Protein AF-0000000084343371 (afdb_homodimer)

Organism: Pseudonocardia thermophila (NCBI:txid1848)

Foldseek 3Di:
DDDDDDDDDFFAPDFDADWAAEAAEAPLLLCVLVVVVVVVWAEEEEFAAPVLVVVVSVVSSQVSVVVNNHHYDYDRQFDDQAALVSLVVLLVVCQVPDDGQEYEFAEALSSLLSRLSNQQPNFDPDGPLCCWDPPRGVNDDRPDATHAYEYEYLALADLNQIAQWRWHAHQVVLAITIGGDPSSHHNYYYYHLVSNLPQALQSLLLRLLNLLQLLLQQLLWAELRRHTYDDPVRDDQQSAHDDQLNVLSLQLLLLLLVQSLVCSVNVNPCSPSSSSSNSSSNSSSSNCSRNNGAQLQLLLTLLFSVQDQFADPSDDRPDHGDRSSLSSLLLSLLLQLVLCVLPVVSLLSSLCSNHVPDDCDPDSSNSNSVSSVVSCVSSPRAFHSLSRPDALVCLLVSLVSSVVVCVRNVRHSDNDDSVNSSVSNNCSSGSD/DDDDDDDDDFFAPDFDADWAAEAAEAPLLLCVLVVVVVVVWAEEEEFAAPVLVVVVSVVSSQVSVVVNNHHYDYDRQFDDQAALVSLVVLLVVCQVPDDGQEYEFAEALSSLLSRLSNQQPNFDPDGPLCCWDPPRGVNDDRPDATHAYEYEYLALAQLNQIAQWRWHAHLVVLAITIGGDPSSHHNYYYYHLVSNLPQALQSLLLRLLNLLQLLLQQLLWAELRRHTHDDPVPDDQQSAHDPQLNVLSLLLLLLLLVQSLVCSVNVNPCSPSSSSSNSSSNSSSSNCSRNNGAQLQLLLTLLFSVQDQFDDPSDDRPDHGDRSSLSSLLLSLLLQLVLCVLPVVSLLSSLCSNHVPDDDDPDSSNSNSVSSVVSCVSSPRAFHSLSRPDALVCLLVSLVSSVVVCVRNVRHSDNDDSVNSSVSNNCSSGSD

Secondary structure (DSSP, 8-state):
-----PPP-SB---EEE----EEESTTGGGGHHHHHHTTT--EEEEE--HHHHHHTHHHHHHHHHHHTT-EEEEE--PPSS-BHHHHHHHHHHHHHH---SEEEEEESHHHHHHHHHHHHHHHSS--HHHHSPTTTS--PPPSSPPPPEEEEESSSS--GGG-SEEEEEEGGGTEEEEEE-GGGS-SEEEE-GGGGTT--HHHHHHHHHHHHHHHHHHHTSPBGGGSBPPPGGG--S---B-HHHHHHHHHHHHHHHHHHHHHHHHGGG-HHHHHHHHHHHHHHHHHHHHH---HHHHHHHHHHHT--S---TTS-SSS----HHHHHHTTHHHHHHHHGGG-HHHHHHHHHHH-TTPPPPSSGGGHHHHHHHHHHHHTT--SSGGGGT--GGGHHHHHHHHHT-HHHHTTSSS---HHHHHHHHHHTS---/-----PPP-SB---EEE----EEESTTGGGGHHHHHHTTT--EEEEE--HHHHHTTHHHHHHHHHHHTT-EEEEE--PPSS-BHHHHHHHHHHHHHH---SEEEEEESHHHHHHHHHHHHHHHSS--HHHHSPTTTS--PPPSSPPPPEEEEESSSS--GGG-SEEEEEEGGGTEEEEEE-GGGS-SEEEE-GGGGTT--HHHHHHHHHHHHHHHHHHHTSPBGGGSBPPPGGG--S---B-HHHHHHHHHHHHHHHHHHHHHHHHGGG-HHHHHHHHHHHHHHHHHHHHH---HHHHHHHHHHHT--S---TTS-SSS----HHHHHHTTHHHHHHHHGGG-HHHHHHHHHHH-TTPPPPSSGGGHHHHHHHHHHHHTT--SSGGGGT--GGGHHHHHHHHHT-HHHHTTSSS---HHHHHHHHHHTS---

InterPro domains:
  IPR001670 Alcohol dehydrogenase, iron-type/glycerol dehydrogenase GldA [PF00465] (23-193)
  IPR039697 Iron-type alcohol dehydrogenase-like [PTHR11496] (22-429)
  IPR042157 Hydroxyacid-oxoacid transhydrogenase [cd08190] (19-429)
  IPR056798 Fe-containing alcohol dehydrogenase-like, C-terminal [PF25137] (240-428)

Seq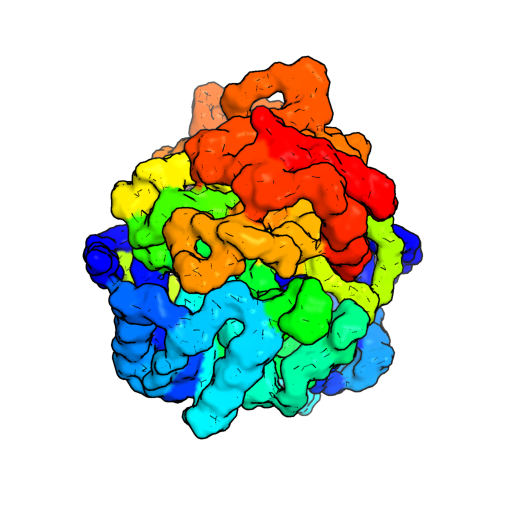uence (864 aa):
MTSFEVPEFTEETIFTWGAPPLKFGAGAVDEIGFELSGYGVKRVLIVTDPGVNALGAPQRLADTLRRYEIESEIFDGVHVEPTDDSMNKAVEYARVQGPWDGFVAIGGGSAIDTAKAINLLTTHPGELMDYVNKPIGRAMVPPGPLKPLVAVPTTAGTGSESTAMCVLDILSMKVKTGISHWRLRPTLAVVDPLLTMTLPPEVTAASGMDITCHALESYTARWYAHFDRKKPEERVTYCGSNPVSDLWCEKSLSLLARSFRRAVERGSEDLEARTDMMMAATFAGMGFGNSGVHIPHANAYPIAGMVKDYRPAGYPQDEPMVPHGQSVSLTAPEAFRYTFDAAPERHLRAAELLDPAADKENDPREQLPAVLTRLMRDIGIPNGIGGVGYTEADVPELVPGTMKQQRLLATCPKTPTEDDIARILANSIENWMTSFEVPEFTEETIFTWGAPPLKFGAGAVDEIGFELSGYGVKRVLIVTDPGVNALGAPQRLADTLRRYEIESEIFDGVHVEPTDDSMNKAVEYARVQGPWDGFVAIGGGSAIDTAKAINLLTTHPGELMDYVNKPIGRAMVPPGPLKPLVAVPTTAGTGSESTAMCVLDILSMKVKTGISHWRLRPTLAVVDPLLTMTLPPEVTAASGMDITCHALESYTARWYAHFDRKKPEERVTYCGSNPVSDLWCEKSLSLLARSFRRAVERGSEDLEARTDMMMAATFAGMGFGNSGVHIPHANAYPIAGMVKDYRPAGYPQDEPMVPHGQSVSLTAPEAFRYTFDAAPERHLRAAELLDPAADKENDPREQLPAVLTRLMRDIGIPNGIGGVGYTEADVPELVPGTMKQQRLLATCPKTPTEDDIARILANSIENW

Solvent-accessible surface area (backbone atoms only — not comparable to full-atom values): 42238 Å² total; per-residue (Å²): 130,82,63,76,72,78,79,90,70,68,46,22,55,63,52,56,45,57,50,40,32,36,36,39,19,62,63,38,64,68,40,48,22,64,60,45,51,73,71,70,43,52,34,31,43,35,27,17,24,56,72,52,48,72,39,40,55,57,58,53,43,46,53,34,21,45,77,59,70,23,47,68,48,82,44,46,75,45,41,80,75,28,31,52,67,49,43,50,52,53,32,51,51,50,59,70,70,40,86,67,50,26,37,35,16,44,23,42,46,35,16,37,24,45,38,41,51,32,42,52,54,68,68,41,91,72,54,75,55,43,33,21,36,68,88,80,26,64,43,48,74,77,90,61,85,56,59,54,28,37,20,28,47,38,53,39,18,71,17,46,41,30,17,29,57,28,65,32,28,37,70,97,69,67,40,70,50,36,32,75,44,76,70,52,32,29,59,28,21,38,39,23,36,66,58,41,33,79,55,46,40,52,48,43,34,24,23,41,35,31,21,51,49,34,18,51,31,11,57,56,20,22,51,36,56,76,38,68,47,67,56,76,88,65,62,59,61,56,46,14,16,44,79,66,29,38,52,29,13,53,52,17,33,41,33,42,46,73,17,46,67,52,26,33,74,43,24,70,78,28,66,67,26,33,38,33,43,40,49,18,8,46,27,11,13,43,8,23,48,20,10,25,40,13,61,30,58,26,47,16,43,29,54,32,66,63,48,74,73,31,58,53,74,80,51,76,75,90,51,60,42,46,58,66,20,46,32,24,45,30,34,33,42,46,41,50,45,70,48,24,83,70,43,49,69,56,44,51,50,50,29,40,40,42,39,72,81,59,80,84,48,93,53,70,61,45,36,37,29,49,52,48,48,52,49,36,58,75,54,68,51,62,48,13,44,34,56,53,71,44,54,73,85,46,33,76,68,38,37,60,46,25,67,66,33,47,80,27,44,66,22,28,55,51,85,78,47,70,65,52,49,35,50,32,52,52,60,11,34,51,69,116,130,81,62,76,72,79,79,92,69,68,47,23,52,62,52,57,43,57,50,42,31,38,35,39,19,61,63,37,64,68,39,48,23,63,58,45,52,76,70,69,43,49,35,31,41,35,28,18,25,56,71,51,48,73,39,39,55,57,58,53,44,46,53,34,21,46,76,59,67,22,47,68,47,81,44,45,76,44,43,80,75,28,29,52,64,48,43,50,53,51,33,50,51,51,58,71,71,41,88,66,49,28,36,35,16,44,23,43,47,35,16,37,22,44,38,40,52,32,41,49,52,69,69,39,91,72,54,73,55,43,34,21,36,69,88,80,26,64,44,48,75,77,93,60,85,58,59,53,29,38,21,28,48,37,55,42,18,71,16,45,41,30,16,29,57,29,66,32,29,35,71,94,70,67,42,70,50,35,31,75,43,76,69,53,33,26,61,28,21,37,40,23,36,68,59,41,33,78,56,46,39,51,48,44,33,25,24,41,35,32,21,51,50,34,19,52,31,12,55,56,20,23,50,35,55,75,38,69,46,66,57,76,90,66,63,59,62,56,46,13,17,45,81,67,29,38,54,28,13,52,52,16,32,40,32,42,47,72,16,46,68,52,24,34,76,42,24,70,77,27,66,67,27,34,38,33,41,38,50,20,9,46,27,11,11,42,8,23,49,20,11,24,41,14,62,30,58,24,46,14,44,31,54,33,66,63,48,74,73,33,57,53,74,80,51,74,76,88,50,60,42,46,57,66,20,45,31,24,47,31,34,31,42,47,42,49,46,71,47,25,83,70,44,49,67,55,43,51,49,50,29,39,41,43,38,74,82,60,79,83,48,93,51,69,63,46,36,37,30,51,52,47,49,52,50,35,57,75,55,67,50,62,49,12,44,35,56,53,71,45,54,74,86,46,32,77,70,38,36,62,48,25,66,65,34,48,80,28,44,68,21,29,54,53,84,78,46,70,66,53,48,35,50,32,52,52,62,12,34,51,68,117

Radius of gyration: 26.83 Å; Cα contacts (8 Å, |Δi|>4): 1958; chains: 2; bounding box: 57×77×72 Å

pLDDT: mean 95.07, std 5.91, range [36.44, 98.88]

Nearest PDB structures (foldseek):
  3bfj-assembly1_A  TM=9.399E-01  e=2.714E-31  Klebsiella pneumoniae
  7qnf-assembly1_AAA  TM=9.333E-01  e=1.988E-29  Escherichia coli str. K-12 substr. MG1655
  6scg-assembly1_B  TM=8.855E-01  e=3.977E-28  Escherichia coli K-12
  6sci-assembly1_B  TM=8.919E-01  e=1.027E-27  Escherichia coli K-12
  5yvm-assembly1_A  TM=8.683E-01  e=5.641E-28  candidate division MSBL1 archaeon SCGC-AAA259E19

Structure (mmCIF, N/CA/C/O backbone):
data_AF-0000000084343371-model_v1
#
loop_
_entity.id
_entity.type
_entity.pdbx_description
1 polymer 'hydroxyacid-oxoacid transhydrogenase'
#
loop_
_atom_site.group_PDB
_atom_site.id
_atom_site.type_symbol
_atom_site.label_atom_id
_atom_site.label_alt_id
_atom_site.label_comp_id
_atom_site.label_asym_id
_atom_site.label_entity_id
_atom_site.label_seq_id
_atom_site.pdbx_PDB_ins_code
_atom_site.Cartn_x
_atom_site.Cartn_y
_atom_site.Cartn_z
_atom_site.occupancy
_atom_site.B_iso_or_equiv
_atom_site.auth_seq_id
_atom_site.auth_comp_id
_atom_site.auth_asym_id
_atom_site.auth_atom_id
_atom_site.pdbx_PDB_model_num
ATOM 1 N N . MET A 1 1 ? 23.125 27.641 9.328 1 36.44 1 MET A N 1
ATOM 2 C CA . MET A 1 1 ? 22.109 27.094 8.438 1 36.44 1 MET A CA 1
ATOM 3 C C . MET A 1 1 ? 22.578 25.797 7.809 1 36.44 1 MET A C 1
ATOM 5 O O . MET A 1 1 ? 23.531 25.781 7.02 1 36.44 1 MET A O 1
ATOM 9 N N . THR A 1 2 ? 22.625 24.688 8.492 1 50.09 2 THR A N 1
ATOM 10 C CA . THR A 1 2 ? 23.375 23.5 8.055 1 50.09 2 THR A CA 1
ATOM 11 C C . THR A 1 2 ? 22.812 22.984 6.734 1 50.09 2 THR A C 1
ATOM 13 O O . THR A 1 2 ? 21.609 22.859 6.566 1 50.09 2 THR A O 1
ATOM 16 N N . SER A 1 3 ? 23.625 23.234 5.695 1 57.69 3 SER A N 1
ATOM 17 C CA . SER A 1 3 ? 23.375 22.828 4.316 1 57.69 3 SER A CA 1
ATOM 18 C C . SER A 1 3 ? 23.047 21.344 4.23 1 57.69 3 SER A C 1
ATOM 20 O O . SER A 1 3 ? 23.547 20.531 5.023 1 57.69 3 SER A O 1
ATOM 22 N N . PHE A 1 4 ? 22.047 21.109 3.551 1 67.38 4 PHE A N 1
ATOM 23 C CA . PHE A 1 4 ? 21.641 19.75 3.256 1 67.38 4 PHE A CA 1
ATOM 24 C C . PHE A 1 4 ? 22.781 19 2.555 1 67.38 4 PHE A C 1
ATOM 26 O O . PHE A 1 4 ? 23.297 19.453 1.539 1 67.38 4 PHE A O 1
ATOM 33 N N . GLU A 1 5 ? 23.531 18.203 3.305 1 68.81 5 GLU A N 1
ATOM 34 C CA . GLU A 1 5 ? 24.547 17.328 2.715 1 68.81 5 GLU A CA 1
ATOM 35 C C . GLU A 1 5 ? 24.109 15.875 2.715 1 68.81 5 GLU A C 1
ATOM 37 O O . GLU A 1 5 ? 23.5 15.406 3.676 1 68.81 5 GLU A O 1
ATOM 42 N N . VAL A 1 6 ? 24.344 15.234 1.629 1 72.31 6 VAL A N 1
ATOM 43 C CA . VAL A 1 6 ? 24.109 13.805 1.546 1 72.31 6 VAL A CA 1
ATOM 44 C C . VAL A 1 6 ? 25.422 13.047 1.704 1 72.31 6 VAL A C 1
ATOM 46 O O . VAL A 1 6 ? 26.344 13.211 0.897 1 72.31 6 VAL A O 1
ATOM 49 N N . PRO A 1 7 ? 25.469 12.281 2.742 1 80.62 7 PRO A N 1
ATOM 50 C CA . PRO A 1 7 ? 26.672 11.469 2.904 1 80.62 7 PRO A CA 1
ATOM 51 C C . PRO A 1 7 ? 26.828 10.422 1.807 1 80.62 7 PRO A C 1
ATOM 53 O O . PRO A 1 7 ? 25.875 10.141 1.077 1 80.62 7 PRO A O 1
ATOM 56 N N . GLU A 1 8 ? 28.031 9.977 1.616 1 82.88 8 GLU A N 1
ATOM 57 C CA . GLU A 1 8 ? 28.266 8.859 0.704 1 82.88 8 GLU A CA 1
ATOM 58 C C . GLU A 1 8 ? 27.906 7.531 1.356 1 82.88 8 GLU A C 1
ATOM 60 O O . GLU A 1 8 ? 28.359 7.23 2.463 1 82.88 8 GLU A O 1
ATOM 65 N N . PHE A 1 9 ? 26.984 6.828 0.708 1 87.88 9 PHE A N 1
ATOM 66 C CA . PHE A 1 9 ? 26.562 5.531 1.22 1 87.88 9 PHE A CA 1
ATOM 67 C C . PHE A 1 9 ? 27.141 4.402 0.376 1 87.88 9 PHE A C 1
ATOM 69 O O . PHE A 1 9 ? 27.172 4.492 -0.854 1 87.88 9 PHE A O 1
ATOM 76 N N . THR A 1 10 ? 27.656 3.324 1.035 1 88.31 10 THR A N 1
ATOM 77 C CA . THR A 1 10 ? 28.141 2.145 0.333 1 88.31 10 THR A CA 1
ATOM 78 C C . THR A 1 10 ? 27.094 1.038 0.334 1 88.31 10 THR A C 1
ATOM 80 O O . THR A 1 10 ? 27.016 0.252 -0.612 1 88.31 10 THR A O 1
ATOM 83 N N . GLU A 1 11 ? 26.328 0.995 1.34 1 92 11 GLU A N 1
ATOM 84 C CA . GLU A 1 11 ? 25.234 0.029 1.437 1 92 11 GLU A CA 1
ATOM 85 C C . GLU A 1 11 ? 23.906 0.643 0.986 1 92 11 GLU A C 1
ATOM 87 O O . GLU A 1 11 ? 23.766 1.867 0.945 1 92 11 GLU A O 1
ATOM 92 N N . GLU A 1 12 ? 23.062 -0.228 0.545 1 95.88 12 GLU A N 1
ATOM 93 C CA . GLU A 1 12 ? 21.75 0.228 0.11 1 95.88 12 GLU A CA 1
ATOM 94 C C . GLU A 1 12 ? 20.984 0.879 1.258 1 95.88 12 GLU A C 1
ATOM 96 O O . GLU A 1 12 ? 21 0.383 2.385 1 95.88 12 GLU A O 1
ATOM 101 N N . THR A 1 13 ? 20.406 2.074 1.023 1 96.38 13 THR A N 1
ATOM 102 C CA . THR A 1 13 ? 19.625 2.787 2.031 1 96.38 13 THR A CA 1
ATOM 103 C C . THR A 1 13 ? 18.188 2.979 1.565 1 96.38 13 THR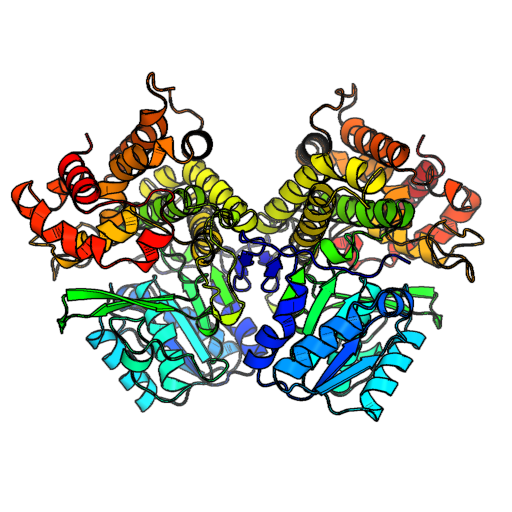 A C 1
ATOM 105 O O . THR A 1 13 ? 17.344 3.473 2.32 1 96.38 13 THR A O 1
ATOM 108 N N . ILE A 1 14 ? 17.938 2.602 0.279 1 97.25 14 ILE A N 1
ATOM 109 C CA . ILE A 1 14 ? 16.656 2.938 -0.334 1 97.25 14 ILE A CA 1
ATOM 110 C C . ILE A 1 14 ? 15.906 1.657 -0.708 1 97.25 14 ILE A C 1
ATOM 112 O O . ILE A 1 14 ? 16.5 0.723 -1.254 1 97.25 14 ILE A O 1
ATOM 116 N N . PHE A 1 15 ? 14.656 1.555 -0.376 1 97.12 15 PHE A N 1
ATOM 117 C CA . PHE A 1 15 ? 13.766 0.537 -0.931 1 97.12 15 PHE A CA 1
ATOM 118 C C . PHE A 1 15 ? 12.562 1.178 -1.608 1 97.12 15 PHE A C 1
ATOM 120 O O . PHE A 1 15 ? 12.234 2.336 -1.338 1 97.12 15 PHE A O 1
ATOM 127 N N . THR A 1 16 ? 12.008 0.515 -2.527 1 96.19 16 THR A N 1
ATOM 128 C CA . THR A 1 16 ? 10.82 0.965 -3.242 1 96.19 16 THR A CA 1
ATOM 129 C C . THR A 1 16 ? 9.641 0.029 -2.979 1 96.19 16 THR A C 1
ATOM 131 O O . THR A 1 16 ? 9.836 -1.128 -2.602 1 96.19 16 THR A O 1
ATOM 134 N N . TRP A 1 17 ? 8.469 0.578 -3.105 1 96.25 17 TRP A N 1
ATOM 135 C CA . TRP A 1 17 ? 7.246 -0.201 -2.947 1 96.25 17 TRP A CA 1
ATOM 136 C C . TRP A 1 17 ? 6.113 0.389 -3.779 1 96.25 17 TRP A C 1
ATOM 138 O O . TRP A 1 17 ? 6.004 1.609 -3.912 1 96.25 17 TRP A O 1
ATOM 148 N N . GLY A 1 18 ? 5.32 -0.496 -4.297 1 94.88 18 GLY A N 1
ATOM 149 C CA . GLY A 1 18 ? 4.113 -0.1 -5.004 1 94.88 18 GLY A CA 1
ATOM 150 C C . GLY A 1 18 ? 3.037 -1.169 -4.992 1 94.88 18 GLY A C 1
ATOM 151 O O . GLY A 1 18 ? 3.34 -2.361 -4.914 1 94.88 18 GLY A O 1
ATOM 152 N N . ALA A 1 19 ? 1.845 -0.812 -5.047 1 95.38 19 ALA A N 1
ATOM 153 C CA . ALA A 1 19 ? 0.669 -1.674 -5.137 1 95.38 19 ALA A CA 1
ATOM 154 C C . ALA A 1 19 ? -0.472 -0.974 -5.867 1 95.38 19 ALA A C 1
ATOM 156 O O . ALA A 1 19 ? -0.549 0.257 -5.879 1 95.38 19 ALA A O 1
ATOM 157 N N . PRO A 1 20 ? -1.296 -1.744 -6.531 1 95.94 20 PRO A N 1
ATOM 158 C CA . PRO A 1 20 ? -2.484 -1.104 -7.102 1 95.94 20 PRO A CA 1
ATOM 159 C C . PRO A 1 20 ? -3.508 -0.708 -6.039 1 95.94 20 PRO A C 1
ATOM 161 O O . PRO A 1 20 ? -3.516 -1.275 -4.941 1 95.94 20 PRO A O 1
ATOM 164 N N . PRO A 1 21 ? -4.363 0.34 -6.406 1 95.62 21 PRO A N 1
ATOM 165 C CA . PRO A 1 21 ? -5.539 0.537 -5.551 1 95.62 21 PRO A CA 1
ATOM 166 C C . PRO A 1 21 ? -6.387 -0.726 -5.418 1 95.62 21 PRO A C 1
ATOM 168 O O . PRO A 1 21 ? -6.391 -1.569 -6.316 1 95.62 21 PRO A O 1
ATOM 171 N N . LEU A 1 22 ? -7.008 -0.768 -4.305 1 97 22 LEU A N 1
ATOM 172 C CA . LEU A 1 22 ? -7.738 -1.972 -3.926 1 97 22 LEU A CA 1
ATOM 173 C C . LEU A 1 22 ? -9.211 -1.656 -3.672 1 97 22 LEU A C 1
ATOM 175 O O . LEU A 1 22 ? -9.531 -0.646 -3.043 1 97 22 LEU A O 1
ATOM 179 N N . LYS A 1 23 ? -10.141 -2.357 -4.266 1 97.38 23 LYS A N 1
ATOM 180 C CA . LYS A 1 23 ? -11.539 -2.508 -3.871 1 97.38 23 LYS A CA 1
ATOM 181 C C . LYS A 1 23 ? -11.82 -3.928 -3.389 1 97.38 23 LYS A C 1
ATOM 183 O O . LYS A 1 23 ? -11.734 -4.883 -4.164 1 97.38 23 LYS A O 1
ATOM 188 N N . PHE A 1 24 ? -12.203 -4.098 -2.049 1 98 24 PHE A N 1
ATOM 189 C CA . PHE A 1 24 ? -12.227 -5.414 -1.418 1 98 24 PHE A CA 1
ATOM 190 C C . PHE A 1 24 ? -13.562 -5.656 -0.72 1 98 24 PHE A C 1
ATOM 192 O O . PHE A 1 24 ? -14.016 -4.824 0.068 1 98 24 PHE A O 1
ATOM 199 N N . GLY A 1 25 ? -14.125 -6.805 -1.035 1 97.44 25 GLY A N 1
ATOM 200 C CA . GLY A 1 25 ? -15.281 -7.211 -0.254 1 97.44 25 GLY A CA 1
ATOM 201 C C . GLY A 1 25 ? -16.328 -7.945 -1.072 1 97.44 25 GLY A C 1
ATOM 202 O O . GLY A 1 25 ? -16.312 -7.891 -2.305 1 97.44 25 GLY A O 1
ATOM 203 N N . ALA A 1 26 ? -17.281 -8.625 -0.369 1 96.56 26 ALA A N 1
ATOM 204 C CA . ALA A 1 26 ? -18.344 -9.383 -1.018 1 96.56 26 ALA A CA 1
ATOM 205 C C . ALA A 1 26 ? -19.203 -8.484 -1.897 1 96.56 26 ALA A C 1
ATOM 207 O O . ALA A 1 26 ? -19.75 -7.488 -1.425 1 96.56 26 ALA A O 1
ATOM 208 N N . GLY A 1 27 ? -19.219 -8.781 -3.189 1 95.38 27 GLY A N 1
ATOM 209 C CA . GLY A 1 27 ? -20.031 -8.031 -4.137 1 95.38 27 GLY A CA 1
ATOM 210 C C . GLY A 1 27 ? -19.25 -6.973 -4.883 1 95.38 27 GLY A C 1
ATOM 211 O O . GLY A 1 27 ? -19.797 -6.289 -5.75 1 95.38 27 GLY A O 1
ATOM 212 N N . ALA A 1 28 ? -17.953 -6.867 -4.664 1 96.38 28 ALA A N 1
ATOM 213 C CA . ALA A 1 28 ? -17.125 -5.824 -5.258 1 96.38 28 ALA A CA 1
ATOM 214 C C . ALA A 1 28 ? -17.125 -5.922 -6.781 1 96.38 28 ALA A C 1
ATOM 216 O O . ALA A 1 28 ? -17.016 -4.91 -7.477 1 96.38 28 ALA A O 1
ATOM 217 N N . VAL A 1 29 ? -17.266 -7.102 -7.352 1 95.88 29 VAL A N 1
ATOM 218 C CA . VAL A 1 29 ? -17.203 -7.336 -8.789 1 95.88 29 VAL A CA 1
ATOM 219 C C . VAL A 1 29 ? -18.312 -6.551 -9.492 1 95.88 29 VAL A C 1
ATOM 221 O O . VAL A 1 29 ? -18.141 -6.105 -10.633 1 95.88 29 VAL A O 1
ATOM 224 N N . ASP A 1 30 ? -19.406 -6.281 -8.844 1 95.38 30 ASP A N 1
ATOM 225 C CA . ASP A 1 30 ? -20.578 -5.605 -9.414 1 95.38 30 ASP A CA 1
ATOM 226 C C . ASP A 1 30 ? -20.297 -4.117 -9.617 1 95.38 30 ASP A C 1
ATOM 228 O O . ASP A 1 30 ? -21.078 -3.424 -10.273 1 95.38 30 ASP A O 1
ATOM 232 N N . GLU A 1 31 ? -19.219 -3.65 -9.094 1 96 31 GLU A N 1
ATOM 233 C CA . GLU A 1 31 ? -18.953 -2.215 -9.133 1 96 31 GLU A CA 1
ATOM 234 C C . GLU A 1 31 ? -17.922 -1.867 -10.211 1 96 31 GLU A C 1
ATOM 236 O O . GLU A 1 31 ? -17.578 -0.698 -10.391 1 96 31 GLU A O 1
ATOM 241 N N . ILE A 1 32 ? -17.438 -2.848 -10.992 1 97.31 32 ILE A N 1
ATOM 242 C CA . ILE A 1 32 ? -16.375 -2.662 -11.961 1 97.31 32 ILE A CA 1
ATOM 243 C C . ILE A 1 32 ? -16.844 -1.742 -13.086 1 97.31 32 ILE A C 1
ATOM 245 O O . ILE A 1 32 ? -16.062 -0.929 -13.594 1 97.31 32 ILE A O 1
ATOM 249 N N . GLY A 1 33 ? -18.141 -1.862 -13.469 1 96.75 33 GLY A N 1
ATOM 250 C CA . GLY A 1 33 ? -18.656 -0.95 -14.477 1 96.75 33 GLY A CA 1
ATOM 251 C C . GLY A 1 33 ? -18.484 0.51 -14.102 1 96.75 33 GLY A C 1
ATOM 252 O O . GLY A 1 33 ? -18.031 1.315 -14.914 1 96.75 33 GLY A O 1
ATOM 253 N N . PHE A 1 34 ? -18.844 0.825 -12.875 1 95.56 34 PHE A N 1
ATOM 254 C CA . PHE A 1 34 ? -18.688 2.191 -12.391 1 95.56 34 PHE A CA 1
ATOM 255 C C . PHE A 1 34 ? -17.219 2.596 -12.391 1 95.56 34 PHE A C 1
ATOM 257 O O . PHE A 1 34 ? -16.875 3.689 -12.836 1 95.56 34 PHE A O 1
ATOM 264 N N . GLU A 1 35 ? -16.344 1.714 -11.898 1 95.06 35 GLU A N 1
ATOM 265 C CA . GLU A 1 35 ? -14.914 2.008 -11.805 1 95.06 35 GLU A CA 1
ATOM 266 C C . GLU A 1 35 ? -14.328 2.316 -13.18 1 95.06 35 GLU A C 1
ATOM 268 O O . GLU A 1 35 ? -13.594 3.297 -13.344 1 95.06 35 GLU A O 1
ATOM 273 N N . LEU A 1 36 ? -14.648 1.539 -14.148 1 96.5 36 LEU A N 1
ATOM 274 C CA . LEU A 1 36 ? -14.078 1.693 -15.484 1 96.5 36 LEU A CA 1
ATOM 275 C C . LEU A 1 36 ? -14.672 2.91 -16.188 1 96.5 36 LEU A C 1
ATOM 277 O O . LEU A 1 36 ? -14.031 3.508 -17.047 1 96.5 36 LEU A O 1
ATOM 281 N N . SER A 1 37 ? -15.922 3.281 -15.875 1 94.19 37 SER A N 1
ATOM 282 C CA . SER A 1 37 ? -16.516 4.477 -16.469 1 94.19 37 SER A CA 1
ATOM 283 C C . SER A 1 37 ? -15.703 5.723 -16.125 1 94.19 37 SER A C 1
ATOM 285 O O . SER A 1 37 ? -15.648 6.672 -16.906 1 94.19 37 SER A O 1
ATOM 287 N N . GLY A 1 38 ? -15.023 5.668 -15.008 1 91.06 38 GLY A N 1
ATOM 288 C CA . GLY A 1 38 ? -14.195 6.785 -14.578 1 91.06 38 GLY A CA 1
ATOM 289 C C . GLY A 1 38 ? -12.945 6.953 -15.422 1 91.06 38 GLY A C 1
ATOM 290 O O . GLY A 1 38 ? -12.305 8.008 -15.383 1 91.06 38 GLY A O 1
ATOM 291 N N . TYR A 1 39 ? -12.562 5.953 -16.156 1 92.88 39 TYR A N 1
ATOM 292 C CA . TYR A 1 39 ? -11.375 6.012 -17 1 92.88 39 TYR A CA 1
ATOM 293 C C . TYR A 1 39 ? -11.742 6.363 -18.438 1 92.88 39 TYR A C 1
ATOM 295 O O . TYR A 1 39 ? -10.867 6.43 -19.312 1 92.88 39 TYR A O 1
ATOM 303 N N . GLY A 1 40 ? -13 6.523 -18.766 1 90.5 40 GLY A N 1
ATOM 304 C CA . GLY A 1 40 ? -13.445 6.895 -20.094 1 90.5 40 GLY A CA 1
ATOM 305 C C . GLY A 1 40 ? -13.344 5.762 -21.094 1 90.5 40 GLY A C 1
ATOM 306 O O . GLY A 1 40 ? -13.227 5.996 -22.297 1 90.5 40 GLY A O 1
ATOM 307 N N . VAL A 1 41 ? -13.281 4.555 -20.625 1 94.94 41 VAL A N 1
ATOM 308 C CA . VAL A 1 41 ? -13.18 3.383 -21.484 1 94.94 41 VAL A CA 1
ATOM 309 C C . VAL A 1 41 ? -14.516 3.133 -22.172 1 94.94 41 VAL A C 1
ATOM 311 O O . VAL A 1 41 ? -15.578 3.303 -21.578 1 94.94 41 VAL A O 1
ATOM 314 N N . LYS A 1 42 ? -14.453 2.713 -23.406 1 96.69 42 LYS A N 1
ATOM 315 C CA . LYS A 1 42 ? -15.672 2.473 -24.172 1 96.69 42 LYS A CA 1
ATOM 316 C C . LYS A 1 42 ? -15.773 1.013 -24.594 1 96.69 42 LYS A C 1
ATOM 318 O O . LYS A 1 42 ? -16.875 0.494 -24.812 1 96.69 42 LYS A O 1
ATOM 323 N N . ARG A 1 43 ? -14.703 0.339 -24.828 1 98.25 43 ARG A N 1
ATOM 324 C CA . ARG A 1 43 ? -14.656 -1.058 -25.25 1 98.25 43 ARG A CA 1
ATOM 325 C C . ARG A 1 43 ? -13.609 -1.835 -24.453 1 98.25 43 ARG A C 1
ATOM 327 O O . ARG A 1 43 ? -12.43 -1.494 -24.469 1 98.25 43 ARG A O 1
ATOM 334 N N . VAL A 1 44 ? -14.078 -2.898 -23.828 1 98.56 44 VAL A N 1
ATOM 335 C CA . VAL A 1 44 ? -13.234 -3.625 -22.875 1 98.56 44 VAL A CA 1
ATOM 336 C C . VAL A 1 44 ? -13.195 -5.105 -23.25 1 98.56 44 VAL A C 1
ATOM 338 O O . VAL A 1 44 ? -14.211 -5.68 -23.656 1 98.56 44 VAL A O 1
ATOM 341 N N . LEU A 1 45 ? -12.008 -5.707 -23.234 1 98.88 45 LEU A N 1
ATOM 342 C CA . LEU A 1 45 ? -11.867 -7.152 -23.359 1 98.88 45 LEU A CA 1
ATOM 343 C C . LEU A 1 45 ? -11.82 -7.816 -21.984 1 98.88 45 LEU A C 1
ATOM 345 O O . LEU A 1 45 ? -10.984 -7.465 -21.156 1 98.88 45 LEU A O 1
ATOM 349 N N . ILE A 1 46 ? -12.766 -8.68 -21.734 1 98.81 46 ILE A N 1
ATOM 350 C CA . ILE A 1 46 ? -12.758 -9.508 -20.531 1 98.81 46 ILE A CA 1
ATOM 351 C C . ILE A 1 46 ? -11.969 -10.789 -20.781 1 98.81 46 ILE A C 1
ATOM 353 O O . ILE A 1 46 ? -12.32 -11.57 -21.672 1 98.81 46 ILE A O 1
ATOM 357 N N . VAL A 1 47 ? -10.898 -10.984 -20.062 1 98.88 47 VAL A N 1
ATOM 358 C CA . VAL A 1 47 ? -10 -12.117 -20.234 1 98.88 47 VAL A CA 1
ATOM 359 C C . VAL A 1 47 ? -10.211 -13.133 -19.109 1 98.88 47 VAL A C 1
ATOM 361 O O . VAL A 1 47 ? -10.109 -12.797 -17.938 1 98.88 47 VAL A O 1
ATOM 364 N N . THR A 1 48 ? -10.508 -14.352 -19.469 1 98.25 48 THR A N 1
ATOM 365 C CA . THR A 1 48 ? -10.805 -15.391 -18.484 1 98.25 48 THR A CA 1
ATOM 366 C C . THR A 1 48 ? -10.492 -16.781 -19.062 1 98.25 48 THR A C 1
ATOM 368 O O . THR A 1 48 ? -9.883 -16.891 -20.125 1 98.25 48 THR A O 1
ATOM 371 N N . ASP A 1 49 ? -10.688 -17.812 -18.297 1 94.69 49 ASP A N 1
ATOM 372 C CA . ASP A 1 49 ? -10.555 -19.188 -18.734 1 94.69 49 ASP A CA 1
ATOM 373 C C . ASP A 1 49 ? -11.922 -19.859 -18.828 1 94.69 49 ASP A C 1
ATOM 375 O O . ASP A 1 49 ? -12.914 -19.344 -18.312 1 94.69 49 ASP A O 1
ATOM 379 N N . PRO A 1 50 ? -12 -21 -19.5 1 93.5 50 PRO A N 1
ATOM 380 C CA . PRO A 1 50 ? -13.297 -21.656 -19.719 1 93.5 50 PRO A CA 1
ATOM 381 C C . PRO A 1 50 ? -13.992 -22.031 -18.406 1 93.5 50 PRO A C 1
ATOM 383 O O . PRO A 1 50 ? -15.219 -21.969 -18.312 1 93.5 50 PRO A O 1
ATOM 386 N N . GLY A 1 51 ? -13.242 -22.453 -17.453 1 89.62 51 GLY A N 1
ATOM 387 C CA . GLY A 1 51 ? -13.828 -22.844 -16.188 1 89.62 51 GLY A CA 1
ATOM 388 C C . GLY A 1 51 ? -14.547 -21.703 -15.477 1 89.62 51 GLY A C 1
ATOM 389 O O . GLY A 1 51 ? -15.695 -21.859 -15.055 1 89.62 51 GLY A O 1
ATOM 390 N N . VAL A 1 52 ? -13.883 -20.594 -15.398 1 92.5 52 VAL A N 1
ATOM 391 C CA . VAL A 1 52 ? -14.469 -19.422 -14.75 1 92.5 52 VAL A CA 1
ATOM 392 C C . VAL A 1 52 ? -15.633 -18.906 -15.586 1 92.5 52 VAL A C 1
ATOM 394 O O . VAL A 1 52 ? -16.656 -18.469 -15.039 1 92.5 52 VAL A O 1
ATOM 397 N N . ASN A 1 53 ? -15.492 -18.922 -16.875 1 95.25 53 ASN A N 1
ATOM 398 C CA . ASN A 1 53 ? -16.578 -18.484 -17.766 1 95.25 53 ASN A CA 1
ATOM 399 C C . ASN A 1 53 ? -17.844 -19.281 -17.516 1 95.25 53 ASN A C 1
ATOM 401 O O . ASN A 1 53 ? -18.953 -18.734 -17.516 1 95.25 53 ASN A O 1
ATOM 405 N N . ALA A 1 54 ? -17.688 -20.516 -17.297 1 92.25 54 ALA A N 1
ATOM 406 C CA . ALA A 1 54 ? -18.812 -21.422 -17.125 1 92.25 54 ALA A CA 1
ATOM 407 C C . ALA A 1 54 ? -19.578 -21.094 -15.852 1 92.25 54 ALA A C 1
ATOM 409 O O . ALA A 1 54 ? -20.766 -21.406 -15.742 1 92.25 54 ALA A O 1
ATOM 410 N N . LEU A 1 55 ? -18.938 -20.469 -14.922 1 90.25 55 LEU A N 1
ATOM 411 C CA . LEU A 1 55 ? -19.562 -20.141 -13.648 1 90.25 55 LEU A CA 1
ATOM 412 C C . LEU A 1 55 ? -20.453 -18.906 -13.773 1 90.25 55 LEU A C 1
ATOM 414 O O . LEU A 1 55 ? -21.266 -18.625 -12.883 1 90.25 55 LEU A O 1
ATOM 418 N N . GLY A 1 56 ? -20.266 -18.141 -14.891 1 93.38 56 GLY A N 1
ATOM 419 C CA . GLY A 1 56 ? -21.172 -17.031 -15.156 1 93.38 56 GLY A CA 1
ATOM 420 C C . GLY A 1 56 ? -20.641 -15.688 -14.688 1 93.38 56 GLY A C 1
ATOM 421 O O . GLY A 1 56 ? -21.188 -14.641 -15.031 1 93.38 56 GLY A O 1
ATOM 422 N N . ALA A 1 57 ? -19.516 -15.703 -14 1 92.75 57 ALA A N 1
ATOM 423 C CA . ALA A 1 57 ? -18.969 -14.469 -13.438 1 92.75 57 ALA A CA 1
ATOM 424 C C . ALA A 1 57 ? -18.594 -13.484 -14.539 1 92.75 57 ALA A C 1
ATOM 426 O O . ALA A 1 57 ? -18.891 -12.297 -14.453 1 92.75 57 ALA A O 1
ATOM 427 N N . PRO A 1 58 ? -17.953 -13.906 -15.656 1 96.75 58 PRO A N 1
ATOM 428 C CA . PRO A 1 58 ? -17.609 -12.961 -16.719 1 96.75 58 PRO A CA 1
ATOM 429 C C . PRO A 1 58 ? -18.844 -12.336 -17.375 1 96.75 58 PRO A C 1
ATOM 431 O O . PRO A 1 58 ? -18.828 -11.141 -17.703 1 96.75 58 PRO A O 1
ATOM 434 N N . GLN A 1 59 ? -19.875 -13.141 -17.531 1 95.75 59 GLN A N 1
ATOM 435 C CA . GLN A 1 59 ? -21.094 -12.586 -18.109 1 95.75 59 GLN A CA 1
ATOM 436 C C . GLN A 1 59 ? -21.719 -11.555 -17.172 1 95.75 59 GLN A C 1
ATOM 438 O O . GLN A 1 59 ? -22.234 -10.523 -17.625 1 95.75 59 GLN A O 1
ATOM 443 N N . ARG A 1 60 ? -21.734 -11.859 -15.961 1 93.75 60 ARG A N 1
ATOM 444 C CA . ARG A 1 60 ? -22.234 -10.906 -14.977 1 93.75 60 ARG A CA 1
ATOM 445 C C . ARG A 1 60 ? -21.453 -9.594 -15.031 1 93.75 60 ARG A C 1
ATOM 447 O O . ARG A 1 60 ? -22.047 -8.516 -14.984 1 93.75 60 ARG A O 1
ATOM 454 N N . LEU A 1 61 ? -20.203 -9.75 -15.07 1 96 61 LEU A N 1
ATOM 455 C CA . LEU A 1 61 ? -19.328 -8.586 -15.211 1 96 61 LEU A CA 1
ATOM 456 C C . LEU A 1 61 ? -19.672 -7.801 -16.469 1 96 61 LEU A C 1
ATOM 458 O O . LEU A 1 61 ? -19.766 -6.574 -16.438 1 96 61 LEU A O 1
ATOM 462 N N . ALA A 1 62 ? -19.828 -8.508 -17.562 1 97.38 62 ALA A N 1
ATOM 463 C CA . ALA A 1 62 ? -20.203 -7.867 -18.828 1 97.38 62 ALA A CA 1
ATOM 464 C C . ALA A 1 62 ? -21.5 -7.074 -18.688 1 97.38 62 ALA A C 1
ATOM 466 O O . ALA A 1 62 ? -21.641 -5.992 -19.25 1 97.38 62 ALA A O 1
ATOM 467 N N . ASP A 1 63 ? -22.406 -7.586 -17.938 1 95.19 63 ASP A N 1
ATOM 468 C CA . ASP A 1 63 ? -23.688 -6.922 -17.719 1 95.19 63 ASP A CA 1
ATOM 469 C C . ASP A 1 63 ? -23.5 -5.617 -16.953 1 95.19 63 ASP A C 1
ATOM 471 O O . ASP A 1 63 ? -24.188 -4.625 -17.219 1 95.19 63 ASP A O 1
ATOM 475 N N . THR A 1 64 ? -22.641 -5.664 -15.984 1 93.25 64 THR A N 1
ATOM 476 C CA . THR A 1 64 ? -22.359 -4.438 -15.234 1 93.25 64 THR A CA 1
ATOM 477 C C . THR A 1 64 ? -21.75 -3.375 -16.156 1 93.25 64 THR A C 1
ATOM 479 O O . THR A 1 64 ? -22.062 -2.189 -16.016 1 93.25 64 THR A O 1
ATOM 482 N N . LEU A 1 65 ? -20.844 -3.768 -17.047 1 97.56 65 LEU A N 1
ATOM 483 C CA . LEU A 1 65 ? -20.234 -2.842 -17.984 1 97.56 65 LEU A CA 1
ATOM 484 C C . LEU A 1 65 ? -21.297 -2.223 -18.891 1 97.56 65 LEU A C 1
ATOM 486 O O . LEU A 1 65 ? -21.266 -1.017 -19.156 1 97.56 65 LEU A O 1
ATOM 490 N N . ARG A 1 66 ? -22.188 -3.037 -19.281 1 97 66 ARG A N 1
ATOM 491 C CA . ARG A 1 66 ? -23.25 -2.58 -20.172 1 97 66 ARG A CA 1
ATOM 492 C C . ARG A 1 66 ? -24.094 -1.493 -19.516 1 97 66 ARG A C 1
ATOM 494 O O . ARG A 1 66 ? -24.547 -0.562 -20.172 1 97 66 ARG A O 1
ATOM 501 N N . ARG A 1 67 ? -24.328 -1.571 -18.25 1 95.5 67 ARG A N 1
ATOM 502 C CA . ARG A 1 67 ? -25.094 -0.581 -17.5 1 95.5 67 ARG A CA 1
ATOM 503 C C . ARG A 1 67 ? -24.438 0.793 -17.578 1 95.5 67 ARG A C 1
ATOM 505 O O . ARG A 1 67 ? -25.094 1.817 -17.422 1 95.5 67 ARG A O 1
ATOM 512 N N . TYR A 1 68 ? -23.219 0.84 -17.797 1 95.94 68 TYR A N 1
ATOM 513 C CA . TYR A 1 68 ? -22.484 2.098 -17.891 1 95.94 68 TYR A CA 1
ATOM 514 C C . TYR A 1 68 ? -22.094 2.389 -19.328 1 95.94 68 TYR A C 1
ATOM 516 O O . TYR A 1 68 ? -21.125 3.127 -19.578 1 95.94 68 TYR A O 1
ATOM 524 N N . GLU A 1 69 ? -22.672 1.71 -20.281 1 97.06 69 GLU A N 1
ATOM 525 C CA . GLU A 1 69 ? -22.531 1.924 -21.719 1 97.06 69 GLU A CA 1
ATOM 526 C C . GLU A 1 69 ? -21.109 1.603 -22.172 1 97.06 69 GLU A C 1
ATOM 528 O O . GLU A 1 69 ? -20.531 2.324 -23 1 97.06 69 GLU A O 1
ATOM 533 N N . ILE A 1 70 ? -20.531 0.59 -21.594 1 98.12 70 ILE A N 1
ATOM 534 C CA . ILE A 1 70 ? -19.234 0.066 -22.016 1 98.12 70 ILE A CA 1
ATOM 535 C C . ILE A 1 70 ? -19.422 -1.266 -22.734 1 98.12 70 ILE A C 1
ATOM 537 O O . ILE A 1 70 ? -19.969 -2.211 -22.172 1 98.12 70 ILE A O 1
ATOM 541 N N . GLU A 1 71 ? -19 -1.303 -23.938 1 98.25 71 GLU A N 1
ATOM 542 C CA . GLU A 1 71 ? -19.031 -2.553 -24.703 1 98.25 71 GLU A CA 1
ATOM 543 C C . GLU A 1 71 ? -17.953 -3.518 -24.219 1 98.25 71 GLU A C 1
ATOM 545 O O . GLU A 1 71 ? -16.891 -3.09 -23.781 1 98.25 71 GLU A O 1
ATOM 550 N N . SER A 1 72 ? -18.281 -4.801 -24.281 1 98.31 72 SER A N 1
ATOM 551 C CA . SER A 1 72 ? -17.281 -5.773 -23.844 1 98.31 72 SER A CA 1
ATOM 552 C C . SER A 1 72 ? -17.359 -7.055 -24.672 1 98.31 72 SER A C 1
ATOM 554 O O . SER A 1 72 ? -18.391 -7.328 -25.312 1 98.31 72 SER A O 1
ATOM 556 N N . GLU A 1 73 ? -16.297 -7.719 -24.766 1 98.44 73 GLU A N 1
ATOM 557 C CA . GLU A 1 73 ? -16.172 -9.062 -25.328 1 98.44 73 GLU A CA 1
ATOM 558 C C . GLU A 1 73 ? -15.445 -9.992 -24.375 1 98.44 73 GLU A C 1
ATOM 560 O O . GLU A 1 73 ? -14.492 -9.578 -23.703 1 98.44 73 GLU A O 1
ATOM 565 N N . ILE A 1 74 ? -15.93 -11.234 -24.312 1 98.5 74 ILE A N 1
ATOM 566 C CA . ILE A 1 74 ? -15.328 -12.219 -23.422 1 98.5 74 ILE A CA 1
ATOM 567 C C . ILE A 1 74 ? -14.391 -13.125 -24.219 1 98.5 74 ILE A C 1
ATOM 569 O O . ILE A 1 74 ? -14.805 -13.75 -25.203 1 98.5 74 ILE A O 1
ATOM 573 N N . PHE A 1 75 ? -13.141 -13.094 -23.891 1 98.69 75 PHE A N 1
ATOM 574 C CA . PHE A 1 75 ? -12.164 -14.078 -24.344 1 98.69 75 PHE A CA 1
ATOM 575 C C . PHE A 1 75 ? -11.914 -15.125 -23.25 1 98.69 75 PHE A C 1
ATOM 577 O O . PHE A 1 75 ? -11.281 -14.836 -22.234 1 98.69 75 PHE A O 1
ATOM 584 N N . ASP A 1 76 ? -12.289 -16.359 -23.422 1 97.75 76 ASP A N 1
ATOM 585 C CA . ASP A 1 76 ? -12.125 -17.391 -22.406 1 97.75 76 ASP A CA 1
ATOM 586 C C . ASP A 1 76 ? -11.062 -18.406 -22.812 1 97.75 76 ASP A C 1
ATOM 588 O O . ASP A 1 76 ? -11.086 -19.547 -22.375 1 97.75 76 ASP A O 1
ATOM 592 N N . GLY A 1 77 ? -10.156 -17.984 -23.656 1 96.44 77 GLY A N 1
ATOM 593 C CA . GLY A 1 77 ? -9.164 -18.891 -24.203 1 96.44 77 GLY A CA 1
ATOM 594 C C . GLY A 1 77 ? -7.887 -18.953 -23.391 1 96.44 77 GLY A C 1
ATOM 595 O O . GLY A 1 77 ? -6.852 -19.406 -23.875 1 96.44 77 GLY A O 1
ATOM 596 N N . VAL A 1 78 ? -7.914 -18.469 -22.188 1 95.5 78 VAL A N 1
ATOM 597 C CA . VAL A 1 78 ? -6.719 -18.484 -21.359 1 95.5 78 VAL A CA 1
ATOM 598 C C . VAL A 1 78 ? -6.344 -19.922 -21.016 1 95.5 78 VAL A C 1
ATOM 600 O O . VAL A 1 78 ? -7.207 -20.734 -20.672 1 95.5 78 VAL A O 1
ATOM 603 N N . HIS A 1 79 ? -5.141 -20.234 -21.188 1 90.62 79 HIS A N 1
ATOM 604 C CA . HIS A 1 79 ? -4.59 -21.516 -20.781 1 90.62 79 HIS A CA 1
ATOM 605 C C . HIS A 1 79 ? -4.078 -21.469 -19.344 1 90.62 79 HIS A C 1
ATOM 607 O O . HIS A 1 79 ? -3.336 -20.547 -18.984 1 90.62 79 HIS A O 1
ATOM 613 N N . VAL A 1 80 ? -4.543 -22.406 -18.5 1 84.94 80 VAL A N 1
ATOM 614 C CA . VAL A 1 80 ? -3.977 -22.5 -17.156 1 84.94 80 VAL A CA 1
ATOM 615 C C . VAL A 1 80 ? -2.477 -22.781 -17.25 1 84.94 80 VAL A C 1
ATOM 617 O O . VAL A 1 80 ? -2.037 -23.625 -18.031 1 84.94 80 VAL A O 1
ATOM 620 N N . GLU A 1 81 ? -1.729 -22.094 -16.453 1 85.19 81 GLU A N 1
ATOM 621 C CA . GLU A 1 81 ? -0.278 -22.109 -16.609 1 85.19 81 GLU A CA 1
ATOM 622 C C . GLU A 1 81 ? 0.139 -21.703 -18.016 1 85.19 81 GLU A C 1
ATOM 624 O O . GLU A 1 81 ? 0.581 -22.547 -18.797 1 85.19 81 GLU A O 1
ATOM 629 N N . PRO A 1 82 ? 0.058 -20.406 -18.25 1 91.12 82 PRO A N 1
ATOM 630 C CA . PRO A 1 82 ? 0.233 -19.922 -19.625 1 91.12 82 PRO A CA 1
ATOM 631 C C . PRO A 1 82 ? 1.607 -20.25 -20.188 1 91.12 82 PRO A C 1
ATOM 633 O O . PRO A 1 82 ? 2.598 -20.281 -19.453 1 91.12 82 PRO A O 1
ATOM 636 N N . THR A 1 83 ? 1.626 -20.5 -21.469 1 91.56 83 THR A N 1
ATOM 637 C CA . THR A 1 83 ? 2.838 -20.703 -22.266 1 91.56 83 THR A CA 1
ATOM 638 C C . THR A 1 83 ? 3.029 -19.578 -23.266 1 91.56 83 THR A C 1
ATOM 640 O O . THR A 1 83 ? 2.129 -18.75 -23.469 1 91.56 83 THR A O 1
ATOM 643 N N . ASP A 1 84 ? 4.238 -19.547 -23.828 1 94.69 84 ASP A N 1
ATOM 644 C CA . ASP A 1 84 ? 4.461 -18.562 -24.875 1 94.69 84 ASP A CA 1
ATOM 645 C C . ASP A 1 84 ? 3.463 -18.734 -26.016 1 94.69 84 ASP A C 1
ATOM 647 O O . ASP A 1 84 ? 2.914 -17.766 -26.531 1 94.69 84 ASP A O 1
ATOM 651 N N . ASP A 1 85 ? 3.145 -19.953 -26.312 1 95.75 85 ASP A N 1
ATOM 652 C CA . ASP A 1 85 ? 2.189 -20.25 -27.391 1 95.75 85 ASP A CA 1
ATOM 653 C C . ASP A 1 85 ? 0.793 -19.75 -27.016 1 95.75 85 ASP A C 1
ATOM 655 O O . ASP A 1 85 ? 0.142 -19.062 -27.828 1 95.75 85 ASP A O 1
ATOM 659 N N . SER A 1 86 ? 0.293 -20.125 -25.891 1 95.5 86 SER A N 1
ATOM 660 C CA . SER A 1 86 ? -1.045 -19.719 -25.469 1 95.5 86 SER A CA 1
ATOM 661 C C . SER A 1 86 ? -1.153 -18.188 -25.359 1 95.5 86 SER A C 1
ATOM 663 O O . SER A 1 86 ? -2.182 -17.609 -25.719 1 95.5 86 SER A O 1
ATOM 665 N N . MET A 1 87 ? -0.152 -17.531 -24.891 1 96.88 87 MET A N 1
ATOM 666 C CA . MET A 1 87 ? -0.155 -16.078 -24.766 1 96.88 87 MET A CA 1
ATOM 667 C C . MET A 1 87 ? -0.194 -15.414 -26.141 1 96.88 87 MET A C 1
ATOM 669 O O . MET A 1 87 ? -0.917 -14.438 -26.344 1 96.88 87 MET A O 1
ATOM 673 N N . ASN A 1 88 ? 0.629 -15.969 -27.031 1 97.5 88 ASN A N 1
ATOM 674 C CA . ASN A 1 88 ? 0.633 -15.438 -28.391 1 97.5 88 ASN A CA 1
ATOM 675 C C . ASN A 1 88 ? -0.739 -15.562 -29.047 1 97.5 88 ASN A C 1
ATOM 677 O O . ASN A 1 88 ? -1.189 -14.648 -29.734 1 97.5 88 ASN A O 1
ATOM 681 N N . LYS A 1 89 ? -1.357 -16.688 -28.828 1 97.81 89 LYS A N 1
ATOM 682 C CA . LYS A 1 89 ? -2.699 -16.891 -29.375 1 97.81 89 LYS A CA 1
ATOM 683 C C . LYS A 1 89 ? -3.682 -15.875 -28.797 1 97.81 89 LYS A C 1
ATOM 685 O O . LYS A 1 89 ? -4.52 -15.328 -29.516 1 97.81 89 LYS A O 1
ATOM 690 N N . ALA A 1 90 ? -3.609 -15.641 -27.531 1 98.38 90 ALA A N 1
ATOM 691 C CA . ALA A 1 90 ? -4.477 -14.672 -26.859 1 98.38 90 ALA A CA 1
ATOM 692 C C . ALA A 1 90 ? -4.234 -13.266 -27.391 1 98.38 90 ALA A C 1
ATOM 694 O O . ALA A 1 90 ? -5.18 -12.516 -27.641 1 98.38 90 ALA A O 1
ATOM 695 N N . VAL A 1 91 ? -2.982 -12.891 -27.531 1 98.38 91 VAL A N 1
ATOM 696 C CA . VAL A 1 91 ? -2.6 -11.57 -28.031 1 98.38 91 VAL A CA 1
ATOM 697 C C . VAL A 1 91 ? -3.105 -11.391 -29.453 1 98.38 91 VAL A C 1
ATOM 699 O O . VAL A 1 91 ? -3.623 -10.328 -29.812 1 98.38 91 VAL A O 1
ATOM 702 N N . GLU A 1 92 ? -2.908 -12.43 -30.281 1 98.12 92 GLU A N 1
ATOM 703 C CA . GLU A 1 92 ? -3.367 -12.367 -31.672 1 98.12 92 GLU A CA 1
ATOM 704 C C . GLU A 1 92 ? -4.879 -12.172 -31.734 1 98.12 92 GLU A C 1
ATOM 706 O O . GLU A 1 92 ? -5.375 -11.375 -32.531 1 98.12 92 GLU A O 1
ATOM 711 N N . TYR A 1 93 ? -5.551 -12.898 -30.953 1 98.25 93 TYR A N 1
ATOM 712 C CA . TYR A 1 93 ? -6.996 -12.711 -30.875 1 98.25 93 TYR A CA 1
ATOM 713 C C . TYR A 1 93 ? -7.34 -11.258 -30.562 1 98.25 93 TYR A C 1
ATOM 715 O O . TYR A 1 93 ? -8.188 -10.656 -31.219 1 98.25 93 TYR A O 1
ATOM 723 N N . ALA A 1 94 ? -6.742 -10.727 -29.531 1 98.56 94 ALA A N 1
ATOM 724 C CA . ALA A 1 94 ? -7.016 -9.367 -29.094 1 98.56 94 ALA A CA 1
ATOM 725 C C . ALA A 1 94 ? -6.676 -8.352 -30.172 1 98.56 94 ALA A C 1
ATOM 727 O O . ALA A 1 94 ? -7.371 -7.348 -30.344 1 98.56 94 ALA A O 1
ATOM 728 N N . ARG A 1 95 ? -5.574 -8.586 -30.906 1 97.94 95 ARG A N 1
ATOM 729 C CA . ARG A 1 95 ? -5.176 -7.695 -31.984 1 97.94 95 ARG A CA 1
ATOM 730 C C . ARG A 1 95 ? -6.234 -7.66 -33.094 1 97.94 95 ARG A C 1
ATOM 732 O O . ARG A 1 95 ? -6.578 -6.59 -33.594 1 97.94 95 ARG A O 1
ATOM 739 N N . VAL A 1 96 ? -6.711 -8.789 -33.406 1 97.81 96 VAL A N 1
ATOM 740 C CA . VAL A 1 96 ? -7.656 -8.922 -34.531 1 97.81 96 VAL A CA 1
ATOM 741 C C . VAL A 1 96 ? -9 -8.305 -34.125 1 97.81 96 VAL A C 1
ATOM 743 O O . VAL A 1 96 ? -9.641 -7.637 -34.938 1 97.81 96 VAL A O 1
ATOM 746 N N . GLN A 1 97 ? -9.414 -8.422 -32.906 1 97.38 97 GLN A N 1
ATOM 747 C CA . GLN A 1 97 ? -10.742 -8.008 -32.469 1 97.38 97 GLN A CA 1
ATOM 748 C C . GLN A 1 97 ? -10.734 -6.574 -31.953 1 97.38 97 GLN A C 1
ATOM 750 O O . GLN A 1 97 ? -11.789 -5.996 -31.703 1 97.38 97 GLN A O 1
ATOM 755 N N . GLY A 1 98 ? -9.555 -5.988 -31.859 1 94.69 98 GLY A N 1
ATOM 756 C CA . GLY A 1 98 ? -9.445 -4.656 -31.281 1 94.69 98 GLY A CA 1
ATOM 757 C C . GLY A 1 98 ? -9.883 -3.561 -32.25 1 94.69 98 GLY A C 1
ATOM 758 O O . GLY A 1 98 ? -10.5 -3.838 -33.281 1 94.69 98 GLY A O 1
ATOM 759 N N . PRO A 1 99 ? -9.656 -2.418 -31.844 1 96.75 99 PRO A N 1
ATOM 760 C CA . PRO A 1 99 ? -8.875 -1.929 -30.703 1 96.75 99 PRO A CA 1
ATOM 761 C C . PRO A 1 99 ? -9.656 -1.99 -29.391 1 96.75 99 PRO A C 1
ATOM 763 O O . PRO A 1 99 ? -10.883 -2.096 -29.406 1 96.75 99 PRO A O 1
ATOM 766 N N . TRP A 1 100 ? -8.969 -2.018 -28.266 1 98.19 100 TRP A N 1
ATOM 767 C CA . TRP A 1 100 ? -9.508 -2.041 -26.906 1 98.19 100 TRP A CA 1
ATOM 768 C C . TRP A 1 100 ? -9.086 -0.796 -26.141 1 98.19 100 TRP A C 1
ATOM 770 O O . TRP A 1 100 ? -7.961 -0.313 -26.281 1 98.19 100 TRP A O 1
ATOM 780 N N . ASP A 1 101 ? -9.977 -0.317 -25.234 1 97.69 101 ASP A N 1
ATOM 781 C CA . ASP A 1 101 ? -9.695 0.841 -24.406 1 97.69 101 ASP A CA 1
ATOM 782 C C . ASP A 1 101 ? -9.297 0.412 -22.984 1 97.69 101 ASP A C 1
ATOM 784 O O . ASP A 1 101 ? -8.805 1.225 -22.203 1 97.69 101 ASP A O 1
ATOM 788 N N . GLY A 1 102 ? -9.531 -0.818 -22.672 1 98.25 102 GLY A N 1
ATOM 789 C CA . GLY A 1 102 ? -9.234 -1.357 -21.344 1 98.25 102 GLY A CA 1
ATOM 790 C C . GLY A 1 102 ? -9.445 -2.855 -21.25 1 98.25 102 GLY A C 1
ATOM 791 O O . GLY A 1 102 ? -9.93 -3.48 -22.203 1 98.25 102 GLY A O 1
ATOM 792 N N . PHE A 1 103 ? -9.109 -3.41 -20.172 1 98.88 103 PHE A N 1
ATOM 793 C CA . PHE A 1 103 ? -9.156 -4.855 -19.984 1 98.88 103 PHE A CA 1
ATOM 794 C C . PHE A 1 103 ? -9.648 -5.195 -18.578 1 98.88 103 PHE A C 1
ATOM 796 O O . PHE A 1 103 ? -9.406 -4.441 -17.625 1 98.88 103 PHE A O 1
ATOM 803 N N . VAL A 1 104 ? -10.352 -6.25 -18.438 1 98.81 104 VAL A N 1
ATOM 804 C CA . VAL A 1 104 ? -10.672 -6.867 -17.156 1 98.81 104 VAL A CA 1
ATOM 805 C C . VAL A 1 104 ? -10.234 -8.328 -17.156 1 98.81 104 VAL A C 1
ATOM 807 O O . VAL A 1 104 ? -10.617 -9.094 -18.047 1 98.81 104 VAL A O 1
ATOM 810 N N . ALA A 1 105 ? -9.352 -8.68 -16.297 1 98.81 105 ALA A N 1
ATOM 811 C CA . ALA A 1 105 ? -8.969 -10.078 -16.094 1 98.81 105 ALA A CA 1
ATOM 812 C C . ALA A 1 105 ? -9.727 -10.695 -14.93 1 98.81 105 ALA A C 1
ATOM 814 O O . ALA A 1 105 ? -9.594 -10.242 -13.789 1 98.81 105 ALA A O 1
ATOM 815 N N . ILE A 1 106 ? -10.539 -11.633 -15.18 1 98.25 106 ILE A N 1
ATOM 816 C CA . ILE A 1 106 ? -11.281 -12.32 -14.125 1 98.25 106 ILE A CA 1
ATOM 817 C C . ILE A 1 106 ? -10.914 -13.805 -14.125 1 98.25 106 ILE A C 1
ATOM 819 O O . ILE A 1 106 ? -11.188 -14.523 -15.086 1 98.25 106 ILE A O 1
ATOM 823 N N . GLY A 1 107 ? -10.234 -14.266 -13.156 1 96.44 107 GLY A N 1
ATOM 824 C CA . GLY A 1 107 ? -9.711 -15.617 -13.055 1 96.44 107 GLY A CA 1
ATOM 825 C C . GLY A 1 107 ? -8.508 -15.727 -12.141 1 96.44 107 GLY A C 1
ATOM 826 O O . GLY A 1 107 ? -8.305 -14.883 -11.266 1 96.44 107 GLY A O 1
ATOM 827 N N . GLY A 1 108 ? -7.816 -16.812 -12.242 1 93.56 108 GLY A N 1
ATOM 828 C CA . GLY A 1 108 ? -6.586 -16.969 -11.484 1 93.56 108 GLY A CA 1
ATOM 829 C C . GLY A 1 108 ? -5.418 -16.203 -12.062 1 93.56 108 GLY A C 1
ATOM 830 O O . GLY A 1 108 ? -5.613 -15.281 -12.859 1 93.56 108 GLY A O 1
ATOM 831 N N . GLY A 1 109 ? -4.246 -16.516 -11.594 1 94.38 109 GLY A N 1
ATOM 832 C CA . GLY A 1 109 ? -3.035 -15.867 -12.062 1 94.38 109 GLY A CA 1
ATOM 833 C C . GLY A 1 109 ? -2.828 -16 -13.562 1 94.38 109 GLY A C 1
ATOM 834 O O . GLY A 1 109 ? -2.314 -15.086 -14.211 1 94.38 109 GLY A O 1
ATOM 835 N N . SER A 1 110 ? -3.23 -17.125 -14.078 1 94.56 110 SER A N 1
ATOM 836 C CA . SER A 1 110 ? -3.07 -17.359 -15.508 1 94.56 110 SER A CA 1
ATOM 837 C C . SER A 1 110 ? -3.861 -16.344 -16.328 1 94.56 110 SER A C 1
ATOM 839 O O . SER A 1 110 ? -3.357 -15.812 -17.328 1 94.56 110 SER A O 1
ATOM 841 N N . ALA A 1 111 ? -5.09 -16.094 -15.914 1 97.5 111 ALA A N 1
ATOM 842 C CA . ALA A 1 111 ? -5.93 -15.117 -16.609 1 97.5 111 ALA A CA 1
ATOM 843 C C . ALA A 1 111 ? -5.363 -13.711 -16.484 1 97.5 111 ALA A C 1
ATOM 845 O O . ALA A 1 111 ? -5.297 -12.969 -17.469 1 97.5 111 ALA A O 1
ATOM 846 N N . ILE A 1 112 ? -4.926 -13.352 -15.32 1 98.19 112 ILE A N 1
ATOM 847 C CA . ILE A 1 112 ? -4.434 -12 -15.062 1 98.19 112 ILE A CA 1
ATOM 848 C C . ILE A 1 112 ? -3.117 -11.781 -15.805 1 98.19 112 ILE A C 1
ATOM 850 O O . ILE A 1 112 ? -2.922 -10.742 -16.438 1 98.19 112 ILE A O 1
ATOM 854 N N . ASP A 1 113 ? -2.254 -12.75 -15.766 1 97.69 113 ASP A N 1
ATOM 855 C CA . ASP A 1 113 ? -0.983 -12.625 -16.469 1 97.69 113 ASP A CA 1
ATOM 856 C C . ASP A 1 113 ? -1.201 -12.555 -17.984 1 97.69 113 ASP A C 1
ATOM 858 O O . ASP A 1 113 ? -0.535 -11.781 -18.672 1 97.69 113 ASP A O 1
ATOM 862 N N . THR A 1 114 ? -2.107 -13.383 -18.469 1 98.31 114 THR A N 1
ATOM 863 C CA . THR A 1 114 ? -2.439 -13.32 -19.891 1 98.31 114 THR A CA 1
ATOM 864 C C . THR A 1 114 ? -2.967 -11.938 -20.266 1 98.31 114 THR A C 1
ATOM 866 O O . THR A 1 114 ? -2.6 -11.391 -21.297 1 98.31 114 THR A O 1
ATOM 869 N N . ALA A 1 115 ? -3.809 -11.375 -19.422 1 98.81 115 ALA A N 1
ATOM 870 C CA . ALA A 1 115 ? -4.355 -10.039 -19.672 1 98.81 115 ALA A CA 1
ATOM 871 C C . ALA A 1 115 ? -3.25 -8.992 -19.672 1 98.81 115 ALA A C 1
ATOM 873 O O . ALA A 1 115 ? -3.289 -8.047 -20.469 1 98.81 115 ALA A O 1
ATOM 874 N N . LYS A 1 116 ? -2.299 -9.102 -18.781 1 98.56 116 LYS A N 1
ATOM 875 C CA . LYS A 1 116 ? -1.152 -8.203 -18.781 1 98.56 116 LYS A CA 1
ATOM 876 C C . LYS A 1 116 ? -0.408 -8.242 -20.109 1 98.56 116 LYS A C 1
ATOM 878 O O . LYS A 1 116 ? -0.053 -7.199 -20.656 1 98.56 116 LYS A O 1
ATOM 883 N N . ALA A 1 117 ? -0.164 -9.414 -20.578 1 98.44 117 ALA A N 1
ATOM 884 C CA . ALA A 1 117 ? 0.537 -9.586 -21.859 1 98.44 117 ALA A CA 1
ATOM 885 C C . ALA A 1 117 ? -0.271 -9.008 -23.016 1 98.44 117 ALA A C 1
ATOM 887 O O . ALA A 1 117 ? 0.278 -8.32 -23.875 1 98.44 117 ALA A O 1
ATOM 888 N N . ILE A 1 118 ? -1.576 -9.312 -23.031 1 98.69 118 ILE A N 1
ATOM 889 C CA . ILE A 1 118 ? -2.459 -8.758 -24.047 1 98.69 118 ILE A CA 1
ATOM 890 C C . ILE A 1 118 ? -2.375 -7.234 -24.031 1 98.69 118 ILE A C 1
ATOM 892 O O . ILE A 1 118 ? -2.186 -6.605 -25.078 1 98.69 118 ILE A O 1
ATOM 896 N N . ASN A 1 119 ? -2.535 -6.652 -22.844 1 98.75 119 ASN A N 1
ATOM 897 C CA . ASN A 1 119 ? -2.49 -5.203 -22.703 1 98.75 119 ASN A CA 1
ATOM 898 C C . ASN A 1 119 ? -1.186 -4.621 -23.234 1 98.75 119 ASN A C 1
ATOM 900 O O . ASN A 1 119 ? -1.202 -3.729 -24.078 1 98.75 119 ASN A O 1
ATOM 904 N N . LEU A 1 120 ? -0.071 -5.219 -22.828 1 98.5 120 LEU A N 1
ATOM 905 C CA . LEU A 1 120 ? 1.25 -4.754 -23.234 1 98.5 120 LEU A CA 1
ATOM 906 C C . LEU A 1 120 ? 1.396 -4.797 -24.75 1 98.5 120 LEU A C 1
ATOM 908 O O . LEU A 1 120 ? 1.775 -3.801 -25.375 1 98.5 120 LEU A O 1
ATOM 912 N N . LEU A 1 121 ? 0.981 -5.883 -25.375 1 98.38 121 LEU A N 1
ATOM 913 C CA . LEU A 1 121 ? 1.33 -6.148 -26.766 1 98.38 121 LEU A CA 1
ATOM 914 C C . LEU A 1 121 ? 0.276 -5.578 -27.703 1 98.38 121 LEU A C 1
ATOM 916 O O . LEU A 1 121 ? 0.494 -5.508 -28.922 1 98.38 121 LEU A O 1
ATOM 920 N N . THR A 1 122 ? -0.877 -5.145 -27.203 1 98.38 122 THR A N 1
ATOM 921 C CA . THR A 1 122 ? -1.846 -4.441 -28.031 1 98.38 122 THR A CA 1
ATOM 922 C C . THR A 1 122 ? -1.72 -2.93 -27.844 1 98.38 122 THR A C 1
ATOM 924 O O . THR A 1 122 ? -2.246 -2.156 -28.656 1 98.38 122 THR A O 1
ATOM 927 N N . THR A 1 123 ? -1.097 -2.48 -26.797 1 97.62 123 THR A N 1
ATOM 928 C CA . THR A 1 123 ? -0.908 -1.059 -26.531 1 97.62 123 THR A CA 1
ATOM 929 C C . THR A 1 123 ? 0.388 -0.557 -27.156 1 97.62 123 THR A C 1
ATOM 931 O O . THR A 1 123 ? 0.451 0.575 -27.656 1 97.62 123 THR A O 1
ATOM 934 N N . HIS A 1 124 ? 1.412 -1.364 -27.156 1 97.19 124 HIS A N 1
ATOM 935 C CA . HIS A 1 124 ? 2.723 -0.977 -27.672 1 97.19 124 HIS A CA 1
ATOM 936 C C . HIS A 1 124 ? 3.248 -2 -28.672 1 97.19 124 HIS A C 1
ATOM 938 O O . HIS A 1 124 ? 2.867 -3.172 -28.625 1 97.19 124 HIS A O 1
ATOM 944 N N . PRO A 1 125 ? 4.164 -1.544 -29.578 1 96.62 125 PRO A N 1
ATOM 945 C CA . PRO A 1 125 ? 4.727 -2.477 -30.562 1 96.62 125 PRO A CA 1
ATOM 946 C C . PRO A 1 125 ? 5.66 -3.506 -29.938 1 96.62 125 PRO A C 1
ATOM 948 O O . PRO A 1 125 ? 6.184 -3.277 -28.844 1 96.62 125 PRO A O 1
ATOM 951 N N . GLY A 1 126 ? 5.75 -4.559 -30.656 1 96.62 126 GLY A N 1
ATOM 952 C CA . GLY A 1 126 ? 6.672 -5.594 -30.219 1 96.62 126 GLY A CA 1
ATOM 953 C C . GLY A 1 126 ? 6.035 -6.969 -30.125 1 96.62 126 GLY A C 1
ATOM 954 O O . GLY A 1 126 ? 4.84 -7.121 -30.391 1 96.62 126 GLY A O 1
ATOM 955 N N . GLU A 1 127 ? 6.941 -7.902 -29.812 1 97.38 127 GLU A N 1
ATOM 956 C CA . GLU A 1 127 ? 6.551 -9.297 -29.625 1 97.38 127 GLU A CA 1
ATOM 957 C C . GLU A 1 127 ? 6.855 -9.758 -28.203 1 97.38 127 GLU A C 1
ATOM 959 O O . GLU A 1 127 ? 7.578 -9.086 -27.453 1 97.38 127 GLU A O 1
ATOM 964 N N . LEU A 1 128 ? 6.23 -10.883 -27.844 1 97.25 128 LEU A N 1
ATOM 965 C CA . LEU A 1 128 ? 6.336 -11.406 -26.484 1 97.25 128 LEU A CA 1
ATOM 966 C C . LEU A 1 128 ? 7.793 -11.469 -26.031 1 97.25 128 LEU A C 1
ATOM 968 O O . LEU A 1 128 ? 8.141 -10.969 -24.969 1 97.25 128 LEU A O 1
ATOM 972 N N . MET A 1 129 ? 8.742 -11.906 -26.828 1 95.81 129 MET A N 1
ATOM 973 C CA . MET A 1 129 ? 10.141 -12.156 -26.484 1 95.81 129 MET A CA 1
ATOM 974 C C . MET A 1 129 ? 10.898 -10.836 -26.344 1 95.81 129 MET A C 1
ATOM 976 O O . MET A 1 129 ? 11.984 -10.805 -25.75 1 95.81 129 MET A O 1
ATOM 980 N N . ASP A 1 130 ? 10.367 -9.789 -26.891 1 97.5 130 ASP A N 1
ATOM 981 C CA . ASP A 1 130 ? 10.984 -8.477 -26.719 1 97.5 130 ASP A CA 1
ATOM 982 C C . ASP A 1 130 ? 10.953 -8.039 -25.266 1 97.5 130 ASP A C 1
ATOM 984 O O . ASP A 1 130 ? 11.844 -7.328 -24.797 1 97.5 130 ASP A O 1
ATOM 988 N N . TYR A 1 131 ? 9.922 -8.523 -24.625 1 97 131 TYR A N 1
ATOM 989 C CA . TYR A 1 131 ? 9.68 -7.988 -23.281 1 97 131 TYR A CA 1
ATOM 990 C C . TYR A 1 131 ? 10.023 -9.016 -22.219 1 97 131 TYR A C 1
ATOM 992 O O . TYR A 1 131 ? 10.195 -8.664 -21.047 1 97 131 TYR A O 1
ATOM 1000 N N . VAL A 1 132 ? 10.109 -10.289 -22.516 1 94.5 132 VAL A N 1
ATOM 1001 C CA . VAL A 1 132 ? 10.469 -11.344 -21.562 1 94.5 132 VAL A CA 1
ATOM 1002 C C . VAL A 1 132 ? 11.828 -11.031 -20.938 1 94.5 132 VAL A C 1
ATOM 1004 O O . VAL A 1 132 ? 12.727 -10.523 -21.609 1 94.5 132 VAL A O 1
ATOM 1007 N N . ASN A 1 133 ? 11.984 -11.344 -19.719 1 89.5 133 ASN A N 1
ATOM 1008 C CA . ASN A 1 133 ? 13.18 -11.039 -18.938 1 89.5 133 ASN A CA 1
ATOM 1009 C C . ASN A 1 133 ? 14.422 -11.672 -19.547 1 89.5 133 ASN A C 1
ATOM 1011 O O . ASN A 1 133 ? 14.352 -12.758 -20.125 1 89.5 133 ASN A O 1
ATOM 1015 N N . LYS A 1 134 ? 15.57 -10.93 -19.375 1 87.31 134 LYS A N 1
ATOM 1016 C CA . LYS A 1 134 ? 16.875 -11.516 -19.672 1 87.31 134 LYS A CA 1
ATOM 1017 C C . LYS A 1 134 ? 17.203 -12.641 -18.688 1 87.31 134 LYS A C 1
ATOM 1019 O O . LYS A 1 134 ? 16.781 -12.609 -17.531 1 87.31 134 LYS A O 1
ATOM 1024 N N . PRO A 1 135 ? 17.938 -13.602 -19.156 1 84.69 135 PRO A N 1
ATOM 1025 C CA . PRO A 1 135 ? 18.625 -13.758 -20.438 1 84.69 135 PRO A CA 1
ATOM 1026 C C . PRO A 1 135 ? 17.781 -14.453 -21.484 1 84.69 135 PRO A C 1
ATOM 1028 O O . PRO A 1 135 ? 18.25 -14.68 -22.609 1 84.69 135 PRO A O 1
ATOM 1031 N N . ILE A 1 136 ? 16.547 -14.727 -21.141 1 85.75 136 ILE A N 1
ATOM 1032 C CA . ILE A 1 136 ? 15.703 -15.469 -22.078 1 85.75 136 ILE A CA 1
ATOM 1033 C C . ILE A 1 136 ? 15.211 -14.547 -23.188 1 85.75 136 ILE A C 1
ATOM 1035 O O . ILE A 1 136 ? 15.297 -14.883 -24.359 1 85.75 136 ILE A O 1
ATOM 1039 N N . GLY A 1 137 ? 14.688 -13.477 -22.781 1 92.19 137 GLY A N 1
ATOM 1040 C CA . GLY A 1 137 ? 14.234 -12.477 -23.734 1 92.19 137 GLY A CA 1
ATOM 1041 C C . GLY A 1 137 ? 15.078 -11.219 -23.734 1 92.19 137 GLY A C 1
ATOM 1042 O O . GLY A 1 137 ? 16.25 -11.258 -23.359 1 92.19 137 GLY A O 1
ATOM 1043 N N . ARG A 1 138 ? 14.578 -10.047 -24.297 1 94.56 138 ARG A N 1
ATOM 1044 C CA . ARG A 1 138 ? 15.344 -8.812 -24.469 1 94.56 138 ARG A CA 1
ATOM 1045 C C . ARG A 1 138 ? 15.086 -7.844 -23.328 1 94.56 138 ARG A C 1
ATOM 1047 O O . ARG A 1 138 ? 15.781 -6.84 -23.172 1 94.56 138 ARG A O 1
ATOM 1054 N N . ALA A 1 139 ? 14.062 -8.148 -22.469 1 92.5 139 ALA A N 1
ATOM 1055 C CA . ALA A 1 139 ? 13.719 -7.332 -21.297 1 92.5 139 ALA A CA 1
ATOM 1056 C C . ALA A 1 139 ? 13.531 -5.871 -21.703 1 92.5 139 ALA A C 1
ATOM 1058 O O . ALA A 1 139 ? 14.039 -4.973 -21.016 1 92.5 139 ALA A O 1
ATOM 1059 N N . MET A 1 140 ? 12.883 -5.664 -22.812 1 95.06 140 MET A N 1
ATOM 1060 C CA . MET A 1 140 ? 12.586 -4.301 -23.25 1 95.06 140 MET A CA 1
ATOM 1061 C C . MET A 1 140 ? 11.633 -3.619 -22.266 1 95.06 140 MET A C 1
ATOM 1063 O O . MET A 1 140 ? 10.711 -4.25 -21.75 1 95.06 140 MET A O 1
ATOM 1067 N N . VAL A 1 141 ? 11.828 -2.334 -22.078 1 91.19 141 VAL A N 1
ATOM 1068 C CA . VAL A 1 141 ? 10.969 -1.522 -21.234 1 91.19 141 VAL A CA 1
ATOM 1069 C C . VAL A 1 141 ? 9.742 -1.058 -22.016 1 91.19 141 VAL A C 1
ATOM 1071 O O . VAL A 1 141 ? 9.867 -0.571 -23.141 1 91.19 141 VAL A O 1
ATOM 1074 N N . PRO A 1 142 ? 8.547 -1.286 -21.469 1 94.38 142 PRO A N 1
ATOM 1075 C CA . PRO A 1 142 ? 7.391 -0.686 -22.141 1 94.38 142 PRO A CA 1
ATOM 1076 C C . PRO A 1 142 ? 7.57 0.807 -22.406 1 94.38 142 PRO A C 1
ATOM 1078 O O . PRO A 1 142 ? 7.941 1.558 -21.5 1 94.38 142 PRO A O 1
ATOM 1081 N N . PRO A 1 143 ? 7.293 1.294 -23.562 1 92.19 143 PRO A N 1
ATOM 1082 C CA . PRO A 1 143 ? 7.586 2.674 -23.969 1 92.19 143 PRO A CA 1
ATOM 1083 C C . PRO A 1 143 ? 6.746 3.697 -23.203 1 92.19 143 PRO A C 1
ATOM 1085 O O . PRO A 1 143 ? 7.098 4.879 -23.156 1 92.19 143 PRO A O 1
ATOM 1088 N N . GLY A 1 144 ? 5.648 3.33 -22.703 1 91.19 144 GLY A N 1
ATOM 1089 C CA . GLY A 1 144 ? 4.738 4.23 -22.016 1 91.19 144 GLY A CA 1
ATOM 1090 C C . GLY A 1 144 ? 3.703 3.504 -21.172 1 91.19 144 GLY A C 1
ATOM 1091 O O . GLY A 1 144 ? 3.816 2.299 -20.953 1 91.19 144 GLY A O 1
ATOM 1092 N N . PRO A 1 145 ? 2.711 4.312 -20.688 1 92.44 145 PRO A N 1
ATOM 1093 C CA . PRO A 1 145 ? 1.645 3.711 -19.875 1 92.44 145 PRO A CA 1
ATOM 1094 C C . PRO A 1 145 ? 0.796 2.719 -20.672 1 92.44 145 PRO A C 1
ATOM 1096 O O . PRO A 1 145 ? 0.633 2.871 -21.891 1 92.44 145 PRO A O 1
ATOM 1099 N N . LEU A 1 146 ? 0.32 1.702 -19.984 1 97.06 146 LEU A N 1
ATOM 1100 C CA . LEU A 1 146 ? -0.602 0.741 -20.578 1 97.06 146 LEU A CA 1
ATOM 1101 C C . LEU A 1 146 ? -2.049 1.166 -20.359 1 97.06 146 LEU A C 1
ATOM 1103 O O . LEU A 1 146 ? -2.312 2.145 -19.656 1 97.06 146 LEU A O 1
ATOM 1107 N N . LYS A 1 147 ? -2.975 0.507 -21.031 1 97.81 147 LYS A N 1
ATOM 1108 C CA . LYS A 1 147 ? -4.398 0.776 -20.859 1 97.81 147 LYS A CA 1
ATOM 1109 C C . LYS A 1 147 ? -4.891 0.277 -19.5 1 97.81 147 LYS A C 1
ATOM 1111 O O . LYS A 1 147 ? -4.258 -0.582 -18.891 1 97.81 147 LYS A O 1
ATOM 1116 N N . PRO A 1 148 ? -6.012 0.878 -19.016 1 97.62 148 PRO A N 1
ATOM 1117 C CA . PRO A 1 148 ? -6.547 0.432 -17.734 1 97.62 148 PRO A CA 1
ATOM 1118 C C . PRO A 1 148 ? -6.805 -1.072 -17.688 1 97.62 148 PRO A C 1
ATOM 1120 O O . PRO A 1 148 ? -7.422 -1.623 -18.609 1 97.62 148 PRO A O 1
ATOM 1123 N N . LEU A 1 149 ? -6.262 -1.745 -16.703 1 98.69 149 LEU A N 1
ATOM 1124 C CA . LEU A 1 149 ? -6.469 -3.164 -16.438 1 98.69 149 LEU A CA 1
ATOM 1125 C C . LEU A 1 149 ? -7.023 -3.381 -15.039 1 98.69 149 LEU A C 1
ATOM 1127 O O . LEU A 1 149 ? -6.375 -3.031 -14.055 1 98.69 149 LEU A O 1
ATOM 1131 N N . VAL A 1 150 ? -8.258 -3.883 -14.938 1 98.69 150 VAL A N 1
ATOM 1132 C CA . VAL A 1 150 ? -8.836 -4.293 -13.656 1 98.69 150 VAL A CA 1
ATOM 1133 C C . VAL A 1 150 ? -8.609 -5.789 -13.453 1 98.69 150 VAL A C 1
ATOM 1135 O O . VAL A 1 150 ? -9 -6.605 -14.289 1 98.69 150 VAL A O 1
ATOM 1138 N N . ALA A 1 151 ? -7.945 -6.172 -12.398 1 98.81 151 ALA A N 1
ATOM 1139 C CA . ALA A 1 151 ? -7.699 -7.574 -12.07 1 98.81 151 ALA A CA 1
ATOM 1140 C C . ALA A 1 151 ? -8.688 -8.07 -11.016 1 98.81 151 ALA A C 1
ATOM 1142 O O . ALA A 1 151 ? -8.828 -7.461 -9.953 1 98.81 151 ALA A O 1
ATOM 1143 N N . VAL A 1 152 ? -9.383 -9.156 -11.328 1 98.56 152 VAL A N 1
ATOM 1144 C CA . VAL A 1 152 ? -10.391 -9.773 -10.461 1 98.56 152 VAL A CA 1
ATOM 1145 C C . VAL A 1 152 ? -10.008 -11.219 -10.164 1 98.56 152 VAL A C 1
ATOM 1147 O O . VAL A 1 152 ? -10.477 -12.141 -10.836 1 98.56 152 VAL A O 1
ATOM 1150 N N . PRO A 1 153 ? -9.273 -11.391 -9.117 1 98.06 153 PRO A N 1
ATOM 1151 C CA . PRO A 1 153 ? -8.836 -12.766 -8.836 1 98.06 153 PRO A CA 1
ATOM 1152 C C . PRO A 1 153 ? -9.992 -13.664 -8.391 1 98.06 153 PRO A C 1
ATOM 1154 O O . PRO A 1 153 ? -10.867 -13.227 -7.633 1 98.06 153 PRO A O 1
ATOM 1157 N N . THR A 1 154 ? -9.961 -14.883 -8.898 1 96.62 154 THR A N 1
ATOM 1158 C CA . THR A 1 154 ? -10.961 -15.867 -8.508 1 96.62 154 THR A CA 1
ATOM 1159 C C . THR A 1 154 ? -10.32 -17.016 -7.746 1 96.62 154 THR A C 1
ATOM 1161 O O . THR A 1 154 ? -10.984 -18.016 -7.438 1 96.62 154 THR A O 1
ATOM 1164 N N . THR A 1 155 ? -9.07 -16.969 -7.543 1 94.38 155 THR A N 1
ATOM 1165 C CA . THR A 1 155 ? -8.336 -17.844 -6.625 1 94.38 155 THR A CA 1
ATOM 1166 C C . THR A 1 155 ? -7.539 -17.016 -5.621 1 94.38 155 THR A C 1
ATOM 1168 O O . THR A 1 155 ? -7.18 -15.859 -5.898 1 94.38 155 THR A O 1
ATOM 1171 N N . ALA A 1 156 ? -7.387 -17.547 -4.461 1 94.38 156 ALA A N 1
ATOM 1172 C CA . ALA A 1 156 ? -6.516 -16.938 -3.463 1 94.38 156 ALA A CA 1
ATOM 1173 C C . ALA A 1 156 ? -5.121 -17.562 -3.504 1 94.38 156 ALA A C 1
ATOM 1175 O O . ALA A 1 156 ? -4.84 -18.531 -2.787 1 94.38 156 ALA A O 1
ATOM 1176 N N . GLY A 1 157 ? -4.207 -17 -4.34 1 91.94 157 GLY A N 1
ATOM 1177 C CA . GLY A 1 157 ? -2.922 -17.656 -4.445 1 91.94 157 GLY A CA 1
ATOM 1178 C C . GLY A 1 157 ? -1.828 -16.766 -5 1 91.94 157 GLY A C 1
ATOM 1179 O O . GLY A 1 157 ? -1.022 -16.219 -4.246 1 91.94 157 GLY A O 1
ATOM 1180 N N . THR A 1 158 ? -1.92 -16.375 -6.191 1 87.06 158 THR A N 1
ATOM 1181 C CA . THR A 1 158 ? -0.809 -15.805 -6.945 1 87.06 158 THR A CA 1
ATOM 1182 C C . THR A 1 158 ? -0.554 -14.359 -6.527 1 87.06 158 THR A C 1
ATOM 1184 O O . THR A 1 158 ? 0.565 -13.859 -6.656 1 87.06 158 THR A O 1
ATOM 1187 N N . GLY A 1 159 ? -1.603 -13.727 -6.102 1 92.88 159 GLY A N 1
ATOM 1188 C CA . GLY A 1 159 ? -1.446 -12.297 -5.844 1 92.88 159 GLY A CA 1
ATOM 1189 C C . GLY A 1 159 ? -1.204 -11.492 -7.105 1 92.88 159 GLY A C 1
ATOM 1190 O O . GLY A 1 159 ? -0.799 -10.328 -7.035 1 92.88 159 GLY A O 1
ATOM 1191 N N . SER A 1 160 ? -1.462 -12.023 -8.219 1 94.88 160 SER A N 1
ATOM 1192 C CA . SER A 1 160 ? -1.161 -11.414 -9.508 1 94.88 160 SER A CA 1
ATOM 1193 C C . SER A 1 160 ? -1.883 -10.078 -9.664 1 94.88 160 SER A C 1
ATOM 1195 O O . SER A 1 160 ? -1.41 -9.195 -10.383 1 94.88 160 SER A O 1
ATOM 1197 N N . GLU A 1 161 ? -2.957 -9.898 -8.984 1 97.31 161 GLU A N 1
ATOM 1198 C CA . GLU A 1 161 ? -3.699 -8.641 -9.023 1 97.31 161 GLU A CA 1
ATOM 1199 C C . GLU A 1 161 ? -2.891 -7.504 -8.414 1 97.31 161 GLU A C 1
ATOM 1201 O O . GLU A 1 161 ? -3.207 -6.328 -8.625 1 97.31 161 GLU A O 1
ATOM 1206 N N . SER A 1 162 ? -1.783 -7.898 -7.688 1 95.44 162 SER A N 1
ATOM 1207 C CA . SER A 1 162 ? -1.014 -6.871 -6.996 1 95.44 162 SER A CA 1
ATOM 1208 C C . SER A 1 162 ? 0.401 -6.77 -7.555 1 95.44 162 SER A C 1
ATOM 1210 O O . SER A 1 162 ? 1.187 -5.926 -7.117 1 95.44 162 SER A O 1
ATOM 1212 N N . THR A 1 163 ? 0.753 -7.602 -8.445 1 94.31 163 THR A N 1
ATOM 1213 C CA . THR A 1 163 ? 2.146 -7.668 -8.875 1 94.31 163 THR A CA 1
ATOM 1214 C C . THR A 1 163 ? 2.322 -7.051 -10.258 1 94.31 163 THR A C 1
ATOM 1216 O O . THR A 1 163 ? 1.349 -6.883 -10.992 1 94.31 163 THR A O 1
ATOM 1219 N N . ALA A 1 164 ? 3.535 -6.727 -10.539 1 93.12 164 ALA A N 1
ATOM 1220 C CA . ALA A 1 164 ? 3.916 -6.152 -11.828 1 93.12 164 ALA A CA 1
ATOM 1221 C C . ALA A 1 164 ? 4.613 -7.191 -12.703 1 93.12 164 ALA A C 1
ATOM 1223 O O . ALA A 1 164 ? 5.465 -6.848 -13.523 1 93.12 164 ALA A O 1
ATOM 1224 N N . MET A 1 165 ? 4.254 -8.445 -12.492 1 91.88 165 MET A N 1
ATOM 1225 C CA . MET A 1 165 ? 4.93 -9.539 -13.18 1 91.88 165 MET A CA 1
ATOM 1226 C C . MET A 1 165 ? 3.936 -10.375 -13.977 1 91.88 165 MET A C 1
ATOM 1228 O O . MET A 1 165 ? 2.783 -10.539 -13.57 1 91.88 165 MET A O 1
ATOM 1232 N N . CYS A 1 166 ? 4.344 -10.719 -15.047 1 92.94 166 CYS A N 1
ATOM 1233 C CA . CYS A 1 166 ? 3.672 -11.688 -15.906 1 92.94 166 CYS A CA 1
ATOM 1234 C C . CYS A 1 166 ? 4.508 -12.953 -16.062 1 92.94 166 CYS A C 1
ATOM 1236 O O . CYS A 1 166 ? 5.633 -12.898 -16.562 1 92.94 166 CYS A O 1
ATOM 1238 N N . VAL A 1 167 ? 3.977 -14.086 -15.664 1 89.5 167 VAL A N 1
ATOM 1239 C CA . VAL A 1 167 ? 4.738 -15.328 -15.672 1 89.5 167 VAL A CA 1
ATOM 1240 C C . VAL A 1 167 ? 4.211 -16.25 -16.766 1 89.5 167 VAL A C 1
ATOM 1242 O O . VAL A 1 167 ? 3 -16.344 -16.984 1 89.5 167 VAL A O 1
ATOM 1245 N N . LEU A 1 168 ? 5.109 -16.922 -17.453 1 90 168 LEU A N 1
ATOM 1246 C CA . LEU A 1 168 ? 4.742 -17.859 -18.516 1 90 168 LEU A CA 1
ATOM 1247 C C . LEU A 1 168 ? 5.816 -18.938 -18.688 1 90 168 LEU A C 1
ATOM 1249 O O . LEU A 1 168 ? 6.961 -18.75 -18.266 1 90 168 LEU A O 1
ATOM 1253 N N . ASP A 1 169 ? 5.398 -19.984 -19.281 1 87.38 169 ASP A N 1
ATOM 1254 C CA . ASP A 1 169 ? 6.32 -21.047 -19.672 1 87.38 169 ASP A CA 1
ATOM 1255 C C . ASP A 1 169 ? 6.762 -20.875 -21.125 1 87.38 169 ASP A C 1
ATOM 1257 O O . ASP A 1 169 ? 5.926 -20.719 -22.016 1 87.38 169 ASP A O 1
ATOM 1261 N N . ILE A 1 170 ? 8.062 -20.906 -21.281 1 87.94 170 ILE A N 1
ATOM 1262 C CA . ILE A 1 170 ? 8.594 -20.969 -22.641 1 87.94 170 ILE A CA 1
ATOM 1263 C C . ILE A 1 170 ? 8.766 -22.438 -23.047 1 87.94 170 ILE A C 1
ATOM 1265 O O . ILE A 1 170 ? 9.719 -23.094 -22.609 1 87.94 170 ILE A O 1
ATOM 1269 N N . LEU A 1 171 ? 7.945 -22.906 -23.922 1 85.44 171 LEU A N 1
ATOM 1270 C CA . LEU A 1 171 ? 7.844 -24.328 -24.219 1 85.44 171 LEU A CA 1
ATOM 1271 C C . LEU A 1 171 ? 9.125 -24.828 -24.875 1 85.44 171 LEU A C 1
ATOM 1273 O O . LEU A 1 171 ? 9.648 -25.875 -24.5 1 85.44 171 LEU A O 1
ATOM 1277 N N . SER A 1 172 ? 9.641 -24.109 -25.812 1 85.94 172 SER A N 1
ATOM 1278 C CA . SER A 1 172 ? 10.805 -24.547 -26.594 1 85.94 172 SER A CA 1
ATOM 1279 C C . SER A 1 172 ? 12.031 -24.719 -25.688 1 85.94 172 SER A C 1
ATOM 1281 O O . SER A 1 172 ? 12.922 -25.516 -26 1 85.94 172 SER A O 1
ATOM 1283 N N . MET A 1 173 ? 11.977 -24.016 -24.594 1 81.69 173 MET A N 1
ATOM 1284 C CA . MET A 1 173 ? 13.141 -24.016 -23.703 1 81.69 173 MET A CA 1
ATOM 1285 C C . MET A 1 173 ? 12.828 -24.75 -22.406 1 81.69 173 MET A C 1
ATOM 1287 O O . MET A 1 173 ? 13.727 -24.984 -21.594 1 81.69 173 MET A O 1
ATOM 1291 N N . LYS A 1 174 ? 11.602 -25.156 -22.312 1 77.69 174 LYS A N 1
ATOM 1292 C CA . LYS A 1 174 ? 11.156 -25.828 -21.094 1 77.69 174 LYS A CA 1
ATOM 1293 C C . LYS A 1 174 ? 11.57 -25.062 -19.844 1 77.69 174 LYS A C 1
ATOM 1295 O O . LYS A 1 174 ? 12.156 -25.625 -18.922 1 77.69 174 LYS A O 1
ATOM 1300 N N . VAL A 1 175 ? 11.297 -23.734 -19.859 1 78.62 175 VAL A N 1
ATOM 1301 C CA . VAL A 1 175 ? 11.656 -22.875 -18.734 1 78.62 175 VAL A CA 1
ATOM 1302 C C . VAL A 1 175 ? 10.484 -21.969 -18.391 1 78.62 175 VAL A C 1
ATOM 1304 O O . VAL A 1 175 ? 9.758 -21.5 -19.266 1 78.62 175 VAL A O 1
ATOM 1307 N N . LYS A 1 176 ? 10.273 -21.781 -17.141 1 83.5 176 LYS A N 1
ATOM 1308 C CA . LYS A 1 176 ? 9.328 -20.781 -16.656 1 83.5 176 LYS A CA 1
ATOM 1309 C C . LYS A 1 176 ? 10.008 -19.438 -16.422 1 83.5 176 LYS A C 1
ATOM 1311 O O . LYS A 1 176 ? 11.078 -19.359 -15.82 1 83.5 176 LYS A O 1
ATOM 1316 N N . THR A 1 177 ? 9.562 -18.328 -17 1 86.88 177 THR A N 1
ATOM 1317 C CA . THR A 1 177 ? 10.062 -16.969 -16.906 1 86.88 177 THR A CA 1
ATOM 1318 C C . THR A 1 177 ? 8.914 -15.969 -16.922 1 86.88 177 THR A C 1
ATOM 1320 O O . THR A 1 177 ? 7.773 -16.312 -16.609 1 86.88 177 THR A O 1
ATOM 1323 N N . GLY A 1 178 ? 9.258 -14.664 -17.125 1 89.5 178 GLY A N 1
ATOM 1324 C CA . GLY A 1 178 ? 8.188 -13.688 -17.141 1 89.5 178 GLY A CA 1
ATOM 1325 C C . GLY A 1 178 ? 8.633 -12.328 -17.656 1 89.5 178 GLY A C 1
ATOM 1326 O O . GLY A 1 178 ? 9.711 -12.203 -18.234 1 89.5 178 GLY A O 1
ATOM 1327 N N . ILE A 1 179 ? 7.711 -11.484 -17.688 1 93.75 179 ILE A N 1
ATOM 1328 C CA . ILE A 1 179 ? 7.918 -10.062 -17.969 1 93.75 179 ILE A CA 1
ATOM 1329 C C . ILE A 1 179 ? 7.742 -9.266 -16.672 1 93.75 179 ILE A C 1
ATOM 1331 O O . ILE A 1 179 ? 6.785 -9.477 -15.93 1 93.75 179 ILE A O 1
ATOM 1335 N N . SER A 1 180 ? 8.734 -8.445 -16.375 1 91.38 180 SER A N 1
ATOM 1336 C CA . SER A 1 180 ? 8.664 -7.676 -15.141 1 91.38 180 SER A CA 1
ATOM 1337 C C . SER A 1 180 ? 8.867 -6.188 -15.414 1 91.38 180 SER A C 1
ATOM 1339 O O . SER A 1 180 ? 9.93 -5.773 -15.891 1 91.38 180 SER A O 1
ATOM 1341 N N . HIS A 1 181 ? 7.895 -5.422 -15.117 1 92.19 181 HIS A N 1
ATOM 1342 C CA . HIS A 1 181 ? 7.965 -3.965 -15.172 1 92.19 181 HIS A CA 1
ATOM 1343 C C . HIS A 1 181 ? 6.805 -3.328 -14.414 1 92.19 181 HIS A C 1
ATOM 1345 O O . HIS A 1 181 ? 5.68 -3.836 -14.453 1 92.19 181 HIS A O 1
ATOM 1351 N N . TRP A 1 182 ? 7.047 -2.242 -13.781 1 90.81 182 TRP A N 1
ATOM 1352 C CA . TRP A 1 182 ? 6.039 -1.654 -12.898 1 90.81 182 TRP A CA 1
ATOM 1353 C C . TRP A 1 182 ? 4.797 -1.248 -13.688 1 90.81 182 TRP A C 1
ATOM 1355 O O . TRP A 1 182 ? 3.691 -1.22 -13.148 1 90.81 182 TRP A O 1
ATOM 1365 N N . ARG A 1 183 ? 4.863 -0.992 -14.961 1 94 183 ARG A N 1
ATOM 1366 C CA . ARG A 1 183 ? 3.746 -0.566 -15.797 1 94 183 ARG A CA 1
ATOM 1367 C C . ARG A 1 183 ? 2.766 -1.712 -16.016 1 94 183 ARG A C 1
ATOM 1369 O O . ARG A 1 183 ? 1.645 -1.493 -16.484 1 94 183 ARG A O 1
ATOM 1376 N N . LEU A 1 184 ? 3.203 -2.941 -15.719 1 96.5 184 LEU A N 1
ATOM 1377 C CA . LEU A 1 184 ? 2.338 -4.102 -15.906 1 96.5 184 LEU A CA 1
ATOM 1378 C C . LEU A 1 184 ? 1.396 -4.273 -14.727 1 96.5 184 LEU A C 1
ATOM 1380 O O . LEU A 1 184 ? 0.464 -5.078 -14.781 1 96.5 184 LEU A O 1
ATOM 1384 N N . ARG A 1 185 ? 1.612 -3.518 -13.664 1 96.38 185 ARG A N 1
ATOM 1385 C CA . ARG A 1 185 ? 0.731 -3.623 -12.508 1 96.38 185 ARG A CA 1
ATOM 1386 C C . ARG A 1 185 ? -0.697 -3.227 -12.867 1 96.38 185 ARG A C 1
ATOM 1388 O O . ARG A 1 185 ? -0.917 -2.215 -13.531 1 96.38 185 ARG A O 1
ATOM 1395 N N . PRO A 1 186 ? -1.676 -4.008 -12.406 1 98.19 186 PRO A N 1
ATOM 1396 C CA . PRO A 1 186 ? -3.064 -3.637 -12.688 1 98.19 186 PRO A CA 1
ATOM 1397 C C . PRO A 1 186 ? -3.418 -2.244 -12.164 1 98.19 186 PRO A C 1
ATOM 1399 O O . PRO A 1 186 ? -2.881 -1.808 -11.148 1 98.19 186 PRO A O 1
ATOM 1402 N N . THR A 1 187 ? -4.305 -1.589 -12.906 1 97.12 187 THR A N 1
ATOM 1403 C CA . THR A 1 187 ? -4.797 -0.271 -12.516 1 97.12 187 THR A CA 1
ATOM 1404 C C . THR A 1 187 ? -5.617 -0.357 -11.234 1 97.12 187 THR A C 1
ATOM 1406 O O . THR A 1 187 ? -5.617 0.576 -10.43 1 97.12 187 THR A O 1
ATOM 1409 N N . LEU A 1 188 ? -6.309 -1.407 -11.125 1 97.81 188 LEU A N 1
ATOM 1410 C CA . LEU A 1 188 ? -7.199 -1.637 -9.992 1 97.81 188 LEU A CA 1
ATOM 1411 C C . LEU A 1 188 ? -7.332 -3.127 -9.695 1 97.81 188 LEU A C 1
ATOM 1413 O O . LEU A 1 188 ? -7.477 -3.934 -10.617 1 97.81 188 LEU A O 1
ATOM 1417 N N . ALA A 1 189 ? -7.152 -3.484 -8.453 1 98.56 189 ALA A N 1
ATOM 1418 C CA . ALA A 1 189 ? -7.473 -4.832 -7.992 1 98.56 189 ALA A CA 1
ATOM 1419 C C . ALA A 1 189 ? -8.844 -4.879 -7.332 1 98.56 189 ALA A C 1
ATOM 1421 O O . ALA A 1 189 ? -9.086 -4.188 -6.34 1 98.56 189 ALA A O 1
ATOM 1422 N N . VAL A 1 190 ? -9.773 -5.609 -7.898 1 98.44 190 VAL A N 1
ATOM 1423 C CA . VAL A 1 190 ? -11.094 -5.832 -7.32 1 98.44 190 VAL A CA 1
ATOM 1424 C C . VAL A 1 190 ? -11.18 -7.246 -6.758 1 98.44 190 VAL A C 1
ATOM 1426 O O . VAL A 1 190 ? -11.281 -8.219 -7.512 1 98.44 190 VAL A O 1
ATOM 1429 N N . VAL A 1 191 ? -11.203 -7.371 -5.473 1 98.44 191 VAL A N 1
ATOM 1430 C CA . VAL A 1 191 ? -11.133 -8.656 -4.793 1 98.44 191 VAL A CA 1
ATOM 1431 C C . VAL A 1 191 ? -12.484 -8.977 -4.148 1 98.44 191 VAL A C 1
ATOM 1433 O O . VAL A 1 191 ? -12.875 -8.336 -3.172 1 98.44 191 VAL A O 1
ATOM 1436 N N . ASP A 1 192 ? -13.172 -9.914 -4.664 1 97.5 192 ASP A N 1
ATOM 1437 C CA . ASP A 1 192 ? -14.492 -10.352 -4.211 1 97.5 192 ASP A CA 1
ATOM 1438 C C . ASP A 1 192 ? -14.453 -11.805 -3.736 1 97.5 192 ASP A C 1
ATOM 1440 O O . ASP A 1 192 ? -14.422 -12.727 -4.551 1 97.5 192 ASP A O 1
ATOM 1444 N N . PRO A 1 193 ? -14.539 -12.008 -2.436 1 97 193 PRO A N 1
ATOM 1445 C CA . PRO A 1 193 ? -14.414 -13.375 -1.919 1 97 193 PRO A CA 1
ATOM 1446 C C . PRO A 1 193 ? -15.523 -14.297 -2.422 1 97 193 PRO A C 1
ATOM 1448 O O . PRO A 1 193 ? -15.352 -15.523 -2.432 1 97 193 PRO A O 1
ATOM 1451 N N . LEU A 1 194 ? -16.641 -13.773 -2.869 1 96 194 LEU A N 1
ATOM 1452 C CA . LEU A 1 194 ? -17.75 -14.594 -3.363 1 96 194 LEU A CA 1
ATOM 1453 C C . LEU A 1 194 ? -17.312 -15.406 -4.582 1 96 194 LEU A C 1
ATOM 1455 O O . LEU A 1 194 ? -17.859 -16.484 -4.84 1 96 194 LEU A O 1
ATOM 1459 N N . LEU A 1 195 ? -16.312 -14.945 -5.246 1 95.75 195 LEU A N 1
ATOM 1460 C CA . LEU A 1 195 ? -15.859 -15.578 -6.477 1 95.75 195 LEU A CA 1
ATOM 1461 C C . LEU A 1 195 ? -15.008 -16.812 -6.168 1 95.75 195 LEU A C 1
ATOM 1463 O O . LEU A 1 195 ? -14.641 -17.562 -7.078 1 95.75 195 LEU A O 1
ATOM 1467 N N . THR A 1 196 ? -14.75 -17.094 -4.906 1 95.5 196 THR A N 1
ATOM 1468 C CA . THR A 1 196 ? -13.906 -18.219 -4.543 1 95.5 196 THR A CA 1
ATOM 1469 C C . THR A 1 196 ? -14.719 -19.297 -3.828 1 95.5 196 THR A C 1
ATOM 1471 O O . THR A 1 196 ? -14.172 -20.328 -3.42 1 95.5 196 THR A O 1
ATOM 1474 N N . MET A 1 197 ? -16 -19.109 -3.736 1 94.31 197 MET A N 1
ATOM 1475 C CA . MET A 1 197 ? -16.844 -19.984 -2.926 1 94.31 197 MET A CA 1
ATOM 1476 C C . MET A 1 197 ? -16.953 -21.375 -3.555 1 94.31 197 MET A C 1
ATOM 1478 O O . MET A 1 197 ? -17.203 -22.359 -2.857 1 94.31 197 MET A O 1
ATOM 1482 N N . THR A 1 198 ? -16.703 -21.469 -4.82 1 90.75 198 THR A N 1
ATOM 1483 C CA . THR A 1 198 ? -16.906 -22.75 -5.512 1 90.75 198 THR A CA 1
ATOM 1484 C C . THR A 1 198 ? -15.578 -23.469 -5.695 1 90.75 198 THR A C 1
ATOM 1486 O O . THR A 1 198 ? -15.539 -24.562 -6.273 1 90.75 198 THR A O 1
ATOM 1489 N N . LEU A 1 199 ? -14.5 -22.906 -5.293 1 92.94 199 LEU A N 1
ATOM 1490 C CA . LEU A 1 199 ? -13.195 -23.531 -5.469 1 92.94 199 LEU A CA 1
ATOM 1491 C C . LEU A 1 199 ? -13.141 -24.875 -4.75 1 92.94 199 LEU A C 1
ATOM 1493 O O . LEU A 1 199 ? -13.539 -24.984 -3.59 1 92.94 199 LEU A O 1
ATOM 1497 N N . PRO A 1 200 ? -12.641 -25.891 -5.484 1 93.06 200 PRO A N 1
ATOM 1498 C CA . PRO A 1 200 ? -12.438 -27.172 -4.812 1 93.06 200 PRO A CA 1
ATOM 1499 C C . PRO A 1 200 ? -11.383 -27.109 -3.715 1 93.06 200 PRO A C 1
ATOM 1501 O O . PRO A 1 200 ? -10.516 -26.219 -3.738 1 93.06 200 PRO A O 1
ATOM 1504 N N . PRO A 1 201 ? -11.469 -28.016 -2.752 1 96.06 201 PRO A N 1
ATOM 1505 C CA . PRO A 1 201 ? -10.5 -28.031 -1.649 1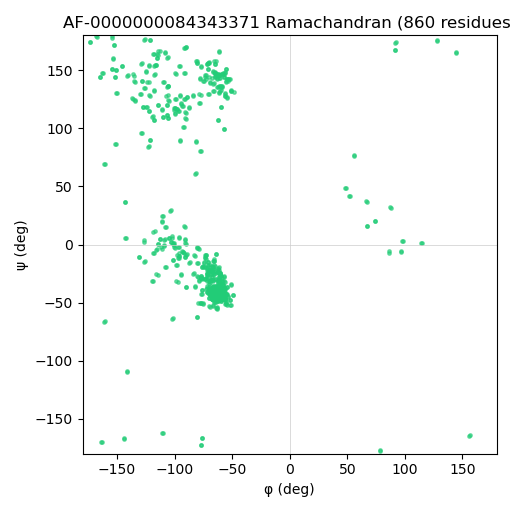 96.06 201 PRO A CA 1
ATOM 1506 C C . PRO A 1 201 ? -9.062 -28.156 -2.131 1 96.06 201 PRO A C 1
ATOM 1508 O O . PRO A 1 201 ? -8.156 -27.531 -1.562 1 96.06 201 PRO A O 1
ATOM 1511 N N . GLU A 1 202 ? -8.867 -28.969 -3.193 1 95.19 202 GLU A N 1
ATOM 1512 C CA . GLU A 1 202 ? -7.512 -29.203 -3.672 1 95.19 202 GLU A CA 1
ATOM 1513 C C . GLU A 1 202 ? -6.906 -27.938 -4.273 1 95.19 202 GLU A C 1
ATOM 1515 O O . GLU A 1 202 ? -5.719 -27.672 -4.09 1 95.19 202 GLU A O 1
ATOM 1520 N N . VAL A 1 203 ? -7.703 -27.172 -4.965 1 93.88 203 VAL A N 1
ATOM 1521 C CA . VAL A 1 203 ? -7.25 -25.906 -5.543 1 93.88 203 VAL A CA 1
ATOM 1522 C C . VAL A 1 203 ? -7.012 -24.891 -4.434 1 93.88 203 VAL A C 1
ATOM 1524 O O . VAL A 1 203 ? -6.047 -24.125 -4.48 1 93.88 203 VAL A O 1
ATOM 1527 N N . THR A 1 204 ? -7.91 -24.922 -3.426 1 97.06 204 THR A N 1
ATOM 1528 C CA . THR A 1 204 ? -7.762 -24.062 -2.26 1 97.06 204 THR A CA 1
ATOM 1529 C C . THR A 1 204 ? -6.453 -24.359 -1.531 1 97.06 204 THR A C 1
ATOM 1531 O O . THR A 1 204 ? -5.727 -23.438 -1.149 1 97.06 204 THR A O 1
ATOM 1534 N N . ALA A 1 205 ? -6.152 -25.625 -1.417 1 98.12 205 ALA A N 1
ATOM 1535 C CA . ALA A 1 205 ? -4.93 -26.047 -0.737 1 98.12 205 ALA A CA 1
ATOM 1536 C C . ALA A 1 205 ? -3.691 -25.609 -1.512 1 98.12 205 ALA A C 1
ATOM 1538 O O . ALA A 1 205 ? -2.762 -25.031 -0.939 1 98.12 205 ALA A O 1
ATOM 1539 N N . ALA A 1 206 ? -3.705 -25.859 -2.766 1 96.56 206 ALA A N 1
ATOM 1540 C CA . ALA A 1 206 ? -2.555 -25.516 -3.6 1 96.56 206 ALA A CA 1
ATOM 1541 C C . ALA A 1 206 ? -2.34 -24 -3.646 1 96.56 206 ALA A C 1
ATOM 1543 O O . ALA A 1 206 ? -1.224 -23.516 -3.441 1 96.56 206 ALA A O 1
ATOM 1544 N N . SER A 1 207 ? -3.387 -23.25 -3.918 1 96.12 207 SER A N 1
ATOM 1545 C CA . SER A 1 207 ? -3.275 -21.797 -4.008 1 96.12 207 SER A CA 1
ATOM 1546 C C . SER A 1 207 ? -2.881 -21.188 -2.664 1 96.12 207 SER A C 1
ATOM 1548 O O . SER A 1 207 ? -2.094 -20.234 -2.613 1 96.12 207 SER A O 1
ATOM 1550 N N . GLY A 1 208 ? -3.436 -21.75 -1.596 1 98.25 208 GLY A N 1
ATOM 1551 C CA . GLY A 1 208 ? -3.086 -21.266 -0.27 1 98.25 208 GLY A CA 1
ATOM 1552 C C . GLY A 1 208 ? -1.623 -21.469 0.075 1 98.25 208 GLY A C 1
ATOM 1553 O O . GLY A 1 208 ? -1.016 -20.641 0.752 1 98.25 208 GLY A O 1
ATOM 1554 N N . MET A 1 209 ? -1.064 -22.547 -0.371 1 98.5 209 MET A N 1
ATOM 1555 C CA . MET A 1 209 ? 0.35 -22.797 -0.112 1 98.5 209 MET A CA 1
ATOM 1556 C C . MET A 1 209 ? 1.228 -21.844 -0.914 1 98.5 209 MET A C 1
ATOM 1558 O O . MET A 1 209 ? 2.316 -21.484 -0.47 1 98.5 209 MET A O 1
ATOM 1562 N N . ASP A 1 210 ? 0.749 -21.453 -2.078 1 97.81 210 ASP A N 1
ATOM 1563 C CA . ASP A 1 210 ? 1.444 -20.406 -2.822 1 97.81 210 ASP A CA 1
ATOM 1564 C C . ASP A 1 210 ? 1.536 -19.125 -2.008 1 97.81 210 ASP A C 1
ATOM 1566 O O . ASP A 1 210 ? 2.604 -18.516 -1.917 1 97.81 210 ASP A O 1
ATOM 1570 N N . ILE A 1 211 ? 0.408 -18.734 -1.396 1 98.25 211 ILE A N 1
ATOM 1571 C CA . ILE A 1 211 ? 0.369 -17.547 -0.539 1 98.25 211 ILE A CA 1
ATOM 1572 C C . ILE A 1 211 ? 1.374 -17.719 0.6 1 98.25 211 ILE A C 1
ATOM 1574 O O . ILE A 1 211 ? 2.145 -16.797 0.887 1 98.25 211 ILE A O 1
ATOM 1578 N N . THR A 1 212 ? 1.339 -18.875 1.213 1 98.81 212 THR A N 1
ATOM 1579 C CA . THR A 1 212 ? 2.174 -19.156 2.375 1 98.81 212 THR A CA 1
ATOM 1580 C C . THR A 1 212 ? 3.652 -19 2.029 1 98.81 212 THR A C 1
ATOM 1582 O O . THR A 1 212 ? 4.398 -18.328 2.754 1 98.81 212 THR A O 1
ATOM 1585 N N . CYS A 1 213 ? 4.012 -19.547 0.947 1 98.69 213 CYS A N 1
ATOM 1586 C CA . CYS A 1 213 ? 5.414 -19.5 0.543 1 98.69 213 CYS A CA 1
ATOM 1587 C C . CYS A 1 213 ? 5.797 -18.094 0.086 1 98.69 213 CYS A C 1
ATOM 1589 O O . CYS A 1 213 ? 6.914 -17.641 0.341 1 98.69 213 CYS A O 1
ATOM 1591 N N . HIS A 1 214 ? 4.848 -17.406 -0.63 1 98.44 214 HIS A N 1
ATOM 1592 C CA . HIS A 1 214 ? 5.074 -16 -0.945 1 98.44 214 HIS A CA 1
ATOM 1593 C C . HIS A 1 214 ? 5.441 -15.211 0.305 1 98.44 214 HIS A C 1
ATOM 1595 O O . HIS A 1 214 ? 6.465 -14.523 0.331 1 98.44 214 HIS A O 1
ATOM 1601 N N . ALA A 1 215 ? 4.625 -15.336 1.312 1 98.69 215 ALA A N 1
ATOM 1602 C CA . ALA A 1 215 ? 4.793 -14.555 2.533 1 98.69 215 ALA A CA 1
ATOM 1603 C C . ALA A 1 215 ? 6.07 -14.945 3.27 1 98.69 215 ALA A C 1
ATOM 1605 O O . ALA A 1 215 ? 6.84 -14.086 3.695 1 98.69 215 ALA A O 1
ATOM 1606 N N . LEU A 1 216 ? 6.34 -16.25 3.393 1 98.81 216 LEU A N 1
ATOM 1607 C CA . LEU A 1 216 ? 7.492 -16.734 4.141 1 98.81 216 LEU A CA 1
ATOM 1608 C C . LEU A 1 216 ? 8.797 -16.359 3.441 1 98.81 216 LEU A C 1
ATOM 1610 O O . LEU A 1 216 ? 9.75 -15.93 4.086 1 98.81 216 LEU A O 1
ATOM 1614 N N . GLU A 1 217 ? 8.852 -16.594 2.121 1 98.69 217 GLU A N 1
ATOM 1615 C CA . GLU A 1 217 ? 10.062 -16.312 1.364 1 98.69 217 GLU A CA 1
ATOM 1616 C C . GLU A 1 217 ? 10.359 -14.805 1.352 1 98.69 217 GLU A C 1
ATOM 1618 O O . GLU A 1 217 ? 11.508 -14.398 1.527 1 98.69 217 GLU A O 1
ATOM 1623 N N . SER A 1 218 ? 9.32 -14.039 1.146 1 98 218 SER A N 1
ATOM 1624 C CA . SER A 1 218 ? 9.477 -12.586 1.145 1 98 218 SER A CA 1
ATOM 1625 C C . SER A 1 218 ? 9.945 -12.078 2.504 1 98 218 SER A C 1
ATOM 1627 O O . SER A 1 218 ? 10.836 -11.227 2.586 1 98 218 SER A O 1
ATOM 1629 N N . TYR A 1 219 ? 9.391 -12.57 3.576 1 98.5 219 TYR A N 1
ATOM 1630 C CA . TYR A 1 219 ? 9.688 -12.148 4.941 1 98.5 219 TYR A CA 1
ATOM 1631 C C . TYR A 1 219 ? 11.109 -12.555 5.332 1 98.5 219 TYR A C 1
ATOM 1633 O O . TYR A 1 219 ? 11.773 -11.844 6.094 1 98.5 219 TYR A O 1
ATOM 1641 N N . THR A 1 220 ? 11.594 -13.641 4.785 1 98.44 220 THR A N 1
ATOM 1642 C CA . THR A 1 220 ? 12.914 -14.156 5.152 1 98.44 220 THR A CA 1
ATOM 1643 C C . THR A 1 220 ? 13.93 -13.867 4.051 1 98.44 220 THR A C 1
ATOM 1645 O O . THR A 1 220 ? 15.047 -14.391 4.082 1 98.44 220 THR A O 1
ATOM 1648 N N . ALA A 1 221 ? 13.531 -13.109 2.994 1 98.12 221 ALA A N 1
ATOM 1649 C CA . ALA A 1 221 ? 14.461 -12.727 1.934 1 98.12 221 ALA A CA 1
ATOM 1650 C C . ALA A 1 221 ? 15.609 -11.891 2.484 1 98.12 221 ALA A C 1
ATOM 1652 O O . ALA A 1 221 ? 15.547 -11.414 3.623 1 98.12 221 ALA A O 1
ATOM 1653 N N . ARG A 1 222 ? 16.641 -11.727 1.693 1 97.19 222 ARG A N 1
ATOM 1654 C CA . ARG A 1 222 ? 17.75 -10.852 2.053 1 97.19 222 ARG A CA 1
ATOM 1655 C C . ARG A 1 222 ? 17.266 -9.438 2.34 1 97.19 222 ARG A C 1
ATOM 1657 O O . ARG A 1 222 ? 16.484 -8.875 1.567 1 97.19 222 ARG A O 1
ATOM 1664 N N . TRP A 1 223 ? 17.672 -8.945 3.533 1 96.88 223 TRP A N 1
ATOM 1665 C CA . TRP A 1 223 ? 17.297 -7.586 3.908 1 96.88 223 TRP A CA 1
ATOM 1666 C C . TRP A 1 223 ? 17.812 -6.582 2.885 1 96.88 223 TRP A C 1
ATOM 1668 O O . TRP A 1 223 ? 18.984 -6.641 2.475 1 96.88 223 TRP A O 1
ATOM 1678 N N . TYR A 1 224 ? 17.016 -5.594 2.471 1 96.88 224 TYR A N 1
ATOM 1679 C CA . TYR A 1 224 ? 17.328 -4.703 1.36 1 96.88 224 TYR A CA 1
ATOM 1680 C C . TYR A 1 224 ? 18.641 -3.957 1.611 1 96.88 224 TYR A C 1
ATOM 1682 O O . TYR A 1 224 ? 19.406 -3.713 0.681 1 96.88 224 TYR A O 1
ATOM 1690 N N . ALA A 1 225 ? 18.875 -3.641 2.865 1 95.88 225 ALA A N 1
ATOM 1691 C CA . ALA A 1 225 ? 20.016 -2.779 3.201 1 95.88 225 ALA A CA 1
ATOM 1692 C C . ALA A 1 225 ? 21.312 -3.572 3.225 1 95.88 225 ALA A C 1
ATOM 1694 O O . ALA A 1 225 ? 22.391 -3.006 3.432 1 95.88 225 ALA A O 1
ATOM 1695 N N . HIS A 1 226 ? 21.266 -4.883 3.004 1 94.88 226 HIS A N 1
ATOM 1696 C CA . HIS A 1 226 ? 22.469 -5.711 2.957 1 94.88 226 HIS A CA 1
ATOM 1697 C C . HIS A 1 226 ? 23.031 -5.785 1.542 1 94.88 226 HIS A C 1
ATOM 1699 O O . HIS A 1 226 ? 24.141 -6.285 1.336 1 94.88 226 HIS A O 1
ATOM 1705 N N . PHE A 1 227 ? 22.281 -5.273 0.612 1 94.88 227 PHE A N 1
ATOM 1706 C CA . PHE A 1 227 ? 22.781 -5.184 -0.754 1 94.88 227 PHE A CA 1
ATOM 1707 C C . PHE A 1 227 ? 23.703 -3.98 -0.915 1 94.88 227 PHE A C 1
ATOM 1709 O O . PHE A 1 227 ? 23.672 -3.047 -0.112 1 94.88 227 PHE A O 1
ATOM 1716 N N . ASP A 1 228 ? 24.609 -4.027 -1.922 1 94.31 228 ASP A N 1
ATOM 1717 C CA . ASP A 1 228 ? 25.375 -2.844 -2.289 1 94.31 228 ASP A CA 1
ATOM 1718 C C . ASP A 1 228 ? 24.469 -1.729 -2.797 1 94.31 228 ASP A C 1
ATOM 1720 O O . ASP A 1 228 ? 23.422 -1.996 -3.391 1 94.31 228 ASP A O 1
ATOM 1724 N N . ARG A 1 229 ? 24.859 -0.507 -2.51 1 94.88 229 ARG A N 1
ATOM 1725 C CA . ARG A 1 229 ? 24.078 0.639 -2.969 1 94.88 229 ARG A CA 1
ATOM 1726 C C . ARG A 1 229 ? 23.906 0.609 -4.484 1 94.88 229 ARG A C 1
ATOM 1728 O O . ARG A 1 229 ? 24.875 0.449 -5.223 1 94.88 229 ARG A O 1
ATOM 1735 N N . LYS A 1 230 ? 22.75 0.756 -4.891 1 94.25 230 LYS A N 1
ATOM 1736 C CA . LYS A 1 230 ? 22.438 0.747 -6.316 1 94.25 230 LYS A CA 1
ATOM 1737 C C . LYS A 1 230 ? 22.297 2.166 -6.859 1 94.25 230 LYS A C 1
ATOM 1739 O O . LYS A 1 230 ? 21.891 3.076 -6.133 1 94.25 230 LYS A O 1
ATOM 1744 N N . LYS A 1 231 ? 22.703 2.363 -8.188 1 93.88 231 LYS A N 1
ATOM 1745 C CA . LYS A 1 231 ? 22.25 3.531 -8.938 1 93.88 231 LYS A CA 1
ATOM 1746 C C . LYS A 1 231 ? 20.781 3.428 -9.289 1 93.88 231 LYS A C 1
ATOM 1748 O O . LYS A 1 231 ? 20.219 2.328 -9.32 1 93.88 231 LYS A O 1
ATOM 1753 N N . PRO A 1 232 ? 20.062 4.57 -9.43 1 92.81 232 PRO A N 1
ATOM 1754 C CA . PRO A 1 232 ? 18.625 4.535 -9.688 1 92.81 232 PRO A CA 1
ATOM 1755 C C . PRO A 1 232 ? 18.266 3.619 -10.852 1 92.81 232 PRO A C 1
ATOM 1757 O O . PRO A 1 232 ? 17.234 2.924 -10.797 1 92.81 232 PRO A O 1
ATOM 1760 N N . GLU A 1 233 ? 19.094 3.529 -11.859 1 89.88 233 GLU A N 1
ATOM 1761 C CA . GLU A 1 233 ? 18.828 2.746 -13.062 1 89.88 233 GLU A CA 1
ATOM 1762 C C . GLU A 1 233 ? 18.984 1.252 -12.797 1 89.88 233 GLU A C 1
ATOM 1764 O O . GLU A 1 233 ? 18.516 0.424 -13.578 1 89.88 233 GLU A O 1
ATOM 1769 N N . GLU A 1 234 ? 19.625 0.925 -11.672 1 90.62 234 GLU A N 1
ATOM 1770 C CA . GLU A 1 234 ? 19.938 -0.467 -11.359 1 90.62 234 GLU A CA 1
ATOM 1771 C C . GLU A 1 234 ? 18.891 -1.064 -10.43 1 90.62 234 GLU A C 1
ATOM 1773 O O . GLU A 1 234 ? 18.875 -2.273 -10.188 1 90.62 234 GLU A O 1
ATOM 1778 N N . ARG A 1 235 ? 18.062 -0.188 -9.898 1 90.5 235 ARG A N 1
ATOM 1779 C CA . ARG A 1 235 ? 17.094 -0.666 -8.906 1 90.5 235 ARG A CA 1
ATOM 1780 C C . ARG A 1 235 ? 16.078 -1.606 -9.547 1 90.5 235 ARG A C 1
ATOM 1782 O O . ARG A 1 235 ? 15.625 -1.37 -10.664 1 90.5 235 ARG A O 1
ATOM 1789 N N . VAL A 1 236 ? 15.781 -2.68 -8.797 1 84.44 236 VAL A N 1
ATOM 1790 C CA . VAL A 1 236 ? 14.844 -3.688 -9.281 1 84.44 236 VAL A CA 1
ATOM 1791 C C . VAL A 1 236 ? 13.602 -3.703 -8.391 1 84.44 236 VAL A C 1
ATOM 1793 O O . VAL A 1 236 ? 13.641 -3.238 -7.254 1 84.44 236 VAL A O 1
ATOM 1796 N N . THR A 1 237 ? 12.523 -4.25 -8.914 1 84.69 237 THR A N 1
ATOM 1797 C CA . THR A 1 237 ? 11.273 -4.352 -8.172 1 84.69 237 THR A CA 1
ATOM 1798 C C . THR A 1 237 ? 11.453 -5.211 -6.922 1 84.69 237 THR A C 1
ATOM 1800 O O . THR A 1 237 ? 11.031 -4.82 -5.832 1 84.69 237 THR A O 1
ATOM 1803 N N . TYR A 1 238 ? 12.078 -6.32 -7.066 1 90.88 238 TYR A N 1
ATOM 1804 C CA . TYR A 1 238 ? 12.352 -7.203 -5.938 1 90.88 238 TYR A CA 1
ATOM 1805 C C . TYR A 1 238 ? 13.578 -6.734 -5.164 1 90.88 238 TYR A C 1
ATOM 1807 O O . TYR A 1 238 ? 14.695 -7.191 -5.422 1 90.88 238 TYR A O 1
ATOM 1815 N N . CYS A 1 239 ? 13.383 -5.891 -4.219 1 93.88 239 CYS A N 1
ATOM 1816 C CA . CYS A 1 239 ? 14.508 -5.219 -3.574 1 93.88 239 CYS A CA 1
ATOM 1817 C C . CYS A 1 239 ? 14.914 -5.941 -2.297 1 93.88 239 CYS A C 1
ATOM 1819 O O . CYS A 1 239 ? 15.82 -5.496 -1.587 1 93.88 239 CYS A O 1
ATOM 1821 N N . GLY A 1 240 ? 14.305 -7.105 -2.016 1 96.38 240 GLY A N 1
ATOM 1822 C CA . GLY A 1 240 ? 14.555 -7.789 -0.754 1 96.38 240 GLY A CA 1
ATOM 1823 C C . GLY A 1 240 ? 13.578 -7.398 0.337 1 96.38 240 GLY A C 1
ATOM 1824 O O . GLY A 1 240 ? 12.75 -6.496 0.15 1 96.38 240 GLY A O 1
ATOM 1825 N N . SER A 1 241 ? 13.617 -8.188 1.393 1 97.75 241 SER A N 1
ATOM 1826 C CA . SER A 1 241 ? 12.742 -7.836 2.508 1 97.75 241 SER A CA 1
ATOM 1827 C C . SER A 1 241 ? 12.977 -6.398 2.959 1 97.75 241 SER A C 1
ATOM 1829 O O . SER A 1 241 ? 14.102 -5.895 2.893 1 97.75 241 SER A O 1
ATOM 1831 N N . ASN A 1 242 ? 11.977 -5.703 3.324 1 97.38 242 ASN A N 1
ATOM 1832 C CA . ASN A 1 242 ? 11.969 -4.309 3.758 1 97.38 242 ASN A CA 1
ATOM 1833 C C . ASN A 1 242 ? 10.82 -4.02 4.715 1 97.38 242 ASN A C 1
ATOM 1835 O O . ASN A 1 242 ? 9.93 -4.852 4.887 1 97.38 242 ASN A O 1
ATOM 1839 N N . PRO A 1 243 ? 10.758 -2.875 5.332 1 96.12 243 PRO A N 1
ATOM 1840 C CA . PRO A 1 243 ? 9.781 -2.605 6.383 1 96.12 243 PRO A CA 1
ATOM 1841 C C . PRO A 1 243 ? 8.336 -2.674 5.875 1 96.12 243 PRO A C 1
ATOM 1843 O O . PRO A 1 243 ? 7.441 -3.1 6.609 1 96.12 243 PRO A O 1
ATOM 1846 N N . VAL A 1 244 ? 8.117 -2.311 4.684 1 97 244 VAL A N 1
ATOM 1847 C CA . VAL A 1 244 ? 6.762 -2.281 4.141 1 97 244 VAL A CA 1
ATOM 1848 C C . VAL A 1 244 ? 6.32 -3.695 3.77 1 97 244 VAL A C 1
ATOM 1850 O O . VAL A 1 244 ? 5.242 -4.141 4.172 1 97 244 VAL A O 1
ATOM 1853 N N . SER A 1 245 ? 7.164 -4.383 3.025 1 97.31 245 SER A N 1
ATOM 1854 C CA . SER A 1 245 ? 6.828 -5.75 2.643 1 97.31 245 SER A CA 1
ATOM 1855 C C . SER A 1 245 ? 6.645 -6.637 3.869 1 97.31 245 SER A C 1
ATOM 1857 O O . SER A 1 245 ? 5.781 -7.52 3.879 1 97.31 245 SER A O 1
ATOM 1859 N N . ASP A 1 246 ? 7.461 -6.434 4.898 1 97.75 246 ASP A N 1
ATOM 1860 C CA . ASP A 1 246 ? 7.367 -7.223 6.121 1 97.75 246 ASP A CA 1
ATOM 1861 C C . ASP A 1 246 ? 5.98 -7.105 6.746 1 97.75 246 ASP A C 1
ATOM 1863 O O . ASP A 1 246 ? 5.422 -8.094 7.227 1 97.75 246 ASP A O 1
ATOM 1867 N N . LEU A 1 247 ? 5.441 -5.914 6.699 1 97.06 247 LEU A N 1
ATOM 1868 C CA . LEU A 1 247 ? 4.125 -5.676 7.289 1 97.06 247 LEU A CA 1
ATOM 1869 C C . LEU A 1 247 ? 3.061 -6.523 6.602 1 97.06 247 LEU A C 1
ATOM 1871 O O . LEU A 1 247 ? 2.258 -7.18 7.27 1 97.06 247 LEU A O 1
ATOM 1875 N N . TRP A 1 248 ? 3.086 -6.504 5.344 1 97.75 248 TRP A N 1
ATOM 1876 C CA . TRP A 1 248 ? 2.117 -7.25 4.551 1 97.75 248 TRP A CA 1
ATOM 1877 C C . TRP A 1 248 ? 2.273 -8.75 4.77 1 97.75 248 TRP A C 1
ATOM 1879 O O . TRP A 1 248 ? 1.283 -9.461 4.949 1 97.75 248 TRP A O 1
ATOM 1889 N N . CYS A 1 249 ? 3.496 -9.203 4.762 1 98.25 249 CYS A N 1
ATOM 1890 C CA . CYS A 1 249 ? 3.768 -10.633 4.902 1 98.25 249 CYS A CA 1
ATOM 1891 C C . CYS A 1 249 ? 3.336 -11.141 6.273 1 98.25 249 CYS A C 1
ATOM 1893 O O . CYS A 1 249 ? 2.729 -12.203 6.387 1 98.25 249 CYS A O 1
ATOM 1895 N N . GLU A 1 250 ? 3.65 -10.391 7.324 1 98.12 250 GLU A N 1
ATOM 1896 C CA . GLU A 1 250 ? 3.271 -10.797 8.672 1 98.12 250 GLU A CA 1
ATOM 1897 C C . GLU A 1 250 ? 1.756 -10.922 8.805 1 98.12 250 GLU A C 1
ATOM 1899 O O . GLU A 1 250 ? 1.255 -11.891 9.375 1 98.12 250 GLU A O 1
ATOM 1904 N N . LYS A 1 251 ? 1.058 -9.922 8.281 1 98.06 251 LYS A N 1
ATOM 1905 C CA . LYS A 1 251 ? -0.398 -9.984 8.375 1 98.06 251 LYS A CA 1
ATOM 1906 C C . LYS A 1 251 ? -0.958 -11.133 7.547 1 98.06 251 LYS A C 1
ATOM 1908 O O . LYS A 1 251 ? -1.926 -11.781 7.945 1 98.06 251 LYS A O 1
ATOM 1913 N N . SER A 1 252 ? -0.391 -11.352 6.395 1 98.44 252 SER A N 1
ATOM 1914 C CA . SER A 1 252 ? -0.803 -12.484 5.57 1 98.44 252 SER A CA 1
ATOM 1915 C C . SER A 1 252 ? -0.687 -13.797 6.332 1 98.44 252 SER A C 1
ATOM 1917 O O . SER A 1 252 ? -1.614 -14.609 6.32 1 98.44 252 SER A O 1
ATOM 1919 N N . LEU A 1 253 ? 0.451 -14.016 7.023 1 98.75 253 LEU A N 1
ATOM 1920 C CA . LEU A 1 253 ? 0.684 -15.242 7.773 1 98.75 253 LEU A CA 1
ATOM 1921 C C . LEU A 1 253 ? -0.341 -15.398 8.891 1 98.75 253 LEU A C 1
ATOM 1923 O O . LEU A 1 253 ? -0.833 -16.5 9.141 1 98.75 253 LEU A O 1
ATOM 1927 N N . SER A 1 254 ? -0.723 -14.32 9.555 1 98.44 254 SER A N 1
ATOM 1928 C CA . SER A 1 254 ? -1.714 -14.367 10.625 1 98.44 254 SER A CA 1
ATOM 1929 C C . SER A 1 254 ? -3.086 -14.766 10.086 1 98.44 254 SER A C 1
ATOM 1931 O O . SER A 1 254 ? -3.824 -15.508 10.742 1 98.44 254 SER A O 1
ATOM 1933 N N . LEU A 1 255 ? -3.463 -14.219 8.938 1 98.5 255 LEU A N 1
ATOM 1934 C CA . LEU A 1 255 ? -4.734 -14.555 8.312 1 98.5 255 LEU A CA 1
ATOM 1935 C C . LEU A 1 255 ? -4.766 -16.031 7.914 1 98.5 255 LEU A C 1
ATOM 1937 O O . LEU A 1 255 ? -5.789 -16.703 8.078 1 98.5 255 LEU A O 1
ATOM 1941 N N . LEU A 1 256 ? -3.621 -16.516 7.387 1 98.69 256 LEU A N 1
ATOM 1942 C CA . LEU A 1 256 ? -3.516 -17.922 7.012 1 98.69 256 LEU A CA 1
ATOM 1943 C C . LEU A 1 256 ? -3.676 -18.828 8.234 1 98.69 256 LEU A C 1
ATOM 1945 O O . LEU A 1 256 ? -4.344 -19.859 8.164 1 98.69 256 LEU A O 1
ATOM 1949 N N . ALA A 1 257 ? -3.02 -18.438 9.297 1 98.62 257 ALA A N 1
ATOM 1950 C CA . ALA A 1 257 ? -3.123 -19.203 10.539 1 98.62 257 ALA A CA 1
ATOM 1951 C C . ALA A 1 257 ? -4.582 -19.375 10.953 1 98.62 257 ALA A C 1
ATOM 1953 O O . ALA A 1 257 ? -4.973 -20.453 11.43 1 98.62 257 ALA A O 1
ATOM 1954 N N . ARG A 1 258 ? -5.359 -18.391 10.727 1 97.69 258 ARG A N 1
ATOM 1955 C CA . ARG A 1 258 ? -6.734 -18.344 11.203 1 97.69 258 ARG A CA 1
ATOM 1956 C C . ARG A 1 258 ? -7.664 -19.125 10.266 1 97.69 258 ARG A C 1
ATOM 1958 O O . ARG A 1 258 ? -8.602 -19.781 10.719 1 97.69 258 ARG A O 1
ATOM 1965 N N . SER A 1 259 ? -7.422 -19.094 8.93 1 98.44 259 SER A N 1
ATOM 1966 C CA . SER A 1 259 ? -8.539 -19.422 8.047 1 98.44 259 SER A CA 1
ATOM 1967 C C . SER A 1 259 ? -8.141 -20.453 7.008 1 98.44 259 SER A C 1
ATOM 1969 O O . SER A 1 259 ? -8.992 -21 6.309 1 98.44 259 SER A O 1
ATOM 1971 N N . PHE A 1 260 ? -6.863 -20.797 6.82 1 98.62 260 PHE A N 1
ATOM 1972 C CA . PHE A 1 260 ? -6.41 -21.641 5.715 1 98.62 260 PHE A CA 1
ATOM 1973 C C . PHE A 1 260 ? -7.012 -23.031 5.809 1 98.62 260 PHE A C 1
ATOM 1975 O O . PHE A 1 260 ? -7.672 -23.5 4.875 1 98.62 260 PHE A O 1
ATOM 1982 N N . ARG A 1 261 ? -6.836 -23.734 6.926 1 98.56 261 ARG A N 1
ATOM 1983 C CA . ARG A 1 261 ? -7.383 -25.062 7.121 1 98.56 261 ARG A CA 1
ATOM 1984 C C . ARG A 1 261 ? -8.898 -25.062 6.973 1 98.56 261 ARG A C 1
ATOM 1986 O O . ARG A 1 261 ? -9.469 -25.953 6.336 1 98.56 261 ARG A O 1
ATOM 1993 N N . ARG A 1 262 ? -9.539 -24 7.5 1 98.38 262 ARG A N 1
ATOM 1994 C CA . ARG A 1 262 ? -10.992 -23.875 7.41 1 98.38 262 ARG A CA 1
ATOM 1995 C C . ARG A 1 262 ? -11.445 -23.734 5.961 1 98.38 262 ARG A C 1
ATOM 1997 O O . ARG A 1 262 ? -12.445 -24.328 5.555 1 98.38 262 ARG A O 1
ATOM 2004 N N . ALA A 1 263 ? -10.734 -22.922 5.215 1 98.31 263 ALA A N 1
ATOM 2005 C CA . ALA A 1 263 ? -11.086 -22.672 3.82 1 98.31 263 ALA A CA 1
ATOM 2006 C C . ALA A 1 263 ? -10.961 -23.953 2.992 1 98.31 263 ALA A C 1
ATOM 2008 O O . ALA A 1 263 ? -11.734 -24.172 2.055 1 98.31 263 ALA A O 1
ATOM 2009 N N . VAL A 1 264 ? -9.961 -24.797 3.287 1 98.19 264 VAL A N 1
ATOM 2010 C CA . VAL A 1 264 ? -9.789 -26.047 2.574 1 98.19 264 VAL A CA 1
ATOM 2011 C C . VAL A 1 264 ? -10.898 -27.031 2.971 1 98.19 264 VAL A C 1
ATOM 2013 O O . VAL A 1 264 ? -11.484 -27.688 2.113 1 98.19 264 VAL A O 1
ATOM 2016 N N . GLU A 1 265 ? -11.234 -27.094 4.215 1 97.44 265 GLU A N 1
ATOM 2017 C CA . GLU A 1 265 ? -12.164 -28.078 4.75 1 97.44 265 GLU A CA 1
ATOM 2018 C C . GLU A 1 265 ? -13.609 -27.719 4.406 1 97.44 265 GLU A C 1
ATOM 2020 O O . GLU A 1 265 ? -14.406 -28.594 4.066 1 97.44 265 GLU A O 1
ATOM 2025 N N . ARG A 1 266 ? -13.945 -26.438 4.465 1 96.38 266 ARG A N 1
ATOM 2026 C CA . ARG A 1 266 ? -15.352 -26.047 4.348 1 96.38 266 ARG A CA 1
ATOM 2027 C C . ARG A 1 266 ? -15.492 -24.734 3.57 1 96.38 266 ARG A C 1
ATOM 2029 O O . ARG A 1 266 ? -16.312 -23.891 3.92 1 96.38 266 ARG A O 1
ATOM 2036 N N . GLY A 1 267 ? -14.688 -24.578 2.607 1 93.44 267 GLY A N 1
ATOM 2037 C CA . GLY A 1 267 ? -14.625 -23.328 1.876 1 93.44 267 GLY A CA 1
ATOM 2038 C C . GLY A 1 267 ? -15.945 -22.938 1.237 1 93.44 267 GLY A C 1
ATOM 2039 O O . GLY A 1 267 ? -16.297 -21.766 1.193 1 93.44 267 GLY A O 1
ATOM 2040 N N . SER A 1 268 ? -16.812 -23.844 0.818 1 92.31 268 SER A N 1
ATOM 2041 C CA . SER A 1 268 ? -18.047 -23.547 0.096 1 92.31 268 SER A CA 1
ATOM 2042 C C . SER A 1 268 ? -19.094 -22.953 1.02 1 92.31 268 SER A C 1
ATOM 2044 O O . SER A 1 268 ? -20.078 -22.359 0.552 1 92.31 268 SER A O 1
ATOM 2046 N N . GLU A 1 269 ? -18.859 -23 2.305 1 94.94 269 GLU A N 1
ATOM 2047 C CA . GLU A 1 269 ? -19.859 -22.531 3.252 1 94.94 269 GLU A CA 1
ATOM 2048 C C . GLU A 1 269 ? -19.281 -21.5 4.219 1 94.94 269 GLU A C 1
ATOM 2050 O O . GLU A 1 269 ? -19.922 -21.125 5.199 1 94.94 269 GLU A O 1
ATOM 2055 N N . ASP A 1 270 ? -18.094 -21.203 4.008 1 96.75 270 ASP A N 1
ATOM 2056 C CA . ASP A 1 270 ? -17.422 -20.344 4.973 1 96.75 270 ASP A CA 1
ATOM 2057 C C . ASP A 1 270 ? -16.891 -19.078 4.301 1 96.75 270 ASP A C 1
ATOM 2059 O O . ASP A 1 270 ? -15.68 -18.953 4.055 1 96.75 270 ASP A O 1
ATOM 2063 N N . LEU A 1 271 ? -17.766 -18.078 4.176 1 95.81 271 LEU A N 1
ATOM 2064 C CA . LEU A 1 271 ? -17.422 -16.828 3.496 1 95.81 271 LEU A CA 1
ATOM 2065 C C . LEU A 1 271 ? -16.312 -16.094 4.246 1 95.81 271 LEU A C 1
ATOM 2067 O O . LEU A 1 271 ? -15.453 -15.461 3.629 1 95.81 271 LEU A O 1
ATOM 2071 N N . GLU A 1 272 ? -16.344 -16.172 5.551 1 96.88 272 GLU A N 1
ATOM 2072 C CA . GLU A 1 272 ? -15.328 -15.516 6.352 1 96.88 272 GLU A CA 1
ATOM 2073 C C . GLU A 1 272 ? -13.938 -16.078 6.055 1 96.88 272 GLU A C 1
ATOM 2075 O O . GLU A 1 272 ? -12.984 -15.32 5.875 1 96.88 272 GLU A O 1
ATOM 2080 N N . ALA A 1 273 ? -13.836 -17.406 6.012 1 98.25 273 ALA A N 1
ATOM 2081 C CA . ALA A 1 273 ? -12.555 -18.047 5.703 1 98.25 273 ALA A CA 1
ATOM 2082 C C . ALA A 1 273 ? -12.078 -17.672 4.301 1 98.25 273 ALA A C 1
ATOM 2084 O O . ALA A 1 273 ? -10.898 -17.406 4.09 1 98.25 273 ALA A O 1
ATOM 2085 N N . ARG A 1 274 ? -13.062 -17.688 3.344 1 98.06 274 ARG A N 1
ATOM 2086 C CA . ARG A 1 274 ? -12.727 -17.297 1.977 1 98.06 274 ARG A CA 1
ATOM 2087 C C . ARG A 1 274 ? -12.258 -15.852 1.912 1 98.06 274 ARG A C 1
ATOM 2089 O O . ARG A 1 274 ? -11.32 -15.531 1.179 1 98.06 274 ARG A O 1
ATOM 2096 N N . THR A 1 275 ? -12.867 -14.992 2.691 1 97.81 275 THR A N 1
ATOM 2097 C CA . THR A 1 275 ? -12.484 -13.586 2.752 1 97.81 275 THR A CA 1
ATOM 2098 C C . THR A 1 275 ? -11.07 -13.438 3.297 1 97.81 275 THR A C 1
ATOM 2100 O O . THR A 1 275 ? -10.258 -12.703 2.729 1 97.81 275 THR A O 1
ATOM 2103 N N . ASP A 1 276 ? -10.789 -14.141 4.344 1 98.25 276 ASP A N 1
ATOM 2104 C CA . ASP A 1 276 ? -9.453 -14.102 4.938 1 98.25 276 ASP A CA 1
ATOM 2105 C C . ASP A 1 276 ? -8.398 -14.602 3.951 1 98.25 276 ASP A C 1
ATOM 2107 O O . ASP A 1 276 ? -7.312 -14.023 3.854 1 98.25 276 ASP A O 1
ATOM 2111 N N . MET A 1 277 ? -8.734 -15.656 3.229 1 98.62 277 MET A N 1
ATOM 2112 C CA . MET A 1 277 ? -7.781 -16.219 2.281 1 98.62 277 MET A CA 1
ATOM 2113 C C . MET A 1 277 ? -7.492 -15.242 1.149 1 98.62 277 MET A C 1
ATOM 2115 O O . MET A 1 277 ? -6.34 -15.086 0.736 1 98.62 277 MET A O 1
ATOM 2119 N N . MET A 1 278 ? -8.523 -14.594 0.651 1 98.38 278 MET A N 1
ATOM 2120 C CA . MET A 1 278 ? -8.32 -13.625 -0.426 1 98.38 278 MET A CA 1
ATOM 2121 C C . MET A 1 278 ? -7.516 -12.43 0.064 1 98.38 278 MET A C 1
ATOM 2123 O O . MET A 1 278 ? -6.676 -11.898 -0.665 1 98.38 278 MET A O 1
ATOM 2127 N N . MET A 1 279 ? -7.781 -12.008 1.259 1 98.12 279 MET A N 1
ATOM 2128 C CA . MET A 1 279 ? -7.016 -10.906 1.837 1 98.12 279 MET A CA 1
ATOM 2129 C C . MET A 1 279 ? -5.555 -11.305 2.029 1 98.12 279 MET A C 1
ATOM 2131 O O . MET A 1 279 ? -4.648 -10.523 1.724 1 98.12 279 MET A O 1
ATOM 2135 N N . A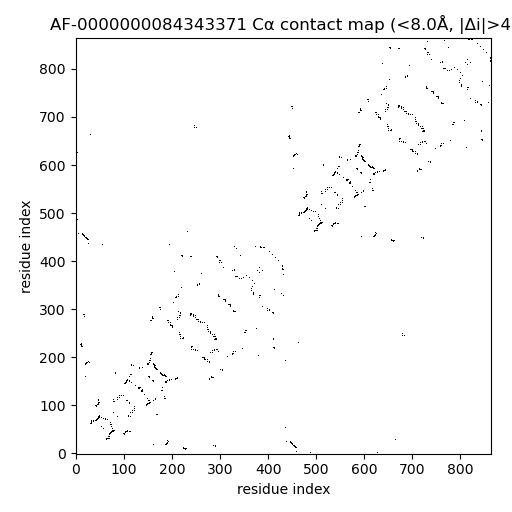LA A 1 280 ? -5.359 -12.516 2.539 1 98.62 280 ALA A N 1
ATOM 2136 C CA . ALA A 1 280 ? -4 -13.023 2.715 1 98.62 280 ALA A CA 1
ATOM 2137 C C . ALA A 1 280 ? -3.248 -13.047 1.389 1 98.62 280 ALA A C 1
ATOM 2139 O O . ALA A 1 280 ? -2.066 -12.695 1.332 1 98.62 280 ALA A O 1
ATOM 2140 N N . ALA A 1 281 ? -3.938 -13.477 0.339 1 98.31 281 ALA A N 1
ATOM 2141 C CA . ALA A 1 281 ? -3.32 -13.539 -0.983 1 98.31 281 ALA A CA 1
ATOM 2142 C C . ALA A 1 281 ? -2.926 -12.148 -1.47 1 98.31 281 ALA A C 1
ATOM 2144 O O . ALA A 1 281 ? -1.819 -11.953 -1.98 1 98.31 281 ALA A O 1
ATOM 2145 N N . THR A 1 282 ? -3.801 -11.211 -1.307 1 97.56 282 THR A N 1
ATOM 2146 C CA . THR A 1 282 ? -3.539 -9.828 -1.714 1 97.56 282 THR A CA 1
ATOM 2147 C C . THR A 1 282 ? -2.381 -9.242 -0.915 1 97.56 282 THR A C 1
ATOM 2149 O O . THR A 1 282 ? -1.49 -8.602 -1.481 1 97.56 282 THR A O 1
ATOM 2152 N N . PHE A 1 283 ? -2.377 -9.484 0.376 1 97.94 283 PHE A N 1
ATOM 2153 C CA . PHE A 1 283 ? -1.322 -8.969 1.239 1 97.94 283 PHE A CA 1
ATOM 2154 C C . PHE A 1 283 ? 0.02 -9.602 0.89 1 97.94 283 PHE A C 1
ATOM 2156 O O . PHE A 1 283 ? 1.029 -8.898 0.776 1 97.94 283 PHE A O 1
ATOM 2163 N N . ALA A 1 284 ? 0.017 -10.883 0.679 1 98 284 ALA A N 1
ATOM 2164 C CA . ALA A 1 284 ? 1.248 -11.539 0.25 1 98 284 ALA A CA 1
ATOM 2165 C C . ALA A 1 284 ? 1.735 -10.977 -1.082 1 98 284 ALA A C 1
ATOM 2167 O O . ALA A 1 284 ? 2.939 -10.812 -1.289 1 98 284 ALA A O 1
ATOM 2168 N N . GLY A 1 285 ? 0.811 -10.727 -1.974 1 97 285 GLY A N 1
ATOM 2169 C CA . GLY A 1 285 ? 1.147 -10.125 -3.254 1 97 285 GLY A CA 1
ATOM 2170 C C . GLY A 1 285 ? 1.772 -8.75 -3.117 1 97 285 GLY A C 1
ATOM 2171 O O . GLY A 1 285 ? 2.742 -8.43 -3.809 1 97 285 GLY A O 1
ATOM 2172 N N . MET A 1 286 ? 1.256 -7.973 -2.219 1 96.19 286 MET A N 1
ATOM 2173 C CA . MET A 1 286 ? 1.768 -6.625 -1.982 1 96.19 286 MET A CA 1
ATOM 2174 C C . MET A 1 286 ? 3.131 -6.672 -1.3 1 96.19 286 MET A C 1
ATOM 2176 O O . MET A 1 286 ? 3.928 -5.742 -1.429 1 96.19 286 MET A O 1
ATOM 2180 N N . GLY A 1 287 ? 3.379 -7.75 -0.595 1 96.56 287 GLY A N 1
ATOM 2181 C CA . GLY A 1 287 ? 4.684 -7.949 0.015 1 96.56 287 GLY A CA 1
ATOM 2182 C C . GLY A 1 287 ? 5.723 -8.477 -0.957 1 96.56 287 GLY A C 1
ATOM 2183 O O . GLY A 1 287 ? 6.625 -7.746 -1.37 1 96.56 287 GLY A O 1
ATOM 2184 N N . PHE A 1 288 ? 5.484 -9.664 -1.483 1 95.81 288 PHE A N 1
ATOM 2185 C CA . PHE A 1 288 ? 6.484 -10.344 -2.301 1 95.81 288 PHE A CA 1
ATOM 2186 C C . PHE A 1 288 ? 6.633 -9.656 -3.652 1 95.81 288 PHE A C 1
ATOM 2188 O O . PHE A 1 288 ? 7.691 -9.734 -4.281 1 95.81 288 PHE A O 1
ATOM 2195 N N . GLY A 1 289 ? 5.57 -8.969 -4.086 1 93.19 289 GLY A N 1
ATOM 2196 C CA . GLY A 1 289 ? 5.648 -8.242 -5.34 1 93.19 289 GLY A CA 1
ATOM 2197 C C . GLY A 1 289 ? 6.672 -7.117 -5.312 1 93.19 289 GLY A C 1
ATOM 2198 O O . GLY A 1 289 ? 7.023 -6.57 -6.359 1 93.19 289 GLY A O 1
ATOM 2199 N N . ASN A 1 290 ? 7.207 -6.863 -4.09 1 93.38 290 ASN A N 1
ATOM 2200 C CA . ASN A 1 290 ? 8.188 -5.797 -3.93 1 93.38 290 ASN A CA 1
ATOM 2201 C C . ASN A 1 290 ? 9.461 -6.305 -3.264 1 93.38 290 ASN A C 1
ATOM 2203 O O . ASN A 1 290 ? 10.484 -5.609 -3.25 1 93.38 290 ASN A O 1
ATOM 2207 N N . SER A 1 291 ? 9.438 -7.449 -2.68 1 95.19 291 SER A N 1
ATOM 2208 C CA . SER A 1 291 ? 10.586 -7.957 -1.945 1 95.19 291 SER A CA 1
ATOM 2209 C C . SER A 1 291 ? 11.164 -9.203 -2.611 1 95.19 291 SER A C 1
ATOM 2211 O O . SER A 1 291 ? 12.336 -9.531 -2.418 1 95.19 291 SER A O 1
ATOM 2213 N N . GLY A 1 292 ? 10.281 -9.914 -3.354 1 94.38 292 GLY A N 1
ATOM 2214 C CA . GLY A 1 292 ? 10.734 -11.109 -4.055 1 94.38 292 GLY A CA 1
ATOM 2215 C C . GLY A 1 292 ? 10.578 -12.375 -3.236 1 94.38 292 GLY A C 1
ATOM 2216 O O . GLY A 1 292 ? 10.062 -12.336 -2.115 1 94.38 292 GLY A O 1
ATOM 2217 N N . VAL A 1 293 ? 10.859 -13.445 -3.908 1 96.5 293 VAL A N 1
ATOM 2218 C CA . VAL A 1 293 ? 10.883 -14.781 -3.326 1 96.5 293 VAL A CA 1
ATOM 2219 C C . VAL A 1 293 ? 12.227 -15.445 -3.613 1 96.5 293 VAL A C 1
ATOM 2221 O O . VAL A 1 293 ? 13.117 -14.836 -4.207 1 96.5 293 VAL A O 1
ATOM 2224 N N . HIS A 1 294 ? 12.469 -16.672 -3.086 1 97.25 294 HIS A N 1
ATOM 2225 C CA . HIS A 1 294 ? 13.797 -17.25 -3.258 1 97.25 294 HIS A CA 1
ATOM 2226 C C . HIS A 1 294 ? 13.719 -18.75 -3.525 1 97.25 294 HIS A C 1
ATOM 2228 O O . HIS A 1 294 ? 13.203 -19.172 -4.562 1 97.25 294 HIS A O 1
ATOM 2234 N N . ILE A 1 295 ? 14.07 -19.609 -2.697 1 98.5 295 ILE A N 1
ATOM 2235 C CA . ILE A 1 295 ? 14.445 -20.984 -3.031 1 98.5 295 ILE A CA 1
ATOM 2236 C C . ILE A 1 295 ? 13.195 -21.797 -3.34 1 98.5 295 ILE A C 1
ATOM 2238 O O . ILE A 1 295 ? 13.133 -22.5 -4.355 1 98.5 295 ILE A O 1
ATOM 2242 N N . PRO A 1 296 ? 12.133 -21.812 -2.482 1 98.69 296 PRO A N 1
ATOM 2243 C CA . PRO A 1 296 ? 10.953 -22.625 -2.803 1 98.69 296 PRO A CA 1
ATOM 2244 C C . PRO A 1 296 ? 10.391 -22.328 -4.191 1 98.69 296 PRO A C 1
ATOM 2246 O O . PRO A 1 296 ? 10.117 -23.25 -4.961 1 98.69 296 PRO A O 1
ATOM 2249 N N . HIS A 1 297 ? 10.266 -21.078 -4.547 1 97 297 HIS A N 1
ATOM 2250 C CA . HIS A 1 297 ? 9.758 -20.719 -5.867 1 97 297 HIS A CA 1
ATOM 2251 C C . HIS A 1 297 ? 10.758 -21.078 -6.961 1 97 297 HIS A C 1
ATOM 2253 O O . HIS A 1 297 ? 10.367 -21.516 -8.047 1 97 297 HIS A O 1
ATOM 2259 N N . ALA A 1 298 ? 12.031 -20.844 -6.703 1 96.06 298 ALA A N 1
ATOM 2260 C CA . ALA A 1 298 ? 13.047 -21.219 -7.688 1 96.06 298 ALA A CA 1
ATOM 2261 C C . ALA A 1 298 ? 12.984 -22.719 -7.996 1 96.06 298 ALA A C 1
ATOM 2263 O O . ALA A 1 298 ? 13.133 -23.125 -9.148 1 96.06 298 ALA A O 1
ATOM 2264 N N . ASN A 1 299 ? 12.781 -23.531 -6.969 1 97.88 299 ASN A N 1
ATOM 2265 C CA . ASN A 1 299 ? 12.68 -24.984 -7.129 1 97.88 299 ASN A CA 1
ATOM 2266 C C . ASN A 1 299 ? 11.398 -25.375 -7.848 1 97.88 299 ASN A C 1
ATOM 2268 O O . ASN A 1 299 ? 11.352 -26.406 -8.531 1 97.88 299 ASN A O 1
ATOM 2272 N N . ALA A 1 300 ? 10.383 -24.578 -7.652 1 96.31 300 ALA A N 1
ATOM 2273 C CA . ALA A 1 300 ? 9.055 -24.906 -8.164 1 96.31 300 ALA A CA 1
ATOM 2274 C C . ALA A 1 300 ? 9.055 -25 -9.688 1 96.31 300 ALA A C 1
ATOM 2276 O O . ALA A 1 300 ? 8.32 -25.797 -10.273 1 96.31 300 ALA A O 1
ATOM 2277 N N . TYR A 1 301 ? 9.914 -24.219 -10.305 1 91.19 301 TYR A N 1
ATOM 2278 C CA . TYR A 1 301 ? 9.867 -24.094 -11.758 1 91.19 301 TYR A CA 1
ATOM 2279 C C . TYR A 1 301 ? 10.336 -25.391 -12.43 1 91.19 301 TYR A C 1
ATOM 2281 O O . TYR A 1 301 ? 9.594 -25.984 -13.219 1 91.19 301 TYR A O 1
ATOM 2289 N N . PRO A 1 302 ? 11.508 -25.906 -12.094 1 93.12 302 PRO A N 1
ATOM 2290 C CA . PRO A 1 302 ? 11.891 -27.188 -12.703 1 93.12 302 PRO A CA 1
ATOM 2291 C C . PRO A 1 302 ? 10.992 -28.344 -12.25 1 93.12 302 PRO A C 1
ATOM 2293 O O . PRO A 1 302 ? 10.758 -29.281 -13.016 1 93.12 302 PRO A O 1
ATOM 2296 N N . ILE A 1 303 ? 10.438 -28.344 -11.016 1 95.19 303 ILE A N 1
ATOM 2297 C CA . ILE A 1 303 ? 9.555 -29.391 -10.516 1 95.19 303 ILE A CA 1
ATOM 2298 C C . ILE A 1 303 ? 8.289 -29.453 -11.375 1 95.19 303 ILE A C 1
ATOM 2300 O O . ILE A 1 303 ? 7.871 -30.531 -11.797 1 95.19 303 ILE A O 1
ATOM 2304 N N . ALA A 1 304 ? 7.715 -28.312 -11.602 1 90.56 304 ALA A N 1
ATOM 2305 C CA . ALA A 1 304 ? 6.527 -28.25 -12.445 1 90.56 304 ALA A CA 1
ATOM 2306 C C . ALA A 1 304 ? 6.875 -28.562 -13.906 1 90.56 304 ALA A C 1
ATOM 2308 O O . ALA A 1 304 ? 6.137 -29.266 -14.586 1 90.56 304 ALA A O 1
ATOM 2309 N N . GLY A 1 305 ? 7.977 -28.047 -14.383 1 86.38 305 GLY A N 1
ATOM 2310 C CA . GLY A 1 305 ? 8.359 -28.156 -15.781 1 86.38 305 GLY A CA 1
ATOM 2311 C C . GLY A 1 305 ? 8.711 -29.578 -16.203 1 86.38 305 GLY A C 1
ATOM 2312 O O . GLY A 1 305 ? 8.547 -29.938 -17.359 1 86.38 305 GLY A O 1
ATOM 2313 N N . MET A 1 306 ? 9.141 -30.406 -15.258 1 89.88 306 MET A N 1
ATOM 2314 C CA . MET A 1 306 ? 9.625 -31.75 -15.602 1 89.88 306 MET A CA 1
ATOM 2315 C C . MET A 1 306 ? 8.664 -32.812 -15.102 1 89.88 306 MET A C 1
ATOM 2317 O O . MET A 1 306 ? 9.047 -33.969 -14.938 1 89.88 306 MET A O 1
ATOM 2321 N N . VAL A 1 307 ? 7.496 -32.406 -14.859 1 92.12 307 VAL A N 1
ATOM 2322 C CA . VAL A 1 307 ? 6.484 -33.312 -14.375 1 92.12 307 VAL A CA 1
ATOM 2323 C C . VAL A 1 307 ? 6.375 -34.531 -15.32 1 92.12 307 VAL A C 1
ATOM 2325 O O . VAL A 1 307 ? 6.473 -34.375 -16.547 1 92.12 307 VAL A O 1
ATOM 2328 N N . LYS A 1 308 ? 6.191 -35.719 -14.773 1 92.69 308 LYS A N 1
ATOM 2329 C CA . LYS A 1 308 ? 6.133 -36.938 -15.578 1 92.69 308 LYS A CA 1
ATOM 2330 C C . LYS A 1 308 ? 4.691 -37.375 -15.766 1 92.69 308 LYS A C 1
ATOM 2332 O O . LYS A 1 308 ? 4.098 -37.156 -16.828 1 92.69 308 LYS A O 1
ATOM 2337 N N . ASP A 1 309 ? 3.982 -37.719 -14.719 1 94.44 309 ASP A N 1
ATOM 2338 C CA . ASP A 1 309 ? 2.67 -38.344 -14.898 1 94.44 309 ASP A CA 1
ATOM 2339 C C . ASP A 1 309 ? 1.694 -37.875 -13.82 1 94.44 309 ASP A C 1
ATOM 2341 O O . ASP A 1 309 ? 0.555 -38.344 -13.758 1 94.44 309 ASP A O 1
ATOM 2345 N N . TYR A 1 310 ? 2.104 -37 -13.055 1 95.88 310 TYR A N 1
ATOM 2346 C CA . TYR A 1 310 ? 1.271 -36.562 -11.945 1 95.88 310 TYR A CA 1
ATOM 2347 C C . TYR A 1 310 ? 0.076 -35.75 -12.445 1 95.88 310 TYR A C 1
ATOM 2349 O O . TYR A 1 310 ? 0.23 -34.844 -13.266 1 95.88 310 TYR A O 1
ATOM 2357 N N . ARG A 1 311 ? -1.109 -36.062 -12.031 1 95.12 311 ARG A N 1
ATOM 2358 C CA . ARG A 1 311 ? -2.371 -35.406 -12.336 1 95.12 311 ARG A CA 1
ATOM 2359 C C . ARG A 1 311 ? -3.146 -35.094 -11.062 1 95.12 311 ARG A C 1
ATOM 2361 O O . ARG A 1 311 ? -3.838 -35.969 -10.523 1 95.12 311 ARG A O 1
ATOM 2368 N N . PRO A 1 312 ? -3.035 -33.938 -10.57 1 93.5 312 PRO A N 1
ATOM 2369 C CA . PRO A 1 312 ? -3.648 -33.562 -9.289 1 93.5 312 PRO A CA 1
ATOM 2370 C C . PRO A 1 312 ? -5.172 -33.531 -9.359 1 93.5 312 PRO A C 1
ATOM 2372 O O . PRO A 1 312 ? -5.734 -33.062 -10.367 1 93.5 312 PRO A O 1
ATOM 2375 N N . ALA A 1 313 ? -5.863 -33.938 -8.312 1 89.88 313 ALA A N 1
ATOM 2376 C CA . ALA A 1 313 ? -7.309 -33.812 -8.188 1 89.88 313 ALA A CA 1
ATOM 2377 C C . ALA A 1 313 ? -7.719 -32.344 -8.203 1 89.88 313 ALA A C 1
ATOM 2379 O O . ALA A 1 313 ? -6.992 -31.469 -7.703 1 89.88 313 ALA A O 1
ATOM 2380 N N . GLY A 1 314 ? -8.875 -32 -8.758 1 85.31 314 GLY A N 1
ATOM 2381 C CA . GLY A 1 314 ? -9.398 -30.641 -8.766 1 85.31 314 GLY A CA 1
ATOM 2382 C C . GLY A 1 314 ? -8.883 -29.812 -9.922 1 85.31 314 GLY A C 1
ATOM 2383 O O . GLY A 1 314 ? -9.32 -28.672 -10.117 1 85.31 314 GLY A O 1
ATOM 2384 N N . TYR A 1 315 ? -7.926 -30.344 -10.695 1 88.12 315 TYR A N 1
ATOM 2385 C CA . TYR A 1 315 ? -7.375 -29.703 -11.883 1 88.12 315 TYR A CA 1
ATOM 2386 C C . TYR A 1 315 ? -7.711 -30.5 -13.141 1 88.12 315 TYR A C 1
ATOM 2388 O O . TYR A 1 315 ? -8.148 -31.641 -13.062 1 88.12 315 TYR A O 1
ATOM 2396 N N . PRO A 1 316 ? -7.555 -29.797 -14.305 1 84 316 PRO A N 1
ATOM 2397 C CA . PRO A 1 316 ? -7.812 -30.547 -15.539 1 84 316 PRO A CA 1
ATOM 2398 C C . PRO A 1 316 ? -6.973 -31.812 -15.641 1 84 316 PRO A C 1
ATOM 2400 O O . PRO A 1 316 ? -5.793 -31.812 -15.281 1 84 316 PRO A O 1
ATOM 2403 N N . GLN A 1 317 ? -7.547 -32.938 -16.156 1 90.06 317 GLN A N 1
ATOM 2404 C CA . GLN A 1 317 ? -6.914 -34.25 -16.125 1 90.06 317 GLN A CA 1
ATOM 2405 C C . GLN A 1 317 ? -6.293 -34.594 -17.469 1 90.06 317 GLN A C 1
ATOM 2407 O O . GLN A 1 317 ? -5.652 -35.656 -17.609 1 90.06 317 GLN A O 1
ATOM 2412 N N . ASP A 1 318 ? -6.379 -33.719 -18.406 1 87.69 318 ASP A N 1
ATOM 2413 C CA . ASP A 1 318 ? -5.98 -34 -19.781 1 87.69 318 ASP A CA 1
ATOM 2414 C C . ASP A 1 318 ? -4.461 -34.094 -19.906 1 87.69 318 ASP A C 1
ATOM 2416 O O . ASP A 1 318 ? -3.943 -34.812 -20.75 1 87.69 318 ASP A O 1
ATOM 2420 N N . GLU A 1 319 ? -3.721 -33.344 -19.078 1 87.62 319 GLU A N 1
ATOM 2421 C CA . GLU A 1 319 ? -2.262 -33.344 -19.109 1 87.62 319 GLU A CA 1
ATOM 2422 C C . GLU A 1 319 ? -1.684 -33.406 -17.688 1 87.62 319 GLU A C 1
ATOM 2424 O O . GLU A 1 319 ? -2.295 -32.906 -16.75 1 87.62 319 GLU A O 1
ATOM 2429 N N . PRO A 1 320 ? -0.513 -34.094 -17.609 1 92.38 320 PRO A N 1
ATOM 2430 C CA . PRO A 1 320 ? 0.154 -34.031 -16.312 1 92.38 320 PRO A CA 1
ATOM 2431 C C . PRO A 1 320 ? 0.541 -32.625 -15.914 1 92.38 320 PRO A C 1
ATOM 2433 O O . PRO A 1 320 ? 0.905 -31.797 -16.766 1 92.38 320 PRO A O 1
ATOM 2436 N N . MET A 1 321 ? 0.435 -32.344 -14.672 1 90.81 321 MET A N 1
ATOM 2437 C CA . MET A 1 321 ? 0.852 -31.047 -14.164 1 90.81 321 MET A CA 1
ATOM 2438 C C . MET A 1 321 ? 1.047 -31.078 -12.656 1 90.81 321 MET A C 1
ATOM 2440 O O . MET A 1 321 ? 0.45 -31.906 -11.969 1 90.81 321 MET A O 1
ATOM 2444 N N . VAL A 1 322 ? 1.884 -30.375 -12.188 1 93.31 322 VAL A N 1
ATOM 2445 C CA . VAL A 1 322 ? 1.974 -30.031 -10.773 1 93.31 322 VAL A CA 1
ATOM 2446 C C . VAL A 1 322 ? 1.53 -28.578 -10.562 1 93.31 322 VAL A C 1
ATOM 2448 O O . VAL A 1 322 ? 2.207 -27.656 -11 1 93.31 322 VAL A O 1
ATOM 2451 N N . PRO A 1 323 ? 0.365 -28.375 -9.891 1 92.25 323 PRO A N 1
ATOM 2452 C CA . PRO A 1 323 ? -0.036 -26.984 -9.633 1 92.25 323 PRO A CA 1
ATOM 2453 C C . PRO A 1 323 ? 1.067 -26.172 -8.969 1 92.25 323 PRO A C 1
ATOM 2455 O O . PRO A 1 323 ? 1.793 -26.688 -8.117 1 92.25 323 PRO A O 1
ATOM 2458 N N . HIS A 1 324 ? 1.157 -24.953 -9.359 1 91.75 324 HIS A N 1
ATOM 2459 C CA . HIS A 1 324 ? 2.244 -24.078 -8.922 1 91.75 324 HIS A CA 1
ATOM 2460 C C . HIS A 1 324 ? 2.371 -24.078 -7.406 1 91.75 324 HIS A C 1
ATOM 2462 O O . HIS A 1 324 ? 3.469 -24.25 -6.871 1 91.75 324 HIS A O 1
ATOM 2468 N N . GLY A 1 325 ? 1.229 -23.906 -6.676 1 94.69 325 GLY A N 1
ATOM 2469 C CA . GLY A 1 325 ? 1.255 -23.875 -5.223 1 94.69 325 GLY A CA 1
ATOM 2470 C C . GLY A 1 325 ? 1.782 -25.156 -4.613 1 94.69 325 GLY A C 1
ATOM 2471 O O . GLY A 1 325 ? 2.42 -25.141 -3.557 1 94.69 325 GLY A O 1
ATOM 2472 N N . GLN A 1 326 ? 1.502 -26.297 -5.285 1 96.5 326 GLN A N 1
ATOM 2473 C CA . GLN A 1 326 ? 2.074 -27.562 -4.836 1 96.5 326 GLN A CA 1
ATOM 2474 C C . GLN A 1 326 ? 3.58 -27.609 -5.09 1 96.5 326 GLN A C 1
ATOM 2476 O O . GLN A 1 326 ? 4.355 -27.922 -4.188 1 96.5 326 GLN A O 1
ATOM 2481 N N . SER A 1 327 ? 3.967 -27.219 -6.273 1 96.38 327 SER A N 1
ATOM 2482 C CA . SER A 1 327 ? 5.383 -27.297 -6.621 1 96.38 327 SER A CA 1
ATOM 2483 C C . SER A 1 327 ? 6.223 -26.422 -5.695 1 96.38 327 SER A C 1
ATOM 2485 O O . SER A 1 327 ? 7.332 -26.797 -5.316 1 96.38 327 SER A O 1
ATOM 2487 N N . VAL A 1 328 ? 5.75 -25.281 -5.32 1 97.38 328 VAL A N 1
ATOM 2488 C CA . VAL A 1 328 ? 6.488 -24.344 -4.473 1 97.38 328 VAL A CA 1
ATOM 2489 C C . VAL A 1 328 ? 6.605 -24.906 -3.061 1 97.38 328 VAL A C 1
ATOM 2491 O O . VAL A 1 328 ? 7.629 -24.719 -2.395 1 97.38 328 VAL A O 1
ATOM 2494 N N . SER A 1 329 ? 5.617 -25.625 -2.607 1 97.88 329 SER A N 1
ATOM 2495 C CA . SER A 1 329 ? 5.504 -26.047 -1.215 1 97.88 329 SER A CA 1
ATOM 2496 C C . SER A 1 329 ? 6.387 -27.25 -0.93 1 97.88 329 SER A C 1
ATOM 2498 O O . SER A 1 329 ? 6.844 -27.453 0.2 1 97.88 329 SER A O 1
ATOM 2500 N N . LEU A 1 330 ? 6.664 -28.062 -1.904 1 98.69 330 LEU A N 1
ATOM 2501 C CA . LEU A 1 330 ? 7.203 -29.406 -1.705 1 98.69 330 LEU A CA 1
ATOM 2502 C C . LEU A 1 330 ? 8.617 -29.344 -1.144 1 98.69 330 LEU A C 1
ATOM 2504 O O . LEU A 1 330 ? 9.047 -30.25 -0.425 1 98.69 330 LEU A O 1
ATOM 2508 N N . THR A 1 331 ? 9.32 -28.297 -1.437 1 98.81 331 THR A N 1
ATOM 2509 C CA . THR A 1 331 ? 10.688 -28.203 -0.945 1 98.81 331 THR A CA 1
ATOM 2510 C C . THR A 1 331 ? 10.797 -27.141 0.146 1 98.81 331 THR A C 1
ATOM 2512 O O . THR A 1 331 ? 11.883 -26.938 0.703 1 98.81 331 THR A O 1
ATOM 2515 N N . ALA A 1 332 ? 9.719 -26.469 0.482 1 98.88 332 ALA A N 1
ATOM 2516 C CA . ALA A 1 332 ? 9.719 -25.312 1.37 1 98.88 332 ALA A CA 1
ATOM 2517 C C . ALA A 1 332 ? 10.273 -25.672 2.744 1 98.88 332 ALA A C 1
ATOM 2519 O O . ALA A 1 332 ? 11.133 -24.969 3.281 1 98.88 332 ALA A O 1
ATOM 2520 N N . PRO A 1 333 ? 9.867 -26.844 3.387 1 98.88 333 PRO A N 1
ATOM 2521 C CA . PRO A 1 333 ? 10.398 -27.156 4.715 1 98.88 333 PRO A CA 1
ATOM 2522 C C . PRO A 1 333 ? 11.922 -27.219 4.734 1 98.88 333 PRO A C 1
ATOM 2524 O O . PRO A 1 333 ? 12.562 -26.625 5.602 1 98.88 333 PRO A O 1
ATOM 2527 N N . GLU A 1 334 ? 12.508 -27.875 3.746 1 98.81 334 GLU A N 1
ATOM 2528 C CA . GLU A 1 334 ? 13.961 -28.016 3.707 1 98.81 334 GLU A CA 1
ATOM 2529 C C . GLU A 1 334 ? 14.633 -26.688 3.361 1 98.81 334 GLU A C 1
ATOM 2531 O O . GLU A 1 334 ? 15.734 -26.406 3.844 1 98.81 334 GLU A O 1
ATOM 2536 N N . ALA A 1 335 ? 14.047 -25.969 2.426 1 98.88 335 ALA A N 1
ATOM 2537 C CA . ALA A 1 335 ? 14.594 -24.656 2.064 1 98.88 335 ALA A CA 1
ATOM 2538 C C . ALA A 1 335 ? 14.703 -23.75 3.289 1 98.88 335 ALA A C 1
ATOM 2540 O O . ALA A 1 335 ? 15.711 -23.078 3.475 1 98.88 335 ALA A O 1
ATOM 2541 N N . PHE A 1 336 ? 13.672 -23.766 4.145 1 98.88 336 PHE A N 1
ATOM 2542 C CA . PHE A 1 336 ? 13.688 -22.891 5.312 1 98.88 336 PHE A CA 1
ATOM 2543 C C . PHE A 1 336 ? 14.609 -23.438 6.391 1 98.88 336 PHE A C 1
ATOM 2545 O O . PHE A 1 336 ? 15.18 -22.688 7.176 1 98.88 336 PHE A O 1
ATOM 2552 N N . ARG A 1 337 ? 14.805 -24.797 6.426 1 98.69 337 ARG A N 1
ATOM 2553 C CA . ARG A 1 337 ? 15.859 -25.359 7.27 1 98.69 337 ARG A CA 1
ATOM 2554 C C . ARG A 1 337 ? 17.234 -24.828 6.859 1 98.69 337 ARG A C 1
ATOM 2556 O O . ARG A 1 337 ? 18.031 -24.422 7.715 1 98.69 337 ARG A O 1
ATOM 2563 N N . TYR A 1 338 ? 17.453 -24.781 5.594 1 98.5 338 TYR A N 1
ATOM 2564 C CA . TYR A 1 338 ? 18.719 -24.344 5.027 1 98.5 338 TYR A CA 1
ATOM 2565 C C . TYR A 1 338 ? 18.953 -22.859 5.316 1 98.5 338 TYR A C 1
ATOM 2567 O O . TYR A 1 338 ? 20.078 -22.453 5.652 1 98.5 338 TYR A O 1
ATOM 2575 N N . THR A 1 339 ? 17.891 -21.984 5.234 1 98.56 339 THR A N 1
ATOM 2576 C CA . THR A 1 339 ? 18.078 -20.531 5.305 1 98.56 339 THR A CA 1
ATOM 2577 C C . THR A 1 339 ? 17.984 -20.047 6.75 1 98.56 339 THR A C 1
ATOM 2579 O O . THR A 1 339 ? 18.156 -18.859 7.023 1 98.56 339 THR A O 1
ATOM 2582 N N . PHE A 1 340 ? 17.766 -20.938 7.75 1 98.69 340 PHE A N 1
ATOM 2583 C CA . PHE A 1 340 ? 17.469 -20.578 9.133 1 98.69 340 PHE A CA 1
ATOM 2584 C C . PHE A 1 340 ? 18.578 -19.703 9.719 1 98.69 340 PHE A C 1
ATOM 2586 O O . PHE A 1 340 ? 18.297 -18.688 10.352 1 98.69 340 PHE A O 1
ATOM 2593 N N . ASP A 1 341 ? 19.797 -20 9.469 1 97.88 341 ASP A N 1
ATOM 2594 C CA . ASP A 1 341 ? 20.906 -19.359 10.141 1 97.88 341 ASP A CA 1
ATOM 2595 C C . ASP A 1 341 ? 21.109 -17.922 9.641 1 97.88 341 ASP A C 1
ATOM 2597 O O . ASP A 1 341 ? 21.75 -17.109 10.312 1 97.88 341 ASP A O 1
ATOM 2601 N N . ALA A 1 342 ? 20.562 -17.641 8.461 1 97.31 342 ALA A N 1
ATOM 2602 C CA . ALA A 1 342 ? 20.688 -16.281 7.93 1 97.31 342 ALA A CA 1
ATOM 2603 C C . ALA A 1 342 ? 19.828 -15.305 8.719 1 97.31 342 ALA A C 1
ATOM 2605 O O . ALA A 1 342 ? 20.141 -14.109 8.797 1 97.31 342 ALA A O 1
ATOM 2606 N N . ALA A 1 343 ? 18.734 -15.758 9.32 1 96.81 343 ALA A N 1
ATOM 2607 C CA . ALA A 1 343 ? 17.844 -14.898 10.109 1 96.81 343 ALA A CA 1
ATOM 2608 C C . ALA A 1 343 ? 16.984 -15.727 11.047 1 96.81 343 ALA A C 1
ATOM 2610 O O . ALA A 1 343 ? 15.758 -15.758 10.898 1 96.81 343 ALA A O 1
ATOM 2611 N N . PRO A 1 344 ? 17.547 -16.312 12.039 1 98.19 344 PRO A N 1
ATOM 2612 C CA . PRO A 1 344 ? 16.828 -17.234 12.922 1 98.19 344 PRO A CA 1
ATOM 2613 C C . PRO A 1 344 ? 15.57 -16.609 13.531 1 98.19 344 PRO A C 1
ATOM 2615 O O . PRO A 1 344 ? 14.508 -17.234 13.562 1 98.19 344 PRO A O 1
ATOM 2618 N N . GLU A 1 345 ? 15.641 -15.375 13.969 1 98 345 GLU A N 1
ATOM 2619 C CA . GLU A 1 345 ? 14.523 -14.719 14.641 1 98 345 GLU A CA 1
ATOM 2620 C C . GLU A 1 345 ? 13.336 -14.539 13.688 1 98 345 GLU A C 1
ATOM 2622 O O . GLU A 1 345 ? 12.188 -14.648 14.102 1 98 345 GLU A O 1
ATOM 2627 N N . ARG A 1 346 ? 13.617 -14.234 12.453 1 98.25 346 ARG A N 1
ATOM 2628 C CA . ARG A 1 346 ? 12.547 -14.055 11.477 1 98.25 346 ARG A CA 1
ATOM 2629 C C . ARG A 1 346 ? 11.859 -15.383 11.172 1 98.25 346 ARG A C 1
ATOM 2631 O O . ARG A 1 346 ? 10.641 -15.43 10.969 1 98.25 346 ARG A O 1
ATOM 2638 N N . HIS A 1 347 ? 12.68 -16.5 11.125 1 98.75 347 HIS A N 1
ATOM 2639 C CA . HIS A 1 347 ? 12.094 -17.828 10.93 1 98.75 347 HIS A CA 1
ATOM 2640 C C . HIS A 1 347 ? 11.172 -18.203 12.086 1 98.75 347 HIS A C 1
ATOM 2642 O O . HIS A 1 347 ? 10.078 -18.719 11.867 1 98.75 347 HIS A O 1
ATOM 2648 N N . LEU A 1 348 ? 11.625 -17.922 13.273 1 98.75 348 LEU A N 1
ATOM 2649 C CA . LEU A 1 348 ? 10.844 -18.25 14.461 1 98.75 348 LEU A CA 1
ATOM 2650 C C . LEU A 1 348 ? 9.586 -17.406 14.531 1 98.75 348 LEU A C 1
ATOM 2652 O O . LEU A 1 348 ? 8.508 -17.906 14.867 1 98.75 348 LEU A O 1
ATOM 2656 N N . ARG A 1 349 ? 9.703 -16.109 14.219 1 98.56 349 ARG A N 1
ATOM 2657 C CA . ARG A 1 349 ? 8.539 -15.227 14.195 1 98.56 349 ARG A CA 1
ATOM 2658 C C . ARG A 1 349 ? 7.523 -15.68 13.156 1 98.56 349 ARG A C 1
ATOM 2660 O O . ARG A 1 349 ? 6.32 -15.68 13.406 1 98.56 349 ARG A O 1
ATOM 2667 N N . ALA A 1 350 ? 7.984 -16.047 12 1 98.75 350 ALA A N 1
ATOM 2668 C CA . ALA A 1 350 ? 7.105 -16.531 10.945 1 98.75 350 ALA A CA 1
ATOM 2669 C C . ALA A 1 350 ? 6.352 -17.781 11.391 1 98.75 350 ALA A C 1
ATOM 2671 O O . ALA A 1 350 ? 5.156 -17.922 11.125 1 98.75 350 ALA A O 1
ATOM 2672 N N . ALA A 1 351 ? 7.078 -18.672 12.039 1 98.88 351 ALA A N 1
ATOM 2673 C CA . ALA A 1 351 ? 6.449 -19.891 12.555 1 98.88 351 ALA A CA 1
ATOM 2674 C C . ALA A 1 351 ? 5.359 -19.547 13.57 1 98.88 351 ALA A C 1
ATOM 2676 O O . ALA A 1 351 ? 4.281 -20.141 13.555 1 98.88 351 ALA A O 1
ATOM 2677 N N . GLU A 1 352 ? 5.645 -18.609 14.414 1 98.69 352 GLU A N 1
ATOM 2678 C CA . GLU A 1 352 ? 4.695 -18.172 15.438 1 98.69 352 GLU A CA 1
ATOM 2679 C C . GLU A 1 352 ? 3.443 -17.578 14.812 1 98.69 352 GLU A C 1
ATOM 2681 O O . GLU A 1 352 ? 2.326 -17.828 15.266 1 98.69 352 GLU A O 1
ATOM 2686 N N . LEU A 1 353 ? 3.592 -16.766 13.805 1 98.62 353 LEU A N 1
ATOM 2687 C CA . LEU A 1 353 ? 2.467 -16.125 13.125 1 98.62 353 LEU A CA 1
ATOM 2688 C C . LEU A 1 353 ? 1.608 -17.172 12.406 1 98.62 353 LEU A C 1
ATOM 2690 O O . LEU A 1 353 ? 0.378 -17.078 12.43 1 98.62 353 LEU A O 1
ATOM 2694 N N . LEU A 1 354 ? 2.262 -18.141 11.789 1 98.62 354 LEU A N 1
ATOM 2695 C CA . LEU A 1 354 ? 1.571 -19.125 10.969 1 98.62 354 LEU A CA 1
ATOM 2696 C C . LEU A 1 354 ? 0.847 -20.156 11.828 1 98.62 354 LEU A C 1
ATOM 2698 O O . LEU A 1 354 ? -0.178 -20.703 11.422 1 98.62 354 LEU A O 1
ATOM 2702 N N . ASP A 1 355 ? 1.397 -20.391 13.016 1 98.44 355 ASP A N 1
ATOM 2703 C CA . ASP A 1 355 ? 0.766 -21.312 13.969 1 98.44 355 ASP A CA 1
ATOM 2704 C C . ASP A 1 355 ? 1.108 -20.922 15.406 1 98.44 355 ASP A C 1
ATOM 2706 O O . ASP A 1 355 ? 1.98 -21.547 16.031 1 98.44 355 ASP A O 1
ATOM 2710 N N . PRO A 1 356 ? 0.341 -20.031 15.992 1 97 356 PRO A N 1
ATOM 2711 C CA . PRO A 1 356 ? 0.642 -19.547 17.344 1 97 356 PRO A CA 1
ATOM 2712 C C . PRO A 1 356 ? 0.534 -20.625 18.406 1 97 356 PRO A C 1
ATOM 2714 O O . PRO A 1 356 ? 1.12 -20.5 19.484 1 97 356 PRO A O 1
ATOM 2717 N N . ALA A 1 357 ? -0.119 -21.688 18.141 1 96.81 357 ALA A N 1
ATOM 2718 C CA . ALA A 1 357 ? -0.359 -22.719 19.141 1 96.81 357 ALA A CA 1
ATOM 2719 C C . ALA A 1 357 ? 0.617 -23.875 18.969 1 96.81 357 ALA A C 1
ATOM 2721 O O . ALA A 1 357 ? 0.583 -24.844 19.734 1 96.81 357 ALA A O 1
ATOM 2722 N N . ALA A 1 358 ? 1.493 -23.812 18 1 97.25 358 ALA A N 1
ATOM 2723 C CA . ALA A 1 358 ? 2.402 -24.922 17.719 1 97.25 358 ALA A CA 1
ATOM 2724 C C . ALA A 1 358 ? 3.33 -25.172 18.906 1 97.25 358 ALA A C 1
ATOM 2726 O O . ALA A 1 358 ? 3.797 -24.234 19.547 1 97.25 358 ALA A O 1
ATOM 2727 N N . ASP A 1 359 ? 3.646 -26.422 19.188 1 96.81 359 ASP A N 1
ATOM 2728 C CA . ASP A 1 359 ? 4.641 -26.781 20.203 1 96.81 359 ASP A CA 1
ATOM 2729 C C . ASP A 1 359 ? 6.031 -26.297 19.797 1 96.81 359 ASP A C 1
ATOM 2731 O O . ASP A 1 359 ? 6.359 -26.25 18.609 1 96.81 359 ASP A O 1
ATOM 2735 N N . LYS A 1 360 ? 6.82 -25.969 20.812 1 96.88 360 LYS A N 1
ATOM 2736 C CA . LYS A 1 360 ? 8.195 -25.562 20.547 1 96.88 360 LYS A CA 1
ATOM 2737 C C . LYS A 1 360 ? 9.086 -26.781 20.281 1 96.88 360 LYS A C 1
ATOM 2739 O O . LYS A 1 360 ? 9.031 -27.766 21 1 96.88 360 LYS A O 1
ATOM 2744 N N . GLU A 1 361 ? 9.766 -26.656 19.219 1 97.81 361 GLU A N 1
ATOM 2745 C CA . GLU A 1 361 ? 10.734 -27.703 18.906 1 97.81 361 GLU A CA 1
ATOM 2746 C C . GLU A 1 361 ? 12 -27.562 19.75 1 97.81 361 GLU A C 1
ATOM 2748 O O . GLU A 1 361 ? 12.383 -26.438 20.094 1 97.81 361 GLU A O 1
ATOM 2753 N N . ASN A 1 362 ? 12.695 -28.688 19.969 1 97.62 362 ASN A N 1
ATOM 2754 C CA . ASN A 1 362 ? 13.969 -28.641 20.703 1 97.62 362 ASN A CA 1
ATOM 2755 C C . ASN A 1 362 ? 15.023 -27.844 19.922 1 97.62 362 ASN A C 1
ATOM 2757 O O . ASN A 1 362 ? 15.742 -27.031 20.5 1 97.62 362 ASN A O 1
ATOM 2761 N N . ASP A 1 363 ? 15.125 -28.203 18.688 1 98.19 363 ASP A N 1
ATOM 2762 C CA . ASP A 1 363 ? 15.977 -27.453 17.766 1 98.19 363 ASP A CA 1
ATOM 2763 C C . ASP A 1 363 ? 15.188 -26.328 17.078 1 98.19 363 ASP A C 1
ATOM 2765 O O . ASP A 1 363 ? 14.328 -26.609 16.25 1 98.19 363 ASP A O 1
ATOM 2769 N N . PRO A 1 364 ? 15.547 -25.031 17.391 1 98.31 364 PRO A N 1
ATOM 2770 C CA . PRO A 1 364 ? 14.805 -23.922 16.797 1 98.31 364 PRO A CA 1
ATOM 2771 C C . PRO A 1 364 ? 14.805 -23.953 15.266 1 98.31 364 PRO A C 1
ATOM 2773 O O . PRO A 1 364 ? 13.852 -23.484 14.633 1 98.31 364 PRO A O 1
ATOM 2776 N N . ARG A 1 365 ? 15.781 -24.516 14.711 1 98.38 365 ARG A N 1
ATOM 2777 C CA . ARG A 1 365 ? 15.914 -24.625 13.266 1 98.38 365 ARG A CA 1
ATOM 2778 C C . ARG A 1 365 ? 14.758 -25.438 12.672 1 98.38 365 ARG A C 1
ATOM 2780 O O . ARG A 1 365 ? 14.398 -25.25 11.508 1 98.38 365 ARG A O 1
ATOM 2787 N N . GLU A 1 366 ? 14.109 -26.25 13.469 1 98.56 366 GLU A N 1
ATOM 2788 C CA . GLU A 1 366 ? 13.07 -27.172 13.008 1 98.56 366 GLU A CA 1
ATOM 2789 C C . GLU A 1 366 ? 11.68 -26.578 13.188 1 98.56 366 GLU A C 1
ATOM 2791 O O . GLU A 1 366 ? 10.695 -27.109 12.672 1 98.56 366 GLU A O 1
ATOM 2796 N N . GLN A 1 367 ? 11.539 -25.422 13.844 1 98.81 367 GLN A N 1
ATOM 2797 C CA . GLN A 1 367 ? 10.242 -24.891 14.234 1 98.81 367 GLN A CA 1
ATOM 2798 C C . GLN A 1 367 ? 9.383 -24.578 13.008 1 98.81 367 GLN A C 1
ATOM 2800 O O . GLN A 1 367 ? 8.258 -25.078 12.891 1 98.81 367 GLN A O 1
ATOM 2805 N N . LEU A 1 368 ? 9.945 -23.766 12.094 1 98.81 368 LEU A N 1
ATOM 2806 C CA . LEU A 1 368 ? 9.172 -23.375 10.914 1 98.81 368 LEU A CA 1
ATOM 2807 C C . LEU A 1 368 ? 8.93 -24.562 10 1 98.81 368 LEU A C 1
ATOM 2809 O O . LEU A 1 368 ? 7.805 -24.781 9.547 1 98.81 368 LEU A O 1
ATOM 2813 N N . PRO A 1 369 ? 9.914 -25.422 9.727 1 98.75 369 PRO A N 1
ATOM 2814 C CA . PRO A 1 369 ? 9.656 -26.625 8.93 1 98.75 369 PRO A CA 1
ATOM 2815 C C . PRO A 1 369 ? 8.578 -27.531 9.539 1 98.75 369 PRO A C 1
ATOM 2817 O O . PRO A 1 369 ? 7.754 -28.078 8.812 1 98.75 369 PRO A O 1
ATOM 2820 N N . ALA A 1 370 ? 8.57 -27.641 10.836 1 98.62 370 ALA A N 1
ATOM 2821 C CA . ALA A 1 370 ? 7.57 -28.469 11.508 1 98.62 370 ALA A CA 1
ATOM 2822 C C . ALA A 1 370 ? 6.168 -27.891 11.328 1 98.62 370 ALA A C 1
ATOM 2824 O O . ALA A 1 370 ? 5.219 -28.641 11.039 1 98.62 370 ALA A O 1
ATOM 2825 N N . VAL A 1 371 ? 6.066 -26.609 11.531 1 98.75 371 VAL A N 1
ATOM 2826 C CA . VAL A 1 371 ? 4.785 -25.922 11.359 1 98.75 371 VAL A CA 1
ATOM 2827 C C . VAL A 1 371 ? 4.297 -26.109 9.922 1 98.75 371 VAL A C 1
ATOM 2829 O O . VAL A 1 371 ? 3.121 -26.406 9.695 1 98.75 371 VAL A O 1
ATOM 2832 N N . LEU A 1 372 ? 5.18 -26 8.969 1 98.56 372 LEU A N 1
ATOM 2833 C CA . LEU A 1 372 ? 4.844 -26.109 7.555 1 98.56 372 LEU A CA 1
ATOM 2834 C C . LEU A 1 372 ? 4.406 -27.516 7.203 1 98.56 372 LEU A C 1
ATOM 2836 O O . LEU A 1 372 ? 3.412 -27.719 6.5 1 98.56 372 LEU A O 1
ATOM 2840 N N . THR A 1 373 ? 5.164 -28.453 7.668 1 98.31 373 THR A N 1
ATOM 2841 C CA . THR A 1 373 ? 4.863 -29.844 7.352 1 98.31 373 THR A CA 1
ATOM 2842 C C . THR A 1 373 ? 3.514 -30.25 7.934 1 98.31 373 THR A C 1
ATOM 2844 O O . THR A 1 373 ? 2.746 -30.969 7.289 1 98.31 373 THR A O 1
ATOM 2847 N N . ARG A 1 374 ? 3.232 -29.812 9.133 1 98.31 374 ARG A N 1
ATOM 2848 C CA . ARG A 1 374 ? 1.934 -30.109 9.734 1 98.31 374 ARG A CA 1
ATOM 2849 C C . ARG A 1 374 ? 0.804 -29.484 8.914 1 98.31 374 ARG A C 1
ATOM 2851 O O . ARG A 1 374 ? -0.231 -30.109 8.695 1 98.31 374 ARG A O 1
ATOM 2858 N N . LEU A 1 375 ? 1.01 -28.266 8.531 1 98.56 375 LEU A N 1
ATOM 2859 C CA . LEU A 1 375 ? 0.02 -27.594 7.699 1 98.56 375 LEU A CA 1
ATOM 2860 C C . LEU A 1 375 ? -0.202 -28.344 6.395 1 98.56 375 LEU A C 1
ATOM 2862 O O . LEU A 1 375 ? -1.345 -28.609 6.008 1 98.56 375 LEU A O 1
ATOM 2866 N N . MET A 1 376 ? 0.871 -28.703 5.703 1 98.62 376 MET A N 1
ATOM 2867 C CA . MET A 1 376 ? 0.805 -29.422 4.43 1 98.62 376 MET A CA 1
ATOM 2868 C C . MET A 1 376 ? 0.054 -30.734 4.582 1 98.62 376 MET A C 1
ATOM 2870 O O . MET A 1 376 ? -0.79 -31.078 3.75 1 98.62 376 MET A O 1
ATOM 2874 N N . ARG A 1 3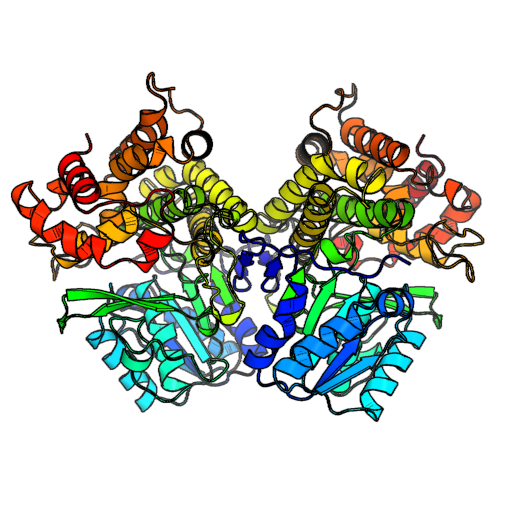77 ? 0.339 -31.406 5.621 1 97.88 377 ARG A N 1
ATOM 2875 C CA . ARG A 1 377 ? -0.338 -32.656 5.902 1 97.88 377 ARG A CA 1
ATOM 2876 C C . ARG A 1 377 ? -1.83 -32.438 6.133 1 97.88 377 ARG A C 1
ATOM 2878 O O . ARG A 1 377 ? -2.66 -33.156 5.574 1 97.88 377 ARG A O 1
ATOM 2885 N N . ASP A 1 378 ? -2.123 -31.5 6.902 1 97.94 378 ASP A N 1
ATOM 2886 C CA . ASP A 1 378 ? -3.508 -31.219 7.277 1 97.94 378 ASP A CA 1
ATOM 2887 C C . ASP A 1 378 ? -4.352 -30.891 6.051 1 97.94 378 ASP A C 1
ATOM 2889 O O . ASP A 1 378 ? -5.547 -31.188 6.012 1 97.94 378 ASP A O 1
ATOM 2893 N N . ILE A 1 379 ? -3.754 -30.281 5.035 1 98.12 379 ILE A N 1
ATOM 2894 C CA . ILE A 1 379 ? -4.566 -29.766 3.939 1 98.12 379 ILE A CA 1
ATOM 2895 C C . ILE A 1 379 ? -4.355 -30.625 2.693 1 98.12 379 ILE A C 1
ATOM 2897 O O . ILE A 1 379 ? -4.785 -30.266 1.599 1 98.12 379 ILE A O 1
ATOM 2901 N N . GLY A 1 380 ? -3.635 -31.641 2.793 1 97.44 380 GLY A N 1
ATOM 2902 C CA . GLY A 1 380 ? -3.592 -32.688 1.762 1 97.44 380 GLY A CA 1
ATOM 2903 C C . GLY A 1 380 ? -2.57 -32.375 0.678 1 97.44 380 GLY A C 1
ATOM 2904 O O . GLY A 1 380 ? -2.764 -32.781 -0.479 1 97.44 380 GLY A O 1
ATOM 2905 N N . ILE A 1 381 ? -1.486 -31.734 0.976 1 98.19 381 ILE A N 1
ATOM 2906 C CA . ILE A 1 381 ? -0.393 -31.516 0.034 1 98.19 381 ILE A CA 1
ATOM 2907 C C . ILE A 1 381 ? 0.436 -32.812 -0.091 1 98.19 381 ILE A C 1
ATOM 2909 O O . ILE A 1 381 ? 0.667 -33.5 0.9 1 98.19 381 ILE A O 1
ATOM 2913 N N . PRO A 1 382 ? 0.914 -33.125 -1.3 1 98.06 382 PRO A N 1
ATOM 2914 C CA . PRO A 1 382 ? 1.761 -34.312 -1.452 1 98.06 382 PRO A CA 1
ATOM 2915 C C . PRO A 1 382 ? 2.98 -34.281 -0.534 1 98.06 382 PRO A C 1
ATOM 2917 O O . PRO A 1 382 ? 3.514 -33.188 -0.239 1 98.06 382 PRO A O 1
ATOM 2920 N N . ASN A 1 383 ? 3.416 -35.469 -0.093 1 98.19 383 ASN A N 1
ATOM 2921 C CA . ASN A 1 383 ? 4.551 -35.625 0.813 1 98.19 383 ASN A CA 1
ATOM 2922 C C . ASN A 1 383 ? 5.879 -35.469 0.074 1 98.19 383 ASN A C 1
ATOM 2924 O O . ASN A 1 383 ? 6.57 -36.469 -0.149 1 98.19 383 ASN A O 1
ATOM 2928 N N . GLY A 1 384 ? 6.273 -34.188 -0.166 1 98.31 384 GLY A N 1
ATOM 2929 C CA . GLY A 1 384 ? 7.543 -33.938 -0.834 1 98.31 384 GLY A CA 1
ATOM 2930 C C . GLY A 1 384 ? 7.477 -34.156 -2.334 1 98.31 384 GLY A C 1
ATOM 2931 O O . GLY A 1 384 ? 6.402 -34.406 -2.885 1 98.31 384 GLY A O 1
ATOM 2932 N N . ILE A 1 385 ? 8.68 -34 -3.016 1 98.62 385 ILE A N 1
ATOM 2933 C CA . ILE A 1 385 ? 8.703 -34.094 -4.473 1 98.62 385 ILE A CA 1
ATOM 2934 C C . ILE A 1 385 ? 8.484 -35.562 -4.895 1 98.62 385 ILE A C 1
ATOM 2936 O O . ILE A 1 385 ? 8.062 -35.812 -6.023 1 98.62 385 ILE A O 1
ATOM 2940 N N . GLY A 1 386 ? 8.766 -36.5 -3.967 1 98.44 386 GLY A N 1
ATOM 2941 C CA . GLY A 1 386 ? 8.414 -37.906 -4.234 1 98.44 386 GLY A CA 1
ATOM 2942 C C . GLY A 1 386 ? 6.926 -38.094 -4.445 1 98.44 386 GLY A C 1
ATOM 2943 O O . GLY A 1 386 ? 6.516 -38.969 -5.207 1 98.44 386 GLY A O 1
ATOM 2944 N N . GLY A 1 387 ? 6.121 -37.344 -3.748 1 97.88 387 GLY A N 1
ATOM 2945 C CA . GLY A 1 387 ? 4.672 -37.438 -3.844 1 97.88 387 GLY A CA 1
ATOM 2946 C C . GLY A 1 387 ? 4.137 -37.031 -5.207 1 97.88 387 GLY A C 1
ATOM 2947 O O . GLY A 1 387 ? 2.982 -37.312 -5.531 1 97.88 387 GLY A O 1
ATOM 2948 N N . VAL A 1 388 ? 4.969 -36.406 -6.035 1 97.88 388 VAL A N 1
ATOM 2949 C CA . VAL A 1 388 ? 4.516 -36 -7.371 1 97.88 388 VAL A CA 1
ATOM 2950 C C . VAL A 1 388 ? 5.363 -36.719 -8.422 1 97.88 388 VAL A C 1
ATOM 2952 O O . VAL A 1 388 ? 5.41 -36.281 -9.578 1 97.88 388 VAL A O 1
ATOM 2955 N N . GLY A 1 389 ? 6.172 -37.719 -7.992 1 97.56 389 GLY A N 1
ATOM 2956 C CA . GLY A 1 389 ? 6.719 -38.656 -8.961 1 97.56 389 GLY A CA 1
ATOM 2957 C C . GLY A 1 389 ? 8.227 -38.562 -9.094 1 97.56 389 GLY A C 1
ATOM 2958 O O . GLY A 1 389 ? 8.828 -39.281 -9.875 1 97.56 389 GLY A O 1
ATOM 2959 N N . TYR A 1 390 ? 8.906 -37.719 -8.359 1 98.25 390 TYR A N 1
ATOM 2960 C CA . TYR A 1 390 ? 10.359 -37.594 -8.477 1 98.25 390 TYR A CA 1
ATOM 2961 C C . TYR A 1 390 ? 11.062 -38.531 -7.496 1 98.25 390 TYR A C 1
ATOM 2963 O O . TYR A 1 390 ? 10.555 -38.812 -6.406 1 98.25 390 TYR A O 1
ATOM 2971 N N . THR A 1 391 ? 12.188 -39 -7.891 1 97.94 391 THR A N 1
ATOM 2972 C CA . THR A 1 391 ? 13.078 -39.812 -7.055 1 97.94 391 THR A CA 1
ATOM 2973 C C . THR A 1 391 ? 14.445 -39.125 -6.945 1 97.94 391 THR A C 1
ATOM 2975 O O . THR A 1 391 ? 14.688 -38.094 -7.551 1 97.94 391 THR A O 1
ATOM 2978 N N . GLU A 1 392 ? 15.297 -39.719 -6.16 1 97.62 392 GLU A N 1
ATOM 2979 C CA . GLU A 1 392 ? 16.656 -39.188 -6.008 1 97.62 392 GLU A CA 1
ATOM 2980 C C . GLU A 1 392 ? 17.375 -39.094 -7.352 1 97.62 392 GLU A C 1
ATOM 2982 O O . GLU A 1 392 ? 18.203 -38.219 -7.566 1 97.62 392 GLU A O 1
ATOM 2987 N N . ALA A 1 393 ? 17.062 -39.969 -8.227 1 97.88 393 ALA A N 1
ATOM 2988 C CA . ALA A 1 393 ? 17.703 -40.031 -9.531 1 97.88 393 ALA A CA 1
ATOM 2989 C C . ALA A 1 393 ? 17.375 -38.812 -10.375 1 97.88 393 ALA A C 1
ATOM 2991 O O . ALA A 1 393 ? 18.062 -38.5 -11.344 1 97.88 393 ALA A O 1
ATOM 2992 N N . ASP A 1 394 ? 16.297 -38.125 -10.062 1 97.75 394 ASP A N 1
ATOM 2993 C CA . ASP A 1 394 ? 15.844 -36.969 -10.828 1 97.75 394 ASP A CA 1
ATOM 2994 C C . ASP A 1 394 ? 16.516 -35.688 -10.359 1 97.75 394 ASP A C 1
ATOM 2996 O O . ASP A 1 394 ? 16.484 -34.656 -11.055 1 97.75 394 ASP A O 1
ATOM 3000 N N . VAL A 1 395 ? 17.141 -35.688 -9.195 1 98.19 395 VAL A N 1
ATOM 3001 C CA . VAL A 1 395 ? 17.625 -34.469 -8.516 1 98.19 395 VAL A CA 1
ATOM 3002 C C . VAL A 1 395 ? 18.656 -33.781 -9.391 1 98.19 395 VAL A C 1
ATOM 3004 O O . VAL A 1 395 ? 18.594 -32.562 -9.586 1 98.19 395 VAL A O 1
ATOM 3007 N N . PRO A 1 396 ? 19.641 -34.5 -9.992 1 97.75 396 PRO A N 1
ATOM 3008 C CA . PRO A 1 396 ? 20.641 -33.812 -10.82 1 97.75 396 PRO A CA 1
ATOM 3009 C C . PRO A 1 396 ? 20.031 -33.062 -11.992 1 97.75 396 PRO A C 1
ATOM 3011 O O . PRO A 1 396 ? 20.562 -32.031 -12.414 1 97.75 396 PRO A O 1
ATOM 3014 N N . GLU A 1 397 ? 18.891 -33.5 -12.461 1 95.56 397 GLU A N 1
ATOM 3015 C CA . GLU A 1 397 ? 18.266 -32.844 -13.602 1 95.56 397 GLU A CA 1
ATOM 3016 C C . GLU A 1 397 ? 17.453 -31.641 -13.156 1 95.56 397 GLU A C 1
ATOM 3018 O O . GLU A 1 397 ? 17.219 -30.719 -13.945 1 95.56 397 GLU A O 1
ATOM 3023 N N . LEU A 1 398 ? 17 -31.625 -11.938 1 96.69 398 LEU A N 1
ATOM 3024 C CA . LEU A 1 398 ? 16.188 -30.531 -11.414 1 96.69 398 LEU A CA 1
ATOM 3025 C C . LEU A 1 398 ? 17.062 -29.328 -11.047 1 96.69 398 LEU A C 1
ATOM 3027 O O . LEU A 1 398 ? 16.656 -28.188 -11.172 1 96.69 398 LEU A O 1
ATOM 3031 N N . VAL A 1 399 ? 18.281 -29.562 -10.641 1 97.69 399 VAL A N 1
ATOM 3032 C CA . VAL A 1 399 ? 19.172 -28.562 -10.055 1 97.69 399 VAL A CA 1
ATOM 3033 C C . VAL A 1 399 ? 19.453 -27.469 -11.07 1 97.69 399 VAL A C 1
ATOM 3035 O O . VAL A 1 399 ? 19.328 -26.281 -10.758 1 97.69 399 VAL A O 1
ATOM 3038 N N . PRO A 1 400 ? 19.812 -27.766 -12.375 1 94.38 400 PRO A N 1
ATOM 3039 C CA . PRO A 1 400 ? 20.094 -26.703 -13.336 1 94.38 400 PRO A CA 1
ATOM 3040 C C . PRO A 1 400 ? 18.906 -25.766 -13.547 1 94.38 400 PRO A C 1
ATOM 3042 O O . PRO A 1 400 ? 19.078 -24.562 -13.734 1 94.38 400 PRO A O 1
ATOM 3045 N N . GLY A 1 401 ? 17.703 -26.344 -13.539 1 91.25 401 GLY A N 1
ATOM 3046 C CA . GLY A 1 401 ? 16.516 -25.5 -13.672 1 91.25 401 GLY A CA 1
ATOM 3047 C C . GLY A 1 401 ? 16.359 -24.484 -12.555 1 91.25 401 GLY A C 1
ATOM 3048 O O . GLY A 1 401 ? 15.977 -23.344 -12.797 1 91.25 401 GLY A O 1
ATOM 3049 N N . THR A 1 402 ? 16.641 -24.906 -11.328 1 95.12 402 THR A N 1
ATOM 3050 C CA . THR A 1 402 ? 16.578 -24.016 -10.18 1 95.12 402 THR A CA 1
ATOM 3051 C C . THR A 1 402 ? 17.656 -22.922 -10.289 1 95.12 402 THR A C 1
ATOM 3053 O O . THR A 1 402 ? 17.375 -21.75 -10.055 1 95.12 402 THR A O 1
ATOM 3056 N N . MET A 1 403 ? 18.859 -23.344 -10.695 1 94 403 MET A N 1
ATOM 3057 C CA . MET A 1 403 ? 20 -22.438 -10.719 1 94 403 MET A CA 1
ATOM 3058 C C . MET A 1 403 ? 19.828 -21.375 -11.805 1 94 403 MET A C 1
ATOM 3060 O O . MET A 1 403 ? 20.453 -20.312 -11.742 1 94 403 MET A O 1
ATOM 3064 N N . LYS A 1 404 ? 18.953 -21.625 -12.734 1 88 404 LYS A N 1
ATOM 3065 C CA . LYS A 1 404 ? 18.672 -20.656 -13.781 1 88 404 LYS A CA 1
ATOM 3066 C C . LYS A 1 404 ? 17.797 -19.516 -13.258 1 88 404 LYS A C 1
ATOM 3068 O O . LYS A 1 404 ? 17.719 -18.453 -13.867 1 88 404 LYS A O 1
ATOM 3073 N N . GLN A 1 405 ? 17.125 -19.75 -12.141 1 89.94 405 GLN A N 1
ATOM 3074 C CA . GLN A 1 405 ? 16.234 -18.75 -11.562 1 89.94 405 GLN A CA 1
ATOM 3075 C C . GLN A 1 405 ? 17 -17.734 -10.742 1 89.94 405 GLN A C 1
ATOM 3077 O O . GLN A 1 405 ? 16.688 -17.484 -9.578 1 89.94 405 GLN A O 1
ATOM 3082 N N . GLN A 1 406 ? 17.906 -17.031 -11.367 1 87.44 406 GLN A N 1
ATOM 3083 C CA . GLN A 1 406 ? 18.844 -16.141 -10.688 1 87.44 406 GLN A CA 1
ATOM 3084 C C . GLN A 1 406 ? 18.125 -14.953 -10.055 1 87.44 406 GLN A C 1
ATOM 3086 O O . GLN A 1 406 ? 18.516 -14.484 -8.984 1 87.44 406 GLN A O 1
ATOM 3091 N N . ARG A 1 407 ? 17.156 -14.492 -10.695 1 84.56 407 ARG A N 1
ATOM 3092 C CA . ARG A 1 407 ? 16.406 -13.359 -10.164 1 84.56 407 ARG A CA 1
ATOM 3093 C C . ARG A 1 407 ? 15.805 -13.688 -8.797 1 84.56 407 ARG A C 1
ATOM 3095 O O . ARG A 1 407 ? 15.758 -12.836 -7.914 1 84.56 407 ARG A O 1
ATOM 3102 N N . LEU A 1 408 ? 15.328 -14.906 -8.641 1 91.62 408 LEU A N 1
ATOM 3103 C CA . LEU A 1 408 ? 14.742 -15.352 -7.379 1 91.62 408 LEU A CA 1
ATOM 3104 C C . LEU A 1 408 ? 15.836 -15.656 -6.355 1 91.62 408 LEU A C 1
ATOM 3106 O O . LEU A 1 408 ? 15.727 -15.258 -5.195 1 91.62 408 LEU A O 1
ATOM 3110 N N . LEU A 1 409 ? 16.859 -16.312 -6.852 1 94.81 409 LEU A N 1
ATOM 3111 C CA . LEU A 1 409 ? 17.922 -16.734 -5.945 1 94.81 409 LEU A CA 1
ATOM 3112 C C . LEU A 1 409 ? 18.719 -15.547 -5.426 1 94.81 409 LEU A C 1
ATOM 3114 O O . LEU A 1 409 ? 19.312 -15.617 -4.348 1 94.81 409 LEU A O 1
ATOM 3118 N N . ALA A 1 410 ? 18.672 -14.445 -6.16 1 92.19 410 ALA A N 1
ATOM 3119 C CA . ALA A 1 410 ? 19.391 -13.242 -5.77 1 92.19 410 ALA A CA 1
ATOM 3120 C C . ALA A 1 410 ? 18.828 -12.656 -4.48 1 92.19 410 ALA A C 1
ATOM 3122 O O . ALA A 1 410 ? 19.516 -11.953 -3.748 1 92.19 410 ALA A O 1
ATOM 3123 N N . THR A 1 411 ? 17.594 -12.922 -4.188 1 95.44 411 THR A N 1
ATOM 3124 C CA . THR A 1 411 ? 16.953 -12.367 -3 1 95.44 411 THR A CA 1
ATOM 3125 C C . THR A 1 411 ? 17.062 -13.32 -1.819 1 95.44 411 THR A C 1
ATOM 3127 O O . THR A 1 411 ? 16.672 -12.992 -0.701 1 95.44 411 THR A O 1
ATOM 3130 N N . CYS A 1 412 ? 17.594 -14.5 -2.082 1 97.62 412 CYS A N 1
ATOM 3131 C CA . CYS A 1 412 ? 17.797 -15.453 -0.999 1 97.62 412 CYS A CA 1
ATOM 3132 C C . CYS A 1 412 ? 18.734 -14.898 0.059 1 97.62 412 CYS A C 1
ATOM 3134 O O . CYS A 1 412 ? 19.75 -14.273 -0.272 1 97.62 412 CYS A O 1
ATOM 3136 N N . PRO A 1 413 ? 18.438 -15.062 1.324 1 97.31 413 PRO A N 1
ATOM 3137 C CA . PRO A 1 413 ? 19.297 -14.508 2.373 1 97.31 413 PRO A CA 1
ATOM 3138 C C . PRO A 1 413 ? 20.656 -15.195 2.434 1 97.31 413 PRO A C 1
ATOM 3140 O O . PRO A 1 413 ? 21.594 -14.656 3.039 1 97.31 413 PRO A O 1
ATOM 3143 N N . LYS A 1 414 ? 20.75 -16.406 1.849 1 96.94 414 LYS A N 1
ATOM 3144 C CA . LYS A 1 414 ? 22 -17.109 1.605 1 96.94 414 LYS A CA 1
ATOM 3145 C C . LYS A 1 414 ? 22.234 -17.328 0.113 1 96.94 414 LYS A C 1
ATOM 3147 O O . LYS A 1 414 ? 21.281 -17.359 -0.666 1 96.94 414 LYS A O 1
ATOM 3152 N N . THR A 1 415 ? 23.469 -17.438 -0.24 1 95.62 415 THR A N 1
ATOM 3153 C CA . THR A 1 415 ? 23.766 -17.766 -1.631 1 95.62 415 THR A CA 1
ATOM 3154 C C . THR A 1 415 ? 23.891 -19.281 -1.815 1 95.62 415 THR A C 1
ATOM 3156 O O . THR A 1 415 ? 24.922 -19.859 -1.525 1 95.62 415 THR A O 1
ATOM 3159 N N . PRO A 1 416 ? 22.859 -19.859 -2.332 1 97.56 416 PRO A N 1
ATOM 3160 C CA . PRO A 1 416 ? 22.922 -21.312 -2.463 1 97.56 416 PRO A CA 1
ATOM 3161 C C . PRO A 1 416 ? 23.828 -21.766 -3.605 1 97.56 416 PRO A C 1
ATOM 3163 O O . PRO A 1 416 ? 23.859 -21.125 -4.66 1 97.56 416 PRO A O 1
ATOM 3166 N N . THR A 1 417 ? 24.578 -22.844 -3.367 1 97.88 417 THR A N 1
ATOM 3167 C CA . THR A 1 417 ? 25.328 -23.516 -4.414 1 97.88 417 THR A CA 1
ATOM 3168 C C . THR A 1 417 ? 24.5 -24.609 -5.07 1 97.88 417 THR A C 1
ATOM 3170 O O . THR A 1 417 ? 23.406 -24.922 -4.602 1 97.88 417 THR A O 1
ATOM 3173 N N . GLU A 1 418 ? 25.031 -25.125 -6.152 1 98.12 418 GLU A N 1
ATOM 3174 C CA . GLU A 1 418 ? 24.375 -26.266 -6.785 1 98.12 418 GLU A CA 1
ATOM 3175 C C . GLU A 1 418 ? 24.234 -27.438 -5.812 1 98.12 418 GLU A C 1
ATOM 3177 O O . GLU A 1 418 ? 23.219 -28.125 -5.801 1 98.12 418 GLU A O 1
ATOM 3182 N N . ASP A 1 419 ? 25.25 -27.609 -5.023 1 98.44 419 ASP A N 1
ATOM 3183 C CA . ASP A 1 419 ? 25.234 -28.688 -4.043 1 98.44 419 ASP A CA 1
ATOM 3184 C C . ASP A 1 419 ? 24.156 -28.438 -2.984 1 98.44 419 ASP A C 1
ATOM 3186 O O . ASP A 1 419 ? 23.516 -29.375 -2.521 1 98.44 419 ASP A O 1
ATOM 3190 N N . ASP A 1 420 ? 24.047 -27.219 -2.549 1 98.62 420 ASP A N 1
ATOM 3191 C CA . ASP A 1 420 ? 23.016 -26.875 -1.579 1 98.62 420 ASP A CA 1
ATOM 3192 C C . ASP A 1 420 ? 21.625 -27.172 -2.133 1 98.62 420 ASP A C 1
ATOM 3194 O O . ASP A 1 420 ? 20.781 -27.766 -1.441 1 98.62 420 ASP A O 1
ATOM 3198 N N . ILE A 1 421 ? 21.359 -26.766 -3.385 1 98.75 421 ILE A N 1
ATOM 3199 C CA . ILE A 1 421 ? 20.078 -26.984 -4.027 1 98.75 421 ILE A CA 1
ATOM 3200 C C . ILE A 1 421 ? 19.812 -28.484 -4.195 1 98.75 421 ILE A C 1
ATOM 3202 O O . ILE A 1 421 ? 18.703 -28.969 -3.957 1 98.75 421 ILE A O 1
ATOM 3206 N N . ALA A 1 422 ? 20.859 -29.203 -4.574 1 98.75 422 ALA A N 1
ATOM 3207 C CA . ALA A 1 422 ? 20.734 -30.656 -4.707 1 98.75 422 ALA A CA 1
ATOM 3208 C C . ALA A 1 422 ? 20.344 -31.297 -3.381 1 98.75 422 ALA A C 1
ATOM 3210 O O . ALA A 1 422 ? 19.484 -32.188 -3.346 1 98.75 422 ALA A O 1
ATOM 3211 N N . ARG A 1 423 ? 20.953 -30.891 -2.361 1 98.62 423 ARG A N 1
ATOM 3212 C CA . ARG A 1 423 ? 20.656 -31.438 -1.037 1 98.62 423 ARG A CA 1
ATOM 3213 C C . ARG A 1 423 ? 19.234 -31.094 -0.623 1 98.62 423 ARG A C 1
ATOM 3215 O O . ARG A 1 423 ? 18.531 -31.938 -0.059 1 98.62 423 ARG A O 1
ATOM 3222 N N . ILE A 1 424 ? 18.812 -29.859 -0.856 1 98.81 424 ILE A N 1
ATOM 3223 C CA . ILE A 1 424 ? 17.453 -29.438 -0.522 1 98.81 424 ILE A CA 1
ATOM 3224 C C . ILE A 1 424 ? 16.438 -30.312 -1.274 1 98.81 424 ILE A C 1
ATOM 3226 O O . ILE A 1 424 ? 15.469 -30.797 -0.688 1 98.81 424 ILE A O 1
ATOM 3230 N N . LEU A 1 425 ? 16.672 -30.531 -2.574 1 98.81 425 LEU A N 1
ATOM 3231 C CA . LEU A 1 425 ? 15.781 -31.359 -3.395 1 98.81 425 LEU A CA 1
ATOM 3232 C C . LEU A 1 425 ? 15.781 -32.812 -2.92 1 98.81 425 LEU A C 1
ATOM 3234 O O . LEU A 1 425 ? 14.719 -33.406 -2.773 1 98.81 425 LEU A O 1
ATOM 3238 N N . ALA A 1 426 ? 16.984 -33.312 -2.611 1 98.75 426 ALA A N 1
ATOM 3239 C CA . ALA A 1 426 ? 17.094 -34.688 -2.17 1 98.75 426 ALA A CA 1
ATOM 3240 C C . ALA A 1 426 ? 16.406 -34.906 -0.831 1 98.75 426 ALA A C 1
ATOM 3242 O O . ALA A 1 426 ? 15.688 -35.906 -0.644 1 98.75 426 ALA A O 1
ATOM 3243 N N . ASN A 1 427 ? 16.578 -34 0.054 1 98.69 427 ASN A N 1
ATOM 3244 C CA . ASN A 1 427 ? 15.984 -34.094 1.38 1 98.69 427 ASN A CA 1
ATOM 3245 C C . ASN A 1 427 ? 14.477 -33.844 1.329 1 98.69 427 ASN A C 1
ATOM 3247 O O . ASN A 1 427 ? 13.773 -34.094 2.314 1 98.69 427 ASN A O 1
ATOM 3251 N N . SER A 1 428 ? 13.938 -33.406 0.194 1 98.81 428 SER A N 1
ATOM 3252 C CA . SER A 1 428 ? 12.523 -33.094 0.05 1 98.81 428 SER A CA 1
ATOM 3253 C C . SER A 1 428 ? 11.781 -34.219 -0.684 1 98.81 428 SER A C 1
ATOM 3255 O O . SER A 1 428 ? 10.625 -34.031 -1.072 1 98.81 428 SER A O 1
ATOM 3257 N N . ILE A 1 429 ? 12.484 -35.312 -0.956 1 98.62 429 ILE A N 1
ATOM 3258 C CA . ILE A 1 429 ? 11.812 -36.469 -1.558 1 98.62 429 ILE A CA 1
ATOM 3259 C C . ILE A 1 429 ? 10.664 -36.906 -0.655 1 98.62 429 ILE A C 1
ATOM 3261 O O . ILE A 1 429 ? 9.578 -37.25 -1.137 1 98.62 429 ILE A O 1
ATOM 3265 N N . GLU A 1 430 ? 10.953 -36.844 0.58 1 98.25 430 GLU A N 1
ATOM 3266 C CA . GLU A 1 430 ? 9.93 -37.094 1.602 1 98.25 430 GLU A CA 1
ATOM 3267 C C . GLU A 1 430 ? 10.031 -36.062 2.721 1 98.25 430 GLU A C 1
ATOM 3269 O O . GLU A 1 430 ? 11.086 -35.875 3.336 1 98.25 430 GLU A O 1
ATOM 3274 N N . ASN A 1 431 ? 8.914 -35.375 3.008 1 97.56 431 ASN A N 1
ATOM 3275 C CA . ASN A 1 431 ? 8.906 -34.344 4.051 1 97.56 431 ASN A CA 1
ATOM 3276 C C . ASN A 1 431 ? 8.445 -34.906 5.387 1 97.56 431 ASN A C 1
ATOM 3278 O O . ASN A 1 431 ? 8.727 -34.344 6.441 1 97.56 431 ASN A O 1
ATOM 3282 N N . TRP A 1 432 ? 7.656 -35.969 5.34 1 95.38 432 TRP A N 1
ATOM 3283 C CA . TRP A 1 432 ? 7.215 -36.656 6.547 1 95.38 432 TRP A CA 1
ATOM 3284 C C . TRP A 1 432 ? 6.961 -38.156 6.258 1 95.38 432 TRP A C 1
ATOM 3286 O O . TRP A 1 432 ? 6.777 -38.531 5.102 1 95.38 432 TRP A O 1
ATOM 3296 N N . MET B 1 1 ? -23.141 -27.281 -10.523 1 36.81 1 MET B N 1
ATOM 3297 C CA . MET B 1 1 ? -22.297 -26.156 -10.875 1 36.81 1 MET B CA 1
ATOM 3298 C C . MET B 1 1 ? -22.797 -24.875 -10.227 1 36.81 1 MET B C 1
ATOM 3300 O O . MET B 1 1 ? -23.891 -24.391 -10.555 1 36.81 1 MET B O 1
ATOM 3304 N N . THR B 1 2 ? -22.656 -24.641 -8.945 1 50.41 2 THR B N 1
ATOM 3305 C CA . THR B 1 2 ? -23.391 -23.609 -8.227 1 50.41 2 THR B CA 1
ATOM 3306 C C . THR B 1 2 ? -23.062 -22.219 -8.773 1 50.41 2 THR B C 1
ATOM 3308 O O . THR B 1 2 ? -21.891 -21.906 -9.008 1 50.41 2 THR B O 1
ATOM 3311 N N . SER B 1 3 ? -24.047 -21.703 -9.484 1 57.16 3 SER B N 1
ATOM 3312 C CA . SER B 1 3 ? -24.047 -20.375 -10.094 1 57.16 3 SER B CA 1
ATOM 3313 C C . SER B 1 3 ? -23.609 -19.312 -9.102 1 57.16 3 SER B C 1
ATOM 3315 O O . SER B 1 3 ? -23.859 -19.422 -7.898 1 57.16 3 SER B O 1
ATOM 3317 N N . PHE B 1 4 ? -22.75 -18.562 -9.547 1 67.31 4 PHE B N 1
ATOM 3318 C CA . PHE B 1 4 ? -22.297 -17.406 -8.773 1 67.31 4 PHE B CA 1
ATOM 3319 C C . PHE B 1 4 ? -23.484 -16.5 -8.422 1 67.31 4 PHE B C 1
ATOM 3321 O O . PHE B 1 4 ? -24.25 -16.094 -9.297 1 67.31 4 PHE B O 1
ATOM 3328 N N . GLU B 1 5 ? -23.984 -16.625 -7.195 1 68.44 5 GLU B N 1
ATOM 3329 C CA . GLU B 1 5 ? -25.031 -15.727 -6.703 1 68.44 5 GLU B CA 1
ATOM 3330 C C . GLU B 1 5 ? -24.484 -14.727 -5.695 1 68.44 5 GLU B C 1
ATOM 3332 O O . GLU B 1 5 ? -23.625 -15.07 -4.871 1 68.44 5 GLU B O 1
ATOM 3337 N N . VAL B 1 6 ? -24.891 -13.516 -5.855 1 71.38 6 VAL B N 1
ATOM 3338 C CA . VAL B 1 6 ? -24.547 -12.492 -4.879 1 71.38 6 VAL B CA 1
ATOM 3339 C C . VAL B 1 6 ? -25.734 -12.242 -3.953 1 71.38 6 VAL B C 1
ATOM 3341 O O . VAL B 1 6 ? -26.812 -11.828 -4.406 1 71.38 6 VAL B O 1
ATOM 3344 N N . PRO B 1 7 ? -25.516 -12.547 -2.705 1 79.75 7 PRO B N 1
ATOM 3345 C CA . PRO B 1 7 ? -26.578 -12.25 -1.755 1 79.75 7 PRO B CA 1
ATOM 3346 C C . PRO B 1 7 ? -26.859 -10.75 -1.624 1 79.75 7 PRO B C 1
ATOM 3348 O O . PRO B 1 7 ? -26.031 -9.93 -2.057 1 79.75 7 PRO B O 1
ATOM 3351 N N . GLU B 1 8 ? -28.016 -10.422 -1.181 1 82.31 8 GLU B N 1
ATOM 3352 C CA . GLU B 1 8 ? -28.312 -9.031 -0.867 1 82.31 8 GLU B CA 1
ATOM 3353 C C . GLU B 1 8 ? -27.719 -8.625 0.479 1 82.31 8 GLU B C 1
ATOM 3355 O O . GLU B 1 8 ? -27.938 -9.297 1.487 1 82.31 8 GLU B O 1
ATOM 3360 N N . PHE B 1 9 ? -26.875 -7.605 0.42 1 87.19 9 PHE B N 1
ATOM 3361 C CA . PHE B 1 9 ? -26.266 -7.105 1.645 1 87.19 9 PHE B CA 1
ATOM 3362 C C . PHE B 1 9 ? -26.891 -5.785 2.068 1 87.19 9 PHE B C 1
ATOM 3364 O O . PHE B 1 9 ? -27.156 -4.918 1.232 1 87.19 9 PHE B O 1
ATOM 3371 N N . THR B 1 10 ? -27.188 -5.617 3.375 1 87.44 10 THR B N 1
ATOM 3372 C CA . THR B 1 10 ? -27.688 -4.359 3.914 1 87.44 10 THR B CA 1
ATOM 3373 C C . THR B 1 10 ? -26.562 -3.541 4.531 1 87.44 10 THR B C 1
ATOM 3375 O O . THR B 1 10 ? -26.578 -2.309 4.488 1 87.44 10 THR B O 1
ATOM 3378 N N . GLU B 1 11 ? -25.625 -4.203 5.066 1 91.44 11 GLU B N 1
ATOM 3379 C CA . GLU B 1 11 ? -24.453 -3.545 5.641 1 91.44 11 GLU B CA 1
ATOM 3380 C C . GLU B 1 11 ? -23.297 -3.486 4.637 1 91.44 11 GLU B C 1
ATOM 3382 O O . GLU B 1 11 ? -23.281 -4.242 3.662 1 91.44 11 GLU B O 1
ATOM 3387 N N . GLU B 1 12 ? -22.484 -2.508 4.852 1 95.69 12 GLU B N 1
ATOM 3388 C CA . GLU B 1 12 ? -21.328 -2.357 3.979 1 95.69 12 GLU B CA 1
ATOM 3389 C C . GLU B 1 12 ? -20.406 -3.578 4.059 1 95.69 12 GLU B C 1
ATOM 3391 O O . GLU B 1 12 ? -20.172 -4.109 5.145 1 95.69 12 GLU B O 1
ATOM 3396 N N . THR B 1 13 ? -20.016 -4.129 2.904 1 96.25 13 THR B N 1
ATOM 3397 C CA . THR B 1 13 ? -19.125 -5.285 2.85 1 96.25 13 THR B CA 1
ATOM 3398 C C . THR B 1 13 ? -17.828 -4.93 2.139 1 96.25 13 THR B C 1
ATOM 3400 O O . THR B 1 13 ? -16.906 -5.746 2.07 1 96.25 13 THR B O 1
ATOM 3403 N N . ILE B 1 14 ? -17.781 -3.684 1.56 1 97.19 14 ILE B N 1
ATOM 3404 C CA . ILE B 1 14 ? -16.672 -3.324 0.678 1 97.19 14 ILE B CA 1
ATOM 3405 C C . ILE B 1 14 ? -15.898 -2.145 1.268 1 97.19 14 ILE B C 1
ATOM 3407 O O . ILE B 1 14 ? -16.5 -1.178 1.742 1 97.19 14 ILE B O 1
ATOM 3411 N N . PHE B 1 15 ? -14.602 -2.217 1.315 1 97.12 15 PHE B N 1
ATOM 3412 C CA . PHE B 1 15 ? -13.75 -1.059 1.566 1 97.12 15 PHE B CA 1
ATOM 3413 C C . PHE B 1 15 ? -12.766 -0.853 0.424 1 97.12 15 PHE B C 1
ATOM 3415 O O . PHE B 1 15 ? -12.5 -1.775 -0.35 1 97.12 15 PHE B O 1
ATOM 3422 N N . THR B 1 16 ? -12.336 0.321 0.247 1 96.19 16 THR B N 1
ATOM 3423 C CA . THR B 1 16 ? -11.352 0.675 -0.77 1 96.19 16 THR B CA 1
ATOM 3424 C C . THR B 1 16 ? -10.07 1.188 -0.124 1 96.19 16 THR B C 1
ATOM 3426 O O . THR B 1 16 ? -10.078 1.634 1.025 1 96.19 16 THR B O 1
ATOM 3429 N N . TRP B 1 17 ? -8.992 1.038 -0.839 1 96.19 17 TRP B N 1
ATOM 3430 C CA . TRP B 1 17 ? -7.695 1.53 -0.385 1 96.19 17 TRP B CA 1
ATOM 3431 C C . TRP B 1 17 ? -6.801 1.879 -1.57 1 96.19 17 TRP B C 1
ATOM 3433 O O . TRP B 1 17 ? -6.836 1.205 -2.602 1 96.19 17 TRP B O 1
ATOM 3443 N N . GLY B 1 18 ? -6.039 2.912 -1.372 1 94.88 18 GLY B N 1
ATOM 3444 C CA . GLY B 1 18 ? -5.031 3.297 -2.346 1 94.88 18 GLY B CA 1
ATOM 3445 C C . GLY B 1 18 ? -3.881 4.078 -1.738 1 94.88 18 GLY B C 1
ATOM 3446 O O . GLY B 1 18 ? -4.055 4.766 -0.729 1 94.88 18 GLY B O 1
ATOM 3447 N N . ALA B 1 19 ? -2.756 3.992 -2.273 1 95.38 19 ALA B N 1
ATOM 3448 C CA . ALA B 1 19 ? -1.548 4.723 -1.898 1 95.38 19 ALA B CA 1
ATOM 3449 C C . ALA B 1 19 ? -0.632 4.922 -3.104 1 95.38 19 ALA B C 1
ATOM 3451 O O . ALA B 1 19 ? -0.665 4.137 -4.051 1 95.38 19 ALA B O 1
ATOM 3452 N N . PRO B 1 20 ? 0.117 6 -3.1 1 95.88 20 PRO B N 1
ATOM 3453 C CA . PRO B 1 20 ? 1.113 6.121 -4.168 1 95.88 20 PRO B CA 1
ATOM 3454 C C . PRO B 1 20 ? 2.283 5.156 -3.994 1 95.88 20 PRO B C 1
ATOM 3456 O O . PRO B 1 20 ? 2.553 4.699 -2.881 1 95.88 20 PRO B O 1
ATOM 3459 N N . PRO B 1 21 ? 2.955 4.832 -5.172 1 95.62 21 PRO B N 1
ATOM 3460 C CA . PRO B 1 21 ? 4.25 4.164 -5.012 1 95.62 21 PRO B CA 1
ATOM 3461 C C . PRO B 1 21 ? 5.219 4.957 -4.141 1 95.62 21 PRO B C 1
ATOM 3463 O O . PRO B 1 21 ? 5.133 6.184 -4.074 1 95.62 21 PRO B O 1
ATOM 3466 N N . LEU B 1 22 ? 6.035 4.199 -3.527 1 97 22 LEU B N 1
ATOM 3467 C CA . LEU B 1 22 ? 6.93 4.758 -2.52 1 97 22 LEU B CA 1
ATOM 3468 C C . LEU B 1 22 ? 8.391 4.492 -2.883 1 97 22 LEU B C 1
ATOM 3470 O O . LEU B 1 22 ? 8.734 3.393 -3.314 1 97 22 LEU B O 1
ATOM 3474 N N . LYS B 1 23 ? 9.25 5.48 -2.908 1 97.38 23 LYS B N 1
ATOM 3475 C CA . LYS B 1 23 ? 10.703 5.402 -2.818 1 97.38 23 LYS B CA 1
ATOM 3476 C C . LYS B 1 23 ? 11.203 5.984 -1.498 1 97.38 23 LYS B C 1
ATOM 3478 O O . LYS B 1 23 ? 11.07 7.184 -1.252 1 97.38 23 LYS B O 1
ATOM 3483 N N . PHE B 1 24 ? 11.844 5.109 -0.605 1 98 24 PHE B N 1
ATOM 3484 C CA . PHE B 1 24 ? 12.102 5.488 0.779 1 98 24 PHE B CA 1
ATOM 3485 C C . PHE B 1 24 ? 13.562 5.234 1.145 1 98 24 PHE B C 1
ATOM 3487 O O . PHE B 1 24 ? 14.078 4.137 0.923 1 98 24 PHE B O 1
ATOM 3494 N N . GLY B 1 25 ? 14.164 6.273 1.71 1 97.5 25 GLY B N 1
ATOM 3495 C CA . GLY B 1 25 ? 15.477 6.047 2.285 1 97.5 25 GLY B CA 1
ATOM 3496 C C . GLY B 1 25 ? 16.406 7.234 2.129 1 97.5 25 GLY B C 1
ATOM 3497 O O . GLY B 1 25 ? 16.156 8.133 1.323 1 97.5 25 GLY B O 1
ATOM 3498 N N . ALA B 1 26 ? 17.531 7.227 2.898 1 96.62 26 ALA B N 1
ATOM 3499 C CA . ALA B 1 26 ? 18.516 8.305 2.865 1 96.62 26 ALA B CA 1
ATOM 3500 C C . ALA B 1 26 ? 19.109 8.469 1.47 1 96.62 26 ALA B C 1
ATOM 3502 O O . ALA B 1 26 ? 19.656 7.516 0.909 1 96.62 26 ALA B O 1
ATOM 3503 N N . GLY B 1 27 ? 18.906 9.641 0.885 1 95.5 27 GLY B N 1
ATOM 3504 C CA . GLY B 1 27 ? 19.453 9.945 -0.428 1 95.5 27 GLY B CA 1
ATOM 3505 C C . GLY B 1 27 ? 18.453 9.75 -1.551 1 95.5 27 GLY B C 1
ATOM 3506 O O . GLY B 1 27 ? 18.75 10.008 -2.717 1 95.5 27 GLY B O 1
ATOM 3507 N N . ALA B 1 28 ? 17.219 9.398 -1.247 1 96.44 28 ALA B N 1
ATOM 3508 C CA . ALA B 1 28 ? 16.203 9.102 -2.25 1 96.44 28 ALA B CA 1
ATOM 3509 C C . ALA B 1 28 ? 15.914 10.312 -3.127 1 96.44 28 ALA B C 1
ATOM 3511 O O . ALA B 1 28 ? 15.578 10.172 -4.305 1 96.44 28 ALA B O 1
ATOM 3512 N N . VAL B 1 29 ? 16.047 11.523 -2.609 1 95.94 29 VAL B N 1
ATOM 3513 C CA . VAL B 1 29 ? 15.727 12.758 -3.318 1 95.94 29 VAL B CA 1
ATOM 3514 C C . VAL B 1 29 ? 16.609 12.875 -4.562 1 95.94 29 VAL B C 1
ATOM 3516 O O . VAL B 1 29 ? 16.172 13.438 -5.578 1 95.94 29 VAL B O 1
ATOM 3519 N N . ASP B 1 30 ? 17.781 12.305 -4.574 1 95.5 30 ASP B N 1
ATOM 3520 C CA . ASP B 1 30 ? 18.734 12.406 -5.664 1 95.5 30 ASP B CA 1
ATOM 3521 C C . ASP B 1 30 ? 18.312 11.57 -6.863 1 95.5 30 ASP B C 1
ATOM 3523 O O . ASP B 1 30 ? 18.875 11.688 -7.949 1 95.5 30 ASP B O 1
ATOM 3527 N N . GLU B 1 31 ? 17.297 10.773 -6.68 1 96.12 31 GLU B N 1
ATOM 3528 C CA . GLU B 1 31 ? 16.906 9.844 -7.738 1 96.12 31 GLU B CA 1
ATOM 3529 C C . GLU B 1 31 ? 15.672 10.344 -8.484 1 96.12 31 GLU B C 1
ATOM 3531 O O . GLU B 1 31 ? 15.195 9.688 -9.414 1 96.12 31 GLU B O 1
ATOM 3536 N N . ILE B 1 32 ? 15.141 11.523 -8.141 1 97.31 32 ILE B N 1
ATOM 3537 C CA . ILE B 1 32 ? 13.891 12.039 -8.688 1 97.31 32 ILE B CA 1
ATOM 3538 C C . ILE B 1 32 ? 14.055 12.328 -10.172 1 97.31 32 ILE B C 1
ATOM 3540 O O . ILE B 1 32 ? 13.133 12.117 -10.961 1 97.31 32 ILE B O 1
ATOM 3544 N N . GLY B 1 33 ? 15.258 12.82 -10.578 1 96.81 33 GLY B N 1
ATOM 3545 C CA . GLY B 1 33 ? 15.484 13.039 -11.992 1 96.81 33 GLY B CA 1
ATOM 3546 C C . GLY B 1 33 ? 15.266 11.789 -12.828 1 96.81 33 GLY B C 1
ATOM 3547 O O . GLY B 1 33 ? 14.586 11.844 -13.859 1 96.81 33 GLY B O 1
ATOM 3548 N N . PHE B 1 34 ? 15.828 10.688 -12.367 1 95.5 34 PHE B N 1
ATOM 3549 C CA . PHE B 1 34 ? 15.648 9.422 -13.07 1 95.5 34 PHE B CA 1
ATOM 3550 C C . PHE B 1 34 ? 14.172 9.023 -13.086 1 95.5 34 PHE B C 1
ATOM 3552 O O . PHE B 1 34 ? 13.648 8.617 -14.125 1 95.5 34 PHE B O 1
ATOM 3559 N N . GLU B 1 35 ? 13.484 9.148 -11.953 1 95 35 GLU B N 1
ATOM 3560 C CA . GLU B 1 35 ? 12.078 8.758 -11.844 1 95 35 GLU B CA 1
ATOM 3561 C C . GLU B 1 35 ? 11.219 9.547 -12.828 1 95 35 GLU B C 1
ATOM 3563 O O . GLU B 1 35 ? 10.391 8.969 -13.531 1 95 35 GLU B O 1
ATOM 3568 N N . LEU B 1 36 ? 11.422 10.812 -12.898 1 96.5 36 LEU B N 1
ATOM 3569 C CA . LEU B 1 36 ? 10.602 11.672 -13.75 1 96.5 36 LEU B CA 1
ATOM 3570 C C . LEU B 1 36 ? 10.938 11.469 -15.219 1 96.5 36 LEU B C 1
ATOM 3572 O O . LEU B 1 36 ? 10.094 11.672 -16.094 1 96.5 36 LEU B O 1
ATOM 3576 N N . SER B 1 37 ? 12.188 11.094 -15.539 1 94.19 37 SER B N 1
ATOM 3577 C CA . SER B 1 37 ? 12.547 10.82 -16.922 1 94.19 37 SER B CA 1
ATOM 3578 C C . SER B 1 37 ? 11.711 9.68 -17.5 1 94.19 37 SER B C 1
ATOM 3580 O O . SER B 1 37 ? 11.422 9.648 -18.703 1 94.19 37 SER B O 1
ATOM 3582 N N . GLY B 1 38 ? 11.266 8.812 -16.641 1 91.06 38 GLY B N 1
ATOM 3583 C CA . GLY B 1 38 ? 10.438 7.691 -17.047 1 91.06 38 GLY B CA 1
ATOM 3584 C C . GLY B 1 38 ? 9.031 8.109 -17.469 1 91.06 38 GLY B C 1
ATOM 3585 O O . GLY B 1 38 ? 8.32 7.34 -18.109 1 91.06 38 GLY B O 1
ATOM 3586 N N . TYR B 1 39 ? 8.602 9.281 -17.094 1 92.88 39 TYR B N 1
ATOM 3587 C CA . TYR B 1 39 ? 7.277 9.773 -17.438 1 92.88 39 TYR B CA 1
ATOM 3588 C C . TYR B 1 39 ? 7.324 10.664 -18.672 1 92.88 39 TYR B C 1
ATOM 3590 O O . TYR B 1 39 ? 6.297 11.203 -19.094 1 92.88 39 TYR B O 1
ATOM 3598 N N . GLY B 1 40 ? 8.484 10.922 -19.234 1 90.38 40 GLY B N 1
ATOM 3599 C CA . GLY B 1 40 ? 8.625 11.727 -20.438 1 90.38 40 GLY B CA 1
ATOM 3600 C C . GLY B 1 40 ? 8.43 13.211 -20.188 1 90.38 40 GLY B C 1
ATOM 3601 O O . GLY B 1 40 ? 8.055 13.953 -21.109 1 90.38 40 GLY B O 1
ATOM 3602 N N . VAL B 1 41 ? 8.57 13.625 -18.984 1 95.06 41 VAL B N 1
ATOM 3603 C CA . VAL B 1 41 ? 8.406 15.031 -18.625 1 95.06 41 VAL B CA 1
ATOM 3604 C C . VAL B 1 41 ? 9.609 15.836 -19.125 1 95.06 41 VAL B C 1
ATOM 3606 O O . VAL B 1 41 ? 10.742 15.359 -19.078 1 95.06 41 VAL B O 1
ATOM 3609 N N . LYS B 1 42 ? 9.344 17.031 -19.547 1 96.75 42 LYS B N 1
ATOM 3610 C CA . LYS B 1 42 ? 10.414 17.875 -20.078 1 96.75 42 LYS B CA 1
ATOM 3611 C C . LYS B 1 42 ? 10.555 19.156 -19.266 1 96.75 42 LYS B C 1
ATOM 3613 O O . LYS B 1 42 ? 11.641 19.75 -19.219 1 96.75 42 LYS B O 1
ATOM 3618 N N . ARG B 1 43 ? 9.523 19.672 -18.703 1 98.31 43 ARG B N 1
ATOM 3619 C CA . ARG B 1 43 ? 9.523 20.891 -17.906 1 98.31 43 ARG B CA 1
ATOM 3620 C C . ARG B 1 43 ? 8.727 20.703 -16.625 1 98.31 43 ARG B C 1
ATOM 3622 O O . ARG B 1 43 ? 7.535 20.391 -16.672 1 98.31 43 ARG B O 1
ATOM 3629 N N . VAL B 1 44 ? 9.398 20.953 -15.516 1 98.56 44 VAL B N 1
ATOM 3630 C CA . VAL B 1 44 ? 8.828 20.641 -14.211 1 98.56 44 VAL B CA 1
ATOM 3631 C C . VAL B 1 44 ? 8.844 21.875 -13.32 1 98.56 44 VAL B C 1
ATOM 3633 O O . VAL B 1 44 ? 9.812 22.641 -13.328 1 98.56 44 VAL B O 1
ATOM 3636 N N . LEU B 1 45 ? 7.742 22.156 -12.625 1 98.88 45 LEU B N 1
ATOM 3637 C CA . LEU B 1 45 ? 7.703 23.172 -11.586 1 98.88 45 LEU B CA 1
ATOM 3638 C C . LEU B 1 45 ? 7.98 22.562 -10.211 1 98.88 45 LEU B C 1
ATOM 3640 O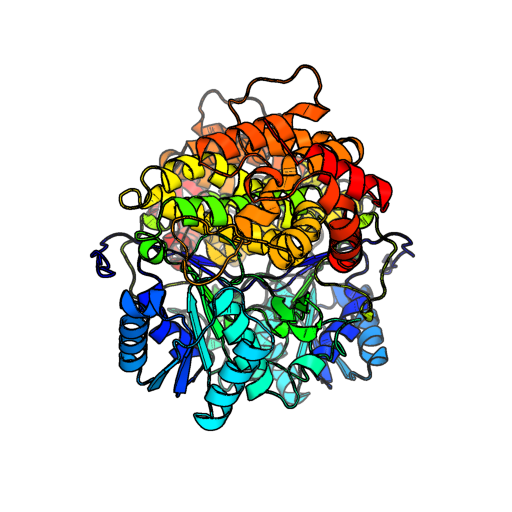 O . LEU B 1 45 ? 7.293 21.641 -9.789 1 98.88 45 LEU B O 1
ATOM 3644 N N . ILE B 1 46 ? 9.031 23.016 -9.586 1 98.81 46 ILE B N 1
ATOM 3645 C CA . ILE B 1 46 ? 9.328 22.641 -8.211 1 98.81 46 ILE B CA 1
ATOM 3646 C C . ILE B 1 46 ? 8.625 23.594 -7.246 1 98.81 46 ILE B C 1
ATOM 3648 O O . ILE B 1 46 ? 8.867 24.797 -7.281 1 98.81 46 ILE B O 1
ATOM 3652 N N . VAL B 1 47 ? 7.742 23.078 -6.434 1 98.88 47 VAL B N 1
ATOM 3653 C CA . VAL B 1 47 ? 6.93 23.875 -5.516 1 98.88 47 VAL B CA 1
ATOM 3654 C C . VAL B 1 47 ? 7.441 23.703 -4.09 1 98.88 47 VAL B C 1
ATOM 3656 O O . VAL B 1 47 ? 7.543 22.578 -3.586 1 98.88 47 VAL B O 1
ATOM 3659 N N . THR B 1 48 ? 7.762 24.781 -3.451 1 98.25 48 THR B N 1
ATOM 3660 C CA . THR B 1 48 ? 8.336 24.75 -2.109 1 98.25 48 THR B CA 1
ATOM 3661 C C . THR B 1 48 ? 8.039 26.047 -1.362 1 98.25 48 THR B C 1
ATOM 3663 O O . THR B 1 48 ? 7.254 26.875 -1.827 1 98.25 48 THR B O 1
ATOM 3666 N N . ASP B 1 49 ? 8.453 26.156 -0.135 1 94.62 49 ASP B N 1
ATOM 3667 C CA . ASP B 1 49 ? 8.367 27.391 0.649 1 94.62 49 ASP B CA 1
ATOM 3668 C C . ASP B 1 49 ? 9.75 28.016 0.841 1 94.62 49 ASP B C 1
ATOM 3670 O O . ASP B 1 49 ? 10.766 27.375 0.585 1 94.62 49 ASP B O 1
ATOM 3674 N N . PRO B 1 50 ? 9.805 29.266 1.266 1 93.44 50 PRO B N 1
ATOM 3675 C CA . PRO B 1 50 ? 11.094 29.969 1.373 1 93.44 50 PRO B CA 1
ATOM 3676 C C . PRO B 1 50 ? 12.055 29.281 2.348 1 93.44 50 PRO B C 1
ATOM 3678 O O . PRO B 1 50 ? 13.266 29.297 2.125 1 93.44 50 PRO B O 1
ATOM 3681 N N . GLY B 1 51 ? 11.547 28.766 3.406 1 89.56 51 GLY B N 1
ATOM 3682 C CA . GLY B 1 51 ? 12.398 28.125 4.391 1 89.56 51 GLY B CA 1
ATOM 3683 C C . GLY B 1 51 ? 13.133 26.906 3.834 1 89.56 51 GLY B C 1
ATOM 3684 O O . GLY B 1 51 ? 14.344 26.781 4 1 89.56 51 GLY B O 1
ATOM 3685 N N . VAL B 1 52 ? 12.391 26.062 3.182 1 92.5 52 VAL B N 1
ATOM 3686 C CA . VAL B 1 52 ? 12.984 24.875 2.586 1 92.5 52 VAL B CA 1
ATOM 3687 C C . VAL B 1 52 ? 13.922 25.266 1.446 1 92.5 52 VAL B C 1
ATOM 3689 O O . VAL B 1 52 ? 14.977 24.656 1.26 1 92.5 52 VAL B O 1
ATOM 3692 N N . ASN B 1 53 ? 13.531 26.25 0.668 1 95.19 53 ASN B N 1
ATOM 3693 C CA . ASN B 1 53 ? 14.383 26.719 -0.417 1 95.19 53 ASN B CA 1
ATOM 3694 C C . ASN B 1 53 ? 15.742 27.188 0.096 1 95.19 53 ASN B C 1
ATOM 3696 O O . ASN B 1 53 ? 16.766 26.922 -0.536 1 95.19 53 ASN B O 1
ATOM 3700 N N . ALA B 1 54 ? 15.742 27.797 1.197 1 92.19 54 ALA B N 1
ATOM 3701 C CA . ALA B 1 54 ? 16.969 28.344 1.774 1 92.19 54 ALA B CA 1
ATOM 3702 C C . ALA B 1 54 ? 17.922 27.25 2.182 1 92.19 54 ALA B C 1
ATOM 3704 O O . ALA B 1 54 ? 19.141 27.469 2.248 1 92.19 54 ALA B O 1
ATOM 3705 N N . LEU B 1 55 ? 17.422 26.062 2.406 1 90.25 55 LEU B N 1
ATOM 3706 C CA . LEU B 1 55 ? 18.25 24.953 2.838 1 90.25 55 LEU B CA 1
ATOM 3707 C C . LEU B 1 55 ? 18.984 24.328 1.654 1 90.25 55 LEU B C 1
ATOM 3709 O O . LEU B 1 55 ? 19.922 23.547 1.842 1 90.25 55 LEU B O 1
ATOM 3713 N N . GLY B 1 56 ? 18.516 24.656 0.41 1 93.38 56 GLY B N 1
ATOM 3714 C CA . GLY B 1 56 ? 19.25 24.219 -0.768 1 93.38 56 GLY B CA 1
ATOM 3715 C C . GLY B 1 56 ? 18.703 22.953 -1.382 1 93.38 56 GLY B C 1
ATOM 3716 O O . GLY B 1 56 ? 19.078 22.578 -2.492 1 93.38 56 GLY B O 1
ATOM 3717 N N . ALA B 1 57 ? 17.734 22.344 -0.736 1 92.75 57 ALA B N 1
ATOM 3718 C CA . ALA B 1 57 ? 17.203 21.062 -1.208 1 92.75 57 ALA B CA 1
ATOM 3719 C C . ALA B 1 57 ? 16.531 21.234 -2.57 1 92.75 57 ALA B C 1
ATOM 3721 O O . ALA B 1 57 ? 16.734 20.406 -3.471 1 92.75 57 ALA B O 1
ATOM 3722 N N . PRO B 1 58 ? 15.734 22.281 -2.828 1 96.75 58 PRO B N 1
ATOM 3723 C CA . PRO B 1 58 ? 15.109 22.453 -4.145 1 96.75 58 PRO B CA 1
ATOM 3724 C C . PRO B 1 58 ? 16.125 22.641 -5.262 1 96.75 58 PRO B C 1
ATOM 3726 O O . PRO B 1 58 ? 15.953 22.109 -6.359 1 96.75 58 PRO B O 1
ATOM 3729 N N . GLN B 1 59 ? 17.188 23.375 -4.949 1 95.75 59 GLN B N 1
ATOM 3730 C CA . GLN B 1 59 ? 18.219 23.562 -5.961 1 95.75 59 GLN B CA 1
ATOM 3731 C C . GLN B 1 59 ? 18.922 22.25 -6.273 1 95.75 59 GLN B C 1
ATOM 3733 O O . GLN B 1 59 ? 19.25 21.969 -7.434 1 95.75 59 GLN B O 1
ATOM 3738 N N . ARG B 1 60 ? 19.203 21.516 -5.281 1 93.81 60 ARG B N 1
ATOM 3739 C CA . ARG B 1 60 ? 19.797 20.203 -5.488 1 93.81 60 ARG B CA 1
ATOM 3740 C C . ARG B 1 60 ? 18.906 19.328 -6.363 1 93.81 60 ARG B C 1
ATOM 3742 O O . ARG B 1 60 ? 19.391 18.641 -7.262 1 93.81 60 ARG B O 1
ATOM 3749 N N . LEU B 1 61 ? 17.688 19.344 -6.035 1 96.06 61 LEU B N 1
ATOM 3750 C CA . LEU B 1 61 ? 16.703 18.609 -6.832 1 96.06 61 LEU B CA 1
ATOM 3751 C C . LEU B 1 61 ? 16.719 19.094 -8.281 1 96.06 61 LEU B C 1
ATOM 3753 O O . LEU B 1 61 ? 16.703 18.281 -9.211 1 96.06 61 LEU B O 1
ATOM 3757 N N . ALA B 1 62 ? 16.734 20.375 -8.461 1 97.38 62 ALA B N 1
ATOM 3758 C CA . ALA B 1 62 ? 16.797 20.953 -9.805 1 97.38 62 ALA B CA 1
ATOM 3759 C C . ALA B 1 62 ? 18.016 20.453 -10.555 1 97.38 62 ALA B C 1
ATOM 3761 O O . ALA B 1 62 ? 17.953 20.203 -11.766 1 97.38 62 ALA B O 1
ATOM 3762 N N . ASP B 1 63 ? 19.094 20.312 -9.891 1 95.19 63 ASP B N 1
ATOM 3763 C CA . ASP B 1 63 ? 20.328 19.812 -10.492 1 95.19 63 ASP B CA 1
ATOM 3764 C C . ASP B 1 63 ? 20.188 18.375 -10.961 1 95.19 63 ASP B C 1
ATOM 3766 O O . ASP B 1 63 ? 20.703 18 -12.016 1 95.19 63 ASP B O 1
ATOM 3770 N N . THR B 1 64 ? 19.516 17.594 -10.164 1 93.19 64 THR B N 1
ATOM 3771 C CA . THR B 1 64 ? 19.281 16.203 -10.562 1 93.19 64 THR B CA 1
ATOM 3772 C C . THR B 1 64 ? 18.422 16.156 -11.82 1 93.19 64 THR B C 1
ATOM 3774 O O . THR B 1 64 ? 18.625 15.305 -12.688 1 93.19 64 THR B O 1
ATOM 3777 N N . LEU B 1 65 ? 17.406 17 -11.898 1 97.56 65 LEU B N 1
ATOM 3778 C CA . LEU B 1 65 ? 16.531 17.062 -13.078 1 97.56 65 LEU B CA 1
ATOM 3779 C C . LEU B 1 65 ? 17.344 17.438 -14.32 1 97.56 65 LEU B C 1
ATOM 3781 O O . LEU B 1 65 ? 17.156 16.844 -15.383 1 97.56 65 LEU B O 1
ATOM 3785 N N . ARG B 1 66 ? 18.203 18.344 -14.117 1 97 66 ARG B N 1
ATOM 3786 C CA . ARG B 1 66 ? 19.031 18.812 -15.227 1 97 66 ARG B CA 1
ATOM 3787 C C . ARG B 1 66 ? 19.875 17.688 -15.797 1 97 66 ARG B C 1
ATOM 3789 O O . ARG B 1 66 ? 20.109 17.625 -17 1 97 66 ARG B O 1
ATOM 3796 N N . ARG B 1 67 ? 20.359 16.797 -14.992 1 95.56 67 ARG B N 1
ATOM 3797 C CA . ARG B 1 67 ? 21.172 15.664 -15.414 1 95.56 67 ARG B CA 1
ATOM 3798 C C . ARG B 1 67 ? 20.391 14.766 -16.375 1 95.56 67 ARG B C 1
ATOM 3800 O O . ARG B 1 67 ? 20.984 14.047 -17.188 1 95.56 67 ARG B O 1
ATOM 3807 N N . TYR B 1 68 ? 19.156 14.789 -16.312 1 96 68 TYR B N 1
ATOM 3808 C CA . TYR B 1 68 ? 18.312 13.977 -17.172 1 96 68 TYR B CA 1
ATOM 3809 C C . TYR B 1 68 ? 17.609 14.844 -18.219 1 96 68 TYR B C 1
ATOM 3811 O O . TYR B 1 68 ? 16.562 14.461 -18.75 1 96 68 TYR B O 1
ATOM 3819 N N . GLU B 1 69 ? 18.062 16.047 -18.406 1 97.06 69 GLU B N 1
ATOM 3820 C CA . GLU B 1 69 ? 17.625 16.969 -19.453 1 97.06 69 GLU B CA 1
ATOM 3821 C C . GLU B 1 69 ? 16.172 17.406 -19.219 1 97.06 69 GLU B C 1
ATOM 3823 O O . GLU B 1 69 ? 15.398 17.5 -20.172 1 97.06 69 GLU B O 1
ATOM 3828 N N . ILE B 1 70 ? 15.812 17.578 -17.984 1 98.12 70 ILE B N 1
ATOM 3829 C CA . ILE B 1 70 ? 14.516 18.109 -17.609 1 98.12 70 ILE B CA 1
ATOM 3830 C C . ILE B 1 70 ? 14.672 19.547 -17.094 1 98.12 70 ILE B C 1
ATOM 3832 O O . ILE B 1 70 ? 15.414 19.781 -16.141 1 98.12 70 ILE B O 1
ATOM 3836 N N . GLU B 1 71 ? 14.047 20.453 -17.734 1 98.25 71 GLU B N 1
ATOM 3837 C CA . GLU B 1 71 ? 14.047 21.844 -17.281 1 98.25 71 GLU B CA 1
ATOM 3838 C C . GLU B 1 71 ? 13.172 22 -16.031 1 98.25 71 GLU B C 1
ATOM 3840 O O . GLU B 1 71 ? 12.164 21.312 -15.883 1 98.25 71 GLU B O 1
ATOM 3845 N N . SER B 1 72 ? 13.602 22.906 -15.172 1 98.31 72 SER B N 1
ATOM 3846 C CA . SER B 1 72 ? 12.797 23.125 -13.977 1 98.31 72 SER B CA 1
ATOM 3847 C C . SER B 1 72 ? 12.828 24.578 -13.539 1 98.31 72 SER B C 1
ATOM 3849 O O . SER B 1 72 ? 13.727 25.328 -13.93 1 98.31 72 SER B O 1
ATOM 3851 N N . GLU B 1 73 ? 11.82 24.984 -12.891 1 98.44 73 GLU B N 1
ATOM 3852 C CA . GLU B 1 73 ? 11.703 26.281 -12.211 1 98.44 73 GLU B CA 1
ATOM 3853 C C . GLU B 1 73 ? 11.258 26.094 -10.766 1 98.44 73 GLU B C 1
ATOM 3855 O O . GLU B 1 73 ? 10.414 25.234 -10.469 1 98.44 73 GLU B O 1
ATOM 3860 N N . ILE B 1 74 ? 11.852 26.906 -9.891 1 98.5 74 ILE B N 1
ATOM 3861 C CA . ILE B 1 74 ? 11.523 26.828 -8.469 1 98.5 74 ILE B CA 1
ATOM 3862 C C . ILE B 1 74 ? 10.531 27.922 -8.102 1 98.5 74 ILE B C 1
ATOM 3864 O O . ILE B 1 74 ? 10.805 29.109 -8.328 1 98.5 74 ILE B O 1
ATOM 3868 N N . PHE B 1 75 ? 9.375 27.547 -7.676 1 98.69 75 PHE B N 1
ATOM 3869 C CA . PHE B 1 75 ? 8.422 28.438 -7.027 1 98.69 75 PHE B CA 1
ATOM 3870 C C . PHE B 1 75 ? 8.484 28.281 -5.512 1 98.69 75 PHE B C 1
ATOM 3872 O O . PHE B 1 75 ? 8.031 27.266 -4.973 1 98.69 75 PHE B O 1
ATOM 3879 N N . ASP B 1 76 ? 8.914 29.234 -4.762 1 97.69 76 ASP B N 1
ATOM 3880 C CA . ASP B 1 76 ? 9.047 29.125 -3.311 1 97.69 76 ASP B CA 1
ATOM 3881 C C . ASP B 1 76 ? 8.023 30 -2.596 1 97.69 76 ASP B C 1
ATOM 3883 O O . ASP B 1 76 ? 8.234 30.406 -1.453 1 97.69 76 ASP B O 1
ATOM 3887 N N . GLY B 1 77 ? 6.934 30.281 -3.266 1 96.38 77 GLY B N 1
ATOM 3888 C CA . GLY B 1 77 ? 5.941 31.203 -2.729 1 96.38 77 GLY B CA 1
ATOM 3889 C C . GLY B 1 77 ? 4.855 30.5 -1.93 1 96.38 77 GLY B C 1
ATOM 3890 O O . GLY B 1 77 ? 3.783 31.062 -1.702 1 96.38 77 GLY B O 1
ATOM 3891 N N . VAL B 1 78 ? 5.07 29.281 -1.548 1 95.5 78 VAL B N 1
ATOM 3892 C CA . VAL B 1 78 ? 4.062 28.547 -0.784 1 95.5 78 VAL B CA 1
ATOM 3893 C C . VAL B 1 78 ? 3.887 29.203 0.589 1 95.5 78 VAL B C 1
ATOM 3895 O O . VAL B 1 78 ? 4.871 29.531 1.254 1 95.5 78 VAL B O 1
ATOM 3898 N N . HIS B 1 79 ? 2.711 29.422 0.948 1 90.56 79 HIS B N 1
ATOM 3899 C CA . HIS B 1 79 ? 2.365 29.906 2.283 1 90.56 79 HIS B CA 1
ATOM 3900 C C . HIS B 1 79 ? 2.137 28.734 3.24 1 90.56 79 HIS B C 1
ATOM 3902 O O . HIS B 1 79 ? 1.401 27.797 2.922 1 90.56 79 HIS B O 1
ATOM 3908 N N . VAL B 1 80 ? 2.83 28.75 4.387 1 84.94 80 VAL B N 1
ATOM 3909 C CA . VAL B 1 80 ? 2.543 27.75 5.414 1 84.94 80 VAL B CA 1
ATOM 3910 C C . VAL B 1 80 ? 1.083 27.859 5.844 1 84.94 80 VAL B C 1
ATOM 3912 O O . VAL B 1 80 ? 0.578 28.953 6.078 1 84.94 80 VAL B O 1
ATOM 3915 N N . GLU B 1 81 ? 0.445 26.75 5.965 1 85.06 81 GLU B N 1
ATOM 3916 C CA . GLU B 1 81 ? -1.002 26.734 6.164 1 85.06 81 GLU B CA 1
ATOM 3917 C C . GLU B 1 81 ? -1.714 27.5 5.051 1 85.06 81 GLU B C 1
ATOM 3919 O O . GLU B 1 81 ? -2.225 28.609 5.277 1 85.06 81 GLU B O 1
ATOM 3924 N N . PRO B 1 82 ? -1.797 26.844 3.908 1 91.12 82 PRO B N 1
ATOM 3925 C CA . PRO B 1 82 ? -2.275 27.547 2.715 1 91.12 82 PRO B CA 1
ATOM 3926 C C . PRO B 1 82 ? -3.697 28.078 2.873 1 91.12 82 PRO B C 1
ATOM 3928 O O . PRO B 1 82 ? -4.523 27.453 3.547 1 91.12 82 PRO B O 1
ATOM 3931 N N . THR B 1 83 ? -3.938 29.203 2.256 1 91.56 83 THR B N 1
ATOM 3932 C CA . THR B 1 83 ? -5.254 29.828 2.156 1 91.56 83 THR B CA 1
ATOM 3933 C C . THR B 1 83 ? -5.734 29.844 0.708 1 91.56 83 THR B C 1
ATOM 3935 O O . THR B 1 83 ? -4.969 29.547 -0.211 1 91.56 83 THR B O 1
ATOM 3938 N N . ASP B 1 84 ? -7.023 30.141 0.573 1 94.62 84 ASP B N 1
ATOM 3939 C CA . ASP B 1 84 ? -7.535 30.266 -0.787 1 94.62 84 ASP B CA 1
ATOM 3940 C C . ASP B 1 84 ? -6.762 31.328 -1.562 1 94.62 84 ASP B C 1
ATOM 3942 O O . ASP B 1 84 ? -6.41 31.125 -2.725 1 94.62 84 ASP B O 1
ATOM 3946 N N . ASP B 1 85 ? -6.398 32.375 -0.89 1 95.69 85 ASP B N 1
ATOM 3947 C CA . ASP B 1 85 ? -5.645 33.469 -1.525 1 95.69 85 ASP B CA 1
ATOM 3948 C C . ASP B 1 85 ? -4.254 33 -1.941 1 95.69 85 ASP B C 1
ATOM 3950 O O . ASP B 1 85 ? -3.832 33.219 -3.078 1 95.69 85 ASP B O 1
ATOM 3954 N N . SER B 1 86 ? -3.516 32.406 -1.043 1 95.44 86 SER B N 1
ATOM 3955 C CA . SER B 1 86 ? -2.164 31.953 -1.347 1 95.44 86 SER B CA 1
ATOM 3956 C C . SER B 1 86 ? -2.174 30.891 -2.447 1 95.44 86 SER B C 1
ATOM 3958 O O . SER B 1 86 ? -1.289 30.875 -3.307 1 95.44 86 SER B O 1
ATOM 3960 N N . MET B 1 87 ? -3.121 30.016 -2.459 1 96.81 87 MET B N 1
ATOM 3961 C CA . MET B 1 87 ? -3.227 28.984 -3.48 1 96.81 87 MET B CA 1
ATOM 3962 C C . MET B 1 87 ? -3.51 29.594 -4.848 1 96.81 87 MET B C 1
ATOM 3964 O O . MET B 1 87 ? -2.932 29.172 -5.852 1 96.81 87 MET B O 1
ATOM 3968 N N . ASN B 1 88 ? -4.438 30.547 -4.828 1 97.44 88 ASN B N 1
ATOM 3969 C CA . ASN B 1 88 ? -4.746 31.219 -6.082 1 97.44 88 ASN B CA 1
ATOM 3970 C C . ASN B 1 88 ? -3.521 31.922 -6.66 1 97.44 88 ASN B C 1
ATOM 3972 O O . ASN B 1 88 ? -3.293 31.891 -7.871 1 97.44 88 ASN B O 1
ATOM 3976 N N . LYS B 1 89 ? -2.781 32.562 -5.801 1 97.81 89 LYS B N 1
ATOM 3977 C CA . LYS B 1 89 ? -1.555 33.219 -6.242 1 97.81 89 LYS B CA 1
ATOM 3978 C C . LYS B 1 89 ? -0.573 32.188 -6.832 1 97.81 89 LYS B C 1
ATOM 3980 O O . LYS B 1 89 ? 0.057 32.469 -7.859 1 97.81 89 LYS B O 1
ATOM 3985 N N . ALA B 1 90 ? -0.421 31.094 -6.195 1 98.38 90 ALA B N 1
ATOM 3986 C CA . ALA B 1 90 ? 0.47 30.031 -6.676 1 98.38 90 ALA B CA 1
ATOM 3987 C C . ALA B 1 90 ? 0.003 29.5 -8.023 1 98.38 90 ALA B C 1
ATOM 3989 O O . ALA B 1 90 ? 0.814 29.281 -8.93 1 98.38 90 ALA B O 1
ATOM 3990 N N . VAL B 1 91 ? -1.275 29.25 -8.156 1 98.38 91 VAL B N 1
ATOM 3991 C CA . VAL B 1 91 ? -1.86 28.734 -9.391 1 98.38 91 VAL B CA 1
ATOM 3992 C C . VAL B 1 91 ? -1.656 29.734 -10.523 1 98.38 91 VAL B C 1
ATOM 3994 O O . VAL B 1 91 ? -1.31 29.359 -11.641 1 98.38 91 VAL B O 1
ATOM 3997 N N . GLU B 1 92 ? -1.922 31.031 -10.219 1 98.12 92 GLU B N 1
ATOM 3998 C CA . GLU B 1 92 ? -1.743 32.062 -11.219 1 98.12 92 GLU B CA 1
ATOM 3999 C C . GLU B 1 92 ? -0.295 32.125 -11.703 1 98.12 92 GLU B C 1
ATOM 4001 O O . GLU B 1 92 ? -0.036 32.25 -12.898 1 98.12 92 GLU B O 1
ATOM 4006 N N . TYR B 1 93 ? 0.583 32.062 -10.781 1 98.25 93 TYR B N 1
ATOM 4007 C CA . TYR B 1 93 ? 1.992 32.031 -11.156 1 98.25 93 TYR B CA 1
ATOM 4008 C C . TYR B 1 93 ? 2.26 30.875 -12.117 1 98.25 93 TYR B C 1
ATOM 4010 O O . TYR B 1 93 ? 2.914 31.062 -13.148 1 98.25 93 TYR B O 1
ATOM 4018 N N . ALA B 1 94 ? 1.821 29.703 -11.766 1 98.56 94 ALA B N 1
ATOM 4019 C CA . ALA B 1 94 ? 2.053 28.5 -12.57 1 98.56 94 ALA B CA 1
ATOM 4020 C C . ALA B 1 94 ? 1.421 28.641 -13.945 1 98.56 94 ALA B C 1
ATOM 4022 O O . ALA B 1 94 ? 1.983 28.172 -14.945 1 98.56 94 ALA B O 1
ATOM 4023 N N . ARG B 1 95 ? 0.227 29.234 -14.016 1 97.94 95 ARG B N 1
ATOM 4024 C CA . ARG B 1 95 ? -0.448 29.438 -15.297 1 97.94 95 ARG B CA 1
ATOM 4025 C C . ARG B 1 95 ? 0.371 30.344 -16.219 1 97.94 95 ARG B C 1
ATOM 4027 O O . ARG B 1 95 ? 0.519 30.062 -17.406 1 97.94 95 ARG B O 1
ATOM 4034 N N . VAL B 1 96 ? 0.866 31.375 -15.656 1 97.81 96 VAL B N 1
ATOM 4035 C CA . VAL B 1 96 ? 1.592 32.375 -16.438 1 97.81 96 VAL B CA 1
ATOM 4036 C C . VAL B 1 96 ? 2.92 31.797 -16.906 1 97.81 96 VAL B C 1
ATOM 4038 O O . VAL B 1 96 ? 3.332 32.031 -18.047 1 97.81 96 VAL B O 1
ATOM 4041 N N . GLN B 1 97 ? 3.586 31 -16.141 1 97.44 97 GLN B N 1
ATOM 4042 C CA . GLN B 1 97 ? 4.934 30.516 -16.422 1 97.44 97 GLN B CA 1
ATOM 4043 C C . GLN B 1 97 ? 4.895 29.188 -17.188 1 97.44 97 GLN B C 1
ATOM 4045 O O . GLN B 1 97 ? 5.926 28.719 -17.656 1 97.44 97 GLN B O 1
ATOM 4050 N N . GLY B 1 98 ? 3.693 28.625 -17.344 1 94.62 98 GLY B N 1
ATOM 4051 C CA . GLY B 1 98 ? 3.578 27.328 -17.969 1 94.62 98 GLY B CA 1
ATOM 4052 C C . GLY B 1 98 ? 3.725 27.375 -19.469 1 94.62 98 GLY B C 1
ATOM 4053 O O . GLY B 1 98 ? 4.145 28.391 -20.031 1 94.62 98 GLY B O 1
ATOM 4054 N N . PRO B 1 99 ? 3.49 26.312 -20.047 1 96.69 99 PRO B N 1
ATOM 4055 C CA . PRO B 1 99 ? 2.908 25.062 -19.562 1 96.69 99 PRO B CA 1
ATOM 4056 C C . PRO B 1 99 ? 3.924 24.188 -18.828 1 96.69 99 PRO B C 1
ATOM 4058 O O . PRO B 1 99 ? 5.133 24.375 -18.984 1 96.69 99 PRO B O 1
ATOM 4061 N N . TRP B 1 100 ? 3.475 23.281 -17.984 1 98.19 100 TRP B N 1
ATOM 4062 C CA . TRP B 1 100 ? 4.262 22.312 -17.219 1 98.19 100 TRP B CA 1
ATOM 4063 C C . TRP B 1 100 ? 3.893 20.891 -17.594 1 98.19 100 TRP B C 1
ATOM 4065 O O . TRP B 1 100 ? 2.725 20.594 -17.859 1 98.19 100 TRP B O 1
ATOM 4075 N N . ASP B 1 101 ? 4.895 19.984 -17.562 1 97.75 101 ASP B N 1
ATOM 4076 C CA . ASP B 1 101 ? 4.672 18.562 -17.859 1 97.75 101 ASP B CA 1
ATOM 4077 C C . ASP B 1 101 ? 4.602 17.75 -16.578 1 97.75 101 ASP B C 1
ATOM 4079 O O . ASP B 1 101 ? 4.207 16.578 -16.609 1 97.75 101 ASP B O 1
ATOM 4083 N N . GLY B 1 102 ? 4.996 18.328 -15.484 1 98.25 102 GLY B N 1
ATOM 4084 C CA . GLY B 1 102 ? 5.008 17.656 -14.195 1 98.25 102 GLY B CA 1
ATOM 4085 C C . GLY B 1 102 ? 5.367 18.578 -13.047 1 98.25 102 GLY B C 1
ATOM 4086 O O . GLY B 1 102 ? 5.707 19.734 -13.266 1 98.25 102 GLY B O 1
ATOM 4087 N N . PHE B 1 103 ? 5.297 18.094 -11.883 1 98.88 103 PHE B N 1
ATOM 4088 C CA . PHE B 1 103 ? 5.5 18.891 -10.68 1 98.88 103 PHE B CA 1
ATOM 4089 C C . PHE B 1 103 ? 6.277 18.094 -9.633 1 98.88 103 PHE B C 1
ATOM 4091 O O . PHE B 1 103 ? 6.156 16.875 -9.562 1 98.88 103 PHE B O 1
ATOM 4098 N N . VAL B 1 104 ? 7.09 18.719 -8.891 1 98.81 104 VAL B N 1
ATOM 4099 C CA . VAL B 1 104 ? 7.703 18.188 -7.68 1 98.81 104 VAL B CA 1
ATOM 4100 C C . VAL B 1 104 ? 7.402 19.109 -6.496 1 98.81 104 VAL B C 1
ATOM 4102 O O . VAL B 1 104 ? 7.672 20.297 -6.547 1 98.81 104 VAL B O 1
ATOM 4105 N N . ALA B 1 105 ? 6.738 18.609 -5.527 1 98.81 105 ALA B N 1
ATOM 4106 C CA . ALA B 1 105 ? 6.52 19.328 -4.277 1 98.81 105 ALA B CA 1
ATOM 4107 C C . ALA B 1 105 ? 7.535 18.906 -3.219 1 98.81 105 ALA B C 1
ATOM 4109 O O . ALA B 1 105 ? 7.582 17.75 -2.811 1 98.81 105 ALA B O 1
ATOM 4110 N N . ILE B 1 106 ? 8.367 19.781 -2.811 1 98.25 106 ILE B N 1
ATOM 4111 C CA . ILE B 1 106 ? 9.352 19.5 -1.773 1 98.25 106 ILE B CA 1
ATOM 4112 C C . ILE B 1 106 ? 9.133 20.422 -0.583 1 98.25 106 ILE B C 1
ATOM 4114 O O . ILE B 1 106 ? 9.273 21.641 -0.703 1 98.25 106 ILE B O 1
ATOM 4118 N N . GLY B 1 107 ? 8.688 19.938 0.496 1 96.38 107 GLY B N 1
ATOM 4119 C CA . GLY B 1 107 ? 8.328 20.703 1.684 1 96.38 107 GLY B CA 1
ATOM 4120 C C . GLY B 1 107 ? 7.332 19.969 2.572 1 96.38 107 GLY B C 1
ATOM 4121 O O . GLY B 1 107 ? 7.238 18.75 2.533 1 96.38 107 GLY B O 1
ATOM 4122 N N . GLY B 1 108 ? 6.727 20.703 3.453 1 93.44 108 GLY B N 1
ATOM 4123 C CA . GLY B 1 108 ? 5.688 20.125 4.289 1 93.44 108 GLY B CA 1
ATOM 4124 C C . GLY B 1 108 ? 4.367 19.938 3.562 1 93.44 108 GLY B C 1
ATOM 4125 O O . GLY B 1 108 ? 4.324 19.969 2.33 1 93.44 108 GLY B O 1
ATOM 4126 N N . GLY B 1 109 ? 3.338 19.688 4.328 1 94.38 109 GLY B N 1
ATOM 4127 C CA . GLY B 1 109 ? 2.008 19.516 3.77 1 94.38 109 GLY B CA 1
ATOM 4128 C C . GLY B 1 109 ? 1.526 20.703 2.973 1 94.38 109 GLY B C 1
ATOM 4129 O O . GLY B 1 109 ? 0.82 20.547 1.974 1 94.38 109 GLY B O 1
ATOM 4130 N N . SER B 1 110 ? 1.924 21.859 3.422 1 94.56 110 SER B N 1
ATOM 4131 C CA . SER B 1 110 ? 1.512 23.078 2.732 1 94.56 110 SER B CA 1
ATOM 4132 C C . SER B 1 110 ? 2.039 23.109 1.301 1 94.56 110 SER B C 1
ATOM 4134 O O . SER B 1 110 ? 1.312 23.469 0.374 1 94.56 110 SER B O 1
ATOM 4136 N N . ALA B 1 111 ? 3.297 22.734 1.131 1 97.44 111 ALA B N 1
ATOM 4137 C CA . ALA B 1 111 ? 3.902 22.719 -0.199 1 97.44 111 ALA B CA 1
ATOM 4138 C C . ALA B 1 111 ? 3.244 21.656 -1.078 1 97.44 111 ALA B C 1
ATOM 4140 O O . ALA B 1 111 ? 2.928 21.906 -2.242 1 97.44 111 ALA B O 1
ATOM 4141 N N . ILE B 1 112 ? 3.008 20.5 -0.539 1 98.19 112 ILE B N 1
ATOM 4142 C CA . ILE B 1 112 ? 2.457 19.391 -1.302 1 98.19 112 ILE B CA 1
ATOM 4143 C C . ILE B 1 112 ? 1.009 19.688 -1.68 1 98.19 112 ILE B C 1
ATOM 4145 O O . ILE B 1 112 ? 0.603 19.469 -2.826 1 98.19 112 ILE B O 1
ATOM 4149 N N . ASP B 1 113 ? 0.252 20.203 -0.757 1 97.62 113 ASP B N 1
ATOM 4150 C CA . ASP B 1 113 ? -1.136 20.547 -1.052 1 97.62 113 ASP B CA 1
ATOM 4151 C C . ASP B 1 113 ? -1.219 21.656 -2.096 1 97.62 113 ASP B C 1
ATOM 4153 O O . ASP B 1 113 ? -2.07 21.625 -2.986 1 97.62 113 ASP B O 1
ATOM 4157 N N . THR B 1 114 ? -0.347 22.656 -1.94 1 98.31 114 THR B N 1
ATOM 4158 C CA . THR B 1 114 ? -0.301 23.719 -2.941 1 98.31 114 THR B CA 1
ATOM 4159 C C . THR B 1 114 ? 0.022 23.141 -4.32 1 98.31 114 THR B C 1
ATOM 4161 O O . THR B 1 114 ? -0.584 23.531 -5.32 1 98.31 114 THR B O 1
ATOM 4164 N N . ALA B 1 115 ? 0.956 22.219 -4.387 1 98.81 115 ALA B N 1
ATOM 4165 C CA . ALA B 1 115 ? 1.325 21.594 -5.652 1 98.81 115 ALA B CA 1
ATOM 4166 C C . ALA B 1 115 ? 0.151 20.812 -6.242 1 98.81 115 ALA B C 1
ATOM 4168 O O . ALA B 1 115 ? -0.047 20.797 -7.461 1 98.81 115 ALA B O 1
ATOM 4169 N N . LYS B 1 116 ? -0.599 20.125 -5.414 1 98.56 116 LYS B N 1
ATOM 4170 C CA . LYS B 1 116 ? -1.798 19.422 -5.871 1 98.56 116 LYS B CA 1
ATOM 4171 C C . LYS B 1 116 ? -2.777 20.391 -6.531 1 98.56 116 LYS B C 1
ATOM 4173 O O . LYS B 1 116 ? -3.322 20.094 -7.598 1 98.56 116 LYS B O 1
ATOM 4178 N N . ALA B 1 117 ? -3 21.5 -5.891 1 98.38 117 ALA B N 1
ATOM 4179 C CA . ALA B 1 117 ? -3.914 22.5 -6.422 1 98.38 117 ALA B CA 1
ATOM 4180 C C . ALA B 1 117 ? -3.398 23.078 -7.742 1 98.38 117 ALA B C 1
ATOM 4182 O O . ALA B 1 117 ? -4.164 23.234 -8.695 1 98.38 117 ALA B O 1
ATOM 4183 N N . ILE B 1 118 ? -2.098 23.406 -7.777 1 98.69 118 ILE B N 1
ATOM 4184 C CA . ILE B 1 118 ? -1.48 23.906 -9 1 98.69 118 ILE B CA 1
ATOM 4185 C C . ILE B 1 118 ? -1.694 22.891 -10.125 1 98.69 118 ILE B C 1
ATOM 4187 O O . ILE B 1 118 ? -2.135 23.25 -11.219 1 98.69 118 ILE B O 1
ATOM 4191 N N . ASN B 1 119 ? -1.361 21.625 -9.859 1 98.75 119 ASN B N 1
ATOM 4192 C CA . ASN B 1 119 ? -1.503 20.562 -10.852 1 98.75 119 ASN B CA 1
ATOM 4193 C C . ASN B 1 119 ? -2.932 20.484 -11.383 1 98.75 119 ASN B C 1
ATOM 4195 O O . ASN B 1 119 ? -3.156 20.547 -12.586 1 98.75 119 ASN B O 1
ATOM 4199 N N . LEU B 1 120 ? -3.891 20.453 -10.461 1 98.44 120 LEU B N 1
ATOM 4200 C CA . LEU B 1 120 ? -5.301 20.344 -10.82 1 98.44 120 LEU B CA 1
ATOM 4201 C C . LEU B 1 120 ? -5.73 21.516 -11.703 1 98.44 120 LEU B C 1
ATOM 4203 O O . LEU B 1 120 ? -6.305 21.297 -12.773 1 98.44 120 LEU B O 1
ATOM 4207 N N . LEU B 1 121 ? -5.352 22.719 -11.352 1 98.38 121 LEU B N 1
ATOM 4208 C CA . LEU B 1 121 ? -5.934 23.906 -11.961 1 98.38 121 LEU B CA 1
ATOM 4209 C C . LEU B 1 121 ? -5.133 24.344 -13.18 1 98.38 121 LEU B C 1
ATOM 4211 O O . LEU B 1 121 ? -5.582 25.203 -13.945 1 98.38 121 LEU B O 1
ATOM 4215 N N . THR B 1 122 ? -3.949 23.781 -13.414 1 98.38 122 THR B N 1
ATOM 4216 C CA . THR B 1 122 ? -3.223 24.047 -14.648 1 98.38 122 THR B CA 1
ATOM 4217 C C . THR B 1 122 ? -3.445 22.906 -15.648 1 98.38 122 THR B C 1
ATOM 4219 O O . THR B 1 122 ? -3.15 23.062 -16.844 1 98.38 122 THR B O 1
ATOM 4222 N N . THR B 1 123 ? -3.898 21.766 -15.211 1 97.56 123 THR B N 1
ATOM 4223 C CA . THR B 1 123 ? -4.156 20.625 -16.078 1 97.56 123 THR B CA 1
ATOM 4224 C C . THR B 1 123 ? -5.59 20.656 -16.609 1 97.56 123 THR B C 1
ATOM 4226 O O . THR B 1 123 ? -5.844 20.281 -17.75 1 97.56 123 THR B O 1
ATOM 4229 N N . HIS B 1 124 ? -6.523 21.094 -15.805 1 97.19 124 HIS B N 1
ATOM 4230 C CA . HIS B 1 124 ? -7.934 21.109 -16.172 1 97.19 124 HIS B CA 1
ATOM 4231 C C . HIS B 1 124 ? -8.547 22.484 -15.914 1 97.19 124 HIS B C 1
ATOM 4233 O O . HIS B 1 124 ? -8.062 23.234 -15.078 1 97.19 124 HIS B O 1
ATOM 4239 N N . PRO B 1 125 ? -9.656 22.797 -16.656 1 96.56 125 PRO B N 1
ATOM 4240 C CA . PRO B 1 125 ? -10.305 24.094 -16.453 1 96.56 125 PRO B CA 1
ATOM 4241 C C . PRO B 1 125 ? -11.008 24.203 -15.109 1 96.56 125 PRO B C 1
ATOM 4243 O O . PRO B 1 125 ? -11.328 23.172 -14.492 1 96.56 125 PRO B O 1
ATOM 4246 N N . GLY B 1 126 ? -11.148 25.422 -14.758 1 96.56 126 GLY B N 1
ATOM 4247 C CA . GLY B 1 126 ? -11.875 25.672 -13.523 1 96.56 126 GLY B CA 1
ATOM 4248 C C . GLY B 1 126 ? -11.109 26.562 -12.555 1 96.56 126 GLY B C 1
ATOM 4249 O O . GLY B 1 126 ? -9.977 26.953 -12.828 1 96.56 126 GLY B O 1
ATOM 4250 N N . GLU B 1 127 ? -11.852 26.859 -11.477 1 97.31 127 GLU B N 1
ATOM 4251 C CA . GLU B 1 127 ? -11.312 27.656 -10.375 1 97.31 127 GLU B CA 1
ATOM 4252 C C . GLU B 1 127 ? -11.297 26.844 -9.078 1 97.31 127 GLU B C 1
ATOM 4254 O O . GLU B 1 127 ? -11.922 25.797 -8.984 1 97.31 127 GLU B O 1
ATOM 4259 N N . LEU B 1 128 ? -10.523 27.359 -8.125 1 97.19 128 LEU B N 1
ATOM 4260 C CA . LEU B 1 128 ? -10.32 26.672 -6.855 1 97.19 128 LEU B CA 1
ATOM 4261 C C . LEU B 1 128 ? -11.656 26.25 -6.25 1 97.19 128 LEU B C 1
ATOM 4263 O O . LEU B 1 128 ? -11.836 25.078 -5.891 1 97.19 128 LEU B O 1
ATOM 4267 N N . MET B 1 129 ? -12.695 27.047 -6.238 1 95.75 129 MET B N 1
ATOM 4268 C CA . MET B 1 129 ? -13.969 26.812 -5.566 1 95.75 129 MET B CA 1
ATOM 4269 C C . MET B 1 129 ? -14.805 25.781 -6.328 1 95.75 129 MET B C 1
ATOM 4271 O O . MET B 1 129 ? -15.75 25.219 -5.781 1 95.75 129 MET B O 1
ATOM 4275 N N . ASP B 1 130 ? -14.477 25.578 -7.566 1 97.44 130 ASP B N 1
ATOM 4276 C CA . ASP B 1 130 ? -15.164 24.531 -8.336 1 97.44 130 ASP B CA 1
ATOM 4277 C C . ASP B 1 130 ? -14.883 23.156 -7.754 1 97.44 130 ASP B C 1
ATOM 4279 O O . ASP B 1 130 ? -15.734 22.266 -7.828 1 97.44 130 ASP B O 1
ATOM 4283 N N . TYR B 1 131 ? -13.719 23.062 -7.176 1 96.94 131 TYR B N 1
ATOM 4284 C CA . TYR B 1 131 ? -13.273 21.734 -6.789 1 96.94 131 TYR B CA 1
ATOM 4285 C C . TYR B 1 131 ? -13.312 21.562 -5.277 1 96.94 131 TYR B C 1
ATOM 4287 O O . TYR B 1 131 ? -13.289 20.438 -4.77 1 96.94 131 TYR B O 1
ATOM 4295 N N . VAL B 1 132 ? -13.344 22.609 -4.484 1 94.5 132 VAL B N 1
ATOM 4296 C CA . VAL B 1 132 ? -13.414 22.547 -3.029 1 94.5 132 VAL B CA 1
ATOM 4297 C C . VAL B 1 132 ? -14.648 21.75 -2.609 1 94.5 132 VAL B C 1
ATOM 4299 O O . VAL B 1 132 ? -15.703 21.844 -3.244 1 94.5 132 VAL B O 1
ATOM 4302 N N . ASN B 1 133 ? -14.547 21.016 -1.584 1 89.44 133 ASN B N 1
ATOM 4303 C CA . ASN B 1 133 ? -15.586 20.125 -1.092 1 89.44 133 ASN B CA 1
ATOM 4304 C C . ASN B 1 133 ? -16.875 20.891 -0.759 1 89.44 133 ASN B C 1
ATOM 4306 O O . ASN B 1 133 ? -16.812 22.047 -0.324 1 89.44 133 ASN B O 1
ATOM 4310 N N . LYS B 1 134 ? -18.031 20.172 -0.99 1 87.25 134 LYS B N 1
ATOM 4311 C CA . LYS B 1 134 ? -19.312 20.656 -0.485 1 87.25 134 LYS B CA 1
ATOM 4312 C C . LYS B 1 134 ? -19.344 20.625 1.04 1 87.25 134 LYS B C 1
ATOM 4314 O O . LYS B 1 134 ? -18.703 19.766 1.662 1 87.25 134 LYS B O 1
ATOM 4319 N N . PRO B 1 135 ? -20.047 21.531 1.609 1 84.69 135 PRO B N 1
ATOM 4320 C CA . PRO B 1 135 ? -20.969 22.547 1.058 1 84.69 135 PRO B CA 1
ATOM 4321 C C . PRO B 1 135 ? -20.266 23.859 0.755 1 84.69 135 PRO B C 1
ATOM 4323 O O . PRO B 1 135 ? -20.922 24.812 0.307 1 84.69 135 PRO B O 1
ATOM 4326 N N . ILE B 1 136 ? -18.984 23.891 0.94 1 85.75 136 ILE B N 1
ATOM 4327 C CA . ILE B 1 136 ? -18.266 25.156 0.764 1 85.75 136 ILE B CA 1
ATOM 4328 C C . ILE B 1 136 ? -18.078 25.438 -0.724 1 85.75 136 ILE B C 1
ATOM 4330 O O . ILE B 1 136 ? -18.344 26.531 -1.197 1 85.75 136 ILE B O 1
ATOM 4334 N N . GLY B 1 137 ? -17.594 24.469 -1.386 1 92.12 137 GLY B N 1
ATOM 4335 C CA . GLY B 1 137 ? -17.422 24.578 -2.826 1 92.12 137 GLY B CA 1
ATOM 4336 C C . GLY B 1 137 ? -18.359 23.688 -3.609 1 92.12 137 GLY B C 1
ATOM 4337 O O . GLY B 1 137 ? -19.422 23.312 -3.119 1 92.12 137 GLY B O 1
ATOM 4338 N N . ARG B 1 138 ? -18.078 23.406 -4.945 1 94.5 138 ARG B N 1
ATOM 4339 C CA . ARG B 1 138 ? -18.969 22.672 -5.836 1 94.5 138 ARG B CA 1
ATOM 4340 C C . ARG B 1 138 ? -18.578 21.188 -5.895 1 94.5 138 ARG B C 1
ATOM 4342 O O . ARG B 1 138 ? -19.328 20.375 -6.426 1 94.5 138 ARG B O 1
ATOM 4349 N N . ALA B 1 139 ? -17.391 20.828 -5.32 1 92.38 139 ALA B N 1
ATOM 4350 C CA . ALA B 1 139 ? -16.906 19.453 -5.27 1 92.38 139 ALA B CA 1
ATOM 4351 C C . ALA B 1 139 ? -16.938 18.812 -6.656 1 92.38 139 ALA B C 1
ATOM 4353 O O . ALA B 1 139 ? -17.375 17.672 -6.809 1 92.38 139 ALA B O 1
ATOM 4354 N N . MET B 1 140 ? -16.531 19.578 -7.633 1 95.06 140 MET B N 1
ATOM 4355 C CA . MET B 1 140 ? -16.438 19.047 -8.984 1 95.06 140 MET B CA 1
ATOM 4356 C C . MET B 1 140 ? -15.375 17.953 -9.062 1 95.06 140 MET B C 1
ATOM 4358 O O . MET B 1 140 ? -14.32 18.047 -8.438 1 95.06 140 MET B O 1
ATOM 4362 N N . VAL B 1 141 ? -15.641 16.953 -9.883 1 91.25 141 VAL B N 1
ATOM 4363 C CA . VAL B 1 141 ? -14.703 15.859 -10.125 1 91.25 141 VAL B CA 1
ATOM 4364 C C . VAL B 1 141 ? -13.703 16.266 -11.203 1 91.25 141 VAL B C 1
ATOM 4366 O O . VAL B 1 141 ? -14.086 16.797 -12.25 1 91.25 141 VAL B O 1
ATOM 4369 N N . PRO B 1 142 ? -12.406 16.109 -10.914 1 94.31 142 PRO B N 1
ATOM 4370 C CA . PRO B 1 142 ? -11.453 16.328 -12 1 94.31 142 PRO B CA 1
ATOM 4371 C C . PRO B 1 142 ? -11.812 15.539 -13.266 1 94.31 142 PRO B C 1
ATOM 4373 O O . PRO B 1 142 ? -12.062 14.336 -13.195 1 94.31 142 PRO B O 1
ATOM 4376 N N . PRO B 1 143 ? -11.812 16.125 -14.414 1 92.19 143 PRO B N 1
ATOM 4377 C CA . PRO B 1 143 ? -12.297 15.508 -15.648 1 92.19 143 PRO B CA 1
ATOM 4378 C C . PRO B 1 143 ? -11.422 14.344 -16.094 1 92.19 143 PRO B C 1
ATOM 4380 O O . PRO B 1 143 ? -11.867 13.508 -16.891 1 92.19 143 PRO B O 1
ATOM 4383 N N . GLY B 1 144 ? -10.227 14.297 -15.727 1 91.19 144 GLY B N 1
ATOM 4384 C CA . GLY B 1 144 ? -9.289 13.273 -16.141 1 91.19 144 GLY B CA 1
ATOM 4385 C C . GLY B 1 144 ? -8.047 13.203 -15.273 1 91.19 144 GLY B C 1
ATOM 4386 O O . GLY B 1 144 ? -8.008 13.805 -14.195 1 91.19 144 GLY B O 1
ATOM 4387 N N . PRO B 1 145 ? -7.051 12.398 -15.773 1 92.38 145 PRO B N 1
ATOM 4388 C CA . PRO B 1 145 ? -5.801 12.281 -15.016 1 92.38 145 PRO B CA 1
ATOM 4389 C C . PRO B 1 145 ? -5.035 13.602 -14.93 1 92.38 145 PRO B C 1
ATOM 4391 O O . PRO B 1 145 ? -5.125 14.43 -15.828 1 92.38 145 PRO B O 1
ATOM 4394 N N . LEU B 1 146 ? -4.34 13.789 -13.828 1 97 146 LEU B N 1
ATOM 4395 C CA . LEU B 1 146 ? -3.469 14.945 -13.648 1 97 146 LEU B CA 1
ATOM 4396 C C . LEU B 1 146 ? -2.049 14.625 -14.109 1 97 146 LEU B C 1
ATOM 4398 O O . LEU B 1 146 ? -1.745 13.484 -14.461 1 97 146 LEU B O 1
ATOM 4402 N N . LYS B 1 147 ? -1.218 15.641 -14.211 1 97.81 147 LYS B N 1
ATOM 4403 C CA . LYS B 1 147 ? 0.184 15.461 -14.578 1 97.81 147 LYS B CA 1
ATOM 4404 C C . LYS B 1 147 ? 0.971 14.812 -13.445 1 97.81 147 LYS B C 1
ATOM 4406 O O . LYS B 1 147 ? 0.549 14.844 -12.289 1 97.81 147 LYS B O 1
ATOM 4411 N N . PRO B 1 148 ? 2.105 14.156 -13.812 1 97.62 148 PRO B N 1
ATOM 4412 C CA . PRO B 1 148 ? 2.914 13.523 -12.766 1 97.62 148 PRO B CA 1
ATOM 4413 C C . PRO B 1 148 ? 3.307 14.492 -11.656 1 97.62 148 PRO B C 1
ATOM 4415 O O . PRO B 1 148 ? 3.789 15.594 -11.93 1 97.62 148 PRO B O 1
ATOM 4418 N N . LEU B 1 149 ? 3.035 14.141 -10.43 1 98.69 149 LEU B N 1
ATOM 4419 C CA . LEU B 1 149 ? 3.412 14.875 -9.227 1 98.69 149 LEU B CA 1
ATOM 4420 C C . LEU B 1 149 ? 4.238 14.008 -8.289 1 98.69 149 LEU B C 1
ATOM 4422 O O . LEU B 1 149 ? 3.764 12.977 -7.812 1 98.69 149 LEU B O 1
ATOM 4426 N N . VAL B 1 150 ? 5.5 14.359 -8.078 1 98.69 150 VAL B N 1
ATOM 4427 C CA . VAL B 1 150 ? 6.344 13.719 -7.082 1 98.69 150 VAL B CA 1
ATOM 4428 C C . VAL B 1 150 ? 6.301 14.508 -5.777 1 98.69 150 VAL B C 1
ATOM 4430 O O . VAL B 1 150 ? 6.598 15.703 -5.762 1 98.69 150 VAL B O 1
ATOM 4433 N N . ALA B 1 151 ? 5.883 13.898 -4.703 1 98.81 151 ALA B N 1
ATOM 4434 C CA . ALA B 1 151 ? 5.828 14.539 -3.391 1 98.81 151 ALA B CA 1
ATOM 4435 C C . ALA B 1 151 ? 7.035 14.156 -2.545 1 98.81 151 ALA B C 1
ATOM 4437 O O . ALA B 1 151 ? 7.328 12.969 -2.371 1 98.81 151 ALA B O 1
ATOM 4438 N N . VAL B 1 152 ? 7.758 15.164 -2.049 1 98.56 152 VAL B N 1
ATOM 4439 C CA . VAL B 1 152 ? 8.961 15 -1.238 1 98.56 152 VAL B CA 1
ATOM 4440 C C . VAL B 1 152 ? 8.766 15.68 0.114 1 98.56 152 VAL B C 1
ATOM 4442 O O . VAL B 1 152 ? 9.188 16.828 0.302 1 98.56 152 VAL B O 1
ATOM 4445 N N . PRO B 1 153 ? 8.266 14.93 1.041 1 98.06 153 PRO B N 1
ATOM 4446 C CA . PRO B 1 153 ? 8.023 15.57 2.338 1 98.06 153 PRO B CA 1
ATOM 4447 C C . PRO B 1 153 ? 9.312 15.922 3.076 1 98.06 153 PRO B C 1
ATOM 4449 O O . PRO B 1 153 ? 10.273 15.148 3.051 1 98.06 153 PRO B O 1
ATOM 4452 N N . THR B 1 154 ? 9.297 17.094 3.686 1 96.62 154 THR B N 1
ATOM 4453 C CA . THR B 1 154 ? 10.445 17.531 4.477 1 96.62 154 THR B CA 1
ATOM 4454 C C . THR B 1 154 ? 10.07 17.641 5.953 1 96.62 154 THR B C 1
ATOM 4456 O O . THR B 1 154 ? 10.867 18.109 6.766 1 96.62 154 THR B O 1
ATOM 4459 N N . THR B 1 155 ? 8.883 17.344 6.289 1 94.38 155 THR B N 1
ATOM 4460 C CA . THR B 1 155 ? 8.414 17.141 7.66 1 94.38 155 THR B CA 1
ATOM 4461 C C . THR B 1 155 ? 7.758 15.781 7.816 1 94.38 155 THR B C 1
ATOM 4463 O O . THR B 1 155 ? 7.25 15.219 6.844 1 94.38 155 THR B O 1
ATOM 4466 N N . ALA B 1 156 ? 7.871 15.242 8.977 1 94.44 156 ALA B N 1
ATOM 4467 C CA . ALA B 1 156 ? 7.148 14.016 9.305 1 94.44 156 ALA B CA 1
ATOM 4468 C C . ALA B 1 156 ? 5.832 14.328 10.016 1 94.44 156 ALA B C 1
ATOM 4470 O O . ALA B 1 156 ? 5.781 14.398 11.242 1 94.44 156 ALA B O 1
ATOM 4471 N N . GLY B 1 157 ? 4.734 14.5 9.234 1 92.12 157 GLY B N 1
ATOM 4472 C CA . GLY B 1 157 ? 3.514 14.906 9.914 1 92.12 157 GLY B CA 1
ATOM 4473 C C . GLY B 1 157 ? 2.26 14.641 9.102 1 92.12 157 GLY B C 1
ATOM 4474 O O . GLY B 1 157 ? 1.589 13.625 9.297 1 92.12 157 GLY B O 1
ATOM 4475 N N . THR B 1 158 ? 2.084 15.305 8.039 1 86.81 158 THR B N 1
ATOM 4476 C CA . THR B 1 158 ? 0.8 15.398 7.348 1 86.81 158 THR B CA 1
ATOM 4477 C C . THR B 1 158 ? 0.506 14.125 6.566 1 86.81 158 THR B C 1
ATOM 4479 O O . THR B 1 158 ? -0.656 13.797 6.316 1 86.81 158 THR B O 1
ATOM 4482 N N . GLY B 1 159 ? 1.562 13.484 6.16 1 92.94 159 GLY B N 1
ATOM 4483 C CA . GLY B 1 159 ? 1.334 12.352 5.273 1 92.94 159 GLY B CA 1
ATOM 4484 C C . GLY B 1 159 ? 0.782 12.758 3.92 1 92.94 159 GLY B C 1
ATOM 4485 O O . GLY B 1 159 ? 0.295 11.914 3.164 1 92.94 159 GLY B O 1
ATOM 4486 N N . SER B 1 160 ? 0.869 13.961 3.58 1 94.88 160 SER B N 1
ATOM 4487 C CA . SER B 1 160 ? 0.272 14.516 2.367 1 94.88 160 SER B CA 1
ATOM 4488 C C . SER B 1 160 ? 0.827 13.836 1.12 1 94.88 160 SER B C 1
ATOM 4490 O O . SER B 1 160 ? 0.15 13.758 0.093 1 94.88 160 SER B O 1
ATOM 4492 N N . GLU B 1 161 ? 1.993 13.297 1.207 1 97.25 161 GLU B N 1
ATOM 4493 C CA . GLU B 1 161 ? 2.598 12.586 0.087 1 97.25 161 GLU B CA 1
ATOM 4494 C C . GLU B 1 161 ? 1.822 11.312 -0.236 1 97.25 161 GLU B C 1
ATOM 4496 O O . GLU B 1 161 ? 1.989 10.734 -1.312 1 97.25 161 GLU B O 1
ATOM 4501 N N . SER B 1 162 ? 0.924 10.914 0.725 1 95.38 162 SER B N 1
ATOM 4502 C CA . SER B 1 162 ? 0.213 9.656 0.529 1 95.38 162 SER B CA 1
ATOM 4503 C C . SER B 1 162 ? -1.287 9.891 0.374 1 95.38 162 SER B C 1
ATOM 4505 O O . SER B 1 162 ? -2.047 8.938 0.166 1 95.38 162 SER B O 1
ATOM 4507 N N . THR B 1 163 ? -1.73 11.07 0.509 1 94.19 163 THR B N 1
ATOM 4508 C CA . THR B 1 163 ? -3.168 11.312 0.563 1 94.19 163 THR B CA 1
ATOM 4509 C C . THR B 1 163 ? -3.658 11.945 -0.737 1 94.19 163 THR B C 1
ATOM 4511 O O . THR B 1 163 ? -2.865 12.484 -1.512 1 94.19 163 THR B O 1
ATOM 4514 N N . ALA B 1 164 ? -4.93 11.828 -0.936 1 93.06 164 ALA B N 1
ATOM 4515 C CA . ALA B 1 164 ? -5.602 12.398 -2.102 1 93.06 164 ALA B CA 1
ATOM 4516 C C . ALA B 1 164 ? -6.359 13.672 -1.733 1 93.06 164 ALA B C 1
ATOM 4518 O O . ALA B 1 164 ? -7.391 13.984 -2.334 1 93.06 164 ALA B O 1
ATOM 4519 N N . MET B 1 165 ? -5.844 14.367 -0.741 1 91.75 165 MET B N 1
ATOM 4520 C CA . MET B 1 165 ? -6.543 15.539 -0.21 1 91.75 165 MET B CA 1
ATOM 4521 C C . MET B 1 165 ? -5.648 16.766 -0.263 1 91.75 165 MET B C 1
ATOM 4523 O O . MET B 1 165 ? -4.43 16.672 -0.111 1 91.75 165 MET B O 1
ATOM 4527 N N . CYS B 1 166 ? -6.234 17.766 -0.594 1 92.88 166 CYS B N 1
ATOM 4528 C CA . CYS B 1 166 ? -5.66 19.094 -0.529 1 92.88 166 CYS B CA 1
ATOM 4529 C C . CYS B 1 166 ? -6.395 19.969 0.492 1 92.88 166 CYS B C 1
ATOM 4531 O O . CYS B 1 166 ? -7.598 20.203 0.36 1 92.88 166 CYS B O 1
ATOM 4533 N N . VAL B 1 167 ? -5.691 20.453 1.501 1 89.5 167 VAL B N 1
ATOM 4534 C CA . VAL B 1 167 ? -6.332 21.188 2.58 1 89.5 167 VAL B CA 1
ATOM 4535 C C . VAL B 1 167 ? -5.941 22.672 2.494 1 89.5 167 VAL B C 1
ATOM 4537 O O . VAL B 1 167 ? -4.785 23 2.203 1 89.5 167 VAL B O 1
ATOM 4540 N N . LEU B 1 168 ? -6.895 23.531 2.74 1 90.06 168 LEU B N 1
ATOM 4541 C CA . LEU B 1 168 ? -6.652 24.969 2.727 1 90.06 168 LEU B CA 1
ATOM 4542 C C . LEU B 1 168 ? -7.641 25.703 3.635 1 90.06 168 LEU B C 1
ATOM 4544 O O . LEU B 1 168 ? -8.688 25.156 3.98 1 90.06 168 LEU B O 1
ATOM 4548 N N . ASP B 1 169 ? -7.246 26.875 3.98 1 87.31 169 ASP B N 1
ATOM 4549 C CA . ASP B 1 169 ? -8.133 27.781 4.711 1 87.31 169 ASP B CA 1
ATOM 4550 C C . ASP B 1 169 ? -8.859 28.734 3.762 1 87.31 169 ASP B C 1
ATOM 4552 O O . ASP B 1 169 ? -8.227 29.359 2.912 1 87.31 169 ASP B O 1
ATOM 4556 N N . ILE B 1 170 ? -10.156 28.75 3.93 1 87.88 170 ILE B N 1
ATOM 4557 C CA . ILE B 1 170 ? -10.93 29.781 3.24 1 87.88 170 ILE B CA 1
ATOM 4558 C C . ILE B 1 170 ? -11.047 31.016 4.129 1 87.88 170 ILE B C 1
ATOM 4560 O O . ILE B 1 170 ? -11.836 31.031 5.074 1 87.88 170 ILE B O 1
ATOM 4564 N N . LEU B 1 171 ? -10.367 32.031 3.766 1 85.25 171 LEU B N 1
ATOM 4565 C CA . LEU B 1 171 ? -10.195 33.219 4.629 1 85.25 171 LEU B CA 1
ATOM 4566 C C . LEU B 1 171 ? -11.531 33.906 4.848 1 85.25 171 LEU B C 1
ATOM 4568 O O . LEU B 1 171 ? -11.875 34.25 5.98 1 85.25 171 LEU B O 1
ATOM 4572 N N . SER B 1 172 ? -12.281 34.094 3.814 1 85.75 172 SER B N 1
ATOM 4573 C CA . SER B 1 172 ? -13.523 34.875 3.887 1 85.75 172 SER B CA 1
ATOM 4574 C C . SER B 1 172 ? -14.531 34.188 4.809 1 85.75 172 SER B C 1
ATOM 4576 O O . SER B 1 172 ? -15.391 34.844 5.387 1 85.75 172 SER B O 1
ATOM 4578 N N . MET B 1 173 ? -14.336 32.906 4.957 1 81.56 173 MET B N 1
ATOM 4579 C CA . MET B 1 173 ? -15.305 32.156 5.742 1 81.56 173 MET B CA 1
ATOM 4580 C C . MET B 1 173 ? -14.688 31.672 7.051 1 81.56 173 MET B C 1
ATOM 4582 O O . MET B 1 173 ? -15.383 31.125 7.91 1 81.56 173 MET B O 1
ATOM 4586 N N . LYS B 1 174 ? -13.438 31.969 7.195 1 77.62 174 LYS B N 1
ATOM 4587 C CA . LYS B 1 174 ? -12.703 31.531 8.383 1 77.62 174 LYS B CA 1
ATOM 4588 C C . LYS B 1 174 ? -12.938 30.047 8.648 1 77.62 174 LYS B C 1
ATOM 4590 O O . LYS B 1 174 ? -13.281 29.656 9.766 1 77.62 174 LYS B O 1
ATOM 4595 N N . VAL B 1 175 ? -12.781 29.219 7.59 1 78.5 175 VAL B N 1
ATOM 4596 C CA . VAL B 1 175 ? -13 27.781 7.7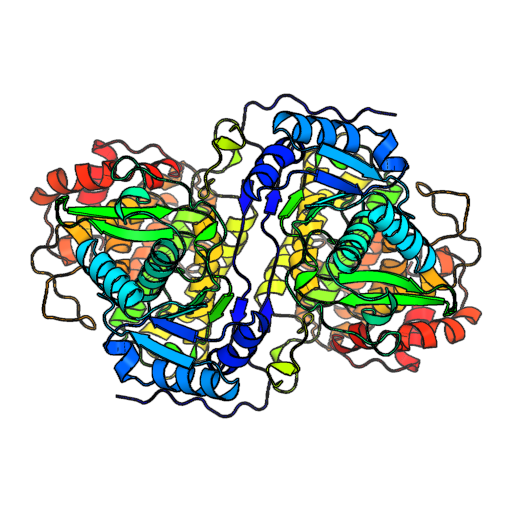07 1 78.5 175 VAL B CA 1
ATOM 4597 C C . VAL B 1 175 ? -11.867 27.031 7.012 1 78.5 175 VAL B C 1
ATOM 4599 O O . VAL B 1 175 ? -11.359 27.469 5.977 1 78.5 175 VAL B O 1
ATOM 4602 N N . LYS B 1 176 ? -11.453 25.969 7.594 1 83.25 176 LYS B N 1
ATOM 4603 C CA . LYS B 1 176 ? -10.523 25.047 6.961 1 83.25 176 LYS B CA 1
ATOM 4604 C C . LYS B 1 176 ? -11.266 23.938 6.211 1 83.25 176 LYS B C 1
ATOM 4606 O O . LYS B 1 176 ? -12.211 23.344 6.742 1 83.25 176 LYS B O 1
ATOM 4611 N N . THR B 1 177 ? -11.031 23.703 4.938 1 86.88 177 THR B N 1
ATOM 4612 C CA . THR B 1 177 ? -11.633 22.703 4.055 1 86.88 177 THR B CA 1
ATOM 4613 C C . THR B 1 177 ? -10.594 22.172 3.064 1 86.88 177 THR B C 1
ATOM 4615 O O . THR B 1 177 ? -9.391 22.266 3.311 1 86.88 177 THR B O 1
ATOM 4618 N N . GLY B 1 178 ? -11.078 21.453 2.035 1 89.31 178 GLY B N 1
ATOM 4619 C CA . GLY B 1 178 ? -10.125 20.922 1.074 1 89.31 178 GLY B CA 1
ATOM 4620 C C . GLY B 1 178 ? -10.773 20.391 -0.187 1 89.31 178 GLY B C 1
ATOM 4621 O O . GLY B 1 178 ? -11.953 20.656 -0.441 1 89.31 178 GLY B O 1
ATOM 4622 N N . ILE B 1 179 ? -9.961 19.969 -1.022 1 93.69 179 ILE B N 1
ATOM 4623 C CA . ILE B 1 179 ? -10.344 19.219 -2.223 1 93.69 179 ILE B CA 1
ATOM 4624 C C . ILE B 1 179 ? -9.992 17.75 -2.055 1 93.69 179 ILE B C 1
ATOM 4626 O O . ILE B 1 179 ? -8.891 17.406 -1.613 1 93.69 179 ILE B O 1
ATOM 4630 N N . SER B 1 180 ? -10.977 16.906 -2.303 1 91.31 180 SER B N 1
ATOM 4631 C CA . SER B 1 180 ? -10.742 15.477 -2.125 1 91.31 180 SER B CA 1
ATOM 4632 C C . SER B 1 180 ? -11.125 14.695 -3.377 1 91.31 180 SER B C 1
ATOM 4634 O O . SER B 1 180 ? -12.289 14.703 -3.789 1 91.31 180 SER B O 1
ATOM 4636 N N . HIS B 1 181 ? -10.188 14.055 -3.949 1 92.19 181 HIS B N 1
ATOM 4637 C CA . HIS B 1 181 ? -10.398 13.141 -5.066 1 92.19 181 HIS B CA 1
ATOM 4638 C C . HIS B 1 181 ? -9.172 12.258 -5.293 1 92.19 181 HIS B C 1
ATOM 4640 O O . HIS B 1 181 ? -8.039 12.719 -5.148 1 92.19 181 HIS B O 1
ATOM 4646 N N . TRP B 1 182 ? -9.383 11.047 -5.672 1 90.81 182 TRP B N 1
ATOM 4647 C CA . TRP B 1 182 ? -8.281 10.086 -5.762 1 90.81 182 TRP B CA 1
ATOM 4648 C C . TRP B 1 182 ? -7.258 10.531 -6.797 1 90.81 182 TRP B C 1
ATOM 4650 O O . TRP B 1 182 ? -6.074 10.203 -6.688 1 90.81 182 TRP B O 1
ATOM 4660 N N . ARG B 1 183 ? -7.586 11.32 -7.77 1 94 183 ARG B N 1
ATOM 4661 C CA . ARG B 1 183 ? -6.691 11.781 -8.828 1 94 183 ARG B CA 1
ATOM 4662 C C . ARG B 1 183 ? -5.676 12.781 -8.297 1 94 183 ARG B C 1
ATOM 4664 O O . ARG B 1 183 ? -4.691 13.094 -8.961 1 94 183 ARG B O 1
ATOM 4671 N N . LEU B 1 184 ? -5.938 13.312 -7.086 1 96.5 184 LEU B N 1
ATOM 4672 C CA . LEU B 1 184 ? -5.027 14.289 -6.492 1 96.5 184 LEU B CA 1
ATOM 4673 C C . LEU B 1 184 ? -3.861 13.594 -5.797 1 96.5 184 LEU B C 1
ATOM 4675 O O . LEU B 1 184 ? -2.889 14.242 -5.406 1 96.5 184 LEU B O 1
ATOM 4679 N N . ARG B 1 185 ? -3.932 12.281 -5.676 1 96.31 185 ARG B N 1
ATOM 4680 C CA . ARG B 1 185 ? -2.84 11.555 -5.039 1 96.31 185 ARG B CA 1
ATOM 4681 C C . ARG B 1 185 ? -1.548 11.695 -5.836 1 96.31 185 ARG B C 1
ATOM 4683 O O . ARG B 1 185 ? -1.552 11.562 -7.062 1 96.31 185 ARG B O 1
ATOM 4690 N N . PRO B 1 186 ? -0.433 11.953 -5.145 1 98.12 186 PRO B N 1
ATOM 4691 C CA . PRO B 1 186 ? 0.84 12.047 -5.863 1 98.12 186 PRO B CA 1
ATOM 4692 C C . PRO B 1 186 ? 1.158 10.781 -6.66 1 98.12 186 PRO B C 1
ATOM 4694 O O . PRO B 1 186 ? 0.791 9.68 -6.246 1 98.12 186 PRO B O 1
ATOM 4697 N N . THR B 1 187 ? 1.828 10.984 -7.789 1 97.06 187 THR B N 1
ATOM 4698 C CA . THR B 1 187 ? 2.264 9.883 -8.641 1 97.06 187 THR B CA 1
ATOM 4699 C C . THR B 1 187 ? 3.32 9.039 -7.926 1 97.06 187 THR B C 1
ATOM 4701 O O . THR B 1 187 ? 3.393 7.824 -8.133 1 97.06 187 THR B O 1
ATOM 4704 N N . LEU B 1 188 ? 4.113 9.695 -7.188 1 97.81 188 LEU B N 1
ATOM 4705 C CA . LEU B 1 188 ? 5.215 9.07 -6.477 1 97.81 188 LEU B CA 1
ATOM 4706 C C . LEU B 1 188 ? 5.535 9.828 -5.191 1 97.81 188 LEU B C 1
ATOM 4708 O O . LEU B 1 188 ? 5.574 11.055 -5.184 1 97.81 188 LEU B O 1
ATOM 4712 N N . ALA B 1 189 ? 5.637 9.102 -4.109 1 98.5 189 ALA B N 1
ATOM 4713 C CA . ALA B 1 189 ? 6.152 9.656 -2.863 1 98.5 189 ALA B CA 1
ATOM 4714 C C . ALA B 1 189 ? 7.629 9.312 -2.68 1 98.5 189 ALA B C 1
ATOM 4716 O O . ALA B 1 189 ? 7.992 8.133 -2.627 1 98.5 189 ALA B O 1
ATOM 4717 N N . VAL B 1 190 ? 8.484 10.297 -2.66 1 98.44 190 VAL B N 1
ATOM 4718 C CA . VAL B 1 190 ? 9.906 10.125 -2.383 1 98.44 190 VAL B CA 1
ATOM 4719 C C . VAL B 1 190 ? 10.227 10.625 -0.976 1 98.44 190 VAL B C 1
ATOM 4721 O O . VAL B 1 190 ? 10.258 11.836 -0.733 1 98.44 190 VAL B O 1
ATOM 4724 N N . VAL B 1 191 ? 10.508 9.734 -0.082 1 98.44 191 VAL B N 1
ATOM 4725 C CA . VAL B 1 191 ? 10.68 10.047 1.331 1 98.44 191 VAL B CA 1
ATOM 4726 C C . VAL B 1 191 ? 12.148 9.883 1.718 1 98.44 191 VAL B C 1
ATOM 4728 O O . VAL B 1 191 ? 12.664 8.766 1.768 1 98.44 191 VAL B O 1
ATOM 4731 N N . ASP B 1 192 ? 12.812 10.945 1.974 1 97.56 192 ASP B N 1
ATOM 4732 C CA . ASP B 1 192 ? 14.227 11.008 2.334 1 97.56 192 ASP B CA 1
ATOM 4733 C C . ASP B 1 192 ? 14.414 11.586 3.732 1 97.56 192 ASP B C 1
ATOM 4735 O O . ASP B 1 192 ? 14.305 12.797 3.928 1 97.56 192 ASP B O 1
ATOM 4739 N N . PRO B 1 193 ? 14.758 10.742 4.688 1 97 193 PRO B N 1
ATOM 4740 C CA . PRO B 1 193 ? 14.859 11.234 6.066 1 97 193 PRO B CA 1
ATOM 4741 C C . PRO B 1 193 ? 15.93 12.305 6.234 1 97 193 PRO B C 1
ATOM 4743 O O . PRO B 1 193 ? 15.875 13.094 7.184 1 97 193 PRO B O 1
ATOM 4746 N N . LEU B 1 194 ? 16.891 12.406 5.344 1 96.06 194 LEU B N 1
ATOM 4747 C CA . LEU B 1 194 ? 17.953 13.406 5.441 1 96.06 194 LEU B CA 1
ATOM 4748 C C . LEU B 1 194 ? 17.359 14.812 5.371 1 96.06 194 LEU B C 1
ATOM 4750 O O . LEU B 1 194 ? 17.938 15.758 5.922 1 96.06 194 LEU B O 1
ATOM 4754 N N . LEU B 1 195 ? 16.219 14.93 4.797 1 95.81 195 LEU B N 1
ATOM 4755 C CA . LEU B 1 195 ? 15.594 16.234 4.594 1 95.81 195 LEU B CA 1
ATOM 4756 C C . LEU B 1 195 ? 14.938 16.719 5.879 1 95.81 195 LEU B C 1
ATOM 4758 O O . LEU B 1 195 ? 14.469 17.859 5.941 1 95.81 195 LEU B O 1
ATOM 4762 N N . THR B 1 196 ? 14.945 15.93 6.93 1 95.5 196 THR B N 1
ATOM 4763 C CA . THR B 1 196 ? 14.289 16.312 8.172 1 95.5 196 THR B CA 1
ATOM 4764 C C . THR B 1 196 ? 15.32 16.547 9.273 1 95.5 196 THR B C 1
ATOM 4766 O O . THR B 1 196 ? 14.953 16.859 10.414 1 95.5 196 THR B O 1
ATOM 4769 N N . MET B 1 197 ? 16.578 16.469 8.945 1 94.38 197 MET B N 1
ATOM 4770 C CA . MET B 1 197 ? 17.641 16.5 9.953 1 94.38 197 MET B CA 1
ATOM 4771 C C . MET B 1 197 ? 17.75 17.875 10.586 1 94.38 197 MET B C 1
ATOM 4773 O O . MET B 1 197 ? 18.219 18 11.727 1 94.38 197 MET B O 1
ATOM 4777 N N . THR B 1 198 ? 17.281 18.875 9.922 1 90.81 198 THR B N 1
ATOM 4778 C CA . THR B 1 198 ? 17.453 20.234 10.414 1 90.81 198 THR B CA 1
ATOM 4779 C C . THR B 1 198 ? 16.188 20.734 11.109 1 90.81 198 THR B C 1
ATOM 4781 O O . THR B 1 198 ? 16.141 21.875 11.578 1 90.81 198 THR B O 1
ATOM 4784 N N . LEU B 1 199 ? 15.156 19.969 11.133 1 92.94 199 LEU B N 1
ATOM 4785 C CA . LEU B 1 199 ? 13.906 20.391 11.742 1 92.94 199 LEU B CA 1
ATOM 4786 C C . LEU B 1 199 ? 14.109 20.719 13.227 1 92.94 199 LEU B C 1
ATOM 4788 O O . LEU B 1 199 ? 14.734 19.938 13.945 1 92.94 199 LEU B O 1
ATOM 4792 N N . PRO B 1 200 ? 13.57 21.875 13.633 1 93.12 200 PRO B N 1
ATOM 4793 C CA . PRO B 1 200 ? 13.617 22.188 15.062 1 93.12 200 PRO B CA 1
ATOM 4794 C C . PRO B 1 200 ? 12.789 21.219 15.906 1 93.12 200 PRO B C 1
ATOM 4796 O O . PRO B 1 200 ? 11.859 20.594 15.391 1 93.12 200 PRO B O 1
ATOM 4799 N N . PRO B 1 201 ? 13.133 21.078 17.172 1 96.06 201 PRO B N 1
ATOM 4800 C CA . PRO B 1 201 ? 12.398 20.172 18.062 1 96.06 201 PRO B CA 1
ATOM 4801 C C . PRO B 1 201 ? 10.914 20.484 18.125 1 96.06 201 PRO B C 1
ATOM 4803 O O . PRO B 1 201 ? 10.086 19.578 18.188 1 96.06 201 PRO B O 1
ATOM 4806 N N . GLU B 1 202 ? 10.594 21.812 18.125 1 95.19 202 GLU B N 1
ATOM 4807 C CA . GLU B 1 202 ? 9.203 22.203 18.266 1 95.19 202 GLU B CA 1
ATOM 4808 C C . GLU B 1 202 ? 8.375 21.781 17.047 1 95.19 202 GLU B C 1
ATOM 4810 O O . GLU B 1 202 ? 7.23 21.359 17.188 1 95.19 202 GLU B O 1
ATOM 4815 N N . VAL B 1 203 ? 8.961 21.891 15.883 1 93.81 203 VAL B N 1
ATOM 4816 C CA . VAL B 1 203 ? 8.289 21.469 14.648 1 93.81 203 VAL B CA 1
ATOM 4817 C C . VAL B 1 203 ? 8.18 19.938 14.617 1 93.81 203 VAL B C 1
ATOM 4819 O O . VAL B 1 203 ? 7.156 19.391 14.188 1 93.81 203 VAL B O 1
ATOM 4822 N N . THR B 1 204 ? 9.258 19.281 15.102 1 97.06 204 THR B N 1
ATOM 4823 C CA . THR B 1 204 ? 9.25 17.828 15.203 1 97.06 204 THR B CA 1
ATOM 4824 C C . THR B 1 204 ? 8.141 17.344 16.141 1 97.06 204 THR B C 1
ATOM 4826 O O . THR B 1 204 ? 7.418 16.406 15.812 1 97.06 204 THR B O 1
ATOM 4829 N N . ALA B 1 205 ? 7.977 18.062 17.219 1 98.12 205 ALA B N 1
ATOM 4830 C CA . ALA B 1 205 ? 6.953 17.703 18.203 1 98.12 205 ALA B CA 1
ATOM 4831 C C . ALA B 1 205 ? 5.555 17.906 17.625 1 98.12 205 ALA B C 1
ATOM 4833 O O . ALA B 1 205 ? 4.703 17.016 17.719 1 98.12 205 ALA B O 1
ATOM 4834 N N . ALA B 1 206 ? 5.348 19.016 17.016 1 96.56 206 ALA B N 1
ATOM 4835 C CA . ALA B 1 206 ? 4.031 19.328 16.469 1 96.56 206 ALA B CA 1
ATOM 4836 C C . ALA B 1 206 ? 3.68 18.359 15.328 1 96.56 206 ALA B C 1
ATOM 4838 O O . ALA B 1 206 ? 2.584 17.797 15.305 1 96.56 206 ALA B O 1
ATOM 4839 N N . SER B 1 207 ? 4.578 18.172 14.391 1 96.12 207 SER B N 1
ATOM 4840 C CA . SER B 1 207 ? 4.324 17.281 13.258 1 96.12 207 SER B CA 1
ATOM 4841 C C . SER B 1 207 ? 4.137 15.836 13.711 1 96.12 207 SER B C 1
ATOM 4843 O O . SER B 1 207 ? 3.291 15.117 13.18 1 96.12 207 SER B O 1
ATOM 4845 N N . GLY B 1 208 ? 4.941 15.445 14.703 1 98.25 208 GLY B N 1
ATOM 4846 C CA . GLY B 1 208 ? 4.809 14.094 15.227 1 98.25 208 GLY B CA 1
ATOM 4847 C C . GLY B 1 208 ? 3.463 13.836 15.883 1 98.25 208 GLY B C 1
ATOM 4848 O O . GLY B 1 208 ? 2.924 12.734 15.797 1 98.25 208 GLY B O 1
ATOM 4849 N N . MET B 1 209 ? 2.93 14.828 16.531 1 98.5 209 MET B N 1
ATOM 4850 C CA . MET B 1 209 ? 1.618 14.672 17.141 1 98.5 209 MET B CA 1
ATOM 4851 C C . MET B 1 209 ? 0.521 14.578 16.094 1 98.5 209 MET B C 1
ATOM 4853 O O . MET B 1 209 ? -0.492 13.914 16.297 1 98.5 209 MET B O 1
ATOM 4857 N N . ASP B 1 210 ? 0.728 15.242 14.977 1 97.81 210 ASP B N 1
ATOM 4858 C CA . ASP B 1 210 ? -0.187 15.07 13.852 1 97.81 210 ASP B CA 1
ATOM 4859 C C . ASP B 1 210 ? -0.238 13.609 13.406 1 97.81 210 ASP B C 1
ATOM 4861 O O . ASP B 1 210 ? -1.32 13.055 13.211 1 97.81 210 ASP B O 1
ATOM 4865 N N . ILE B 1 211 ? 0.951 12.992 13.281 1 98.25 211 ILE B N 1
ATOM 4866 C CA . ILE B 1 211 ? 1.045 11.578 12.914 1 98.25 211 ILE B CA 1
ATOM 4867 C C . ILE B 1 211 ? 0.296 10.734 13.945 1 98.25 211 ILE B C 1
ATOM 4869 O O . ILE B 1 211 ? -0.485 9.852 13.578 1 98.25 211 ILE B O 1
ATOM 4873 N N . THR B 1 212 ? 0.553 11.031 15.195 1 98.81 212 THR B N 1
ATOM 4874 C CA . THR B 1 212 ? -0.016 10.258 16.297 1 98.81 212 THR B CA 1
ATOM 4875 C C . THR B 1 212 ? -1.541 10.289 16.25 1 98.81 212 THR B C 1
ATOM 4877 O O . THR B 1 212 ? -2.189 9.242 16.344 1 98.81 212 THR B O 1
ATOM 4880 N N . CYS B 1 213 ? -2.049 11.43 16.062 1 98.69 213 CYS B N 1
ATOM 4881 C CA . CYS B 1 213 ? -3.5 11.578 16.031 1 98.69 213 CYS B CA 1
ATOM 4882 C C . CYS B 1 213 ? -4.09 10.984 14.758 1 98.69 213 CYS B C 1
ATOM 4884 O O . CYS B 1 213 ? -5.168 10.391 14.789 1 98.69 213 CYS B O 1
ATOM 4886 N N . HIS B 1 214 ? -3.361 11.156 13.609 1 98.44 214 HIS B N 1
ATOM 4887 C CA . HIS B 1 214 ? -3.77 10.469 12.391 1 98.44 214 HIS B CA 1
ATOM 4888 C C . HIS B 1 214 ? -3.961 8.977 12.648 1 98.44 214 HIS B C 1
ATOM 4890 O O . HIS B 1 214 ? -5.02 8.422 12.344 1 98.44 214 HIS B O 1
ATOM 4896 N N . ALA B 1 215 ? -2.955 8.375 13.219 1 98.69 215 ALA B N 1
ATOM 4897 C CA . ALA B 1 215 ? -2.953 6.93 13.414 1 98.69 215 ALA B CA 1
ATOM 4898 C C . ALA B 1 215 ? -4.027 6.516 14.422 1 98.69 215 ALA B C 1
ATOM 4900 O O . ALA B 1 215 ? -4.773 5.562 14.18 1 98.69 215 ALA B O 1
ATOM 4901 N N . LEU B 1 216 ? -4.145 7.234 15.539 1 98.81 216 LEU B N 1
ATOM 4902 C CA . LEU B 1 216 ? -5.082 6.883 16.594 1 98.81 216 LEU B CA 1
ATOM 4903 C C . LEU B 1 216 ? -6.523 7.059 16.125 1 98.81 216 LEU B C 1
ATOM 4905 O O . LEU B 1 216 ? -7.375 6.203 16.391 1 98.81 216 LEU B O 1
ATOM 4909 N N . GLU B 1 217 ? -6.809 8.203 15.492 1 98.69 217 GLU B N 1
ATOM 4910 C CA . GLU B 1 217 ? -8.172 8.477 15.031 1 98.69 217 GLU B CA 1
ATOM 4911 C C . GLU B 1 217 ? -8.594 7.488 13.953 1 98.69 217 GLU B C 1
ATOM 4913 O O . GLU B 1 217 ? -9.719 6.988 13.969 1 98.69 217 GLU B O 1
ATOM 4918 N N . SER B 1 218 ? -7.695 7.234 13.039 1 98 218 SER B N 1
ATOM 4919 C CA . SER B 1 218 ? -7.98 6.281 11.969 1 98 218 SER B CA 1
ATOM 4920 C C . SER B 1 218 ? -8.219 4.883 12.531 1 98 218 SER B C 1
ATOM 4922 O O . SER B 1 218 ? -9.148 4.191 12.109 1 98 218 SER B O 1
ATOM 4924 N N . TYR B 1 219 ? -7.422 4.438 13.461 1 98.5 219 TYR B N 1
ATOM 4925 C CA . TYR B 1 219 ? -7.492 3.105 14.055 1 98.5 219 TYR B CA 1
ATOM 4926 C C . TYR B 1 219 ? -8.766 2.941 14.875 1 98.5 219 TYR B C 1
ATOM 4928 O O . TYR B 1 219 ? -9.336 1.849 14.938 1 98.5 219 TYR B O 1
ATOM 4936 N N . THR B 1 220 ? -9.25 4.023 15.445 1 98.44 220 THR B N 1
ATOM 4937 C CA . THR B 1 220 ? -10.422 3.965 16.312 1 98.44 220 THR B CA 1
ATOM 4938 C C . THR B 1 220 ? -11.656 4.516 15.609 1 98.44 220 THR B C 1
ATOM 4940 O O . THR B 1 220 ? -12.695 4.73 16.234 1 98.44 220 THR B O 1
ATOM 4943 N N . ALA B 1 221 ? -11.531 4.852 14.305 1 98.12 221 ALA B N 1
ATOM 4944 C CA . ALA B 1 221 ? -12.68 5.324 13.531 1 98.12 221 ALA B CA 1
ATOM 4945 C C . ALA B 1 221 ? -13.766 4.258 13.461 1 98.12 221 ALA B C 1
ATOM 4947 O O . ALA B 1 221 ? -13.531 3.096 13.797 1 98.12 221 ALA B O 1
ATOM 4948 N N . ARG B 1 222 ? -14.953 4.664 13.047 1 97.12 222 ARG B N 1
ATOM 4949 C CA . ARG B 1 222 ? -16.047 3.725 12.82 1 97.12 222 ARG B CA 1
ATOM 4950 C C . ARG B 1 222 ? -15.641 2.637 11.828 1 97.12 222 ARG B C 1
ATOM 4952 O O . ARG B 1 222 ? -15.078 2.932 10.773 1 97.12 222 ARG B O 1
ATOM 4959 N N . TRP B 1 223 ? -15.859 1.378 12.273 1 96.81 223 TRP B N 1
ATOM 4960 C CA . TRP B 1 223 ? -15.547 0.245 11.406 1 96.81 223 TRP B CA 1
ATOM 4961 C C . TRP B 1 223 ? -16.344 0.324 10.102 1 96.81 223 TRP B C 1
ATOM 4963 O O . TRP B 1 223 ? -17.547 0.572 10.109 1 96.81 223 TRP B O 1
ATOM 4973 N N . TYR B 1 224 ? -15.711 0.072 8.945 1 96.81 224 TYR B N 1
ATOM 4974 C CA . TYR B 1 224 ? -16.312 0.304 7.633 1 96.81 224 TYR B CA 1
ATOM 4975 C C . TYR B 1 224 ? -17.609 -0.481 7.48 1 96.81 224 TYR B C 1
ATOM 4977 O O . TYR B 1 224 ? -18.562 -0.002 6.859 1 96.81 224 TYR B O 1
ATOM 4985 N N . ALA B 1 225 ? -17.641 -1.656 8.07 1 95.75 225 ALA B N 1
ATOM 4986 C CA . ALA B 1 225 ? -18.766 -2.566 7.852 1 95.75 225 ALA B CA 1
ATOM 4987 C C . ALA B 1 225 ? -19.969 -2.184 8.719 1 95.75 225 ALA B C 1
ATOM 4989 O O . ALA B 1 225 ? -21.031 -2.799 8.625 1 95.75 225 ALA B O 1
ATOM 4990 N N . HIS B 1 226 ? -19.828 -1.169 9.562 1 94.75 226 HIS B N 1
ATOM 4991 C CA . HIS B 1 226 ? -20.938 -0.701 10.391 1 94.75 226 HIS B CA 1
ATOM 4992 C C . HIS B 1 226 ? -21.75 0.368 9.672 1 94.75 226 HIS B C 1
ATOM 4994 O O . HIS B 1 226 ? -22.828 0.751 10.133 1 94.75 226 HIS B O 1
ATOM 5000 N N . PHE B 1 227 ? -21.266 0.806 8.555 1 94.75 227 PHE B N 1
ATOM 5001 C CA . PHE B 1 227 ? -22.016 1.739 7.73 1 94.75 227 PHE B CA 1
ATOM 5002 C C . PHE B 1 227 ? -23.062 1.001 6.891 1 94.75 227 PHE B C 1
ATOM 5004 O O . PHE B 1 227 ? -22.938 -0.208 6.68 1 94.75 227 PHE B O 1
ATOM 5011 N N . ASP B 1 228 ? -24.109 1.711 6.473 1 94.12 228 ASP B N 1
ATOM 5012 C CA . ASP B 1 228 ? -25.031 1.153 5.492 1 94.12 228 ASP B CA 1
ATOM 5013 C C . ASP B 1 228 ? -24.344 0.897 4.16 1 94.12 228 ASP B C 1
ATOM 5015 O O . ASP B 1 228 ? -23.406 1.615 3.795 1 94.12 228 ASP B O 1
ATOM 5019 N N . ARG B 1 229 ? -24.766 -0.16 3.484 1 94.69 229 ARG B N 1
ATOM 5020 C CA . ARG B 1 229 ? -24.188 -0.483 2.186 1 94.69 229 ARG B CA 1
ATOM 5021 C C . ARG B 1 229 ? -24.312 0.69 1.221 1 94.69 229 ARG B C 1
ATOM 5023 O O . ARG B 1 229 ? -25.391 1.259 1.066 1 94.69 229 ARG B O 1
ATOM 5030 N N . LYS B 1 230 ? -23.281 1.022 0.635 1 94.06 230 LYS B N 1
ATOM 5031 C CA . LYS B 1 230 ? -23.266 2.133 -0.313 1 94.06 230 LYS B CA 1
ATOM 5032 C C . LYS B 1 230 ? -23.344 1.629 -1.751 1 94.06 230 LYS B C 1
ATOM 5034 O O . LYS B 1 230 ? -22.891 0.527 -2.059 1 94.06 230 LYS B O 1
ATOM 5039 N N . LYS B 1 231 ? -24.016 2.467 -2.652 1 93.81 231 LYS B N 1
ATOM 5040 C CA . LYS B 1 231 ? -23.828 2.312 -4.094 1 93.81 231 LYS B CA 1
ATOM 5041 C C . LYS B 1 231 ? -22.438 2.771 -4.516 1 93.81 231 LYS B C 1
ATOM 5043 O O . LYS B 1 231 ? -21.797 3.555 -3.812 1 93.81 231 LYS B O 1
ATOM 5048 N N . PRO B 1 232 ? -21.875 2.189 -5.609 1 92.75 232 PRO B N 1
ATOM 5049 C CA . PRO B 1 232 ? -20.516 2.535 -6.023 1 92.75 232 PRO B CA 1
ATOM 5050 C C . PRO B 1 232 ? -20.297 4.043 -6.133 1 92.75 232 PRO B C 1
ATOM 5052 O O . PRO B 1 232 ? -19.234 4.543 -5.773 1 92.75 232 PRO B O 1
ATOM 5055 N N . GLU B 1 233 ? -21.297 4.789 -6.539 1 89.75 233 GLU B N 1
ATOM 5056 C CA . GLU B 1 233 ? -21.203 6.23 -6.754 1 89.75 233 GLU B CA 1
ATOM 5057 C C . GLU B 1 233 ? -21.172 6.988 -5.43 1 89.75 233 GLU B C 1
ATOM 5059 O O . GLU B 1 233 ? -20.797 8.156 -5.387 1 89.75 233 GLU B O 1
ATOM 5064 N N . GLU B 1 234 ? -21.562 6.297 -4.348 1 90.62 234 GLU B N 1
ATOM 5065 C CA . GLU B 1 234 ? -21.672 6.934 -3.041 1 90.62 234 GLU B CA 1
ATOM 5066 C C . GLU B 1 234 ? -20.422 6.711 -2.203 1 90.62 234 GLU B C 1
ATOM 5068 O O . GLU B 1 234 ? -20.266 7.316 -1.142 1 90.62 234 GLU B O 1
ATOM 5073 N N . ARG B 1 235 ? -19.594 5.812 -2.689 1 90.44 235 ARG B N 1
ATOM 5074 C CA . ARG B 1 235 ? -18.422 5.461 -1.89 1 90.44 235 ARG B CA 1
ATOM 5075 C C . ARG B 1 235 ? -17.469 6.645 -1.764 1 90.44 235 ARG B C 1
ATOM 5077 O O . ARG B 1 235 ? -17.25 7.387 -2.727 1 90.44 235 ARG B O 1
ATOM 5084 N N . VAL B 1 236 ? -16.922 6.801 -0.546 1 84.38 236 VAL B N 1
ATOM 5085 C CA . VAL B 1 236 ? -16.016 7.902 -0.257 1 84.38 236 VAL B CA 1
ATOM 5086 C C . VAL B 1 236 ? -14.625 7.355 0.065 1 84.38 236 VAL B C 1
ATOM 5088 O O . VAL B 1 236 ? -14.484 6.184 0.425 1 84.38 236 VAL B O 1
ATOM 5091 N N . THR B 1 237 ? -13.633 8.195 -0.048 1 84.44 237 THR B N 1
ATOM 5092 C CA . THR B 1 237 ? -12.258 7.809 0.251 1 84.44 237 THR B CA 1
ATOM 5093 C C . THR B 1 237 ? -12.109 7.406 1.715 1 84.44 237 THR B C 1
ATOM 5095 O O . THR B 1 237 ? -11.516 6.371 2.023 1 84.44 237 THR B O 1
ATOM 5098 N N . TYR B 1 238 ? -12.648 8.18 2.574 1 90.81 238 TYR B N 1
ATOM 5099 C CA . TYR B 1 238 ? -12.617 7.875 4 1 90.81 238 TYR B CA 1
ATOM 5100 C C . TYR B 1 238 ? -13.711 6.887 4.375 1 90.81 238 TYR B C 1
ATOM 5102 O O . TYR B 1 238 ? -14.805 7.285 4.785 1 90.81 238 TYR B O 1
ATOM 5110 N N . CYS B 1 239 ? -13.43 5.641 4.285 1 93.88 239 CYS B N 1
ATOM 5111 C CA . CYS B 1 239 ? -14.469 4.621 4.402 1 93.88 239 CYS B CA 1
ATOM 5112 C C . CYS B 1 239 ? -14.547 4.086 5.824 1 93.88 239 CYS B C 1
ATOM 5114 O O . CYS B 1 239 ? -15.336 3.18 6.109 1 93.88 239 CYS B O 1
ATOM 5116 N N . GLY B 1 240 ? -13.797 4.68 6.758 1 96.38 240 GLY B N 1
ATOM 5117 C CA . GLY B 1 240 ? -13.734 4.148 8.109 1 96.38 240 GLY B CA 1
ATOM 5118 C C . GLY B 1 240 ? -12.602 3.154 8.312 1 96.38 240 GLY B C 1
ATOM 5119 O O . GLY B 1 240 ? -11.922 2.777 7.355 1 96.38 240 GLY B O 1
ATOM 5120 N N . SER B 1 241 ? -12.367 2.873 9.578 1 97.75 241 SER B N 1
ATOM 5121 C CA . SER B 1 241 ? -11.336 1.881 9.844 1 97.75 241 SER B CA 1
ATOM 5122 C C . SER B 1 241 ? -11.609 0.583 9.086 1 97.75 241 SER B C 1
ATOM 5124 O O . SER B 1 241 ? -12.766 0.204 8.891 1 97.75 241 SER B O 1
ATOM 5126 N N . ASN B 1 242 ? -10.609 -0.055 8.602 1 97.38 242 ASN B N 1
ATOM 5127 C CA . ASN B 1 242 ? -10.664 -1.288 7.824 1 97.38 242 ASN B CA 1
ATOM 5128 C C . ASN B 1 242 ? -9.383 -2.104 7.988 1 97.38 242 ASN B C 1
ATOM 5130 O O . ASN B 1 242 ? -8.398 -1.621 8.555 1 97.38 242 ASN B O 1
ATOM 5134 N N . PRO B 1 243 ? -9.32 -3.316 7.488 1 96.19 243 PRO B N 1
ATOM 5135 C CA . PRO B 1 243 ? -8.18 -4.203 7.75 1 96.19 243 PRO B CA 1
ATOM 5136 C C . PRO B 1 243 ? -6.863 -3.646 7.211 1 96.19 243 PRO B C 1
ATOM 5138 O O . PRO B 1 243 ? -5.809 -3.852 7.816 1 96.19 243 PRO B O 1
ATOM 5141 N N . VAL B 1 244 ? -6.902 -2.943 6.156 1 97.06 244 VAL B N 1
ATOM 5142 C CA . VAL B 1 244 ? -5.684 -2.43 5.535 1 97.06 244 VAL B CA 1
ATOM 5143 C C . VAL B 1 244 ? -5.203 -1.193 6.289 1 97.06 244 VAL B C 1
ATOM 5145 O O . VAL B 1 244 ? -4.031 -1.108 6.672 1 97.06 244 VAL B O 1
ATOM 5148 N N . SER B 1 245 ? -6.109 -0.253 6.508 1 97.31 245 SER B N 1
ATOM 5149 C CA . SER B 1 245 ? -5.73 0.953 7.234 1 97.31 245 SER B CA 1
ATOM 5150 C C . SER B 1 245 ? -5.234 0.618 8.641 1 97.31 245 SER B C 1
ATOM 5152 O O . SER B 1 245 ? -4.312 1.263 9.148 1 97.31 245 SER B O 1
ATOM 5154 N N . ASP B 1 246 ? -5.848 -0.374 9.281 1 97.75 246 ASP B N 1
ATOM 5155 C CA . ASP B 1 246 ? -5.449 -0.783 10.625 1 97.75 246 ASP B CA 1
ATOM 5156 C C . ASP B 1 246 ? -3.982 -1.208 10.656 1 97.75 246 ASP B C 1
ATOM 5158 O O . ASP B 1 246 ? -3.256 -0.88 11.602 1 97.75 246 ASP B O 1
ATOM 5162 N N . LEU B 1 247 ? -3.572 -1.899 9.633 1 97.06 247 LEU B N 1
ATOM 5163 C CA . LEU B 1 247 ? -2.197 -2.383 9.57 1 97.06 247 LEU B CA 1
ATOM 5164 C C . LEU B 1 247 ? -1.212 -1.219 9.57 1 97.06 247 LEU B C 1
ATOM 5166 O O . LEU B 1 247 ? -0.239 -1.225 10.328 1 97.06 247 LEU B O 1
ATOM 5170 N N . TRP B 1 248 ? -1.485 -0.284 8.766 1 97.75 248 TRP B N 1
ATOM 5171 C CA . TRP B 1 248 ? -0.627 0.89 8.641 1 97.75 248 TRP B CA 1
ATOM 5172 C C . TRP B 1 248 ? -0.601 1.685 9.945 1 97.75 248 TRP B C 1
ATOM 5174 O O . TRP B 1 248 ? 0.466 2.102 10.406 1 97.75 248 TRP B O 1
ATOM 5184 N N . CYS B 1 249 ? -1.749 1.873 10.531 1 98.25 249 CYS B N 1
ATOM 5185 C CA . CYS B 1 249 ? -1.858 2.67 11.742 1 98.25 249 CYS B CA 1
ATOM 5186 C C . CYS B 1 249 ? -1.129 2 12.906 1 98.25 249 CYS B C 1
ATOM 5188 O O . CYS B 1 249 ? -0.42 2.662 13.664 1 98.25 249 CYS B O 1
ATOM 5190 N N . GLU B 1 250 ? -1.303 0.703 13.055 1 98.06 250 GLU B N 1
ATOM 5191 C CA . GLU B 1 250 ? -0.636 -0.021 14.133 1 98.06 250 GLU B CA 1
ATOM 5192 C C . GLU B 1 250 ? 0.881 0.09 14.016 1 98.06 250 GLU B C 1
ATOM 5194 O O . GLU B 1 250 ? 1.568 0.333 15.016 1 98.06 250 GLU B O 1
ATOM 5199 N N . LYS B 1 251 ? 1.373 -0.094 12.805 1 98.06 251 LYS B N 1
ATOM 5200 C CA . LYS B 1 251 ? 2.82 0 12.625 1 98.06 251 LYS B CA 1
ATOM 5201 C C . LYS B 1 251 ? 3.311 1.425 12.859 1 98.06 251 LYS B C 1
ATOM 5203 O O . LYS B 1 251 ? 4.395 1.629 13.414 1 98.06 251 LYS B O 1
ATOM 5208 N N . SER B 1 252 ? 2.555 2.383 12.422 1 98.44 252 SER B N 1
ATOM 5209 C CA . SER B 1 252 ? 2.898 3.779 12.68 1 98.44 252 SER B CA 1
ATOM 5210 C C . SER B 1 252 ? 3.051 4.043 14.172 1 98.44 252 SER B C 1
ATOM 5212 O O . SER B 1 252 ? 4.027 4.66 14.602 1 98.44 252 SER B O 1
ATOM 5214 N N . LEU B 1 253 ? 2.098 3.559 14.992 1 98.75 253 LEU B N 1
ATOM 5215 C CA . LEU B 1 253 ? 2.125 3.768 16.438 1 98.75 253 LEU B CA 1
ATOM 5216 C C . LEU B 1 253 ? 3.354 3.117 17.062 1 98.75 253 LEU B C 1
ATOM 5218 O O . LEU B 1 253 ? 3.982 3.689 17.953 1 98.75 253 LEU B O 1
ATOM 5222 N N . SER B 1 254 ? 3.752 1.952 16.578 1 98.44 254 SER B N 1
ATOM 5223 C CA . SER B 1 254 ? 4.93 1.262 17.094 1 98.44 254 SER B CA 1
ATOM 5224 C C . SER B 1 254 ? 6.203 2.043 16.781 1 98.44 254 SER B C 1
ATOM 5226 O O . SER B 1 254 ? 7.117 2.096 17.609 1 98.44 254 SER B O 1
ATOM 5228 N N . LEU B 1 255 ? 6.301 2.592 15.578 1 98.44 255 LEU B N 1
ATOM 5229 C CA . LEU B 1 255 ? 7.453 3.4 15.203 1 98.44 255 LEU B CA 1
ATOM 5230 C C . LEU B 1 255 ? 7.539 4.656 16.062 1 98.44 255 LEU B C 1
ATOM 5232 O O . LEU B 1 255 ? 8.633 5.059 16.469 1 98.44 255 LEU B O 1
ATOM 5236 N N . LEU B 1 256 ? 6.367 5.27 16.328 1 98.69 256 LEU B N 1
ATOM 5237 C CA . LEU B 1 256 ? 6.316 6.453 17.172 1 98.69 256 LEU B CA 1
ATOM 5238 C C . LEU B 1 256 ? 6.785 6.129 18.594 1 98.69 256 LEU B C 1
ATOM 5240 O O . LEU B 1 256 ? 7.516 6.914 19.203 1 98.69 256 LEU B O 1
ATOM 5244 N N . ALA B 1 257 ? 6.32 5.016 19.094 1 98.62 257 ALA B N 1
ATOM 5245 C CA . ALA B 1 257 ? 6.727 4.582 20.422 1 98.62 257 ALA B CA 1
ATOM 5246 C C . ALA B 1 257 ? 8.25 4.512 20.531 1 98.62 257 ALA B C 1
ATOM 5248 O O . ALA B 1 257 ? 8.812 4.879 21.562 1 98.62 257 ALA B O 1
ATOM 5249 N N . ARG B 1 258 ? 8.875 4.117 19.5 1 97.69 258 ARG B N 1
ATOM 5250 C CA . ARG B 1 258 ? 10.305 3.85 19.5 1 97.69 258 ARG B CA 1
ATOM 5251 C C . ARG B 1 258 ? 11.102 5.137 19.312 1 97.69 258 ARG B C 1
ATOM 5253 O O . ARG B 1 258 ? 12.164 5.305 19.922 1 97.69 258 ARG B O 1
ATOM 5260 N N . SER B 1 259 ? 10.609 6.105 18.5 1 98.44 259 SER B N 1
ATOM 5261 C CA . SER B 1 259 ? 11.562 7.082 17.984 1 98.44 259 SER B CA 1
ATOM 5262 C C . SER B 1 259 ? 11.062 8.508 18.188 1 98.44 259 SER B C 1
ATOM 5264 O O . SER B 1 259 ? 11.82 9.469 18 1 98.44 259 SER B O 1
ATOM 5266 N N . PHE B 1 260 ? 9.812 8.758 18.578 1 98.62 260 PHE B N 1
ATOM 5267 C CA . PHE B 1 260 ? 9.234 10.094 18.609 1 98.62 260 PHE B CA 1
ATOM 5268 C C . PHE B 1 260 ? 9.961 10.984 19.609 1 98.62 260 PHE B C 1
ATOM 5270 O O . PHE B 1 260 ? 10.469 12.047 19.25 1 98.62 260 PHE B O 1
ATOM 5277 N N . ARG B 1 261 ? 10.07 10.57 20.875 1 98.56 261 ARG B N 1
ATOM 5278 C CA . ARG B 1 261 ? 10.766 11.344 21.906 1 98.56 261 ARG B CA 1
ATOM 5279 C C . ARG B 1 261 ? 12.219 11.586 21.516 1 98.56 261 ARG B C 1
ATOM 5281 O O . ARG B 1 261 ? 12.734 12.695 21.688 1 98.56 261 ARG B O 1
ATOM 5288 N N . ARG B 1 262 ? 12.859 10.555 20.922 1 98.31 262 ARG B N 1
ATOM 5289 C CA . ARG B 1 262 ? 14.25 10.672 20.484 1 98.31 262 ARG B CA 1
ATOM 5290 C C . ARG B 1 262 ? 14.398 11.711 19.391 1 98.31 262 ARG B C 1
ATOM 5292 O O . ARG B 1 262 ? 15.352 12.492 19.391 1 98.31 262 ARG B O 1
ATOM 5299 N N . ALA B 1 263 ? 13.477 11.688 18.453 1 98.38 263 ALA B N 1
ATOM 5300 C CA . ALA B 1 263 ? 13.531 12.617 17.328 1 98.38 263 ALA B CA 1
ATOM 5301 C C . ALA B 1 263 ? 13.367 14.055 17.797 1 98.38 263 ALA B C 1
ATOM 5303 O O . ALA B 1 263 ? 13.961 14.977 17.234 1 98.38 263 ALA B O 1
ATOM 5304 N N . VAL B 1 264 ? 12.523 14.297 18.797 1 98.19 264 VAL B N 1
ATOM 5305 C CA . VAL B 1 264 ? 12.336 15.633 19.344 1 98.19 264 VAL B CA 1
ATOM 5306 C C . VAL B 1 264 ? 13.578 16.062 20.109 1 98.19 264 VAL B C 1
ATOM 5308 O O . VAL B 1 264 ? 14.047 17.203 19.969 1 98.19 264 VAL B O 1
ATOM 5311 N N . GLU B 1 265 ? 14.148 15.195 20.875 1 97.44 265 GLU B N 1
ATOM 5312 C CA . GLU B 1 265 ? 15.25 15.508 21.781 1 97.44 265 GLU B CA 1
ATOM 5313 C C . GLU B 1 265 ? 16.562 15.656 21.016 1 97.44 265 GLU B C 1
ATOM 5315 O O . GLU B 1 265 ? 17.359 16.547 21.312 1 97.44 265 GLU B O 1
ATOM 5320 N N . ARG B 1 266 ? 16.797 14.812 20.016 1 96.38 266 ARG B N 1
ATOM 5321 C CA . ARG B 1 266 ? 18.109 14.773 19.375 1 96.38 266 ARG B CA 1
ATOM 5322 C C . ARG B 1 266 ? 17.984 14.523 17.875 1 96.38 266 ARG B C 1
ATOM 5324 O O . ARG B 1 266 ? 18.781 13.789 17.297 1 96.38 266 ARG B O 1
ATOM 5331 N N . GLY B 1 267 ? 17 15.078 17.312 1 93.44 267 GLY B N 1
ATOM 5332 C CA . GLY B 1 267 ? 16.688 14.812 15.914 1 93.44 267 GLY B CA 1
ATOM 5333 C C . GLY B 1 267 ? 17.828 15.164 14.977 1 93.44 267 GLY B C 1
ATOM 5334 O O . GLY B 1 267 ? 18.062 14.461 13.984 1 93.44 267 GLY B O 1
ATOM 5335 N N . SER B 1 268 ? 18.656 16.141 15.227 1 92.44 268 SER B N 1
ATOM 5336 C CA . SER B 1 268 ? 19.703 16.625 14.32 1 92.44 268 SER B CA 1
ATOM 5337 C C . SER B 1 268 ? 20.859 15.625 14.234 1 92.44 268 SER B C 1
ATOM 5339 O O . SER B 1 268 ? 21.672 15.68 13.305 1 92.44 268 SER B O 1
ATOM 5341 N N . GLU B 1 269 ? 20.875 14.656 15.133 1 95 269 GLU B N 1
ATOM 5342 C CA . GLU B 1 269 ? 22 13.719 15.172 1 95 269 GLU B CA 1
ATOM 5343 C C . GLU B 1 269 ? 21.516 12.273 15.109 1 95 269 GLU B C 1
ATOM 5345 O O . GLU B 1 269 ? 22.297 11.344 15.32 1 95 269 GLU B O 1
ATOM 5350 N N . ASP B 1 270 ? 20.297 12.125 14.961 1 96.81 270 ASP B N 1
ATOM 5351 C CA . ASP B 1 270 ? 19.734 10.781 15.047 1 96.81 270 ASP B CA 1
ATOM 5352 C C . ASP B 1 270 ? 18.969 10.422 13.773 1 96.81 270 ASP B C 1
ATOM 5354 O O . ASP B 1 270 ? 17.734 10.43 13.766 1 96.81 270 ASP B O 1
ATOM 5358 N N . LEU B 1 271 ? 19.719 9.945 12.773 1 95.88 271 LEU B N 1
ATOM 5359 C CA . LEU B 1 271 ? 19.141 9.625 11.477 1 95.88 271 LEU B CA 1
ATOM 5360 C C . LEU B 1 271 ? 18.141 8.477 11.602 1 95.88 271 LEU B C 1
ATOM 5362 O O . LEU B 1 271 ? 17.125 8.461 10.898 1 95.88 271 LEU B O 1
ATOM 5366 N N . GLU B 1 272 ? 18.422 7.555 12.469 1 96.94 272 GLU B N 1
ATOM 5367 C CA . GLU B 1 272 ? 17.516 6.426 12.664 1 96.94 272 GLU B CA 1
ATOM 5368 C C . GLU B 1 272 ? 16.156 6.895 13.172 1 96.94 272 GLU B C 1
ATOM 5370 O O . GLU B 1 272 ? 15.117 6.457 12.672 1 96.94 272 GLU B O 1
ATOM 5375 N N . ALA B 1 273 ? 16.172 7.793 14.18 1 98.25 273 ALA B N 1
ATOM 5376 C CA . ALA B 1 273 ? 14.914 8.328 14.711 1 98.25 273 ALA B CA 1
ATOM 5377 C C . ALA B 1 273 ? 14.156 9.102 13.648 1 98.25 273 ALA B C 1
ATOM 5379 O O . ALA B 1 273 ? 12.93 8.984 13.547 1 98.25 273 ALA B O 1
ATOM 5380 N N . ARG B 1 274 ? 14.93 9.914 12.867 1 98.12 274 ARG B N 1
ATOM 5381 C CA . ARG B 1 274 ? 14.305 10.672 11.789 1 98.12 274 ARG B CA 1
ATOM 5382 C C . ARG B 1 274 ? 13.703 9.734 10.742 1 98.12 274 ARG B C 1
ATOM 5384 O O . ARG B 1 274 ? 12.609 10 10.227 1 98.12 274 ARG B O 1
ATOM 5391 N N . THR B 1 275 ? 14.367 8.648 10.453 1 97.81 275 THR B N 1
ATOM 5392 C CA . THR B 1 275 ? 13.883 7.656 9.508 1 97.81 275 THR B CA 1
ATOM 5393 C C . THR B 1 275 ? 12.586 7.023 10 1 97.81 275 THR B C 1
ATOM 5395 O O . THR B 1 275 ? 11.617 6.906 9.25 1 97.81 275 THR B O 1
ATOM 5398 N N . ASP B 1 276 ? 12.578 6.66 11.25 1 98.25 276 ASP B N 1
ATOM 5399 C CA . ASP B 1 276 ? 11.383 6.066 11.844 1 98.25 276 ASP B CA 1
ATOM 5400 C C . ASP B 1 276 ? 10.211 7.043 11.812 1 98.25 276 ASP B C 1
ATOM 5402 O O . ASP B 1 276 ? 9.078 6.648 11.523 1 98.25 276 ASP B O 1
ATOM 5406 N N . MET B 1 277 ? 10.5 8.305 12.094 1 98.56 277 MET B N 1
ATOM 5407 C CA . MET B 1 277 ? 9.438 9.312 12.117 1 98.56 277 MET B CA 1
ATOM 5408 C C . MET B 1 277 ? 8.844 9.5 10.727 1 98.56 277 MET B C 1
ATOM 5410 O O . MET B 1 277 ? 7.629 9.609 10.57 1 98.56 277 MET B O 1
ATOM 5414 N N . MET B 1 278 ? 9.703 9.547 9.719 1 98.38 278 MET B N 1
ATOM 5415 C CA . MET B 1 278 ? 9.211 9.719 8.359 1 98.38 278 MET B CA 1
ATOM 5416 C C . MET B 1 278 ? 8.406 8.5 7.91 1 98.38 278 MET B C 1
ATOM 5418 O O . MET B 1 278 ? 7.398 8.633 7.219 1 98.38 278 MET B O 1
ATOM 5422 N N . MET B 1 279 ? 8.859 7.348 8.281 1 98.12 279 MET B N 1
ATOM 5423 C CA . MET B 1 279 ? 8.125 6.129 7.961 1 98.12 279 MET B CA 1
ATOM 5424 C C . MET B 1 279 ? 6.766 6.113 8.656 1 98.12 279 MET B C 1
ATOM 5426 O O . MET B 1 279 ? 5.754 5.758 8.055 1 98.12 279 MET B O 1
ATOM 5430 N N . ALA B 1 280 ? 6.785 6.488 9.938 1 98.56 280 ALA B N 1
ATOM 5431 C CA . ALA B 1 280 ? 5.539 6.566 10.695 1 98.56 280 ALA B CA 1
ATOM 5432 C C . ALA B 1 280 ? 4.547 7.516 10.031 1 98.56 280 ALA B C 1
ATOM 5434 O O . ALA B 1 280 ? 3.354 7.227 9.953 1 98.56 280 ALA B O 1
ATOM 5435 N N . ALA B 1 281 ? 5.059 8.656 9.57 1 98.31 281 ALA B N 1
ATOM 5436 C CA . ALA B 1 281 ? 4.207 9.641 8.906 1 98.31 281 ALA B CA 1
ATOM 5437 C C . ALA B 1 281 ? 3.602 9.07 7.625 1 98.31 281 ALA B C 1
ATOM 5439 O O . ALA B 1 281 ? 2.406 9.234 7.371 1 98.31 281 ALA B O 1
ATOM 5440 N N . THR B 1 282 ? 4.406 8.422 6.848 1 97.56 282 THR B N 1
ATOM 5441 C CA . THR B 1 282 ? 3.951 7.816 5.602 1 97.56 282 THR B CA 1
ATOM 5442 C C . THR B 1 282 ? 2.92 6.727 5.875 1 97.56 282 THR B C 1
ATOM 5444 O O . THR B 1 282 ? 1.884 6.66 5.211 1 97.56 282 THR B O 1
ATOM 5447 N N . PHE B 1 283 ? 3.189 5.898 6.871 1 97.94 283 PHE B N 1
ATOM 5448 C CA . PHE B 1 283 ? 2.277 4.816 7.223 1 97.94 283 PHE B CA 1
ATOM 5449 C C . PHE B 1 283 ? 0.954 5.371 7.738 1 97.94 283 PHE B C 1
ATOM 5451 O O . PHE B 1 283 ? -0.117 4.91 7.336 1 97.94 283 PHE B O 1
ATOM 5458 N N . ALA B 1 284 ? 1.028 6.367 8.578 1 98 284 ALA B N 1
ATOM 5459 C CA . ALA B 1 284 ? -0.2 7.012 9.047 1 98 284 ALA B CA 1
ATOM 5460 C C . ALA B 1 284 ? -0.981 7.605 7.875 1 98 284 ALA B C 1
ATOM 5462 O O . ALA B 1 284 ? -2.213 7.543 7.848 1 98 284 ALA B O 1
ATOM 5463 N N . GLY B 1 285 ? -0.266 8.195 6.949 1 96.94 285 GLY B N 1
ATOM 5464 C CA . GLY B 1 285 ? -0.893 8.742 5.754 1 96.94 285 GLY B CA 1
ATOM 5465 C C . GLY B 1 285 ? -1.601 7.688 4.922 1 96.94 285 GLY B C 1
ATOM 5466 O O . GLY B 1 285 ? -2.709 7.918 4.434 1 96.94 285 GLY B O 1
ATOM 5467 N N . MET B 1 286 ? -0.991 6.555 4.801 1 96.19 286 MET B N 1
ATOM 5468 C CA . MET B 1 286 ? -1.566 5.457 4.027 1 96.19 286 MET B CA 1
ATOM 5469 C C . MET B 1 286 ? -2.764 4.852 4.754 1 96.19 286 MET B C 1
ATOM 5471 O O . MET B 1 286 ? -3.652 4.277 4.121 1 96.19 286 MET B O 1
ATOM 5475 N N . GLY B 1 287 ? -2.777 4.992 6.055 1 96.5 287 GLY B N 1
ATOM 5476 C CA . GLY B 1 287 ? -3.92 4.547 6.836 1 96.5 287 GLY B CA 1
ATOM 5477 C C . GLY B 1 287 ? -5.07 5.531 6.824 1 96.5 287 GLY B C 1
ATOM 5478 O O . GLY B 1 287 ? -6.102 5.285 6.191 1 96.5 287 GLY B O 1
ATOM 5479 N N . PHE B 1 288 ? -4.832 6.723 7.352 1 95.75 288 PHE B N 1
ATOM 5480 C CA . PHE B 1 288 ? -5.906 7.691 7.543 1 95.75 288 PHE B CA 1
ATOM 5481 C C . PHE B 1 288 ? -6.371 8.258 6.207 1 95.75 288 PHE B C 1
ATOM 5483 O O . PHE B 1 288 ? -7.52 8.68 6.074 1 95.75 288 PHE B O 1
ATOM 5490 N N . GLY B 1 289 ? -5.473 8.227 5.211 1 93.06 289 GLY B N 1
ATOM 5491 C CA . GLY B 1 289 ? -5.859 8.695 3.889 1 93.06 289 GLY B CA 1
ATOM 5492 C C . GLY B 1 289 ? -6.949 7.859 3.252 1 93.06 289 GLY B C 1
ATOM 5493 O O . GLY B 1 289 ? -7.543 8.266 2.25 1 93.06 289 GLY B O 1
ATOM 5494 N N . ASN B 1 290 ? -7.258 6.723 3.92 1 93.25 290 ASN B N 1
ATOM 5495 C CA . ASN B 1 290 ? -8.281 5.82 3.398 1 93.25 290 ASN B CA 1
ATOM 5496 C C . ASN B 1 290 ? -9.359 5.535 4.441 1 93.25 290 ASN B C 1
ATOM 5498 O O . ASN B 1 290 ? -10.406 4.965 4.117 1 93.25 290 ASN B O 1
ATOM 5502 N N . SER B 1 291 ? -9.133 5.844 5.664 1 95.06 291 SER B N 1
ATOM 5503 C CA . SER B 1 291 ? -10.078 5.512 6.727 1 95.06 291 SER B CA 1
ATOM 5504 C C . SER B 1 291 ? -10.648 6.773 7.367 1 95.06 291 SER B C 1
ATOM 5506 O O . SER B 1 291 ? -11.727 6.734 7.957 1 95.06 291 SER B O 1
ATOM 5508 N N . GLY B 1 292 ? -9.859 7.871 7.281 1 94.31 292 GLY B N 1
ATOM 5509 C CA . GLY B 1 292 ? -10.328 9.133 7.828 1 94.31 292 GLY B CA 1
ATOM 5510 C C . GLY B 1 292 ? -9.898 9.352 9.266 1 94.31 292 GLY B C 1
ATOM 5511 O O . GLY B 1 292 ? -9.188 8.531 9.844 1 94.31 292 GLY B O 1
ATOM 5512 N N . VAL B 1 293 ? -10.211 10.523 9.711 1 96.5 293 VAL B N 1
ATOM 5513 C CA . VAL B 1 293 ? -10.008 10.953 11.094 1 96.5 293 VAL B CA 1
ATOM 5514 C C . VAL B 1 293 ? -11.312 11.492 11.664 1 96.5 293 VAL B C 1
ATOM 5516 O O . VAL B 1 293 ? -12.352 11.469 11 1 96.5 293 VAL B O 1
ATOM 5519 N N . HIS B 1 294 ? -11.336 11.867 12.969 1 97.25 294 HIS B N 1
ATOM 5520 C CA . HIS B 1 294 ? -12.617 12.25 13.547 1 97.25 294 HIS B CA 1
ATOM 5521 C C . HIS B 1 294 ? -12.453 13.43 14.5 1 97.25 294 HIS B C 1
ATOM 5523 O O . HIS B 1 294 ? -12.117 14.539 14.078 1 97.25 294 HIS B O 1
ATOM 5529 N N . ILE B 1 295 ? -12.57 13.336 15.742 1 98.5 295 ILE B N 1
ATOM 5530 C CA . ILE B 1 295 ? -12.883 14.445 16.641 1 98.5 295 ILE B CA 1
ATOM 5531 C C . ILE B 1 295 ? -11.641 15.32 16.828 1 98.5 295 ILE B C 1
ATOM 5533 O O . ILE B 1 295 ? -11.719 16.547 16.703 1 98.5 295 ILE B O 1
ATOM 5537 N N . PRO B 1 296 ? -10.438 14.766 17.172 1 98.69 296 PRO B N 1
ATOM 5538 C CA . PRO B 1 296 ? -9.281 15.641 17.359 1 98.69 296 PRO B CA 1
ATOM 5539 C C . PRO B 1 296 ? -9.016 16.547 16.156 1 98.69 296 PRO B C 1
ATOM 5541 O O . PRO B 1 296 ? -8.82 17.75 16.328 1 98.69 296 PRO B O 1
ATOM 5544 N N . HIS B 1 297 ? -9.078 16.016 14.977 1 97.06 297 HIS B N 1
ATOM 5545 C CA . HIS B 1 297 ? -8.859 16.828 13.781 1 97.06 297 HIS B CA 1
ATOM 5546 C C . HIS B 1 297 ? -10.016 17.797 13.555 1 97.06 297 HIS B C 1
ATOM 5548 O O . HIS B 1 297 ? -9.797 18.938 13.125 1 97.06 297 HIS B O 1
ATOM 5554 N N . ALA B 1 298 ? -11.234 17.344 13.781 1 96.12 298 ALA B N 1
ATOM 5555 C CA . ALA B 1 298 ? -12.375 18.25 13.641 1 96.12 298 ALA B CA 1
ATOM 5556 C C . ALA B 1 298 ? -12.242 19.453 14.562 1 96.12 298 ALA B C 1
ATOM 5558 O O . ALA B 1 298 ? -12.57 20.578 14.172 1 96.12 298 ALA B O 1
ATOM 5559 N N . ASN B 1 299 ? -11.773 19.234 15.781 1 97.88 299 ASN B N 1
ATOM 5560 C CA . ASN B 1 299 ? -11.578 20.297 16.766 1 97.88 299 ASN B CA 1
ATOM 5561 C C . ASN B 1 299 ? -10.422 21.219 16.359 1 97.88 299 ASN B C 1
ATOM 5563 O O . ASN B 1 299 ? -10.422 22.406 16.703 1 97.88 299 ASN B O 1
ATOM 5567 N N . ALA B 1 300 ? -9.469 20.641 15.688 1 96.31 300 ALA B N 1
ATOM 5568 C CA . ALA B 1 300 ? -8.242 21.344 15.367 1 96.31 300 ALA B CA 1
ATOM 5569 C C . ALA B 1 300 ? -8.523 22.562 14.477 1 96.31 300 ALA B C 1
ATOM 5571 O O . ALA B 1 300 ? -7.848 23.578 14.578 1 96.31 300 ALA B O 1
ATOM 5572 N N . TYR B 1 301 ? -9.547 22.453 13.656 1 91.25 301 TYR B N 1
ATOM 5573 C CA . TYR B 1 301 ? -9.797 23.469 12.648 1 91.25 301 TYR B CA 1
ATOM 5574 C C . TYR B 1 301 ? -10.258 24.766 13.297 1 91.25 301 TYR B C 1
ATOM 5576 O O . TYR B 1 301 ? -9.641 25.828 13.109 1 91.25 301 TYR B O 1
ATOM 5584 N N . PRO B 1 302 ? -11.297 24.75 14.125 1 93.19 302 PRO B N 1
ATOM 5585 C CA . PRO B 1 302 ? -11.664 26.016 14.781 1 93.19 302 PRO B CA 1
ATOM 5586 C C . PRO B 1 302 ? -10.602 26.5 15.766 1 93.19 302 PRO B C 1
ATOM 5588 O O . PRO B 1 302 ? -10.438 27.703 15.953 1 93.19 302 PRO B O 1
ATOM 5591 N N . ILE B 1 303 ? -9.828 25.609 16.438 1 95.19 303 ILE B N 1
ATOM 5592 C CA . ILE B 1 303 ? -8.766 26 17.375 1 95.19 303 ILE B CA 1
ATOM 5593 C C . ILE B 1 303 ? -7.699 26.797 16.625 1 95.19 303 ILE B C 1
ATOM 5595 O O . ILE B 1 303 ? -7.27 27.859 17.094 1 95.19 303 ILE B O 1
ATOM 5599 N N . ALA B 1 304 ? -7.281 26.266 15.523 1 90.69 304 ALA B N 1
ATOM 5600 C CA . ALA B 1 304 ? -6.285 26.984 14.719 1 90.69 304 ALA B CA 1
ATOM 5601 C C . ALA B 1 304 ? -6.879 28.25 14.109 1 90.69 304 ALA B C 1
ATOM 5603 O O . ALA B 1 304 ? -6.223 29.281 14.07 1 90.69 304 ALA B O 1
ATOM 5604 N N . GLY B 1 305 ? -8.102 28.188 13.641 1 86.62 305 GLY B N 1
ATOM 5605 C CA . GLY B 1 305 ? -8.734 29.281 12.914 1 86.62 305 GLY B CA 1
ATOM 5606 C C . GLY B 1 305 ? -9.031 30.484 13.789 1 86.62 305 GLY B C 1
ATOM 5607 O O . GLY B 1 305 ? -9.062 31.625 13.305 1 86.62 305 GLY B O 1
ATOM 5608 N N . MET B 1 306 ? -9.195 30.281 15.094 1 90 306 MET B N 1
ATOM 5609 C CA . MET B 1 306 ? -9.609 31.359 15.984 1 90 306 MET B CA 1
ATOM 5610 C C . MET B 1 306 ? -8.484 31.766 16.922 1 90 306 MET B C 1
ATOM 5612 O O . MET B 1 306 ? -8.727 32.344 17.984 1 90 306 MET B O 1
ATOM 5616 N N . VAL B 1 307 ? -7.34 31.406 16.531 1 92.25 307 VAL B N 1
ATOM 5617 C CA . VAL B 1 307 ? -6.176 31.719 17.359 1 92.25 307 VAL B CA 1
ATOM 5618 C C . VAL B 1 307 ? -6.141 33.219 17.641 1 92.25 307 VAL B C 1
ATOM 5620 O O . VAL B 1 307 ? -6.48 34.031 16.781 1 92.25 307 VAL B O 1
ATOM 5623 N N . LYS B 1 308 ? -5.742 33.594 18.844 1 92.75 308 LYS B N 1
ATOM 5624 C CA . LYS B 1 308 ? -5.73 35 19.25 1 92.75 308 LYS B CA 1
ATOM 5625 C C . LYS B 1 308 ? -4.316 35.562 19.203 1 92.75 308 LYS B C 1
ATOM 5627 O O . LYS B 1 308 ? -3.961 36.281 18.266 1 92.75 308 LYS B O 1
ATOM 5632 N N . ASP B 1 309 ? -3.395 35.094 19.984 1 94.38 309 ASP B N 1
ATOM 5633 C CA . ASP B 1 309 ? -2.092 35.719 20.078 1 94.38 309 ASP B CA 1
ATOM 5634 C C . ASP B 1 309 ? -0.973 34.688 20.219 1 94.38 309 ASP B C 1
ATOM 5636 O O . ASP B 1 309 ? 0.193 35.062 20.391 1 94.38 309 ASP B O 1
ATOM 5640 N N . TYR B 1 310 ? -1.305 33.5 20.125 1 95.88 310 TYR B N 1
ATOM 5641 C CA . TYR B 1 310 ? -0.319 32.469 20.312 1 95.88 310 TYR B CA 1
ATOM 5642 C C . TYR B 1 310 ? 0.681 32.406 19.172 1 95.88 310 TYR B C 1
ATOM 5644 O O . TYR B 1 310 ? 0.293 32.438 18 1 95.88 310 TYR B O 1
ATOM 5652 N N . ARG B 1 311 ? 1.954 32.406 19.438 1 95.06 311 ARG B N 1
ATOM 5653 C CA . ARG B 1 311 ? 3.068 32.312 18.5 1 95.06 311 ARG B CA 1
ATOM 5654 C C . ARG B 1 311 ? 4.043 31.219 18.906 1 95.06 311 ARG B C 1
ATOM 5656 O O . ARG B 1 311 ? 4.906 31.438 19.766 1 95.06 311 ARG B O 1
ATOM 5663 N N . PRO B 1 312 ? 3.916 30.094 18.359 1 93.44 312 PRO B N 1
ATOM 5664 C CA . PRO B 1 312 ? 4.727 28.953 18.781 1 93.44 312 PRO B CA 1
ATOM 5665 C C . PRO B 1 312 ? 6.199 29.094 18.391 1 93.44 312 PRO B C 1
ATOM 5667 O O . PRO B 1 312 ? 6.516 29.625 17.328 1 93.44 312 PRO B O 1
ATOM 5670 N N . ALA B 1 313 ? 7.105 28.625 19.234 1 89.81 313 ALA B N 1
ATOM 5671 C CA . ALA B 1 313 ? 8.531 28.578 18.922 1 89.81 313 ALA B CA 1
ATOM 5672 C C . ALA B 1 313 ? 8.797 27.672 17.734 1 89.81 313 ALA B C 1
ATOM 5674 O O . ALA B 1 313 ? 8.102 26.672 17.531 1 89.81 313 ALA B O 1
ATOM 5675 N N . GLY B 1 314 ? 9.789 27.984 16.906 1 85.31 314 GLY B N 1
ATOM 5676 C CA . GLY B 1 314 ? 10.18 27.156 15.773 1 85.31 314 GLY B CA 1
ATOM 5677 C C . GLY B 1 314 ? 9.375 27.438 14.516 1 85.31 314 GLY B C 1
ATOM 5678 O O . GLY B 1 314 ? 9.664 26.891 13.453 1 85.31 314 GLY B O 1
ATOM 5679 N N . TYR B 1 315 ? 8.352 28.297 14.617 1 88.12 315 TYR B N 1
ATOM 5680 C CA . TYR B 1 315 ? 7.531 28.734 13.5 1 88.12 315 TYR B CA 1
ATOM 5681 C C . TYR B 1 315 ? 7.688 30.219 13.25 1 88.12 315 TYR B C 1
ATOM 5683 O O . TYR B 1 315 ? 8.234 30.953 14.086 1 88.12 315 TYR B O 1
ATOM 5691 N N . PRO B 1 316 ? 7.234 30.625 12.023 1 84.06 316 PRO B N 1
ATOM 5692 C CA . PRO B 1 316 ? 7.312 32.062 11.766 1 84.06 316 PRO B CA 1
ATOM 5693 C C . PRO B 1 316 ? 6.594 32.906 12.828 1 84.06 316 PRO B C 1
ATOM 5695 O O . PRO B 1 316 ? 5.512 32.531 13.289 1 84.06 316 PRO B O 1
ATOM 5698 N N . GLN B 1 317 ? 7.172 34.062 13.242 1 90 317 GLN B N 1
ATOM 5699 C CA . GLN B 1 317 ? 6.684 34.844 14.375 1 90 317 GLN B CA 1
ATOM 5700 C C . GLN B 1 317 ? 5.852 36.031 13.922 1 90 317 GLN B C 1
ATOM 5702 O O . GLN B 1 317 ? 5.289 36.75 14.742 1 90 317 GLN B O 1
ATOM 5707 N N . ASP B 1 318 ? 5.68 36.156 12.656 1 87.75 318 ASP B N 1
ATOM 5708 C CA . ASP B 1 318 ? 5.059 37.344 12.094 1 87.75 318 ASP B CA 1
ATOM 5709 C C . ASP B 1 318 ? 3.553 37.375 12.352 1 87.75 318 ASP B C 1
ATOM 5711 O O . ASP B 1 318 ? 2.941 38.438 12.445 1 87.75 318 ASP B O 1
ATOM 5715 N N . GLU B 1 319 ? 2.914 36.188 12.445 1 87.62 319 GLU B N 1
ATOM 5716 C CA . GLU B 1 319 ? 1.481 36.062 12.703 1 87.62 319 GLU B CA 1
ATOM 5717 C C . GLU B 1 319 ? 1.192 35 13.742 1 87.62 319 GLU B C 1
ATOM 5719 O O . GLU B 1 319 ? 1.929 34.031 13.852 1 87.62 319 GLU B O 1
ATOM 5724 N N . PRO B 1 320 ? 0.132 35.281 14.555 1 92.38 320 PRO B N 1
ATOM 5725 C CA . PRO B 1 320 ? -0.275 34.219 15.453 1 92.38 320 PRO B CA 1
ATOM 5726 C C . PRO B 1 320 ? -0.709 32.938 14.703 1 92.38 320 PRO B C 1
ATOM 5728 O O . PRO B 1 320 ? -1.306 33.031 13.633 1 92.38 320 PRO B O 1
ATOM 5731 N N . MET B 1 321 ? -0.395 31.859 15.266 1 90.88 321 MET B N 1
ATOM 5732 C CA . MET B 1 321 ? -0.826 30.594 14.68 1 90.88 321 MET B CA 1
ATOM 5733 C C . MET B 1 321 ? -0.723 29.453 15.695 1 90.88 321 MET B C 1
ATOM 5735 O O . MET B 1 321 ? 0.067 29.531 16.641 1 90.88 321 MET B O 1
ATOM 5739 N N . VAL B 1 322 ? -1.517 28.578 15.609 1 93.38 322 VAL B N 1
ATOM 5740 C CA . VAL B 1 322 ? -1.36 27.266 16.25 1 93.38 322 VAL B CA 1
ATOM 5741 C C . VAL B 1 322 ? -1.018 26.219 15.211 1 93.38 322 VAL B C 1
ATOM 5743 O O . VAL B 1 322 ? -1.847 25.891 14.359 1 93.38 322 VAL B O 1
ATOM 5746 N N . PRO B 1 323 ? 0.234 25.672 15.25 1 92.25 323 PRO B N 1
ATOM 5747 C CA . PRO B 1 323 ? 0.549 24.625 14.281 1 92.25 323 PRO B CA 1
ATOM 5748 C C . PRO B 1 323 ? -0.475 23.484 14.281 1 92.25 323 PRO B C 1
ATOM 5750 O O . PRO B 1 323 ? -0.976 23.109 15.344 1 92.25 323 PRO B O 1
ATOM 5753 N N . HIS B 1 324 ? -0.743 22.984 13.125 1 91.88 324 HIS B N 1
ATOM 5754 C CA . HIS B 1 324 ? -1.798 21.984 12.953 1 91.88 324 HIS B CA 1
ATOM 5755 C C . HIS B 1 324 ? -1.631 20.828 13.93 1 91.88 324 HIS B C 1
ATOM 5757 O O . HIS B 1 324 ? -2.584 20.438 14.609 1 91.88 324 HIS B O 1
ATOM 5763 N N . GLY B 1 325 ? -0.394 20.266 14.039 1 94.69 325 GLY B N 1
ATOM 5764 C CA . GLY B 1 325 ? -0.143 19.141 14.938 1 94.69 325 GLY B CA 1
ATOM 5765 C C . GLY B 1 325 ? -0.43 19.469 16.391 1 94.69 325 GLY B C 1
ATOM 5766 O O . GLY B 1 325 ? -0.852 18.594 17.156 1 94.69 325 GLY B O 1
ATOM 5767 N N . GLN B 1 326 ? -0.178 20.75 16.781 1 96.5 326 GLN B N 1
ATOM 5768 C CA . GLN B 1 326 ? -0.541 21.172 18.125 1 96.5 326 GLN B CA 1
ATOM 5769 C C . GLN B 1 326 ? -2.057 21.266 18.281 1 96.5 326 GLN B C 1
ATOM 5771 O O . GLN B 1 326 ? -2.615 20.719 19.234 1 96.5 326 GLN B O 1
ATOM 5776 N N . SER B 1 327 ? -2.697 21.875 17.328 1 96.38 327 SER B N 1
ATOM 5777 C CA . SER B 1 327 ? -4.141 22.062 17.438 1 96.38 327 SER B CA 1
ATOM 5778 C C . SER B 1 327 ? -4.867 20.719 17.516 1 96.38 327 SER B C 1
ATOM 5780 O O . SER B 1 327 ? -5.848 20.578 18.25 1 96.38 327 SER B O 1
ATOM 5782 N N . VAL B 1 328 ? -4.438 19.734 16.797 1 97.38 328 VAL B N 1
ATOM 5783 C CA . VAL B 1 328 ? -5.078 18.422 16.766 1 97.38 328 VAL B CA 1
ATOM 5784 C C . VAL B 1 328 ? -4.875 17.703 18.094 1 97.38 328 VAL B C 1
ATOM 5786 O O . VAL B 1 328 ? -5.766 17 18.562 1 97.38 328 VAL B O 1
ATOM 5789 N N . SER B 1 329 ? -3.758 17.922 18.734 1 97.88 329 SER B N 1
ATOM 5790 C CA . SER B 1 329 ? -3.344 17.141 19.906 1 97.88 329 SER B CA 1
ATOM 5791 C C . SER B 1 329 ? -4.043 17.641 21.156 1 97.88 329 SER B C 1
ATOM 5793 O O . SER B 1 329 ? -4.254 16.859 22.109 1 97.88 329 SER B O 1
ATOM 5795 N N . LEU B 1 330 ? -4.426 18.875 21.203 1 98.69 330 LEU B N 1
ATOM 5796 C CA . LEU B 1 330 ? -4.789 19.547 22.453 1 98.69 330 LEU B CA 1
ATOM 5797 C C . LEU B 1 330 ? -6.07 18.953 23.031 1 98.69 330 LEU B C 1
ATOM 5799 O O . LEU B 1 330 ? -6.266 18.953 24.25 1 98.69 330 LEU B O 1
ATOM 5803 N N . THR B 1 331 ? -6.906 18.438 22.203 1 98.81 331 THR B N 1
ATOM 5804 C CA . THR B 1 331 ? -8.156 17.891 22.703 1 98.81 331 THR B CA 1
ATOM 5805 C C . THR B 1 331 ? -8.156 16.359 22.609 1 98.81 331 THR B C 1
ATOM 5807 O O . THR B 1 331 ? -9.125 15.711 23 1 98.81 331 THR B O 1
ATOM 5810 N N . ALA B 1 332 ? -7.102 15.773 22.094 1 98.88 332 ALA B N 1
ATOM 5811 C CA . ALA B 1 332 ? -7.035 14.344 21.766 1 98.88 332 ALA B CA 1
ATOM 5812 C C . ALA B 1 332 ? -7.285 13.492 23.016 1 98.88 332 ALA B C 1
ATOM 5814 O O . ALA B 1 332 ? -8.078 12.547 22.969 1 98.88 332 ALA B O 1
ATOM 5815 N N . PRO B 1 333 ? -6.648 13.805 24.219 1 98.88 333 PRO B N 1
ATOM 5816 C CA . PRO B 1 333 ? -6.891 12.953 25.391 1 98.88 333 PRO B CA 1
ATOM 5817 C C . PRO B 1 333 ? -8.367 12.844 25.75 1 98.88 333 PRO B C 1
ATOM 5819 O O . PRO B 1 333 ? -8.883 11.742 25.953 1 98.88 333 PRO B O 1
ATOM 5822 N N . GLU B 1 334 ? -9.07 13.961 25.734 1 98.81 334 GLU B N 1
ATOM 5823 C CA . GLU B 1 334 ? -10.492 13.953 26.094 1 98.81 334 GLU B CA 1
ATOM 5824 C C . GLU B 1 334 ? -11.328 13.297 25 1 98.81 334 GLU B C 1
ATOM 5826 O O . GLU B 1 334 ? -12.336 12.648 25.297 1 98.81 334 GLU B O 1
ATOM 5831 N N . ALA B 1 335 ? -11 13.586 23.75 1 98.88 335 ALA B N 1
ATOM 5832 C CA . ALA B 1 335 ? -11.719 12.961 22.641 1 98.88 335 ALA B CA 1
ATOM 5833 C C . ALA B 1 335 ? -11.672 11.438 22.75 1 98.88 335 ALA B C 1
ATOM 5835 O O . ALA B 1 335 ? -12.688 10.766 22.547 1 98.88 335 ALA B O 1
ATOM 5836 N N . PHE B 1 336 ? -10.508 10.891 23.094 1 98.88 336 PHE B N 1
ATOM 5837 C CA . PHE B 1 336 ? -10.375 9.445 23.172 1 98.88 336 PHE B CA 1
ATOM 5838 C C . PHE B 1 336 ? -11.016 8.906 24.453 1 98.88 336 PHE B C 1
ATOM 5840 O O . PHE B 1 336 ? -11.5 7.773 24.484 1 98.88 336 PHE B O 1
ATOM 5847 N N . ARG B 1 337 ? -11.086 9.75 25.547 1 98.69 337 ARG B N 1
ATOM 5848 C CA . ARG B 1 337 ? -11.914 9.383 26.688 1 98.69 337 ARG B CA 1
ATOM 5849 C C . ARG B 1 337 ? -13.375 9.211 26.281 1 98.69 337 ARG B C 1
ATOM 5851 O O . ARG B 1 337 ? -14.023 8.242 26.672 1 98.69 337 ARG B O 1
ATOM 5858 N N . TYR B 1 338 ? -13.836 10.125 25.5 1 98.5 338 TYR B N 1
ATOM 5859 C CA . TYR B 1 338 ? -15.219 10.156 25.047 1 98.5 338 TYR B CA 1
ATOM 5860 C C . TYR B 1 338 ? -15.523 8.953 24.156 1 98.5 338 TYR B C 1
ATOM 5862 O O . TYR B 1 338 ? -16.594 8.336 24.281 1 98.5 338 TYR B O 1
ATOM 5870 N N . THR B 1 339 ? -14.578 8.539 23.25 1 98.56 339 THR B N 1
ATOM 5871 C CA . THR B 1 339 ? -14.875 7.531 22.234 1 98.56 339 THR B CA 1
ATOM 5872 C C . THR B 1 339 ? -14.539 6.133 22.75 1 98.56 339 THR B C 1
ATOM 5874 O O . THR B 1 339 ? -14.773 5.141 22.062 1 98.56 339 THR B O 1
ATOM 5877 N N . PHE B 1 340 ? -14.07 5.98 24 1 98.69 340 PHE B N 1
ATOM 5878 C CA . PHE B 1 340 ? -13.547 4.73 24.531 1 98.69 340 PHE B CA 1
ATOM 5879 C C . PHE B 1 340 ? -14.594 3.623 24.453 1 98.69 340 PHE B C 1
ATOM 5881 O O . PHE B 1 340 ? -14.289 2.506 24.031 1 98.69 340 PHE B O 1
ATOM 5888 N N . ASP B 1 341 ? -15.797 3.898 24.766 1 97.88 341 ASP B N 1
ATOM 5889 C CA . ASP B 1 341 ? -16.828 2.869 24.906 1 97.88 341 ASP B CA 1
ATOM 5890 C C . ASP B 1 341 ? -17.234 2.299 23.562 1 97.88 341 ASP B C 1
ATOM 5892 O O . ASP B 1 341 ? -17.812 1.213 23.484 1 97.88 341 ASP B O 1
ATOM 5896 N N . ALA B 1 342 ? -16.953 3.045 22.5 1 97.31 342 ALA B N 1
ATOM 5897 C CA . ALA B 1 342 ? -17.312 2.553 21.172 1 97.31 342 ALA B CA 1
ATOM 5898 C C . ALA B 1 342 ? -16.406 1.395 20.75 1 97.31 342 ALA B C 1
ATOM 5900 O O . ALA B 1 342 ? -16.812 0.53 19.969 1 97.31 342 ALA B O 1
ATOM 5901 N N . ALA B 1 343 ? -15.18 1.334 21.266 1 96.88 343 ALA B N 1
ATOM 5902 C CA . ALA B 1 343 ? -14.242 0.262 20.938 1 96.88 343 ALA B CA 1
ATOM 5903 C C . ALA B 1 343 ? -13.133 0.169 21.984 1 96.88 343 ALA B C 1
ATOM 5905 O O . ALA B 1 343 ? -11.961 0.407 21.688 1 96.88 343 ALA B O 1
ATOM 5906 N N . PRO B 1 344 ? -13.43 -0.243 23.156 1 98.19 344 PRO B N 1
ATOM 5907 C CA . PRO B 1 344 ? -12.469 -0.251 24.266 1 98.19 344 PRO B CA 1
ATOM 5908 C C . PRO B 1 344 ? -11.195 -1.015 23.922 1 98.19 344 PRO B C 1
ATOM 5910 O O . PRO B 1 344 ? -10.094 -0.538 24.219 1 98.19 344 PRO B O 1
ATOM 5913 N N . GLU B 1 345 ? -11.289 -2.148 23.281 1 98 345 GLU B N 1
ATOM 5914 C CA . GLU B 1 345 ? -10.133 -2.982 22.984 1 98 345 GLU B CA 1
ATOM 5915 C C . GLU B 1 345 ? -9.172 -2.275 22.031 1 98 345 GLU B C 1
ATOM 5917 O O . GLU B 1 345 ? -7.953 -2.422 22.156 1 98 345 GLU B O 1
ATOM 5922 N N . ARG B 1 346 ? -9.703 -1.561 21.078 1 98.25 346 ARG B N 1
ATOM 5923 C CA . ARG B 1 346 ? -8.867 -0.839 20.141 1 98.25 346 ARG B CA 1
ATOM 5924 C C . ARG B 1 346 ? -8.125 0.308 20.812 1 98.25 346 ARG B C 1
ATOM 5926 O O . ARG B 1 346 ? -6.973 0.591 20.5 1 98.25 346 ARG B O 1
ATOM 5933 N N . HIS B 1 347 ? -8.836 1.002 21.797 1 98.75 347 HIS B N 1
ATOM 5934 C CA . HIS B 1 347 ? -8.18 2.057 22.562 1 98.75 347 HIS B CA 1
ATOM 5935 C C . HIS B 1 347 ? -7.023 1.499 23.391 1 98.75 347 HIS B C 1
ATOM 5937 O O . HIS B 1 347 ? -5.945 2.1 23.453 1 98.75 347 HIS B O 1
ATOM 5943 N N . LEU B 1 348 ? -7.27 0.386 24.016 1 98.75 348 LEU B N 1
ATOM 5944 C CA . LEU B 1 348 ? -6.25 -0.229 24.859 1 98.75 348 LEU B CA 1
ATOM 5945 C C . LEU B 1 348 ? -5.078 -0.726 24.016 1 98.75 348 LEU B C 1
ATOM 5947 O O . LEU B 1 348 ? -3.918 -0.564 24.406 1 98.75 348 LEU B O 1
ATOM 5951 N N . ARG B 1 349 ? -5.367 -1.344 22.859 1 98.56 349 ARG B N 1
ATOM 5952 C CA . ARG B 1 349 ? -4.32 -1.795 21.953 1 98.56 349 ARG B CA 1
ATOM 5953 C C . ARG B 1 349 ? -3.486 -0.621 21.453 1 98.56 349 ARG B C 1
ATOM 5955 O O . ARG B 1 349 ? -2.26 -0.709 21.391 1 98.56 349 ARG B O 1
ATOM 5962 N N . ALA B 1 350 ? -4.129 0.449 21.094 1 98.75 350 ALA B N 1
ATOM 5963 C CA . ALA B 1 350 ? -3.43 1.645 20.641 1 98.75 350 ALA B CA 1
ATOM 5964 C C . ALA B 1 350 ? -2.494 2.184 21.719 1 98.75 350 ALA B C 1
ATOM 5966 O O . ALA B 1 350 ? -1.365 2.582 21.422 1 98.75 350 ALA B O 1
ATOM 5967 N N . ALA B 1 351 ? -2.994 2.203 22.938 1 98.88 351 ALA B N 1
ATOM 5968 C CA . ALA B 1 351 ? -2.168 2.648 24.062 1 98.88 351 ALA B CA 1
ATOM 5969 C C . ALA B 1 351 ? -0.94 1.759 24.219 1 98.88 351 ALA B C 1
ATOM 5971 O O . ALA B 1 351 ? 0.166 2.252 24.453 1 98.88 351 ALA B O 1
ATOM 5972 N N . GLU B 1 352 ? -1.145 0.488 24.094 1 98.69 352 GLU B N 1
ATOM 5973 C CA . GLU B 1 352 ? -0.06 -0.481 24.219 1 98.69 352 GLU B CA 1
ATOM 5974 C C . GLU B 1 352 ? 0.989 -0.286 23.125 1 98.69 352 GLU B C 1
ATOM 5976 O O . GLU B 1 352 ? 2.191 -0.36 23.406 1 98.69 352 GLU B O 1
ATOM 5981 N N . LEU B 1 353 ? 0.576 -0.06 21.922 1 98.62 353 LEU B N 1
ATOM 5982 C CA . LEU B 1 353 ? 1.488 0.139 20.797 1 98.62 353 LEU B CA 1
ATOM 5983 C C . LEU B 1 353 ? 2.283 1.43 20.969 1 98.62 353 LEU B C 1
ATOM 5985 O O . LEU B 1 353 ? 3.48 1.468 20.672 1 98.62 353 LEU B O 1
ATOM 5989 N N . LEU B 1 354 ? 1.612 2.473 21.453 1 98.62 354 LEU B N 1
ATOM 5990 C CA . LEU B 1 354 ? 2.217 3.797 21.547 1 98.62 354 LEU B CA 1
ATOM 5991 C C . LEU B 1 354 ? 3.182 3.875 22.719 1 98.62 354 LEU B C 1
ATOM 5993 O O . LEU B 1 354 ? 4.152 4.633 22.688 1 98.62 354 LEU B O 1
ATOM 5997 N N . ASP B 1 355 ? 2.9 3.09 23.75 1 98.44 355 ASP B N 1
ATOM 5998 C CA . ASP B 1 355 ? 3.779 3.021 24.922 1 98.44 355 ASP B CA 1
ATOM 5999 C C . ASP B 1 355 ? 3.688 1.656 25.594 1 98.44 355 ASP B C 1
ATOM 6001 O O . ASP B 1 355 ? 3.018 1.511 26.625 1 98.44 355 ASP B O 1
ATOM 6005 N N . PRO B 1 356 ? 4.473 0.7 25.141 1 96.94 356 PRO B N 1
ATOM 6006 C CA . PRO B 1 356 ? 4.391 -0.667 25.656 1 96.94 356 PRO B CA 1
ATOM 6007 C C . PRO B 1 356 ? 4.797 -0.764 27.125 1 96.94 356 PRO B C 1
ATOM 6009 O O . PRO B 1 356 ? 4.418 -1.716 27.812 1 96.94 356 PRO B O 1
ATOM 6012 N N . ALA B 1 357 ? 5.469 0.191 27.641 1 96.75 357 ALA B N 1
ATOM 6013 C CA . ALA B 1 357 ? 5.988 0.124 29 1 96.75 357 ALA B CA 1
ATOM 6014 C C . ALA B 1 357 ? 5.109 0.921 29.969 1 96.75 357 ALA B C 1
ATOM 6016 O O . ALA B 1 357 ? 5.383 0.972 31.172 1 96.75 357 ALA B O 1
ATOM 6017 N N . ALA B 1 358 ? 4.055 1.527 29.469 1 97.19 358 ALA B N 1
ATOM 6018 C CA . ALA B 1 358 ? 3.215 2.377 30.297 1 97.19 358 ALA B CA 1
ATOM 6019 C C . ALA B 1 358 ? 2.557 1.565 31.422 1 97.19 358 ALA B C 1
ATOM 6021 O O . ALA B 1 358 ? 2.139 0.426 31.203 1 97.19 358 ALA B O 1
ATOM 6022 N N . ASP B 1 359 ? 2.418 2.133 32.594 1 96.75 359 ASP B N 1
ATOM 6023 C CA . ASP B 1 359 ? 1.671 1.519 33.688 1 96.75 359 ASP B CA 1
ATOM 6024 C C . ASP B 1 359 ? 0.191 1.387 33.344 1 96.75 359 ASP B C 1
ATOM 6026 O O . ASP B 1 359 ? -0.362 2.23 32.625 1 96.75 359 ASP B O 1
ATOM 6030 N N . LYS B 1 360 ? -0.415 0.336 33.875 1 96.88 360 LYS B N 1
ATOM 6031 C CA . LYS B 1 360 ? -1.849 0.151 33.688 1 96.88 360 LYS B CA 1
ATOM 6032 C C . LYS B 1 360 ? -2.658 1.064 34.594 1 96.88 360 LYS B C 1
ATOM 6034 O O . LYS B 1 360 ? -2.377 1.161 35.781 1 96.88 360 LYS B O 1
ATOM 6039 N N . GLU B 1 361 ? -3.537 1.733 33.969 1 97.75 361 GLU B N 1
ATOM 6040 C CA . GLU B 1 361 ? -4.453 2.561 34.75 1 97.75 361 GLU B CA 1
ATOM 6041 C C . GLU B 1 361 ? -5.543 1.714 35.406 1 97.75 361 GLU B C 1
ATOM 6043 O O . GLU B 1 361 ? -5.945 0.685 34.844 1 97.75 361 GLU B O 1
ATOM 6048 N N . ASN B 1 362 ? -6.07 2.209 36.562 1 97.62 362 ASN B N 1
ATOM 6049 C CA . ASN B 1 362 ? -7.176 1.517 37.219 1 97.62 362 ASN B CA 1
ATOM 6050 C C . ASN B 1 362 ? -8.43 1.501 36.344 1 97.62 362 ASN B C 1
ATOM 6052 O O . ASN B 1 362 ? -9.094 0.473 36.219 1 97.62 362 ASN B O 1
ATOM 6056 N N . ASP B 1 363 ? -8.727 2.66 35.844 1 98.19 363 ASP B N 1
ATOM 6057 C CA . ASP B 1 363 ? -9.805 2.787 34.844 1 98.19 363 ASP B CA 1
ATOM 6058 C C . ASP B 1 363 ? -9.266 2.652 33.438 1 98.19 363 ASP B C 1
ATOM 6060 O O . ASP B 1 363 ? -8.547 3.531 32.938 1 98.19 363 ASP B O 1
ATOM 6064 N N . PRO B 1 364 ? -9.68 1.543 32.719 1 98.31 364 PRO B N 1
ATOM 6065 C CA . PRO B 1 364 ? -9.172 1.334 31.359 1 98.31 364 PRO B CA 1
ATOM 6066 C C . PRO B 1 364 ? -9.461 2.514 30.438 1 98.31 364 PRO B C 1
ATOM 6068 O O . PRO B 1 364 ? -8.695 2.77 29.5 1 98.31 364 PRO B O 1
ATOM 6071 N N . ARG B 1 365 ? -10.492 3.197 30.734 1 98.25 365 ARG B N 1
ATOM 6072 C CA . ARG B 1 365 ? -10.891 4.355 29.938 1 98.25 365 ARG B CA 1
ATOM 6073 C C . ARG B 1 365 ? -9.805 5.426 29.969 1 98.25 365 ARG B C 1
ATOM 6075 O O . ARG B 1 365 ? -9.688 6.219 29.031 1 98.25 365 ARG B O 1
ATOM 6082 N N . GLU B 1 366 ? -8.914 5.418 30.906 1 98.56 366 GLU B N 1
ATOM 6083 C CA . GLU B 1 366 ? -7.906 6.453 31.125 1 98.56 366 GLU B CA 1
ATOM 6084 C C . GLU B 1 366 ? -6.566 6.055 30.5 1 98.56 366 GLU B C 1
ATOM 6086 O O . GLU B 1 366 ? -5.66 6.879 30.391 1 98.56 366 GLU B O 1
ATOM 6091 N N . GLN B 1 367 ? -6.402 4.824 30.016 1 98.81 367 GLN B N 1
ATOM 6092 C CA . GLN B 1 367 ? -5.102 4.301 29.609 1 98.81 367 GLN B CA 1
ATOM 6093 C C . GLN B 1 367 ? -4.531 5.098 28.438 1 98.81 367 GLN B C 1
ATOM 6095 O O . GLN B 1 367 ? -3.412 5.605 28.516 1 98.81 367 GLN B O 1
ATOM 6100 N N . LEU B 1 368 ? -5.348 5.211 27.359 1 98.81 368 LEU B N 1
ATOM 6101 C CA . LEU B 1 368 ? -4.852 5.91 26.172 1 98.81 368 LEU B CA 1
ATOM 6102 C C . LEU B 1 368 ? -4.68 7.398 26.453 1 98.81 368 LEU B C 1
ATOM 6104 O O . LEU B 1 368 ? -3.648 7.984 26.109 1 98.81 368 LEU B O 1
ATOM 6108 N N . PRO B 1 369 ? -5.617 8.078 27.125 1 98.75 369 PRO B N 1
ATOM 6109 C CA . PRO B 1 369 ? -5.406 9.484 27.484 1 98.75 369 PRO B CA 1
ATOM 6110 C C . PRO B 1 369 ? -4.156 9.695 28.328 1 98.75 369 PRO B C 1
ATOM 6112 O O . PRO B 1 369 ? -3.438 10.68 28.141 1 98.75 369 PRO B O 1
ATOM 6115 N N . ALA B 1 370 ? -3.883 8.797 29.234 1 98.62 370 ALA B N 1
ATOM 6116 C CA . ALA B 1 370 ? -2.705 8.922 30.078 1 98.62 370 ALA B CA 1
ATOM 6117 C C . ALA B 1 370 ? -1.421 8.805 29.266 1 98.62 370 ALA B C 1
ATOM 6119 O O . ALA B 1 370 ? -0.484 9.586 29.469 1 98.62 370 ALA B O 1
ATOM 6120 N N . VAL B 1 371 ? -1.399 7.82 28.406 1 98.75 371 VAL B N 1
ATOM 6121 C CA . VAL B 1 371 ? -0.244 7.621 27.531 1 98.75 371 VAL B CA 1
ATOM 6122 C C . VAL B 1 371 ? -0.021 8.867 26.672 1 98.75 371 VAL B C 1
ATOM 6124 O O . VAL B 1 371 ? 1.109 9.336 26.531 1 98.75 371 VAL B O 1
ATOM 6127 N N . LEU B 1 372 ? -1.082 9.438 26.172 1 98.56 372 LEU B N 1
ATOM 6128 C CA . LEU B 1 372 ? -1.016 10.609 25.297 1 98.56 372 LEU B CA 1
ATOM 6129 C C . LEU B 1 372 ? -0.532 11.836 26.062 1 98.56 372 LEU B C 1
ATOM 6131 O O . LEU B 1 372 ? 0.32 12.578 25.578 1 98.56 372 LEU B O 1
ATOM 6135 N N . THR B 1 373 ? -1.095 12.016 27.203 1 98.31 373 THR B N 1
ATOM 6136 C CA . THR B 1 373 ? -0.74 13.188 28 1 98.31 373 THR B CA 1
ATOM 6137 C C . THR B 1 373 ? 0.727 13.133 28.406 1 98.31 373 THR B C 1
ATOM 6139 O O . THR B 1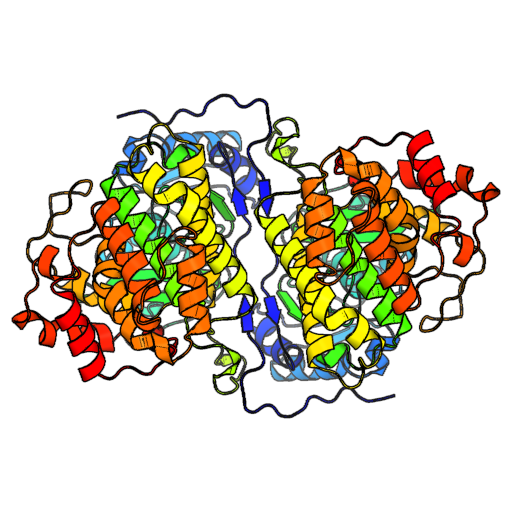 373 ? 1.417 14.156 28.406 1 98.31 373 THR B O 1
ATOM 6142 N N . ARG B 1 374 ? 1.195 11.977 28.781 1 98.31 374 ARG B N 1
ATOM 6143 C CA . ARG B 1 374 ? 2.605 11.82 29.125 1 98.31 374 ARG B CA 1
ATOM 6144 C C . ARG B 1 374 ? 3.498 12.133 27.938 1 98.31 374 ARG B C 1
ATOM 6146 O O . ARG B 1 374 ? 4.527 12.797 28.078 1 98.31 374 ARG B O 1
ATOM 6153 N N . LEU B 1 375 ? 3.113 11.617 26.812 1 98.56 375 LEU B N 1
ATOM 6154 C CA . LEU B 1 375 ? 3.861 11.898 25.594 1 98.56 375 LEU B CA 1
ATOM 6155 C C . LEU B 1 375 ? 3.896 13.391 25.297 1 98.56 375 LEU B C 1
ATOM 6157 O O . LEU B 1 375 ? 4.961 13.953 25.031 1 98.56 375 LEU B O 1
ATOM 6161 N N . MET B 1 376 ? 2.746 14.055 25.344 1 98.62 376 MET B N 1
ATOM 6162 C CA . MET B 1 376 ? 2.629 15.484 25.078 1 98.62 376 MET B CA 1
ATOM 6163 C C . MET B 1 376 ? 3.51 16.297 26.016 1 98.62 376 MET B C 1
ATOM 6165 O O . MET B 1 376 ? 4.203 17.219 25.594 1 98.62 376 MET B O 1
ATOM 6169 N N . ARG B 1 377 ? 3.496 15.906 27.234 1 97.88 377 ARG B N 1
ATOM 6170 C CA . ARG B 1 377 ? 4.324 16.578 28.234 1 97.88 377 ARG B CA 1
ATOM 6171 C C . ARG B 1 377 ? 5.809 16.391 27.938 1 97.88 377 ARG B C 1
ATOM 6173 O O . ARG B 1 377 ? 6.574 17.359 27.969 1 97.88 377 ARG B O 1
ATOM 6180 N N . ASP B 1 378 ? 6.156 15.219 27.625 1 97.94 378 ASP B N 1
ATOM 6181 C CA . ASP B 1 378 ? 7.555 14.875 27.391 1 97.94 378 ASP B CA 1
ATOM 6182 C C . ASP B 1 378 ? 8.117 15.664 26.203 1 97.94 378 ASP B C 1
ATOM 6184 O O . ASP B 1 378 ? 9.305 15.992 26.188 1 97.94 378 ASP B O 1
ATOM 6188 N N . ILE B 1 379 ? 7.281 15.992 25.234 1 98.12 379 ILE B N 1
ATOM 6189 C CA . ILE B 1 379 ? 7.816 16.562 24 1 98.12 379 ILE B CA 1
ATOM 6190 C C . ILE B 1 379 ? 7.453 18.031 23.922 1 98.12 379 ILE B C 1
ATOM 6192 O O . ILE B 1 379 ? 7.633 18.672 22.875 1 98.12 379 ILE B O 1
ATOM 6196 N N . GLY B 1 380 ? 6.855 18.562 24.891 1 97.44 380 GLY B N 1
ATOM 6197 C CA . GLY B 1 380 ? 6.707 20 25.031 1 97.44 380 GLY B CA 1
ATOM 6198 C C . GLY B 1 380 ? 5.477 20.547 24.328 1 97.44 380 GLY B C 1
ATOM 6199 O O . GLY B 1 380 ? 5.48 21.688 23.859 1 97.44 380 GLY B O 1
ATOM 6200 N N . ILE B 1 381 ? 4.418 19.797 24.234 1 98.19 381 ILE B N 1
ATOM 6201 C CA . ILE B 1 381 ? 3.15 20.281 23.688 1 98.19 381 ILE B CA 1
ATOM 6202 C C . ILE B 1 381 ? 2.43 21.125 24.734 1 98.19 381 ILE B C 1
ATOM 6204 O O . ILE B 1 381 ? 2.457 20.812 25.922 1 98.19 381 ILE B O 1
ATOM 6208 N N . PRO B 1 382 ? 1.752 22.203 24.312 1 98 382 PRO B N 1
ATOM 6209 C CA . PRO B 1 382 ? 0.999 23.016 25.281 1 98 382 PRO B CA 1
ATOM 6210 C C . PRO B 1 382 ? -0.019 22.188 26.062 1 98 382 PRO B C 1
ATOM 6212 O O . PRO B 1 382 ? -0.573 21.219 25.547 1 98 382 PRO B O 1
ATOM 6215 N N . ASN B 1 383 ? -0.252 22.594 27.328 1 98.19 383 ASN B N 1
ATOM 6216 C CA . ASN B 1 383 ? -1.175 21.906 28.219 1 98.19 383 ASN B CA 1
ATOM 6217 C C . ASN B 1 383 ? -2.627 22.25 27.906 1 98.19 383 ASN B C 1
ATOM 6219 O O . ASN B 1 383 ? -3.262 23 28.672 1 98.19 383 ASN B O 1
ATOM 6223 N N . GLY B 1 384 ? -3.168 21.562 26.859 1 98.31 384 GLY B N 1
ATOM 6224 C CA . GLY B 1 384 ? -4.559 21.812 26.5 1 98.31 384 GLY B CA 1
ATOM 6225 C C . GLY B 1 384 ? -4.758 23.094 25.703 1 98.31 384 GLY B C 1
ATOM 6226 O O . GLY B 1 384 ? -3.791 23.766 25.359 1 98.31 384 GLY B O 1
ATOM 6227 N N . ILE B 1 385 ? -6.074 23.391 25.391 1 98.62 385 ILE B N 1
ATOM 6228 C CA . ILE B 1 385 ? -6.367 24.562 24.562 1 98.62 385 ILE B CA 1
ATOM 6229 C C . ILE B 1 385 ? -6.105 25.828 25.359 1 98.62 385 ILE B C 1
ATOM 6231 O O . ILE B 1 385 ? -5.883 26.906 24.781 1 98.62 385 ILE B O 1
ATOM 6235 N N . GLY B 1 386 ? -6.117 25.734 26.719 1 98.44 386 GLY B N 1
ATOM 6236 C CA . GLY B 1 386 ? -5.703 26.875 27.531 1 98.44 386 GLY B CA 1
ATOM 6237 C C . GLY B 1 386 ? -4.27 27.297 27.266 1 98.44 386 GLY B C 1
ATOM 6238 O O . GLY B 1 386 ? -3.938 28.484 27.375 1 98.44 386 GLY B O 1
ATOM 6239 N N . GLY B 1 387 ? -3.418 26.344 26.969 1 97.88 387 GLY B N 1
ATOM 6240 C CA . GLY B 1 387 ? -2.014 26.609 26.703 1 97.88 387 GLY B CA 1
ATOM 6241 C C . GLY B 1 387 ? -1.786 27.422 25.453 1 97.88 387 GLY B C 1
ATOM 6242 O O . GLY B 1 387 ? -0.694 27.953 25.234 1 97.88 387 GLY B O 1
ATOM 6243 N N . VAL B 1 388 ? -2.807 27.547 24.609 1 97.88 388 VAL B N 1
ATOM 6244 C CA . VAL B 1 388 ? -2.654 28.344 23.391 1 97.88 388 VAL B CA 1
ATOM 6245 C C . VAL B 1 388 ? -3.619 29.531 23.422 1 97.88 388 VAL B C 1
ATOM 6247 O O . VAL B 1 388 ? -3.924 30.125 22.391 1 97.88 388 VAL B O 1
ATOM 6250 N N . GLY B 1 389 ? -4.238 29.781 24.594 1 97.56 389 GLY B N 1
ATOM 6251 C CA . GLY B 1 389 ? -4.875 31.078 24.797 1 97.56 389 GLY B CA 1
ATOM 6252 C C . GLY B 1 389 ? -6.383 30.984 24.938 1 97.56 389 GLY B C 1
ATOM 6253 O O . GLY B 1 389 ? -7.059 32 25.125 1 97.56 389 GLY B O 1
ATOM 6254 N N . TYR B 1 390 ? -6.988 29.828 24.906 1 98.25 390 TYR B N 1
ATOM 6255 C CA . TYR B 1 390 ? -8.438 29.703 25.016 1 98.25 390 TYR B CA 1
ATOM 6256 C C . TYR B 1 390 ? -8.859 29.516 26.469 1 98.25 390 TYR B C 1
ATOM 6258 O O . TYR B 1 390 ? -8.125 28.906 27.25 1 98.25 390 TYR B O 1
ATOM 6266 N N . THR B 1 391 ? -9.984 30.016 26.797 1 97.94 391 THR B N 1
ATOM 6267 C CA . THR B 1 391 ? -10.625 29.828 28.094 1 97.94 391 THR B CA 1
ATOM 6268 C C . THR B 1 391 ? -12 29.188 27.922 1 97.94 391 THR B C 1
ATOM 6270 O O . THR B 1 391 ? -12.445 28.938 26.797 1 97.94 391 THR B O 1
ATOM 6273 N N . GLU B 1 392 ? -12.641 28.891 29.016 1 97.62 392 GLU B N 1
ATOM 6274 C CA . GLU B 1 392 ? -13.984 28.328 28.984 1 97.62 392 GLU B CA 1
ATOM 6275 C C . GLU B 1 392 ? -14.945 29.219 28.203 1 97.62 392 GLU B C 1
ATOM 6277 O O . GLU B 1 392 ? -15.875 28.719 27.562 1 97.62 392 GLU B O 1
ATOM 6282 N N . ALA B 1 393 ? -14.742 30.453 28.25 1 97.88 393 ALA B N 1
ATOM 6283 C CA . ALA B 1 393 ? -15.609 31.438 27.594 1 97.88 393 ALA B CA 1
ATOM 6284 C C . ALA B 1 393 ? -15.547 31.297 26.078 1 97.88 393 ALA B C 1
ATOM 6286 O O . ALA B 1 393 ? -16.453 31.766 25.375 1 97.88 393 ALA B O 1
ATOM 6287 N N . ASP B 1 394 ? -14.516 30.703 25.547 1 97.75 394 ASP B N 1
ATOM 6288 C CA . ASP B 1 394 ? -14.312 30.578 24.109 1 97.75 394 ASP B CA 1
ATOM 6289 C C . ASP B 1 394 ? -15 29.328 23.562 1 97.75 394 ASP B C 1
ATOM 6291 O O . ASP B 1 394 ? -15.188 29.203 22.344 1 97.75 394 ASP B O 1
ATOM 6295 N N . VAL B 1 395 ? -15.367 28.406 24.406 1 98.25 395 VAL B N 1
ATOM 6296 C CA . VAL B 1 395 ? -15.828 27.062 24.016 1 98.25 395 VAL B CA 1
ATOM 6297 C C . VAL B 1 395 ? -17.062 27.188 23.141 1 98.25 395 VAL B C 1
ATOM 6299 O O . VAL B 1 395 ? -17.156 26.547 22.094 1 98.25 395 VAL B O 1
ATOM 6302 N N . PRO B 1 396 ? -18.078 28.016 23.5 1 97.75 396 PRO B N 1
ATOM 6303 C CA . PRO B 1 396 ? -19.281 28.109 22.656 1 97.75 396 PRO B CA 1
ATOM 6304 C C . PRO B 1 396 ? -18.969 28.547 21.234 1 97.75 396 PRO B C 1
ATOM 6306 O O . PRO B 1 396 ? -19.672 28.156 20.297 1 97.75 396 PRO B O 1
ATOM 6309 N N . GLU B 1 397 ? -17.922 29.297 21.062 1 95.56 397 GLU B N 1
ATOM 6310 C CA . GLU B 1 397 ? -17.578 29.797 19.734 1 95.56 397 GLU B CA 1
ATOM 6311 C C . GLU B 1 397 ? -16.797 28.75 18.938 1 95.56 397 GLU B C 1
ATOM 6313 O O . GLU B 1 397 ? -16.828 28.75 17.703 1 95.56 397 GLU B O 1
ATOM 6318 N N . LEU B 1 398 ? -16.141 27.859 19.594 1 96.75 398 LEU B N 1
ATOM 6319 C CA . LEU B 1 398 ? -15.344 26.812 18.938 1 96.75 398 LEU B CA 1
ATOM 6320 C C . LEU B 1 398 ? -16.234 25.688 18.438 1 96.75 398 LEU B C 1
ATOM 6322 O O . LEU B 1 398 ? -15.953 25.078 17.406 1 96.75 398 LEU B O 1
ATOM 6326 N N . VAL B 1 399 ? -17.312 25.438 19.094 1 97.75 399 VAL B N 1
ATOM 6327 C CA . VAL B 1 399 ? -18.172 24.266 18.891 1 97.75 399 VAL B CA 1
ATOM 6328 C C . VAL B 1 399 ? -18.734 24.281 17.469 1 97.75 399 VAL B C 1
ATOM 6330 O O . VAL B 1 399 ? -18.656 23.297 16.734 1 97.75 399 VAL B O 1
ATOM 6333 N N . PRO B 1 400 ? -19.297 25.438 16.953 1 94.38 400 PRO B N 1
ATOM 6334 C CA . PRO B 1 400 ? -19.859 25.453 15.594 1 94.38 400 PRO B CA 1
ATOM 6335 C C . PRO B 1 400 ? -18.812 25.109 14.531 1 94.38 400 PRO B C 1
ATOM 6337 O O . PRO B 1 400 ? -19.141 24.453 13.539 1 94.38 400 PRO B O 1
ATOM 6340 N N . GLY B 1 401 ? -17.594 25.578 14.742 1 91.31 401 GLY B N 1
ATOM 6341 C CA . GLY B 1 401 ? -16.531 25.25 13.805 1 91.31 401 GLY B CA 1
ATOM 6342 C C . GLY B 1 401 ? -16.266 23.75 13.703 1 91.31 401 GLY B C 1
ATOM 6343 O O . GLY B 1 401 ? -16.031 23.234 12.609 1 91.31 401 GLY B O 1
ATOM 6344 N N . THR B 1 402 ? -16.25 23.078 14.836 1 95.19 402 THR B N 1
ATOM 6345 C CA . THR B 1 402 ? -16.062 21.625 14.859 1 95.19 402 THR B CA 1
ATOM 6346 C C . THR B 1 402 ? -17.219 20.922 14.18 1 95.19 402 THR B C 1
ATOM 6348 O O . THR B 1 402 ? -17.016 20 13.383 1 95.19 402 THR B O 1
ATOM 6351 N N . MET B 1 403 ? -18.438 21.391 14.484 1 94 403 MET B N 1
ATOM 6352 C CA . MET B 1 403 ? -19.641 20.719 13.992 1 94 403 MET B CA 1
ATOM 6353 C C . MET B 1 403 ? -19.766 20.859 12.477 1 94 403 MET B C 1
ATOM 6355 O O . MET B 1 403 ? -20.469 20.078 11.828 1 94 403 MET B O 1
ATOM 6359 N N . LYS B 1 404 ? -19.078 21.797 11.922 1 88.06 404 LYS B N 1
ATOM 6360 C CA . LYS B 1 404 ? -19.094 21.984 10.469 1 88.06 404 LYS B CA 1
ATOM 6361 C C . LYS B 1 404 ? -18.234 20.922 9.781 1 88.06 404 LYS B C 1
ATOM 6363 O O . LYS B 1 404 ? -18.375 20.703 8.578 1 88.06 404 LYS B O 1
ATOM 6368 N N . GLN B 1 405 ? -17.344 20.297 10.523 1 90 405 GLN B N 1
ATOM 6369 C CA . GLN B 1 405 ? -16.453 19.281 9.953 1 90 405 GLN B CA 1
ATOM 6370 C C . GLN B 1 405 ? -17.156 17.938 9.852 1 90 405 GLN B C 1
ATOM 6372 O O . GLN B 1 405 ? -16.641 16.922 10.336 1 90 405 GLN B O 1
ATOM 6377 N N . GLN B 1 406 ? -18.203 17.875 9.109 1 87.62 406 GLN B N 1
ATOM 6378 C CA . GLN B 1 406 ? -19.078 16.703 9.047 1 87.62 406 GLN B CA 1
ATOM 6379 C C . GLN B 1 406 ? -18.359 15.516 8.414 1 87.62 406 GLN B C 1
ATOM 6381 O O . GLN B 1 406 ? -18.594 14.375 8.812 1 87.62 406 GLN B O 1
ATOM 6386 N N . ARG B 1 407 ? -17.578 15.781 7.477 1 84.62 407 ARG B N 1
ATOM 6387 C CA . ARG B 1 407 ? -16.859 14.703 6.812 1 84.62 407 ARG B CA 1
ATOM 6388 C C . ARG B 1 407 ? -15.977 13.945 7.801 1 84.62 407 ARG B C 1
ATOM 6390 O O . ARG B 1 407 ? -15.844 12.719 7.711 1 84.62 407 ARG B O 1
ATOM 6397 N N . LEU B 1 408 ? -15.367 14.656 8.719 1 91.69 408 LEU B N 1
ATOM 6398 C CA . LEU B 1 408 ? -14.508 14.047 9.734 1 91.69 408 LEU B CA 1
ATOM 6399 C C . LEU B 1 408 ? -15.352 13.375 10.812 1 91.69 408 LEU B C 1
ATOM 6401 O O . LEU B 1 408 ? -15.062 12.242 11.211 1 91.69 408 LEU B O 1
ATOM 6405 N N . LEU B 1 409 ? -16.391 14.086 11.195 1 94.88 409 LEU B N 1
ATOM 6406 C CA . LEU B 1 409 ? -17.203 13.594 12.297 1 94.88 409 LEU B CA 1
ATOM 6407 C C . LEU B 1 409 ? -17.984 12.359 11.875 1 94.88 409 LEU B C 1
ATOM 6409 O O . LEU B 1 409 ? -18.359 11.531 12.719 1 94.88 409 LEU B O 1
ATOM 6413 N N . ALA B 1 410 ? -18.188 12.195 10.578 1 92.19 410 ALA B N 1
ATOM 6414 C CA . ALA B 1 410 ? -18.922 11.047 10.047 1 92.19 410 ALA B CA 1
ATOM 6415 C C . ALA B 1 410 ? -18.172 9.742 10.305 1 92.19 410 ALA B C 1
ATOM 6417 O O . ALA B 1 410 ? -18.781 8.672 10.359 1 92.19 410 ALA B O 1
ATOM 6418 N N . THR B 1 411 ? -16.891 9.812 10.445 1 95.44 411 THR B N 1
ATOM 6419 C CA . THR B 1 411 ? -16.078 8.609 10.633 1 95.44 411 THR B CA 1
ATOM 6420 C C . THR B 1 411 ? -15.891 8.32 12.117 1 95.44 411 THR B C 1
ATOM 6422 O O . THR B 1 411 ? -15.32 7.293 12.492 1 95.44 411 THR B O 1
ATOM 6425 N N . CYS B 1 412 ? -16.359 9.242 12.953 1 97.62 412 CYS B N 1
ATOM 6426 C CA . CYS B 1 412 ? -16.25 9.016 14.391 1 97.62 412 CYS B CA 1
ATOM 6427 C C . CYS B 1 412 ? -17.031 7.773 14.805 1 97.62 412 CYS B C 1
ATOM 6429 O O . CYS B 1 412 ? -18.141 7.531 14.32 1 97.62 412 CYS B O 1
ATOM 6431 N N . PRO B 1 413 ? -16.469 6.941 15.656 1 97.38 413 PRO B N 1
ATOM 6432 C CA . PRO B 1 413 ? -17.172 5.715 16.062 1 97.38 413 PRO B CA 1
ATOM 6433 C C . PRO B 1 413 ? -18.438 5.996 16.875 1 97.38 413 PRO B C 1
ATOM 6435 O O . PRO B 1 413 ? -19.281 5.113 17.031 1 97.38 413 PRO B O 1
ATOM 6438 N N . LYS B 1 414 ? -18.516 7.223 17.453 1 97 414 LYS B N 1
ATOM 6439 C CA . LYS B 1 414 ? -19.734 7.75 18.062 1 97 414 LYS B CA 1
ATOM 6440 C C . LYS B 1 414 ? -20.219 9 17.344 1 97 414 LYS B C 1
ATOM 6442 O O . LYS B 1 414 ? -19.438 9.68 16.672 1 97 414 LYS B O 1
ATOM 6447 N N . THR B 1 415 ? -21.484 9.234 17.453 1 95.69 415 THR B N 1
ATOM 6448 C CA . THR B 1 415 ? -22.016 10.477 16.875 1 95.69 415 THR B CA 1
ATOM 6449 C C . THR B 1 415 ? -22.031 11.586 17.922 1 95.69 415 THR B C 1
ATOM 6451 O O . THR B 1 415 ? -22.953 11.656 18.75 1 95.69 415 THR B O 1
ATOM 6454 N N . PRO B 1 416 ? -21.078 12.445 17.844 1 97.56 416 PRO B N 1
ATOM 6455 C CA . PRO B 1 416 ? -21.031 13.484 18.875 1 97.56 416 PRO B CA 1
ATOM 6456 C C . PRO B 1 416 ? -22.094 14.562 18.672 1 97.56 416 PRO B C 1
ATOM 6458 O O . PRO B 1 416 ? -22.391 14.938 17.531 1 97.56 416 PRO B O 1
ATOM 6461 N N . THR B 1 417 ? -22.688 15.016 19.766 1 97.81 417 THR B N 1
ATOM 6462 C CA . THR B 1 417 ? -23.562 16.172 19.766 1 97.81 417 THR B CA 1
ATOM 6463 C C . THR B 1 417 ? -22.766 17.453 20.031 1 97.81 417 THR B C 1
ATOM 6465 O O . THR B 1 417 ? -21.578 17.406 20.344 1 97.81 417 THR B O 1
ATOM 6468 N N . GLU B 1 418 ? -23.453 18.562 19.844 1 98.12 418 GLU B N 1
ATOM 6469 C CA . GLU B 1 418 ? -22.828 19.844 20.188 1 98.12 418 GLU B CA 1
ATOM 6470 C C . GLU B 1 418 ? -22.406 19.875 21.656 1 98.12 418 GLU B C 1
ATOM 6472 O O . GLU B 1 418 ? -21.344 20.406 21.984 1 98.12 418 GLU B O 1
ATOM 6477 N N . ASP B 1 419 ? -23.25 19.297 22.469 1 98.44 419 ASP B N 1
ATOM 6478 C CA . ASP B 1 419 ? -22.938 19.25 23.906 1 98.44 419 ASP B CA 1
ATOM 6479 C C . ASP B 1 419 ? -21.719 18.391 24.172 1 98.44 419 ASP B C 1
ATOM 6481 O O . ASP B 1 419 ? -20.906 18.703 25.047 1 98.44 419 ASP B O 1
ATOM 6485 N N . ASP B 1 420 ? -21.625 17.281 23.5 1 98.62 420 ASP B N 1
ATOM 6486 C CA . ASP B 1 420 ? -20.453 16.422 23.641 1 98.62 420 ASP B CA 1
ATOM 6487 C C . ASP B 1 420 ? -19.172 17.156 23.266 1 98.62 420 ASP B C 1
ATOM 6489 O O . ASP B 1 420 ? -18.172 17.094 23.984 1 98.62 420 ASP B O 1
ATOM 6493 N N . ILE B 1 421 ? -19.203 17.859 22.125 1 98.75 421 ILE B N 1
ATOM 6494 C CA . ILE B 1 421 ? -18.031 18.609 21.641 1 98.75 421 ILE B CA 1
ATOM 6495 C C . ILE B 1 421 ? -17.688 19.719 22.609 1 98.75 421 ILE B C 1
ATOM 6497 O O . ILE B 1 421 ? -16.516 19.953 22.922 1 98.75 421 ILE B O 1
ATOM 6501 N N . ALA B 1 422 ? -18.719 20.391 23.125 1 98.75 422 ALA B N 1
ATOM 6502 C CA . ALA B 1 422 ? -18.5 21.438 24.109 1 98.75 422 ALA B CA 1
ATOM 6503 C C . ALA B 1 422 ? -17.797 20.891 25.344 1 98.75 422 ALA B C 1
ATOM 6505 O O . ALA B 1 422 ? -16.875 21.516 25.875 1 98.75 422 ALA B O 1
ATOM 6506 N N . ARG B 1 423 ? -18.234 19.797 25.812 1 98.69 423 ARG B N 1
ATOM 6507 C CA . ARG B 1 423 ? -17.641 19.172 26.984 1 98.69 423 ARG B CA 1
ATOM 6508 C C . ARG B 1 423 ? -16.188 18.766 26.719 1 98.69 423 ARG B C 1
ATOM 6510 O O . ARG B 1 423 ? -15.32 18.953 27.562 1 98.69 423 ARG B O 1
ATOM 6517 N N . ILE B 1 424 ? -15.938 18.188 25.547 1 98.81 424 ILE B N 1
ATOM 6518 C CA . ILE B 1 424 ? -14.586 17.781 25.188 1 98.81 424 ILE B CA 1
ATOM 6519 C C . ILE B 1 424 ? -13.664 19 25.172 1 98.81 424 ILE B C 1
ATOM 6521 O O . ILE B 1 424 ? -12.555 18.953 25.719 1 98.81 424 ILE B O 1
ATOM 6525 N N . LEU B 1 425 ? -14.117 20.109 24.578 1 98.81 425 LEU B N 1
ATOM 6526 C CA . LEU B 1 425 ? -13.336 21.328 24.5 1 98.81 425 LEU B CA 1
ATOM 6527 C C . LEU B 1 425 ? -13.117 21.922 25.906 1 98.81 425 LEU B C 1
ATOM 6529 O O . LEU B 1 425 ? -11.992 22.297 26.25 1 98.81 425 LEU B O 1
ATOM 6533 N N . ALA B 1 426 ? -14.172 21.891 26.703 1 98.75 426 ALA B N 1
ATOM 6534 C CA . ALA B 1 426 ? -14.078 22.453 28.047 1 98.75 426 ALA B CA 1
ATOM 6535 C C . ALA B 1 426 ? -13.125 21.641 28.922 1 98.75 426 ALA B C 1
ATOM 6537 O O . ALA B 1 426 ? -12.305 22.203 29.656 1 98.75 426 ALA B O 1
ATOM 6538 N N . ASN B 1 427 ? -13.219 20.359 28.812 1 98.69 427 ASN B N 1
ATOM 6539 C CA . ASN B 1 427 ? -12.367 19.469 29.609 1 98.69 427 ASN B CA 1
ATOM 6540 C C . ASN B 1 427 ? -10.93 19.484 29.109 1 98.69 427 ASN B C 1
ATOM 6542 O O . ASN B 1 427 ? -10.031 18.953 29.766 1 98.69 427 ASN B O 1
ATOM 6546 N N . SER B 1 428 ? -10.656 20.109 27.953 1 98.81 428 SER B N 1
ATOM 6547 C CA . SER B 1 428 ? -9.328 20.141 27.359 1 98.81 428 SER B CA 1
ATOM 6548 C C . SER B 1 428 ? -8.648 21.484 27.594 1 98.81 428 SER B C 1
ATOM 6550 O O . SER B 1 428 ? -7.602 21.766 27 1 98.81 428 SER B O 1
ATOM 6552 N N . ILE B 1 429 ? -9.281 22.344 28.406 1 98.62 429 ILE B N 1
ATOM 6553 C CA . ILE B 1 429 ? -8.641 23.609 28.766 1 98.62 429 ILE B CA 1
ATOM 6554 C C . ILE B 1 429 ? -7.309 23.328 29.469 1 98.62 429 ILE B C 1
ATOM 6556 O O . ILE B 1 429 ? -6.309 24 29.203 1 98.62 429 ILE B O 1
ATOM 6560 N N . GLU B 1 430 ? -7.363 22.312 30.234 1 98.25 430 GLU B N 1
ATOM 6561 C CA . GLU B 1 430 ? -6.156 21.781 30.859 1 98.25 430 GLU B CA 1
ATOM 6562 C C . GLU B 1 430 ? -6.125 20.266 30.797 1 98.25 430 GLU B C 1
ATOM 6564 O O . GLU B 1 430 ? -7.051 19.594 31.266 1 98.25 430 GLU B O 1
ATOM 6569 N N . ASN B 1 431 ? -5.035 19.703 30.25 1 97.56 431 ASN B N 1
ATOM 6570 C CA . ASN B 1 431 ? -4.918 18.25 30.141 1 97.56 431 ASN B CA 1
ATOM 6571 C C . ASN B 1 431 ? -4.156 17.656 31.312 1 97.56 431 ASN B C 1
ATOM 6573 O O . ASN B 1 431 ? -4.285 16.453 31.594 1 97.56 431 ASN B O 1
ATOM 6577 N N . TRP B 1 432 ? -3.299 18.453 31.922 1 95.25 432 TRP B N 1
ATOM 6578 C CA . TRP B 1 432 ? -2.578 18.031 33.125 1 95.25 432 TRP B CA 1
ATOM 6579 C C . TRP B 1 432 ? -2.258 19.234 34 1 95.25 432 TRP B C 1
ATOM 6581 O O . TRP B 1 432 ? -2.271 20.375 33.531 1 95.25 432 TRP B O 1
#